Protein AF-0000000086882943 (afdb_homodimer)

Radius of gyration: 32.85 Å; Cα contacts (8 Å, |Δi|>4): 2201; chains: 2; bounding box: 57×105×75 Å

Structure (mmCIF, N/CA/C/O backbone):
data_AF-0000000086882943-model_v1
#
loop_
_entity.id
_entity.type
_entity.pdbx_description
1 polymer Dihydropyrimidinase
#
loop_
_atom_site.group_PDB
_atom_site.id
_atom_site.type_symbol
_atom_site.label_atom_id
_atom_site.label_alt_id
_atom_site.label_comp_id
_atom_site.label_asym_id
_atom_site.label_entity_id
_atom_site.label_seq_id
_atom_site.pdbx_PDB_ins_code
_atom_site.Cartn_x
_atom_site.Cartn_y
_atom_site.Cartn_z
_atom_site.occupancy
_atom_site.B_iso_or_equiv
_atom_site.auth_seq_id
_atom_site.auth_comp_id
_atom_site.auth_asym_id
_atom_site.auth_atom_id
_atom_site.pdbx_PDB_model_num
ATOM 1 N N . MET A 1 1 ? 17.203 44 33.969 1 91.81 1 MET A N 1
ATOM 2 C CA . MET A 1 1 ? 15.805 44 34.375 1 91.81 1 MET A CA 1
ATOM 3 C C . MET A 1 1 ? 14.938 43.281 33.344 1 91.81 1 MET A C 1
ATOM 5 O O . MET A 1 1 ? 15.086 43.531 32.156 1 91.81 1 MET A O 1
ATOM 9 N N . PHE A 1 2 ? 14.172 42.438 33.875 1 96.25 2 PHE A N 1
ATOM 10 C CA . PHE A 1 2 ? 13.305 41.688 32.969 1 96.25 2 PHE A CA 1
ATOM 11 C C . PHE A 1 2 ? 12.094 42.5 32.562 1 96.25 2 PHE A C 1
ATOM 13 O O . PHE A 1 2 ? 11.656 43.375 33.312 1 96.25 2 PHE A O 1
ATOM 20 N N . ASP A 1 3 ? 11.617 42.312 31.391 1 98.06 3 ASP A N 1
ATOM 21 C CA . ASP A 1 3 ? 10.477 43.062 30.875 1 98.06 3 ASP A CA 1
ATOM 22 C C . ASP A 1 3 ? 9.172 42.594 31.531 1 98.06 3 ASP A C 1
ATOM 24 O O . ASP A 1 3 ? 8.312 43.406 31.875 1 98.06 3 ASP A O 1
ATOM 28 N N . LEU A 1 4 ? 9.039 41.312 31.672 1 98.31 4 LEU A N 1
ATOM 29 C CA . LEU A 1 4 ? 7.805 40.719 32.188 1 98.31 4 LEU A CA 1
ATOM 30 C C . LEU A 1 4 ? 8.102 39.438 32.969 1 98.31 4 LEU A C 1
ATOM 32 O O . LEU A 1 4 ? 8.938 38.656 32.531 1 98.31 4 LEU A O 1
ATOM 36 N N . ALA A 1 5 ? 7.441 39.281 34.094 1 98.38 5 ALA A N 1
ATOM 37 C CA . ALA A 1 5 ? 7.484 38.031 34.844 1 98.38 5 ALA A CA 1
ATOM 38 C C . ALA A 1 5 ? 6.109 37.375 34.906 1 98.38 5 ALA A C 1
ATOM 40 O O . ALA A 1 5 ? 5.105 38.031 35.188 1 98.38 5 ALA A O 1
ATOM 41 N N . ILE A 1 6 ? 6.004 36.156 34.438 1 98.5 6 ILE A N 1
ATOM 42 C CA . ILE A 1 6 ? 4.836 35.312 34.688 1 98.5 6 ILE A CA 1
ATOM 43 C C . ILE A 1 6 ? 5.031 34.5 35.969 1 98.5 6 ILE A C 1
ATOM 45 O O . ILE A 1 6 ? 5.859 33.594 36.031 1 98.5 6 ILE A O 1
ATOM 49 N N . LEU A 1 7 ? 4.223 34.75 37 1 98.06 7 LEU A N 1
ATOM 50 C CA . LEU A 1 7 ? 4.52 34.281 38.344 1 98.06 7 LEU A CA 1
ATOM 51 C C . LEU A 1 7 ? 3.518 33.219 38.75 1 98.06 7 LEU A C 1
ATOM 53 O O . LEU A 1 7 ? 2.342 33.281 38.406 1 98.06 7 LEU A O 1
ATOM 57 N N . HIS A 1 8 ? 3.996 32.219 39.5 1 96.19 8 HIS A N 1
ATOM 58 C CA . HIS A 1 8 ? 3.225 31.25 40.281 1 96.19 8 HIS A CA 1
ATOM 59 C C . HIS A 1 8 ? 2.414 30.328 39.375 1 96.19 8 HIS A C 1
ATOM 61 O O . HIS A 1 8 ? 1.373 29.812 39.781 1 96.19 8 HIS A O 1
ATOM 67 N N . GLY A 1 9 ? 2.75 30.188 38.125 1 96.56 9 GLY A N 1
ATOM 68 C CA . GLY A 1 9 ? 2.029 29.297 37.219 1 96.56 9 GLY A CA 1
ATOM 69 C C . GLY A 1 9 ? 2.578 27.875 37.219 1 96.56 9 GLY A C 1
ATOM 70 O O . GLY A 1 9 ? 3.672 27.641 37.75 1 96.56 9 GLY A O 1
ATOM 71 N N . LYS A 1 10 ? 1.782 26.922 36.781 1 97.94 10 LYS A N 1
ATOM 72 C CA . LYS A 1 10 ? 2.254 25.578 36.469 1 97.94 10 LYS A CA 1
ATOM 73 C C . LYS A 1 10 ? 2.826 25.5 35.062 1 97.94 10 LYS A C 1
ATOM 75 O O . LYS A 1 10 ? 2.088 25.281 34.094 1 97.94 10 LYS A O 1
ATOM 80 N N . VAL A 1 11 ? 4.113 25.562 34.969 1 98.38 11 VAL A N 1
ATOM 81 C CA . VAL A 1 11 ? 4.809 25.688 33.719 1 98.38 11 VAL A CA 1
ATOM 82 C C . VAL A 1 11 ? 5.031 24.312 33.094 1 98.38 11 VAL A C 1
ATOM 84 O O . VAL A 1 11 ? 5.539 23.406 33.75 1 98.38 11 VAL A O 1
ATOM 87 N N . TYR A 1 12 ? 4.594 24.141 31.828 1 98.25 12 TYR A N 1
ATOM 88 C CA . TYR A 1 12 ? 4.766 22.891 31.109 1 98.25 12 TYR A CA 1
ATOM 89 C C . TYR A 1 12 ? 6.141 22.812 30.469 1 98.25 12 TYR A C 1
ATOM 91 O O . TYR A 1 12 ? 6.414 23.531 29.5 1 98.25 12 TYR A O 1
ATOM 99 N N . ILE A 1 13 ? 7.023 22 31 1 93 13 ILE A N 1
ATOM 100 C CA . ILE A 1 13 ? 8.383 21.812 30.484 1 93 13 ILE A CA 1
ATOM 101 C C . ILE A 1 13 ? 8.742 20.328 30.469 1 93 13 ILE A C 1
ATOM 103 O O . ILE A 1 13 ? 8.57 19.641 31.469 1 93 13 ILE A O 1
ATOM 107 N N . ASN A 1 14 ? 9.234 19.844 29.391 1 88.5 14 ASN A N 1
ATOM 108 C CA . ASN A 1 14 ? 9.711 18.469 29.266 1 88.5 14 ASN A CA 1
ATOM 109 C C . ASN A 1 14 ? 8.633 17.469 29.656 1 88.5 14 ASN A C 1
ATOM 111 O O . ASN A 1 14 ? 8.875 16.594 30.5 1 88.5 14 ASN A O 1
ATOM 115 N N . ASN A 1 15 ? 7.402 17.719 29.234 1 92.19 15 ASN A N 1
ATOM 116 C CA . ASN A 1 15 ? 6.281 16.812 29.406 1 92.19 15 ASN A CA 1
ATOM 117 C C . ASN A 1 15 ? 5.824 16.766 30.859 1 92.19 15 ASN A C 1
ATOM 119 O O . ASN A 1 15 ? 5.16 15.82 31.281 1 92.19 15 ASN A O 1
ATOM 123 N N . GLU A 1 16 ? 6.234 17.797 31.641 1 95.44 16 GLU A N 1
ATOM 124 C CA . GLU A 1 16 ? 5.836 17.875 33.031 1 95.44 16 GLU A CA 1
ATOM 125 C C . GLU A 1 16 ? 5.453 19.297 33.438 1 95.44 16 GLU A C 1
ATOM 127 O O . GLU A 1 16 ? 5.934 20.266 32.812 1 95.44 16 GLU A O 1
ATOM 132 N N . PHE A 1 17 ? 4.613 19.344 34.406 1 97.38 17 PHE A N 1
ATOM 133 C CA . PHE A 1 17 ? 4.262 20.641 35 1 97.38 17 PHE A CA 1
ATOM 134 C C . PHE A 1 17 ? 5.129 20.953 36.219 1 97.38 17 PHE A C 1
ATOM 136 O O . PHE A 1 17 ? 5.359 20.078 37.031 1 97.38 17 PHE A O 1
ATOM 143 N N . LYS A 1 18 ? 5.652 22.109 36.219 1 95.56 18 LYS A N 1
ATOM 144 C CA . LYS A 1 18 ? 6.453 22.594 37.344 1 95.56 18 LYS A CA 1
ATOM 145 C C . LYS A 1 18 ? 5.996 23.984 37.781 1 95.56 18 LYS A C 1
ATOM 147 O O . LYS A 1 18 ? 5.68 24.844 36.938 1 95.56 18 LYS A O 1
ATOM 152 N N . GLU A 1 19 ? 5.992 24.141 39.062 1 94.94 19 GLU A N 1
ATOM 153 C CA . GLU A 1 19 ? 5.715 25.484 39.562 1 94.94 19 GLU A CA 1
ATOM 154 C C . GLU A 1 19 ? 6.953 26.375 39.5 1 94.94 19 GLU A C 1
ATOM 156 O O . GLU A 1 19 ? 7.875 26.234 40.312 1 94.94 19 GLU A O 1
ATOM 161 N N . LEU A 1 20 ? 6.93 27.219 38.5 1 94.25 20 LEU A N 1
ATOM 162 C CA . LEU A 1 20 ? 8.062 28.109 38.219 1 94.25 20 LEU A CA 1
ATOM 163 C C . LEU A 1 20 ? 7.59 29.469 37.75 1 94.25 20 LEU A C 1
ATOM 165 O O . LEU A 1 20 ? 6.461 29.609 37.281 1 94.25 20 LEU A O 1
ATOM 169 N N . ASN A 1 21 ? 8.5 30.453 38.031 1 97.75 21 ASN A N 1
ATOM 170 C CA . ASN A 1 21 ? 8.32 31.75 37.375 1 97.75 21 ASN A CA 1
ATOM 171 C C . ASN A 1 21 ? 9.078 31.828 36.062 1 97.75 21 ASN A C 1
ATOM 173 O O . ASN A 1 21 ? 10.188 31.312 35.938 1 97.75 21 ASN A O 1
ATOM 177 N N . ILE A 1 22 ? 8.469 32.469 35.094 1 98.5 22 ILE A N 1
ATOM 178 C CA . ILE A 1 22 ? 9.125 32.719 33.812 1 98.5 22 ILE A CA 1
ATOM 179 C C . ILE A 1 22 ? 9.484 34.219 33.688 1 98.5 22 ILE A C 1
ATOM 181 O O . ILE A 1 22 ? 8.641 35.062 33.906 1 98.5 22 ILE A O 1
ATOM 185 N N . TYR A 1 23 ? 10.703 34.469 33.375 1 98.56 23 TYR A N 1
ATOM 186 C CA . TYR A 1 23 ? 11.156 35.812 33.156 1 98.56 23 TYR A CA 1
ATOM 187 C C . TYR A 1 23 ? 11.492 36.062 31.688 1 98.56 23 TYR A C 1
ATOM 189 O O . TYR A 1 23 ? 12.242 35.281 31.078 1 98.56 23 TYR A O 1
ATOM 197 N N . ILE A 1 24 ? 10.898 37.156 31.109 1 98.62 24 ILE A N 1
ATOM 198 C CA . ILE A 1 24 ? 10.992 37.469 29.672 1 98.62 24 ILE A CA 1
ATOM 199 C C . ILE A 1 24 ? 11.797 38.75 29.469 1 98.62 24 ILE A C 1
ATOM 201 O O . ILE A 1 24 ? 11.625 39.719 30.203 1 98.62 24 ILE A O 1
ATOM 205 N N . LYS A 1 25 ? 12.703 38.688 28.578 1 98.31 25 LYS A N 1
ATOM 206 C CA . LYS A 1 25 ? 13.484 39.875 28.172 1 98.31 25 LYS A CA 1
ATOM 207 C C . LYS A 1 25 ? 13.68 39.906 26.656 1 98.31 25 LYS A C 1
ATOM 209 O O . LYS A 1 25 ? 14.055 38.906 26.062 1 98.31 25 LYS A O 1
ATOM 214 N N . ASP A 1 26 ? 13.398 41.031 26.031 1 97.5 26 ASP A N 1
ATOM 215 C CA . ASP A 1 26 ? 13.633 41.25 24.609 1 97.5 26 ASP A CA 1
ATOM 216 C C . ASP A 1 26 ? 12.938 40.188 23.766 1 97.5 26 ASP A C 1
ATOM 218 O O . ASP A 1 26 ? 13.547 39.594 22.875 1 97.5 26 ASP A O 1
ATOM 222 N N . GLY A 1 27 ? 11.688 39.844 24.188 1 97.81 27 GLY A N 1
ATOM 223 C CA . GLY A 1 27 ? 10.828 38.969 23.406 1 97.81 27 GLY A CA 1
ATOM 224 C C . GLY A 1 27 ? 11.148 37.5 23.594 1 97.81 27 GLY A C 1
ATOM 225 O O . GLY A 1 27 ? 10.492 36.625 23 1 97.81 27 GLY A O 1
ATOM 226 N N . LYS A 1 28 ? 12.125 37.156 24.484 1 98.44 28 LYS A N 1
ATOM 227 C CA . LYS A 1 28 ? 12.57 35.781 24.688 1 98.44 28 LYS A CA 1
ATOM 228 C C . LYS A 1 28 ? 12.461 35.375 26.156 1 98.44 28 LYS A C 1
ATOM 230 O O . LYS A 1 28 ? 12.445 36.25 27.031 1 98.44 28 LYS A O 1
ATOM 235 N N . ILE A 1 29 ? 12.281 34.125 26.344 1 98.25 29 ILE A N 1
ATOM 236 C CA . ILE A 1 29 ? 12.406 33.594 27.703 1 98.25 29 ILE A CA 1
ATOM 237 C C . ILE A 1 29 ? 13.852 33.75 28.188 1 98.25 29 ILE A C 1
ATOM 239 O O . ILE A 1 29 ? 14.773 33.25 27.531 1 98.25 29 ILE A O 1
ATOM 243 N N . SER A 1 30 ? 14.016 34.375 29.25 1 98.06 30 SER A N 1
ATOM 244 C CA . SER A 1 30 ? 15.359 34.656 29.719 1 98.06 30 SER A CA 1
ATOM 245 C C . SER A 1 30 ? 15.742 33.781 30.906 1 98.06 30 SER A C 1
ATOM 247 O O . SER A 1 30 ? 16.906 33.406 31.062 1 98.06 30 SER A O 1
ATOM 249 N N . ALA A 1 31 ? 14.703 33.531 31.75 1 97.44 31 ALA A N 1
ATOM 250 C CA . ALA A 1 31 ? 15.016 32.719 32.938 1 97.44 31 ALA A CA 1
ATOM 251 C C . ALA A 1 31 ? 13.758 32.031 33.469 1 97.44 31 ALA A C 1
ATOM 253 O O . ALA A 1 31 ? 12.648 32.531 33.281 1 97.44 31 ALA A O 1
ATOM 254 N N . LEU A 1 32 ? 14.008 30.922 34.031 1 96.75 32 LEU A N 1
ATOM 255 C CA . LEU A 1 32 ? 13.055 30.219 34.875 1 96.75 32 LEU A CA 1
ATOM 256 C C . LEU A 1 32 ? 13.555 30.109 36.312 1 96.75 32 LEU A C 1
ATOM 258 O O . LEU A 1 32 ? 14.719 29.781 36.562 1 96.75 32 LEU A O 1
ATOM 262 N N . SER A 1 33 ? 12.758 30.5 37.25 1 95.38 33 SER A N 1
ATOM 263 C CA . SER A 1 33 ? 13.242 30.516 38.625 1 95.38 33 SER A CA 1
ATOM 264 C C . SER A 1 33 ? 12.094 30.375 39.594 1 95.38 33 SER A C 1
ATOM 266 O O . SER A 1 33 ? 10.961 30.766 39.312 1 95.38 33 SER A O 1
ATOM 268 N N . ASN A 1 34 ? 12.406 29.828 40.781 1 94.5 34 ASN A N 1
ATOM 269 C CA . ASN A 1 34 ? 11.445 29.828 41.875 1 94.5 34 ASN A CA 1
ATOM 270 C C . ASN A 1 34 ? 11.531 31.109 42.688 1 94.5 34 ASN A C 1
ATOM 272 O O . ASN A 1 34 ? 10.672 31.375 43.531 1 94.5 34 ASN A O 1
ATOM 276 N N . GLU A 1 35 ? 12.484 31.891 42.406 1 94.44 35 GLU A N 1
ATOM 277 C CA . GLU A 1 35 ? 12.688 33.125 43.125 1 94.44 35 GLU A CA 1
ATOM 278 C C . GLU A 1 35 ? 11.992 34.312 42.406 1 94.44 35 GLU A C 1
ATOM 280 O O . GLU A 1 35 ? 11.734 34.25 41.219 1 94.44 35 GLU A O 1
ATOM 285 N N . LEU A 1 36 ? 11.664 35.25 43.281 1 95.38 36 LEU A N 1
ATOM 286 C CA . LEU A 1 36 ? 11.102 36.469 42.719 1 95.38 36 LEU A CA 1
ATOM 287 C C . LEU A 1 36 ? 12.211 37.406 42.312 1 95.38 36 LEU A C 1
ATOM 289 O O . LEU A 1 36 ? 12.945 37.938 43.125 1 95.38 36 LEU A O 1
ATOM 293 N N . LEU A 1 37 ? 12.289 37.562 41.062 1 95.69 37 LEU A N 1
ATOM 294 C CA . LEU A 1 37 ? 13.273 38.5 40.5 1 95.69 37 LEU A CA 1
ATOM 295 C C . LEU A 1 37 ? 12.609 39.781 40.031 1 95.69 37 LEU A C 1
ATOM 297 O O . LEU A 1 37 ? 11.406 39.812 39.781 1 95.69 37 LEU A O 1
ATOM 301 N N . PHE A 1 38 ? 13.359 40.844 39.906 1 95.81 38 PHE A N 1
ATOM 302 C CA . PHE A 1 38 ? 12.82 42.156 39.5 1 95.81 38 PHE A CA 1
ATOM 303 C C . PHE A 1 38 ? 12.438 42.156 38.031 1 95.81 38 PHE A C 1
ATOM 305 O O . PHE A 1 38 ? 13.18 41.625 37.188 1 95.81 38 PHE A O 1
ATOM 312 N N . SER A 1 39 ? 11.242 42.594 37.75 1 97.06 39 SER A N 1
ATOM 313 C CA . SER A 1 39 ? 10.727 42.75 36.375 1 97.06 39 SER A CA 1
ATOM 314 C C . SER A 1 39 ? 9.883 44 36.25 1 97.06 39 SER A C 1
ATOM 316 O O . SER A 1 39 ? 9.273 44.438 37.219 1 97.06 39 SER A O 1
ATOM 318 N N . LYS A 1 40 ? 9.836 44.594 35.094 1 97.94 40 LYS A N 1
ATOM 319 C CA . LYS A 1 40 ? 9.055 45.781 34.844 1 97.94 40 LYS A CA 1
ATOM 320 C C . LYS A 1 40 ? 7.562 45.531 35.031 1 97.94 40 LYS A C 1
ATOM 322 O O . LYS A 1 40 ? 6.832 46.375 35.531 1 97.94 40 LYS A O 1
ATOM 327 N N . GLU A 1 41 ? 7.117 44.469 34.5 1 97.44 41 GLU A N 1
ATOM 328 C CA . GLU A 1 41 ? 5.727 44.031 34.625 1 97.44 41 GLU A CA 1
ATOM 329 C C . GLU A 1 41 ? 5.629 42.625 35.219 1 97.44 41 GLU A C 1
ATOM 331 O O . GLU A 1 41 ? 6.555 41.812 35.062 1 97.44 41 GLU A O 1
ATOM 336 N N . LYS A 1 42 ? 4.535 42.375 35.938 1 97.62 42 LYS A N 1
ATOM 337 C CA . LYS A 1 42 ? 4.281 41.062 36.531 1 97.62 42 LYS A CA 1
ATOM 338 C C . LYS A 1 42 ? 2.883 40.562 36.156 1 97.62 42 LYS A C 1
ATOM 340 O O . LYS A 1 42 ? 1.934 41.344 36.094 1 97.62 42 LYS A O 1
ATOM 345 N N . TYR A 1 43 ? 2.787 39.375 35.844 1 98 43 TYR A N 1
ATOM 346 C CA . TYR A 1 43 ? 1.524 38.688 35.594 1 98 43 TYR A CA 1
ATOM 347 C C . TYR A 1 43 ? 1.375 37.5 36.531 1 98 43 TYR A C 1
ATOM 349 O O . TYR A 1 43 ? 2.242 36.625 36.562 1 98 43 TYR A O 1
ATOM 357 N N . ASN A 1 44 ? 0.335 37.438 37.312 1 97.75 44 ASN A N 1
ATOM 358 C CA . ASN A 1 44 ? 0.075 36.344 38.25 1 97.75 44 ASN A CA 1
ATOM 359 C C . ASN A 1 44 ? -0.676 35.219 37.531 1 97.75 44 ASN A C 1
ATOM 361 O O . ASN A 1 44 ? -1.853 35.344 37.219 1 97.75 44 ASN A O 1
ATOM 365 N N . ALA A 1 45 ? -0.024 34.062 37.406 1 97.81 45 ALA A N 1
ATOM 366 C CA . ALA A 1 45 ? -0.62 32.938 36.719 1 97.81 45 ALA A CA 1
ATOM 367 C C . ALA A 1 45 ? -0.953 31.812 37.719 1 97.81 45 ALA A C 1
ATOM 369 O O . ALA A 1 45 ? -0.938 30.641 37.375 1 97.81 45 ALA A O 1
ATOM 370 N N . LYS A 1 46 ? -1.225 32.188 38.906 1 95.81 46 LYS A N 1
ATOM 371 C CA . LYS A 1 46 ? -1.546 31.219 39.969 1 95.81 46 LYS A CA 1
ATOM 372 C C . LYS A 1 46 ? -2.73 30.344 39.531 1 95.81 46 LYS A C 1
ATOM 374 O O . LYS A 1 46 ? -3.725 30.859 39.031 1 95.81 46 LYS A O 1
ATOM 379 N N . ASN A 1 47 ? -2.611 29.016 39.719 1 95.25 47 ASN A N 1
ATOM 380 C CA . ASN A 1 47 ? -3.617 27.984 39.438 1 95.25 47 ASN A CA 1
ATOM 381 C C . ASN A 1 47 ? -3.883 27.844 37.969 1 95.25 47 ASN A C 1
ATOM 383 O O . ASN A 1 47 ? -4.895 27.25 37.562 1 95.25 47 ASN A O 1
ATOM 387 N N . MET A 1 48 ? -3.021 28.406 37.125 1 97.88 48 MET A N 1
ATOM 388 C CA . MET A 1 48 ? -3.131 28.312 35.688 1 97.88 48 MET A CA 1
ATOM 389 C C . MET A 1 48 ? -1.98 27.484 35.094 1 97.88 48 MET A C 1
ATOM 391 O O . MET A 1 48 ? -0.93 27.359 35.75 1 97.88 48 MET A O 1
ATOM 395 N N . TYR A 1 49 ? -2.262 26.844 33.969 1 98.69 49 TYR A N 1
ATOM 396 C CA . TYR A 1 49 ? -1.188 26.25 33.156 1 98.69 49 TYR A CA 1
ATOM 397 C C . TYR A 1 49 ? -0.468 27.312 32.344 1 98.69 49 TYR A C 1
ATOM 399 O O . TYR A 1 49 ? -1.1 28.234 31.797 1 98.69 49 TYR A O 1
ATOM 407 N N . VAL A 1 50 ? 0.825 27.281 32.344 1 98.88 50 VAL A N 1
ATOM 408 C CA . VAL A 1 50 ? 1.659 28.078 31.453 1 98.88 50 VAL A CA 1
ATOM 409 C C . VAL A 1 50 ? 2.266 27.188 30.375 1 98.88 50 VAL A C 1
ATOM 411 O O . VAL A 1 50 ? 3.168 26.391 30.656 1 98.88 50 VAL A O 1
ATOM 414 N N . LEU A 1 51 ? 1.781 27.328 29.141 1 98.88 51 LEU A N 1
ATOM 415 C CA . LEU A 1 51 ? 2.127 26.438 28.047 1 98.88 51 LEU A CA 1
ATOM 416 C C . LEU A 1 51 ? 2.893 27.172 26.953 1 98.88 51 LEU A C 1
ATOM 418 O O . LEU A 1 51 ? 2.744 28.391 26.812 1 98.88 51 LEU A O 1
ATOM 422 N N . PRO A 1 52 ? 3.787 26.469 26.234 1 98.81 52 PRO A N 1
ATOM 423 C CA . PRO A 1 52 ? 4.316 27.109 25.016 1 98.81 52 PRO A CA 1
ATOM 424 C C . PRO A 1 52 ? 3.217 27.547 24.062 1 98.81 52 PRO A C 1
ATOM 426 O O . PRO A 1 52 ? 2.16 26.922 23.984 1 98.81 52 PRO A O 1
ATOM 429 N N . GLY A 1 53 ? 3.428 28.656 23.359 1 98.88 53 GLY A N 1
ATOM 430 C CA . GLY A 1 53 ? 2.482 29.047 22.312 1 98.88 53 GLY A CA 1
ATOM 431 C C . GLY A 1 53 ? 2.176 27.922 21.344 1 98.88 53 GLY A C 1
ATOM 432 O O . GLY A 1 53 ? 3.07 27.172 20.953 1 98.88 53 GLY A O 1
ATOM 433 N N . PHE A 1 54 ? 0.903 27.734 20.984 1 98.94 54 PHE A N 1
ATOM 434 C CA . PHE A 1 54 ? 0.506 26.641 20.094 1 98.94 54 PHE A CA 1
ATOM 435 C C . PHE A 1 54 ? 0.91 26.922 18.656 1 98.94 54 PHE A C 1
ATOM 437 O O . PHE A 1 54 ? 1.03 28.094 18.266 1 98.94 54 PHE A O 1
ATOM 444 N N . ILE A 1 55 ? 1.229 25.875 17.953 1 98.94 55 ILE A N 1
ATOM 445 C CA . ILE A 1 55 ? 1.574 25.938 16.531 1 98.94 55 ILE A CA 1
ATOM 446 C C . ILE A 1 55 ? 0.54 25.172 15.719 1 98.94 55 ILE A C 1
ATOM 448 O O . ILE A 1 55 ? 0.304 23.984 15.961 1 98.94 55 ILE A O 1
ATOM 452 N N . ASP A 1 56 ? -0.171 25.828 14.828 1 98.94 56 ASP A N 1
ATOM 453 C CA . ASP A 1 56 ? -1.017 25.141 13.852 1 98.94 56 ASP A CA 1
ATOM 454 C C . ASP A 1 56 ? -0.285 24.953 12.523 1 98.94 56 ASP A C 1
ATOM 456 O O . ASP A 1 56 ? -0.073 25.906 11.781 1 98.94 56 ASP A O 1
ATOM 460 N N . PRO A 1 57 ? 0.089 23.719 12.234 1 98.88 57 PRO A N 1
ATOM 461 C CA . PRO A 1 57 ? 0.943 23.484 11.062 1 98.88 57 PRO A CA 1
ATOM 462 C C . PRO A 1 57 ? 0.153 23.438 9.758 1 98.88 57 PRO A C 1
ATOM 464 O O . PRO A 1 57 ? 0.731 23.203 8.695 1 98.88 57 PRO A O 1
ATOM 467 N N . HIS A 1 58 ? -1.167 23.672 9.773 1 98.88 58 HIS A N 1
ATOM 468 C CA . HIS A 1 58 ? -2.01 23.422 8.609 1 98.88 58 HIS A CA 1
ATOM 469 C C . HIS A 1 58 ? -3.227 24.328 8.602 1 98.88 58 HIS A C 1
ATOM 471 O O . HIS A 1 58 ? -4.293 23.969 9.102 1 98.88 58 HIS A O 1
ATOM 477 N N . VAL A 1 59 ? -3.129 25.516 7.949 1 98.81 59 VAL A N 1
ATOM 478 C CA . VAL A 1 59 ? -4.234 26.438 7.781 1 98.81 59 VAL A CA 1
ATOM 479 C C . VAL A 1 59 ? -4.273 26.938 6.336 1 98.81 59 VAL A C 1
ATOM 481 O O . VAL A 1 59 ? -3.291 26.812 5.605 1 98.81 59 VAL A O 1
ATOM 484 N N . HIS A 1 60 ? -5.355 27.406 5.941 1 98.5 60 HIS A N 1
ATOM 485 C CA . HIS A 1 60 ? -5.531 28.031 4.633 1 98.5 60 HIS A CA 1
ATOM 486 C C . HIS A 1 60 ? -6.188 29.406 4.762 1 98.5 60 HIS A C 1
ATOM 488 O O . HIS A 1 60 ? -7.398 29.547 4.566 1 98.5 60 HIS A O 1
ATOM 494 N N . PHE A 1 61 ? -5.406 30.453 5.043 1 98.44 61 PHE A N 1
ATOM 495 C CA . PHE A 1 61 ? -5.93 31.812 5.125 1 98.44 61 PHE A CA 1
ATOM 496 C C . PHE A 1 61 ? -5.934 32.469 3.754 1 98.44 61 PHE A C 1
ATOM 498 O O . PHE A 1 61 ? -4.902 32.531 3.078 1 98.44 61 PHE A O 1
ATOM 505 N N . GLU A 1 62 ? -7.105 32.969 3.32 1 96.31 62 GLU A N 1
ATOM 506 C CA . GLU A 1 62 ? -7.27 33.719 2.082 1 96.31 62 GLU A CA 1
ATOM 507 C C . GLU A 1 62 ? -6.727 32.938 0.886 1 96.31 62 GLU A C 1
ATOM 509 O O . GLU A 1 62 ? -6.145 33.531 -0.029 1 96.31 62 GLU A O 1
ATOM 514 N N . LEU A 1 63 ? -6.77 31.609 1.007 1 92.94 63 LEU A N 1
ATOM 515 C CA . LEU A 1 63 ? -6.324 30.766 -0.086 1 92.94 63 LEU A CA 1
ATOM 516 C C . LEU A 1 63 ? -7.449 30.531 -1.088 1 92.94 63 LEU A C 1
ATOM 518 O O . LEU A 1 63 ? -8.578 30.203 -0.7 1 92.94 63 LEU A O 1
ATOM 522 N N . THR A 1 64 ? -7.117 30.734 -2.314 1 91.38 64 THR A N 1
ATOM 523 C CA . THR A 1 64 ? -8.102 30.5 -3.363 1 91.38 64 THR A CA 1
ATOM 524 C C . THR A 1 64 ? -7.992 29.078 -3.898 1 91.38 64 THR A C 1
ATOM 526 O O . THR A 1 64 ? -6.922 28.656 -4.348 1 91.38 64 THR A O 1
ATOM 529 N N . VAL A 1 65 ? -9.031 28.359 -3.799 1 79 65 VAL A N 1
ATOM 530 C CA . VAL A 1 65 ? -9.148 27 -4.324 1 79 65 VAL A CA 1
ATOM 531 C C . VAL A 1 65 ? -10.305 26.938 -5.324 1 79 65 VAL A C 1
ATOM 533 O O . VAL A 1 65 ? -11.469 27 -4.938 1 79 65 VAL A O 1
ATOM 536 N N . GLY A 1 66 ? -9.984 26.719 -6.477 1 78.12 66 GLY A N 1
ATOM 537 C CA . GLY A 1 66 ? -11.016 26.812 -7.496 1 78.12 66 GLY A CA 1
ATOM 538 C C . GLY A 1 66 ? -11.609 28.203 -7.629 1 78.12 66 GLY A C 1
ATOM 539 O O . GLY A 1 66 ? -10.875 29.172 -7.805 1 78.12 66 GLY A O 1
ATOM 540 N N . ASN A 1 67 ? -12.984 28.188 -7.402 1 87 67 ASN A N 1
ATOM 541 C CA . ASN A 1 67 ? -13.695 29.453 -7.566 1 87 67 ASN A CA 1
ATOM 542 C C . ASN A 1 67 ? -14.023 30.094 -6.223 1 87 67 ASN A C 1
ATOM 544 O O . ASN A 1 67 ? -14.805 31.047 -6.152 1 87 67 ASN A O 1
ATOM 548 N N . HIS A 1 68 ? -13.461 29.562 -5.23 1 93.5 68 HIS A N 1
ATOM 549 C CA . HIS A 1 68 ? -13.75 30.062 -3.895 1 93.5 68 HIS A CA 1
ATOM 550 C C . HIS A 1 68 ? -12.461 30.422 -3.152 1 93.5 68 HIS A C 1
ATOM 552 O O . HIS A 1 68 ? -11.414 29.828 -3.4 1 93.5 68 HIS A O 1
ATOM 558 N N . THR A 1 69 ? -12.539 31.406 -2.383 1 96.38 69 THR A N 1
ATOM 559 C CA . THR A 1 69 ? -11.445 31.812 -1.506 1 96.38 69 THR A CA 1
ATOM 560 C C . THR A 1 69 ? -11.844 31.672 -0.04 1 96.38 69 THR A C 1
ATOM 562 O O . THR A 1 69 ? -12.914 32.125 0.364 1 96.38 69 THR A O 1
ATOM 565 N N . SER A 1 70 ? -11.008 30.938 0.715 1 97.06 70 SER A N 1
ATOM 566 C CA . SER A 1 70 ? -11.273 30.875 2.148 1 97.06 70 SER A CA 1
ATOM 567 C C . SER A 1 70 ? -11.539 32.281 2.723 1 97.06 70 SER A C 1
ATOM 569 O O . SER A 1 70 ? -10.844 33.219 2.391 1 97.06 70 SER A O 1
ATOM 571 N N . ILE A 1 71 ? -12.461 32.375 3.574 1 97.56 71 ILE A N 1
ATOM 572 C CA . ILE A 1 71 ? -13.023 33.688 3.896 1 97.56 71 ILE A CA 1
ATOM 573 C C . ILE A 1 71 ? -12.109 34.406 4.879 1 97.56 71 ILE A C 1
ATOM 575 O O . ILE A 1 71 ? -12.055 35.656 4.883 1 97.56 71 ILE A O 1
ATOM 579 N N . ASP A 1 72 ? -11.445 33.719 5.699 1 98.44 72 ASP A N 1
ATOM 580 C CA . ASP A 1 72 ? -10.562 34.375 6.645 1 98.44 72 ASP A CA 1
ATOM 581 C C . ASP A 1 72 ? -9.297 34.875 5.949 1 98.44 72 ASP A C 1
ATOM 583 O O . ASP A 1 72 ? -8.594 34.094 5.297 1 98.44 72 ASP A O 1
ATOM 587 N N . THR A 1 73 ? -9.016 36.188 6.102 1 98.38 73 THR A N 1
ATOM 588 C CA . THR A 1 73 ? -7.746 36.75 5.688 1 98.38 73 THR A CA 1
ATOM 589 C C . THR A 1 73 ? -6.645 36.406 6.684 1 98.38 73 THR A C 1
ATOM 591 O O . THR A 1 73 ? -6.906 35.781 7.711 1 98.38 73 THR A O 1
ATOM 594 N N . PHE A 1 74 ? -5.438 36.812 6.332 1 98.62 74 PHE A N 1
ATOM 595 C CA . PHE A 1 74 ? -4.355 36.594 7.285 1 98.62 74 PHE A CA 1
ATOM 596 C C . PHE A 1 74 ? -4.594 37.375 8.562 1 98.62 74 PHE A C 1
ATOM 598 O O . PHE A 1 74 ? -4.203 36.938 9.648 1 98.62 74 PHE A O 1
ATOM 605 N N . GLU A 1 75 ? -5.238 38.5 8.477 1 98.38 75 GLU A N 1
ATOM 606 C CA . GLU A 1 75 ? -5.555 39.281 9.664 1 98.38 75 GLU A CA 1
ATOM 607 C C . GLU A 1 75 ? -6.645 38.625 10.5 1 98.38 75 GLU A C 1
ATOM 609 O O . GLU A 1 75 ? -6.43 38.312 11.672 1 98.38 75 GLU A O 1
ATOM 614 N N . SER A 1 76 ? -7.809 38.375 9.891 1 98.44 76 SER A N 1
ATOM 615 C CA . SER A 1 76 ? -8.922 37.812 10.641 1 98.44 76 SER A CA 1
ATOM 616 C C . SER A 1 76 ? -8.609 36.375 11.117 1 98.44 76 SER A C 1
ATOM 618 O O . SER A 1 76 ? -8.969 36 12.234 1 98.44 76 SER A O 1
ATOM 620 N N . GLY A 1 77 ? -7.93 35.594 10.242 1 98.62 77 GLY A N 1
ATOM 621 C CA . GLY A 1 77 ? -7.539 34.25 10.633 1 98.62 77 GLY A CA 1
ATOM 622 C C . GLY A 1 77 ? -6.586 34.219 11.812 1 98.62 77 GLY A C 1
ATOM 623 O O . GLY A 1 77 ? -6.742 33.406 12.719 1 98.62 77 GLY A O 1
ATOM 624 N N . SER A 1 78 ? -5.559 35.094 11.812 1 98.62 78 SER A N 1
ATOM 625 C CA . SER A 1 78 ? -4.602 35.156 12.906 1 98.62 78 SER A CA 1
ATOM 626 C C . SER A 1 78 ? -5.258 35.656 14.195 1 98.62 78 SER A C 1
ATOM 628 O O . SER A 1 78 ? -4.891 35.219 15.289 1 98.62 78 SER A O 1
ATOM 630 N N . ILE A 1 79 ? -6.242 36.531 14.086 1 98.38 79 ILE A N 1
ATOM 631 C CA . ILE A 1 79 ? -6.992 36.938 15.258 1 98.38 79 ILE A CA 1
ATOM 632 C C . ILE A 1 79 ? -7.734 35.75 15.867 1 98.38 79 ILE A C 1
ATOM 634 O O . ILE A 1 79 ? -7.66 35.531 17.078 1 98.38 79 ILE A O 1
ATOM 638 N N . SER A 1 80 ? -8.477 35.031 14.984 1 98.31 80 SER A N 1
ATOM 639 C CA . SER A 1 80 ? -9.164 33.844 15.445 1 98.31 80 SER A CA 1
ATOM 640 C C . SER A 1 80 ? -8.195 32.844 16.094 1 98.31 80 SER A C 1
ATOM 642 O O . SER A 1 80 ? -8.523 32.219 17.094 1 98.31 80 SER A O 1
ATOM 644 N N . ALA A 1 81 ? -7.012 32.719 15.516 1 98.75 81 ALA A N 1
ATOM 645 C CA . ALA A 1 81 ? -5.969 31.812 16.016 1 98.75 81 ALA A CA 1
ATOM 646 C C . ALA A 1 81 ? -5.551 32.188 17.422 1 98.75 81 ALA A C 1
ATOM 648 O O . ALA A 1 81 ? -5.391 31.328 18.297 1 98.75 81 ALA A O 1
ATOM 649 N N . VAL A 1 82 ? -5.379 33.469 17.719 1 98.62 82 VAL A N 1
ATOM 650 C CA . VAL A 1 82 ? -4.93 33.969 19.016 1 98.62 82 VAL A CA 1
ATOM 651 C C . VAL A 1 82 ? -5.938 33.594 20.094 1 98.62 82 VAL A C 1
ATOM 653 O O . VAL A 1 82 ? -5.559 33.188 21.188 1 98.62 82 VAL A O 1
ATOM 656 N N . TYR A 1 83 ? -7.168 33.719 19.75 1 98.38 83 TYR A N 1
ATOM 657 C CA . TYR A 1 83 ? -8.211 33.375 20.719 1 98.38 83 TYR A CA 1
ATOM 658 C C . TYR A 1 83 ? -8.18 31.875 21.016 1 98.38 83 TYR A C 1
ATOM 660 O O . TYR A 1 83 ? -8.734 31.422 22.031 1 98.38 83 TYR A O 1
ATOM 668 N N . GLY A 1 84 ? -7.578 31.109 20.156 1 98.5 84 GLY A N 1
ATOM 669 C CA . GLY A 1 84 ? -7.398 29.688 20.375 1 98.5 84 GLY A CA 1
ATOM 670 C C . GLY A 1 84 ? -6.043 29.344 20.969 1 98.5 84 GLY A C 1
ATOM 671 O O . GLY A 1 84 ? -5.719 28.156 21.141 1 98.5 84 GLY A O 1
ATOM 672 N N . GLY A 1 85 ? -5.191 30.312 21.234 1 98.81 85 GLY A N 1
ATOM 673 C CA . GLY A 1 85 ? -3.895 30.094 21.859 1 98.81 85 GLY A CA 1
ATOM 674 C C . GLY A 1 85 ? -2.779 29.891 20.844 1 98.81 85 GLY A C 1
ATOM 675 O O . GLY A 1 85 ? -1.629 29.672 21.219 1 98.81 85 GLY A O 1
ATOM 676 N N . VAL A 1 86 ? -3.09 30 19.516 1 98.94 86 VAL A N 1
ATOM 677 C CA . VAL A 1 86 ? -2.092 29.797 18.484 1 98.94 86 VAL A CA 1
ATOM 678 C C . VAL A 1 86 ? -1.243 31.047 18.328 1 98.94 86 VAL A C 1
ATOM 680 O O . VAL A 1 86 ? -1.778 32.156 18.188 1 98.94 86 VAL A O 1
ATOM 683 N N . THR A 1 87 ? 0.075 30.875 18.406 1 98.88 87 THR A N 1
ATOM 684 C CA . THR A 1 87 ? 0.983 32 18.281 1 98.88 87 THR A CA 1
ATOM 685 C C . THR A 1 87 ? 1.792 31.906 16.984 1 98.88 87 THR A C 1
ATOM 687 O O . THR A 1 87 ? 2.451 32.875 16.578 1 98.88 87 THR A O 1
ATOM 690 N N . THR A 1 88 ? 1.761 30.766 16.359 1 98.88 88 THR A N 1
ATOM 691 C CA . THR A 1 88 ? 2.434 30.531 15.086 1 98.88 88 THR A CA 1
ATOM 692 C C . THR A 1 88 ? 1.607 29.594 14.203 1 98.88 88 THR A C 1
ATOM 694 O O . THR A 1 88 ? 1.061 28.594 14.688 1 98.88 88 THR A O 1
ATOM 697 N N . PHE A 1 89 ? 1.412 29.969 12.953 1 98.88 89 PHE A N 1
ATOM 698 C CA . PHE A 1 89 ? 0.77 29.047 12.016 1 98.88 89 PHE A CA 1
ATOM 699 C C . PHE A 1 89 ? 1.607 28.875 10.758 1 98.88 89 PHE A C 1
ATOM 701 O O . PHE A 1 89 ? 2.461 29.719 10.453 1 98.88 89 PHE A O 1
ATOM 708 N N . ILE A 1 90 ? 1.469 27.719 10.117 1 98.94 90 ILE A N 1
ATOM 709 C CA . ILE A 1 90 ? 2.107 27.469 8.836 1 98.94 90 ILE A CA 1
ATOM 710 C C . ILE A 1 90 ? 1.043 27.312 7.75 1 98.94 90 ILE A C 1
ATOM 712 O O . ILE A 1 90 ? 0.157 26.453 7.863 1 98.94 90 ILE A O 1
ATOM 716 N N . ASP A 1 91 ? 1.019 28.188 6.816 1 98.81 91 ASP A N 1
ATOM 717 C CA . ASP A 1 91 ? 0.08 28.203 5.695 1 98.81 91 ASP A CA 1
ATOM 718 C C . ASP A 1 91 ? 0.711 27.609 4.441 1 98.81 91 ASP A C 1
ATOM 720 O O . ASP A 1 91 ? 1.755 26.953 4.516 1 98.81 91 ASP A O 1
ATOM 724 N N . PHE A 1 92 ? 0.028 27.75 3.324 1 98.62 92 PHE A N 1
ATOM 725 C CA . PHE A 1 92 ? 0.479 27.062 2.111 1 98.62 92 PHE A CA 1
ATOM 726 C C . PHE A 1 92 ? 0.686 28.062 0.98 1 98.62 92 PHE A C 1
ATOM 728 O O . PHE A 1 92 ? -0.073 29.031 0.851 1 98.62 92 PHE A O 1
ATOM 735 N N . LEU A 1 93 ? 1.66 27.828 0.19 1 98.31 93 LEU A N 1
ATOM 736 C CA . LEU A 1 93 ? 1.801 28.562 -1.067 1 98.31 93 LEU A CA 1
ATOM 737 C C . LEU A 1 93 ? 0.817 28.031 -2.109 1 98.31 93 LEU A C 1
ATOM 739 O O . LEU A 1 93 ? 0.31 26.922 -1.986 1 98.31 93 LEU A O 1
ATOM 743 N N . ASP A 1 94 ? 0.525 28.875 -3.066 1 96.62 94 ASP A N 1
ATOM 744 C CA . ASP A 1 94 ? -0.205 28.375 -4.223 1 96.62 94 ASP A CA 1
ATOM 745 C C . ASP A 1 94 ? 0.573 27.25 -4.914 1 96.62 94 ASP A C 1
ATOM 747 O O . ASP A 1 94 ? 1.798 27.328 -5.031 1 96.62 94 ASP A O 1
ATOM 751 N N . PRO A 1 95 ? -0.111 26.281 -5.348 1 96.69 95 PRO A N 1
ATOM 752 C CA . PRO A 1 95 ? 0.582 25.141 -5.961 1 96.69 95 PRO A CA 1
ATOM 753 C C . PRO A 1 95 ? 1.314 25.516 -7.246 1 96.69 95 PRO A C 1
ATOM 755 O O . PRO A 1 95 ? 0.799 26.312 -8.047 1 96.69 95 PRO A O 1
ATOM 758 N N . ILE A 1 96 ? 2.5 25.016 -7.434 1 98 96 ILE A N 1
ATOM 759 C CA . ILE A 1 96 ? 3.285 25.25 -8.641 1 98 96 ILE A CA 1
ATOM 760 C C . ILE A 1 96 ? 3.658 23.922 -9.289 1 98 96 ILE A C 1
ATOM 762 O O . ILE A 1 96 ? 3.705 22.891 -8.625 1 98 96 ILE A O 1
ATOM 766 N N . ASN A 1 97 ? 3.904 23.844 -10.547 1 97.81 97 ASN A N 1
ATOM 767 C CA . ASN A 1 97 ? 4.363 22.641 -11.227 1 97.81 97 ASN A CA 1
ATOM 768 C C . ASN A 1 97 ? 5.789 22.797 -11.75 1 97.81 97 ASN A C 1
ATOM 770 O O . ASN A 1 97 ? 6.426 21.828 -12.148 1 97.81 97 ASN A O 1
ATOM 774 N N . LYS A 1 98 ? 6.371 24.156 -11.812 1 97.88 98 LYS A N 1
ATOM 775 C CA . LYS A 1 98 ? 7.742 24.469 -12.203 1 97.88 98 LYS A CA 1
ATOM 776 C C . LYS A 1 98 ? 8.453 25.266 -11.109 1 97.88 98 LYS A C 1
ATOM 778 O O . LYS A 1 98 ? 7.906 26.219 -10.57 1 97.88 98 LYS A O 1
ATOM 783 N N . VAL A 1 99 ? 9.625 24.844 -10.766 1 98.25 99 VAL A N 1
ATOM 784 C CA . VAL A 1 99 ? 10.383 25.406 -9.641 1 98.25 99 VAL A CA 1
ATOM 785 C C . VAL A 1 99 ? 10.602 26.906 -9.859 1 98.25 99 VAL A C 1
ATOM 787 O O . VAL A 1 99 ? 10.656 27.672 -8.898 1 98.25 99 VAL A O 1
ATOM 790 N N . GLU A 1 100 ? 10.633 27.375 -11.078 1 98.12 100 GLU A N 1
ATOM 791 C CA . GLU A 1 100 ? 10.852 28.781 -11.398 1 98.12 100 GLU A CA 1
ATOM 792 C C . GLU A 1 100 ? 9.742 29.672 -10.836 1 98.12 100 GLU A C 1
ATOM 794 O O . GLU A 1 100 ? 9.945 30.859 -10.609 1 98.12 100 GLU A O 1
ATOM 799 N N . ASN A 1 101 ? 8.562 29.062 -10.609 1 98.62 101 ASN A N 1
ATOM 800 C CA . ASN A 1 101 ? 7.41 29.812 -10.133 1 98.62 101 ASN A CA 1
ATOM 801 C C . ASN A 1 101 ? 7.367 29.875 -8.609 1 98.62 101 ASN A C 1
ATOM 803 O O . ASN A 1 101 ? 6.523 30.562 -8.023 1 98.62 101 ASN A O 1
ATOM 807 N N . LEU A 1 102 ? 8.227 29.219 -7.914 1 98.69 102 LEU A N 1
ATOM 808 C CA . LEU A 1 102 ? 8.164 29.062 -6.465 1 98.69 102 LEU A CA 1
ATOM 809 C C . LEU A 1 102 ? 8.414 30.391 -5.766 1 98.69 102 LEU A C 1
ATOM 811 O O . LEU A 1 102 ? 7.719 30.734 -4.805 1 98.69 102 LEU A O 1
ATOM 815 N N . GLU A 1 103 ? 9.383 31.156 -6.176 1 98.56 103 GLU A N 1
ATOM 816 C CA . GLU A 1 103 ? 9.688 32.438 -5.559 1 98.56 103 GLU A CA 1
ATOM 817 C C . GLU A 1 103 ? 8.516 33.406 -5.684 1 98.56 103 GLU A C 1
ATOM 819 O O . GLU A 1 103 ? 8.211 34.156 -4.746 1 98.56 103 GLU A O 1
ATOM 824 N N . LYS A 1 104 ? 7.945 33.469 -6.918 1 98.62 104 LYS A N 1
ATOM 825 C CA . LYS A 1 104 ? 6.785 34.312 -7.145 1 98.62 104 LYS A CA 1
ATOM 826 C C . LYS A 1 104 ? 5.629 33.938 -6.227 1 98.62 104 LYS A C 1
ATOM 828 O O . LYS A 1 104 ? 4.988 34.781 -5.621 1 98.62 104 LYS A O 1
ATOM 833 N N . ALA A 1 105 ? 5.359 32.656 -6.117 1 98.44 105 ALA A N 1
ATOM 834 C CA . ALA A 1 105 ? 4.309 32.156 -5.227 1 98.44 105 ALA A CA 1
ATOM 835 C C . ALA A 1 105 ? 4.578 32.562 -3.785 1 98.44 105 ALA A C 1
ATOM 837 O O . ALA A 1 105 ? 3.664 33 -3.07 1 98.44 105 ALA A O 1
ATOM 838 N N . PHE A 1 106 ? 5.816 32.469 -3.377 1 98.75 106 PHE A N 1
ATOM 839 C CA . PHE A 1 106 ? 6.223 32.844 -2.029 1 98.75 106 PHE A CA 1
ATOM 840 C C . PHE A 1 106 ? 5.988 34.344 -1.792 1 98.75 106 PHE A C 1
ATOM 842 O O . PHE A 1 106 ? 5.406 34.719 -0.775 1 98.75 106 PHE A O 1
ATOM 849 N N . LYS A 1 107 ? 6.398 35.156 -2.682 1 98.69 107 LYS A N 1
ATOM 850 C CA . LYS A 1 107 ? 6.285 36.594 -2.541 1 98.69 107 LYS A CA 1
ATOM 851 C C . LYS A 1 107 ? 4.824 37.031 -2.443 1 98.69 107 LYS A C 1
ATOM 853 O O . LYS A 1 107 ? 4.477 37.906 -1.635 1 98.69 107 LYS A O 1
ATOM 858 N N . ILE A 1 108 ? 4.004 36.469 -3.262 1 98.12 108 ILE A N 1
ATOM 859 C CA . ILE A 1 108 ? 2.586 36.781 -3.281 1 98.12 108 ILE A CA 1
ATOM 860 C C . ILE A 1 108 ? 1.961 36.469 -1.927 1 98.12 108 ILE A C 1
ATOM 862 O O . ILE A 1 108 ? 1.325 37.344 -1.309 1 98.12 108 ILE A O 1
ATOM 866 N N . ARG A 1 109 ? 2.164 35.281 -1.427 1 98.25 109 ARG A N 1
ATOM 867 C CA . ARG A 1 109 ? 1.572 34.875 -0.16 1 98.25 109 ARG A CA 1
ATOM 868 C C . ARG A 1 109 ? 2.156 35.656 1.005 1 98.25 109 ARG A C 1
ATOM 870 O O . ARG A 1 109 ? 1.435 36.031 1.933 1 98.25 109 ARG A O 1
ATOM 877 N N . ASN A 1 110 ? 3.479 35.844 0.934 1 98.5 110 ASN A N 1
ATOM 878 C CA . ASN A 1 110 ? 4.148 36.562 2.006 1 98.5 110 ASN A CA 1
ATOM 879 C C . ASN A 1 110 ? 3.65 38 2.096 1 98.5 110 ASN A C 1
ATOM 881 O O . ASN A 1 110 ? 3.578 38.562 3.188 1 98.5 110 ASN A O 1
ATOM 885 N N . THR A 1 111 ? 3.32 38.594 0.992 1 98.44 111 THR A N 1
ATOM 886 C CA . THR A 1 111 ? 2.766 39.938 0.984 1 98.44 111 THR A CA 1
ATOM 887 C C . THR A 1 111 ? 1.413 39.969 1.689 1 98.44 111 THR A C 1
ATOM 889 O O . THR A 1 111 ? 1.159 40.875 2.514 1 98.44 111 THR A O 1
ATOM 892 N N . LEU A 1 112 ? 0.583 39.031 1.407 1 98.19 112 LEU A N 1
ATOM 893 C CA . LEU A 1 112 ? -0.721 38.938 2.055 1 98.19 112 LEU A CA 1
ATOM 894 C C . LEU A 1 112 ? -0.567 38.688 3.551 1 98.19 112 LEU A C 1
ATOM 896 O O . LEU A 1 112 ? -1.304 39.25 4.359 1 98.19 112 LEU A O 1
ATOM 900 N N . ALA A 1 113 ? 0.407 37.938 3.908 1 98.62 113 ALA A N 1
ATOM 901 C CA . ALA A 1 113 ? 0.578 37.438 5.281 1 98.62 113 ALA A CA 1
ATOM 902 C C . ALA A 1 113 ? 1.133 38.562 6.176 1 98.62 113 ALA A C 1
ATOM 904 O O . ALA A 1 113 ? 1.082 38.469 7.402 1 98.62 113 ALA A O 1
ATOM 905 N N . LYS A 1 114 ? 1.589 39.656 5.598 1 98.19 114 LYS A N 1
ATOM 906 C CA . LYS A 1 114 ? 2.098 40.781 6.379 1 98.19 114 LYS A CA 1
ATOM 907 C C . LYS A 1 114 ? 1.019 41.344 7.301 1 98.19 114 LYS A C 1
ATOM 909 O O . LYS A 1 114 ? 1.325 42 8.289 1 98.19 114 LYS A O 1
ATOM 914 N N . LYS A 1 115 ? -0.178 41 7.008 1 97.94 115 LYS A N 1
ATOM 915 C CA . LYS A 1 115 ? -1.305 41.469 7.809 1 97.94 115 LYS A CA 1
ATOM 916 C C . LYS A 1 115 ? -1.52 40.594 9.031 1 97.94 115 LYS A C 1
ATOM 918 O O . LYS A 1 115 ? -2.318 40.938 9.914 1 97.94 115 LYS A O 1
ATOM 923 N N . SER A 1 116 ? -0.793 39.5 9.141 1 98.5 116 SER A N 1
ATOM 924 C CA . SER A 1 116 ? -0.947 38.594 10.266 1 98.5 116 SER A CA 1
ATOM 925 C C . SER A 1 116 ? -0.531 39.25 11.578 1 98.5 116 SER A C 1
ATOM 927 O O . SER A 1 116 ? 0.464 40 11.625 1 98.5 116 SER A O 1
ATOM 929 N N . ILE A 1 117 ? -1.183 39 12.664 1 97.62 117 ILE A N 1
ATOM 930 C CA . ILE A 1 117 ? -0.869 39.625 13.953 1 97.62 117 ILE A CA 1
ATOM 931 C C . ILE A 1 117 ? 0.037 38.688 14.758 1 97.62 117 ILE A C 1
ATOM 933 O O . ILE A 1 117 ? 0.543 39.062 15.82 1 97.62 117 ILE A O 1
ATOM 937 N N . ILE A 1 118 ? 0.213 37.438 14.297 1 98.25 118 ILE A N 1
ATOM 938 C CA . ILE A 1 118 ? 1.144 36.5 14.914 1 98.25 118 ILE A CA 1
ATOM 939 C C . ILE A 1 118 ? 2.092 35.938 13.852 1 98.25 118 ILE A C 1
ATOM 941 O O . ILE A 1 118 ? 1.909 36.188 12.656 1 98.25 118 ILE A O 1
ATOM 945 N N . ASP A 1 119 ? 3.15 35.188 14.258 1 98.81 119 ASP A N 1
ATOM 946 C CA . ASP A 1 119 ? 4.191 34.688 13.375 1 98.81 119 ASP A CA 1
ATOM 947 C C . ASP A 1 119 ? 3.645 33.594 12.438 1 98.81 119 ASP A C 1
ATOM 949 O O . ASP A 1 119 ? 2.666 32.938 12.758 1 98.81 119 ASP A O 1
ATOM 953 N N . TYR A 1 120 ? 4.242 33.562 11.266 1 98.88 120 TYR A N 1
ATOM 954 C CA . TYR A 1 120 ? 3.738 32.625 10.258 1 98.88 120 TYR A CA 1
ATOM 955 C C . TYR A 1 120 ? 4.875 32.094 9.398 1 98.88 120 TYR A C 1
ATOM 957 O O . TYR A 1 120 ? 5.984 32.594 9.422 1 98.88 120 TYR A O 1
ATOM 965 N N . SER A 1 121 ? 4.652 30.984 8.789 1 98.88 121 SER A N 1
ATOM 966 C CA . SER A 1 121 ? 5.496 30.391 7.754 1 98.88 121 SER A CA 1
ATOM 967 C C . SER A 1 121 ? 4.66 29.719 6.676 1 98.88 121 SER A C 1
ATOM 969 O O . SER A 1 121 ? 3.438 29.891 6.633 1 98.88 121 SER A O 1
ATOM 971 N N . PHE A 1 122 ? 5.359 29.062 5.684 1 98.88 122 PHE A N 1
ATOM 972 C CA . PHE A 1 122 ? 4.621 28.469 4.574 1 98.88 122 PHE A CA 1
ATOM 973 C C . PHE A 1 122 ? 5.137 27.062 4.27 1 98.88 122 PHE A C 1
ATOM 975 O O . PHE A 1 122 ? 6.246 26.703 4.664 1 98.88 122 PHE A O 1
ATOM 982 N N . HIS A 1 123 ? 4.305 26.281 3.686 1 98.81 123 HIS A N 1
ATOM 983 C CA . HIS A 1 123 ? 4.684 25.062 2.982 1 98.81 123 HIS A CA 1
ATOM 984 C C . HIS A 1 123 ? 4.719 25.281 1.474 1 98.81 123 HIS A C 1
ATOM 986 O O . HIS A 1 123 ? 3.799 25.891 0.908 1 98.81 123 HIS A O 1
ATOM 992 N N . THR A 1 124 ? 5.781 24.781 0.852 1 98.75 124 THR A N 1
ATOM 993 C CA . THR A 1 124 ? 5.734 24.672 -0.603 1 98.75 124 THR A CA 1
ATOM 994 C C . THR A 1 124 ? 4.637 23.703 -1.042 1 98.75 124 THR A C 1
ATOM 996 O O . THR A 1 124 ? 4.465 22.641 -0.449 1 98.75 124 THR A O 1
ATOM 999 N N . THR A 1 125 ? 3.826 24.094 -2.029 1 98.44 125 THR A N 1
ATOM 1000 C CA . THR A 1 125 ? 2.797 23.219 -2.568 1 98.44 125 THR A CA 1
ATOM 1001 C C . THR A 1 125 ? 3.035 22.953 -4.051 1 98.44 125 THR A C 1
ATOM 1003 O O . THR A 1 125 ? 3.322 23.875 -4.816 1 98.44 125 THR A O 1
ATOM 1006 N N . ILE A 1 126 ? 2.953 21.641 -4.449 1 98.56 126 ILE A N 1
ATOM 1007 C CA . ILE A 1 126 ? 3.205 21.312 -5.848 1 98.56 126 ILE A CA 1
ATOM 1008 C C . ILE A 1 126 ? 2.035 20.5 -6.402 1 98.56 126 ILE A C 1
ATOM 1010 O O . ILE A 1 126 ? 1.236 19.953 -5.645 1 98.56 126 ILE A O 1
ATOM 1014 N N . PHE A 1 127 ? 1.894 20.516 -7.688 1 96.62 127 PHE A N 1
ATOM 1015 C CA . PHE A 1 127 ? 0.958 19.672 -8.422 1 96.62 127 PHE A CA 1
ATOM 1016 C C . PHE A 1 127 ? 1.567 19.203 -9.742 1 96.62 127 PHE A C 1
ATOM 1018 O O . PHE A 1 127 ? 2.182 20 -10.461 1 96.62 127 PHE A O 1
ATOM 1025 N N . ASN A 1 128 ? 1.464 17.875 -10.008 1 96.56 128 ASN A N 1
ATOM 1026 C CA . ASN A 1 128 ? 1.982 17.297 -11.242 1 96.56 128 ASN A CA 1
ATOM 1027 C C . ASN A 1 128 ? 3.299 17.938 -11.656 1 96.56 128 ASN A C 1
ATOM 1029 O O . ASN A 1 128 ? 3.406 18.484 -12.758 1 96.56 128 ASN A O 1
ATOM 1033 N N . PRO A 1 129 ? 4.309 17.812 -10.773 1 98.06 129 PRO A N 1
ATOM 1034 C CA . PRO A 1 129 ? 5.539 18.594 -10.922 1 98.06 129 PRO A CA 1
ATOM 1035 C C . PRO A 1 129 ? 6.328 18.219 -12.172 1 98.06 129 PRO A C 1
ATOM 1037 O O . PRO A 1 129 ? 6.398 17.031 -12.523 1 98.06 129 PRO A O 1
ATOM 1040 N N . LYS A 1 130 ? 6.941 19.188 -12.797 1 97.25 130 LYS A N 1
ATOM 1041 C CA . LYS A 1 130 ? 7.727 19.016 -14.016 1 97.25 130 LYS A CA 1
ATOM 1042 C C . LYS A 1 130 ? 9.211 19.219 -13.742 1 97.25 130 LYS A C 1
ATOM 1044 O O . LYS A 1 130 ? 10.055 18.859 -14.57 1 97.25 130 LYS A O 1
ATOM 1049 N N . SER A 1 131 ? 9.539 19.812 -12.594 1 97.81 131 SER A N 1
ATOM 1050 C CA . SER A 1 131 ? 10.93 20.016 -12.203 1 97.81 131 SER A CA 1
ATOM 1051 C C . SER A 1 131 ? 11.461 18.844 -11.383 1 97.81 131 SER A C 1
ATOM 1053 O O . SER A 1 131 ? 10.68 18.078 -10.82 1 97.81 131 SER A O 1
ATOM 1055 N N . SER A 1 132 ? 12.766 18.734 -11.305 1 97.81 132 SER A N 1
ATOM 1056 C CA . SER A 1 132 ? 13.352 17.641 -10.531 1 97.81 132 SER A CA 1
ATOM 1057 C C . SER A 1 132 ? 13.086 17.812 -9.039 1 97.81 132 SER A C 1
ATOM 1059 O O . SER A 1 132 ? 13.062 18.938 -8.531 1 97.81 132 SER A O 1
ATOM 1061 N N . PRO A 1 133 ? 12.922 16.734 -8.359 1 98.31 133 PRO A N 1
ATOM 1062 C CA . PRO A 1 133 ? 12.742 16.828 -6.91 1 98.31 133 PRO A CA 1
ATOM 1063 C C . PRO A 1 133 ? 13.867 17.594 -6.215 1 98.31 133 PRO A C 1
ATOM 1065 O O . PRO A 1 133 ? 13.602 18.391 -5.316 1 98.31 133 PRO A O 1
ATOM 1068 N N . MET A 1 134 ? 15.102 17.391 -6.645 1 98.5 134 MET A N 1
ATOM 1069 C CA . MET A 1 134 ? 16.25 18.031 -6 1 98.5 134 MET A CA 1
ATOM 1070 C C . MET A 1 134 ? 16.188 19.547 -6.168 1 98.5 134 MET A C 1
ATOM 1072 O O . MET A 1 134 ? 16.453 20.297 -5.23 1 98.5 134 MET A O 1
ATOM 1076 N N . ASP A 1 135 ? 15.789 20 -7.375 1 98.44 135 ASP A N 1
ATOM 1077 C CA . ASP A 1 135 ? 15.68 21.438 -7.621 1 98.44 135 ASP A CA 1
ATOM 1078 C C . ASP A 1 135 ? 14.586 22.062 -6.754 1 98.44 135 ASP A C 1
ATOM 1080 O O . ASP A 1 135 ? 14.773 23.156 -6.211 1 98.44 135 ASP A O 1
ATOM 1084 N N . LEU A 1 136 ? 13.492 21.422 -6.648 1 98.62 136 LEU A N 1
ATOM 1085 C CA . LEU A 1 136 ? 12.383 21.891 -5.82 1 98.62 136 LEU A CA 1
ATOM 1086 C C . LEU A 1 136 ? 12.812 22 -4.359 1 98.62 136 LEU A C 1
ATOM 1088 O O . LEU A 1 136 ? 12.539 23.016 -3.709 1 98.62 136 LEU A O 1
ATOM 1092 N N . VAL A 1 137 ? 13.5 20.969 -3.855 1 98.62 137 VAL A N 1
ATOM 1093 C CA . VAL A 1 137 ? 13.945 20.891 -2.469 1 98.62 137 VAL A CA 1
ATOM 1094 C C . VAL A 1 137 ? 14.93 22.031 -2.191 1 98.62 137 VAL A C 1
ATOM 1096 O O . VAL A 1 137 ? 14.797 22.75 -1.196 1 98.62 137 VAL A O 1
ATOM 1099 N N . LYS A 1 138 ? 15.883 22.219 -3.059 1 98.12 138 LYS A N 1
ATOM 1100 C CA . LYS A 1 138 ? 16.891 23.266 -2.883 1 98.12 138 LYS A CA 1
ATOM 1101 C C . LYS A 1 138 ? 16.266 24.641 -2.834 1 98.12 138 LYS A C 1
ATOM 1103 O O . LYS A 1 138 ? 16.578 25.453 -1.953 1 98.12 138 LYS A O 1
ATOM 1108 N N . LYS A 1 139 ? 15.398 24.891 -3.789 1 98.5 139 LYS A N 1
ATOM 1109 C CA . LYS A 1 139 ? 14.758 26.203 -3.852 1 98.5 139 LYS A CA 1
ATOM 1110 C C . LYS A 1 139 ? 13.875 26.453 -2.629 1 98.5 139 LYS A C 1
ATOM 1112 O O . LYS A 1 139 ? 13.859 27.547 -2.074 1 98.5 139 LYS A O 1
ATOM 1117 N N . SER A 1 140 ? 13.125 25.453 -2.217 1 98.62 140 SER A N 1
ATOM 1118 C CA . SER A 1 140 ? 12.281 25.562 -1.03 1 98.62 140 SER A CA 1
ATOM 1119 C C . SER A 1 140 ? 13.109 25.891 0.208 1 98.62 140 SER A C 1
ATOM 1121 O O . SER A 1 140 ? 12.719 26.734 1.015 1 98.62 140 SER A O 1
ATOM 1123 N N . LYS A 1 141 ? 14.234 25.25 0.351 1 97.94 141 LYS A N 1
ATOM 1124 C CA . LYS A 1 141 ? 15.109 25.453 1.505 1 97.94 141 LYS A CA 1
ATOM 1125 C C . LYS A 1 141 ? 15.719 26.844 1.488 1 97.94 141 LYS A C 1
ATOM 1127 O O . LYS A 1 141 ? 15.883 27.469 2.539 1 97.94 141 LYS A O 1
ATOM 1132 N N . THR A 1 142 ? 16.047 27.328 0.308 1 97.75 142 THR A N 1
ATOM 1133 C CA . THR A 1 142 ? 16.609 28.672 0.195 1 97.75 142 THR A CA 1
ATOM 1134 C C . THR A 1 142 ? 15.602 29.719 0.668 1 97.75 142 THR A C 1
ATOM 1136 O O . THR A 1 142 ? 15.984 30.766 1.18 1 97.75 142 THR A O 1
ATOM 1139 N N . LEU A 1 143 ? 14.328 29.406 0.567 1 98.5 143 LEU A N 1
ATOM 1140 C CA . LEU A 1 143 ? 13.266 30.328 0.976 1 98.5 143 LEU A CA 1
ATOM 1141 C C . LEU A 1 143 ? 12.914 30.125 2.447 1 98.5 143 LEU A C 1
ATOM 1143 O O . LEU A 1 143 ? 12.047 30.828 2.98 1 98.5 143 LEU A O 1
ATOM 1147 N N . GLY A 1 144 ? 13.531 29.172 3.139 1 98.31 144 GLY A N 1
ATOM 1148 C CA . GLY A 1 144 ? 13.273 28.906 4.543 1 98.31 144 GLY A CA 1
ATOM 1149 C C . GLY A 1 144 ? 12 28.125 4.781 1 98.31 144 GLY A C 1
ATOM 1150 O O . GLY A 1 144 ? 11.359 28.25 5.824 1 98.31 144 GLY A O 1
ATOM 1151 N N . ILE A 1 145 ? 11.547 27.344 3.809 1 98.31 145 ILE A N 1
ATOM 1152 C CA . ILE A 1 145 ? 10.305 26.578 3.889 1 98.31 145 ILE A CA 1
ATOM 1153 C C . ILE A 1 145 ? 10.586 25.109 3.594 1 98.31 145 ILE A C 1
ATOM 1155 O O . ILE A 1 145 ? 10.273 24.625 2.504 1 98.31 145 ILE A O 1
ATOM 1159 N N . PRO A 1 146 ? 11.07 24.266 4.551 1 98.38 146 PRO A N 1
ATOM 1160 C CA . PRO A 1 146 ? 11.586 22.922 4.336 1 98.38 146 PRO A CA 1
ATOM 1161 C C . PRO A 1 146 ? 10.484 21.859 4.344 1 98.38 146 PRO A C 1
ATOM 1163 O O . PRO A 1 146 ? 10.648 20.797 4.945 1 98.38 146 PRO A O 1
ATOM 1166 N N . SER A 1 147 ? 9.336 22.094 3.791 1 98.81 147 SER A N 1
ATOM 1167 C CA . SER A 1 147 ? 8.234 21.141 3.654 1 98.81 147 SER A CA 1
ATOM 1168 C C . SER A 1 147 ? 7.527 21.312 2.311 1 98.81 147 SER A C 1
ATOM 1170 O O . SER A 1 147 ? 7.309 22.438 1.853 1 98.81 147 SER A O 1
ATOM 1172 N N . ILE A 1 148 ? 7.301 20.219 1.669 1 98.88 148 ILE A N 1
ATOM 1173 C CA . ILE A 1 148 ? 6.672 20.203 0.353 1 98.88 148 ILE A CA 1
ATOM 1174 C C . ILE A 1 148 ? 5.359 19.422 0.422 1 98.88 148 ILE A C 1
ATOM 1176 O O . ILE A 1 148 ? 5.359 18.219 0.718 1 98.88 148 ILE A O 1
ATOM 1180 N N . LYS A 1 149 ? 4.27 20.141 0.147 1 98.81 149 LYS A N 1
ATOM 1181 C CA . LYS A 1 149 ? 2.93 19.547 0.13 1 98.81 149 LYS A CA 1
ATOM 1182 C C . LYS A 1 149 ? 2.553 19.078 -1.272 1 98.81 149 LYS A C 1
ATOM 1184 O O . LYS A 1 149 ? 2.779 19.797 -2.252 1 98.81 149 LYS A O 1
ATOM 1189 N N . LEU A 1 150 ? 2.076 17.875 -1.34 1 98.69 150 LEU A N 1
ATOM 1190 C CA . LEU A 1 150 ? 1.562 17.344 -2.6 1 98.69 150 LEU A CA 1
ATOM 1191 C C . LEU A 1 150 ? 0.305 16.516 -2.369 1 98.69 150 LEU A C 1
ATOM 1193 O O . LEU A 1 150 ? -0.12 16.328 -1.227 1 98.69 150 LEU A O 1
ATOM 1197 N N . PHE A 1 151 ? -0.406 16.125 -3.414 1 98.5 151 PHE A N 1
ATOM 1198 C CA . PHE A 1 151 ? -1.677 15.406 -3.391 1 98.5 151 PHE A CA 1
ATOM 1199 C C . PHE A 1 151 ? -1.6 14.141 -4.23 1 98.5 151 PHE A C 1
ATOM 1201 O O . PHE A 1 151 ? -1.031 14.141 -5.324 1 98.5 151 PHE A O 1
ATOM 1208 N N . THR A 1 152 ? -2.191 13.023 -3.742 1 98.69 152 THR A N 1
ATOM 1209 C CA . THR A 1 152 ? -2.223 11.797 -4.527 1 98.69 152 THR A CA 1
ATOM 1210 C C . THR A 1 152 ? -3.547 11.672 -5.277 1 98.69 152 THR A C 1
ATOM 1212 O O . THR A 1 152 ? -3.869 10.602 -5.801 1 98.69 152 THR A O 1
ATOM 1215 N N . THR A 1 153 ? -4.359 12.688 -5.246 1 97.5 153 THR A N 1
ATOM 1216 C CA . THR A 1 153 ? -5.633 12.758 -5.957 1 97.5 153 THR A CA 1
ATOM 1217 C C . THR A 1 153 ? -5.891 14.172 -6.465 1 97.5 153 THR A C 1
ATOM 1219 O O . THR A 1 153 ? -4.961 14.969 -6.59 1 97.5 153 THR A O 1
ATOM 1222 N N . TYR A 1 154 ? -7.094 14.445 -6.973 1 93.56 154 TYR A N 1
ATOM 1223 C CA . TYR A 1 154 ? -7.559 15.75 -7.441 1 93.56 154 TYR A CA 1
ATOM 1224 C C . TYR A 1 154 ? -7.184 15.969 -8.898 1 93.56 154 TYR A C 1
ATOM 1226 O O . TYR A 1 154 ? -6.754 17.062 -9.281 1 93.56 154 TYR A O 1
ATOM 1234 N N . GLY A 1 155 ? -7.258 14.945 -9.695 1 90.44 155 GLY A N 1
ATOM 1235 C CA . GLY A 1 155 ? -7.102 15.07 -11.133 1 90.44 155 GLY A CA 1
ATOM 1236 C C . GLY A 1 155 ? -5.758 15.656 -11.539 1 90.44 155 GLY A C 1
ATOM 1237 O O . GLY A 1 155 ? -4.711 15.102 -11.203 1 90.44 155 GLY A O 1
ATOM 1238 N N . GLU A 1 156 ? -5.82 16.859 -12.047 1 90.94 156 GLU A N 1
ATOM 1239 C CA . GLU A 1 156 ? -4.617 17.484 -12.594 1 90.94 156 GLU A CA 1
ATOM 1240 C C . GLU A 1 156 ? -3.641 17.875 -11.492 1 90.94 156 GLU A C 1
ATOM 1242 O O . GLU A 1 156 ? -2.469 18.141 -11.75 1 90.94 156 GLU A O 1
ATOM 1247 N N . ARG A 1 157 ? -4.047 17.906 -10.234 1 94.12 157 ARG A N 1
ATOM 1248 C CA . ARG A 1 157 ? -3.211 18.297 -9.102 1 94.12 157 ARG A CA 1
ATOM 1249 C C . ARG A 1 157 ? -2.432 17.094 -8.562 1 94.12 157 ARG A C 1
ATOM 1251 O O . ARG A 1 157 ? -1.518 17.266 -7.75 1 94.12 157 ARG A O 1
ATOM 1258 N N . GLN A 1 158 ? -2.715 15.961 -9.086 1 97.44 158 GLN A N 1
ATOM 1259 C CA . GLN A 1 158 ? -2.16 14.727 -8.539 1 97.44 158 GLN A CA 1
ATOM 1260 C C . GLN A 1 158 ? -0.661 14.625 -8.805 1 97.44 158 GLN A C 1
ATOM 1262 O O . GLN A 1 158 ? -0.193 14.984 -9.891 1 97.44 158 GLN A O 1
ATOM 1267 N N . THR A 1 159 ? 0.154 14.305 -7.793 1 98.62 159 THR A N 1
ATOM 1268 C CA . THR A 1 159 ? 1.542 13.875 -7.926 1 98.62 159 THR A CA 1
ATOM 1269 C C . THR A 1 159 ? 1.645 12.359 -7.922 1 98.62 159 THR A C 1
ATOM 1271 O O . THR A 1 159 ? 1.075 11.695 -7.055 1 98.62 159 THR A O 1
ATOM 1274 N N . TYR A 1 160 ? 2.369 11.812 -8.844 1 98.06 160 TYR A N 1
ATOM 1275 C CA . TYR A 1 160 ? 2.383 10.367 -9.047 1 98.06 160 TYR A CA 1
ATOM 1276 C C . TYR A 1 160 ? 3.523 9.719 -8.266 1 98.06 160 TYR A C 1
ATOM 1278 O O . TYR A 1 160 ? 4.434 10.414 -7.801 1 98.06 160 TYR A O 1
ATOM 1286 N N . ASP A 1 161 ? 3.488 8.398 -8.148 1 98.56 161 ASP A N 1
ATOM 1287 C CA . ASP A 1 161 ? 4.328 7.633 -7.227 1 98.56 161 ASP A CA 1
ATOM 1288 C C . ASP A 1 161 ? 5.805 7.75 -7.609 1 98.56 161 ASP A C 1
ATOM 1290 O O . ASP A 1 161 ? 6.68 7.734 -6.738 1 98.56 161 ASP A O 1
ATOM 1294 N N . ASP A 1 162 ? 6.129 7.836 -8.891 1 98.12 162 ASP A N 1
ATOM 1295 C CA . ASP A 1 162 ? 7.523 7.93 -9.312 1 98.12 162 ASP A CA 1
ATOM 1296 C C . ASP A 1 162 ? 8.188 9.188 -8.75 1 98.12 162 ASP A C 1
ATOM 1298 O O . ASP A 1 162 ? 9.297 9.125 -8.219 1 98.12 162 ASP A O 1
ATOM 1302 N N . TYR A 1 163 ? 7.484 10.32 -8.82 1 98.62 163 TYR A N 1
ATOM 1303 C CA . TYR A 1 163 ? 8.008 11.578 -8.289 1 98.62 163 TYR A CA 1
ATOM 1304 C C . TYR A 1 163 ? 8.062 11.539 -6.77 1 98.62 163 TYR A C 1
ATOM 1306 O O . TYR A 1 163 ? 9.039 12 -6.168 1 98.62 163 TYR A O 1
ATOM 1314 N N . ILE A 1 164 ? 7.008 11.008 -6.109 1 98.88 164 ILE A N 1
ATOM 1315 C CA . ILE A 1 164 ? 6.957 10.906 -4.652 1 98.88 164 ILE A CA 1
ATOM 1316 C C . ILE A 1 164 ? 8.133 10.07 -4.152 1 98.88 164 ILE A C 1
ATOM 1318 O O . ILE A 1 164 ? 8.797 10.445 -3.18 1 98.88 164 ILE A O 1
ATOM 1322 N N . TYR A 1 165 ? 8.383 8.945 -4.859 1 98.81 165 TYR A N 1
ATOM 1323 C CA . TYR A 1 165 ? 9.492 8.055 -4.512 1 98.81 165 TYR A CA 1
ATOM 1324 C C . TYR A 1 165 ? 10.82 8.797 -4.562 1 98.81 165 TYR A C 1
ATOM 1326 O O . TYR A 1 165 ? 11.633 8.695 -3.639 1 98.81 165 TYR A O 1
ATOM 1334 N N . GLU A 1 166 ? 11.047 9.555 -5.613 1 98.56 166 GLU A N 1
ATOM 1335 C CA . GLU A 1 166 ? 12.289 10.312 -5.762 1 98.56 166 GLU A CA 1
ATOM 1336 C C . GLU A 1 166 ? 12.406 11.391 -4.688 1 98.56 166 GLU A C 1
ATOM 1338 O O . GLU A 1 166 ? 13.5 11.641 -4.172 1 98.56 166 GLU A O 1
ATOM 1343 N N . LEU A 1 167 ? 11.305 12.039 -4.379 1 98.81 167 LEU A N 1
ATOM 1344 C CA . LEU A 1 167 ? 11.297 13.055 -3.33 1 98.81 167 LEU A CA 1
ATOM 1345 C C . LEU A 1 167 ? 11.641 12.438 -1.976 1 98.81 167 LEU A C 1
ATOM 1347 O O . LEU A 1 167 ? 12.43 13 -1.218 1 98.81 167 LEU A O 1
ATOM 1351 N N . LEU A 1 168 ? 11.055 11.328 -1.67 1 98.88 168 LEU A N 1
ATOM 1352 C CA . LEU A 1 168 ? 11.312 10.648 -0.407 1 98.88 168 LEU A CA 1
ATOM 1353 C C . LEU A 1 168 ? 12.758 10.188 -0.322 1 98.88 168 LEU A C 1
ATOM 1355 O O . LEU A 1 168 ? 13.383 10.266 0.742 1 98.88 168 LEU A O 1
ATOM 1359 N N . LYS A 1 169 ? 13.367 9.766 -1.4 1 98.5 169 LYS A N 1
ATOM 1360 C CA . LYS A 1 169 ? 14.75 9.281 -1.435 1 98.5 169 LYS A CA 1
ATOM 1361 C C . LYS A 1 169 ? 15.719 10.344 -0.927 1 98.5 169 LYS A C 1
ATOM 1363 O O . LYS A 1 169 ? 16.734 10.023 -0.312 1 98.5 169 LYS A O 1
ATOM 1368 N N . ILE A 1 170 ? 15.422 11.609 -1.197 1 98.5 170 ILE A N 1
ATOM 1369 C CA . ILE A 1 170 ? 16.406 12.648 -0.882 1 98.5 170 ILE A CA 1
ATOM 1370 C C . ILE A 1 170 ? 15.953 13.414 0.364 1 98.5 170 ILE A C 1
ATOM 1372 O O . ILE A 1 170 ? 16.703 14.242 0.888 1 98.5 170 ILE A O 1
ATOM 1376 N N . SER A 1 171 ? 14.797 13.156 0.947 1 98.69 171 SER A N 1
ATOM 1377 C CA . SER A 1 171 ? 14.148 14 1.954 1 98.69 171 SER A CA 1
ATOM 1378 C C . SER A 1 171 ? 14.938 13.984 3.264 1 98.69 171 SER A C 1
ATOM 1380 O O . SER A 1 171 ? 15.109 15.031 3.895 1 98.69 171 SER A O 1
ATOM 1382 N N . SER A 1 172 ? 15.414 12.805 3.691 1 98.12 172 SER A N 1
ATOM 1383 C CA . SER A 1 172 ? 16.141 12.711 4.949 1 98.12 172 SER A CA 1
ATOM 1384 C C . SER A 1 172 ? 17.484 13.422 4.859 1 98.12 172 SER A C 1
ATOM 1386 O O . SER A 1 172 ? 17.844 14.203 5.75 1 98.12 172 SER A O 1
ATOM 1388 N N . LYS A 1 173 ? 18.203 13.133 3.756 1 97.81 173 LYS A N 1
ATOM 1389 C CA . LYS A 1 173 ? 19.5 13.758 3.564 1 97.81 173 LYS A CA 1
ATOM 1390 C C . LYS A 1 173 ? 19.391 15.281 3.508 1 97.81 173 LYS A C 1
ATOM 1392 O O . LYS A 1 173 ? 20.219 15.992 4.074 1 97.81 173 LYS A O 1
ATOM 1397 N N . GLU A 1 174 ? 18.344 15.742 2.82 1 98.06 174 GLU A N 1
ATOM 1398 C CA . GLU A 1 174 ? 18.172 17.172 2.621 1 98.06 174 GLU A CA 1
ATOM 1399 C C . GLU A 1 174 ? 17.344 17.781 3.748 1 98.06 174 GLU A C 1
ATOM 1401 O O . GLU A 1 174 ? 17.125 19 3.779 1 98.06 174 GLU A O 1
ATOM 1406 N N . LYS A 1 175 ? 16.844 17.031 4.66 1 97.81 175 LYS A N 1
ATOM 1407 C CA . LYS A 1 175 ? 16.078 17.469 5.828 1 97.81 175 LYS A CA 1
ATOM 1408 C C . LYS A 1 175 ? 14.828 18.234 5.41 1 97.81 175 LYS A C 1
ATOM 1410 O O . LYS A 1 175 ? 14.594 19.359 5.879 1 97.81 175 LYS A O 1
ATOM 1415 N N . ILE A 1 176 ? 14.023 17.625 4.613 1 98.31 176 ILE A N 1
ATOM 1416 C CA . ILE A 1 176 ? 12.742 18.203 4.195 1 98.31 176 ILE A CA 1
ATOM 1417 C C . ILE A 1 176 ? 11.617 17.203 4.484 1 98.31 176 ILE A C 1
ATOM 1419 O O . ILE A 1 176 ? 11.812 15.992 4.395 1 98.31 176 ILE A O 1
ATOM 1423 N N . ASN A 1 177 ? 10.445 17.703 4.828 1 98.56 177 ASN A N 1
ATOM 1424 C CA . ASN A 1 177 ? 9.258 16.875 4.992 1 98.56 177 ASN A CA 1
ATOM 1425 C C . ASN A 1 177 ? 8.438 16.812 3.707 1 98.56 177 ASN A C 1
ATOM 1427 O O . ASN A 1 177 ? 8.148 17.844 3.102 1 98.56 177 ASN A O 1
ATOM 1431 N N . VAL A 1 178 ? 8.18 15.641 3.25 1 98.94 178 VAL A N 1
ATOM 1432 C CA . VAL A 1 178 ? 7.195 15.453 2.191 1 98.94 178 VAL A CA 1
ATOM 1433 C C . VAL A 1 178 ? 5.805 15.312 2.801 1 98.94 178 VAL A C 1
ATOM 1435 O O . VAL A 1 178 ? 5.504 14.305 3.453 1 98.94 178 VAL A O 1
ATOM 1438 N N . MET A 1 179 ? 4.922 16.328 2.639 1 98.88 179 MET A N 1
ATOM 1439 C CA . MET A 1 179 ? 3.572 16.375 3.191 1 98.88 179 MET A CA 1
ATOM 1440 C C . MET A 1 179 ? 2.551 15.898 2.162 1 98.88 179 MET A C 1
ATOM 1442 O O . MET A 1 179 ? 2.498 16.422 1.048 1 98.88 179 MET A O 1
ATOM 1446 N N . ILE A 1 180 ? 1.733 14.953 2.566 1 98.94 180 ILE A N 1
ATOM 1447 C CA . ILE A 1 180 ? 0.922 14.391 1.493 1 98.94 180 ILE A CA 1
ATOM 1448 C C . ILE A 1 180 ? -0.538 14.32 1.937 1 98.94 180 ILE A C 1
ATOM 1450 O O . ILE A 1 180 ? -0.839 13.805 3.016 1 98.94 180 ILE A O 1
ATOM 1454 N N . HIS A 1 181 ? -1.475 14.961 1.182 1 98.81 181 HIS A N 1
ATOM 1455 C CA . HIS A 1 181 ? -2.879 14.57 1.16 1 98.81 181 HIS A CA 1
ATOM 1456 C C . HIS A 1 181 ? -3.057 13.203 0.507 1 98.81 181 HIS A C 1
ATOM 1458 O O . HIS A 1 181 ? -2.91 13.07 -0.71 1 98.81 181 HIS A O 1
ATOM 1464 N N . SER A 1 182 ? -3.494 12.211 1.253 1 98.69 182 SER A N 1
ATOM 1465 C CA . SER A 1 182 ? -3.289 10.828 0.851 1 98.69 182 SER A CA 1
ATOM 1466 C C . SER A 1 182 ? -4.617 10.125 0.587 1 98.69 182 SER A C 1
ATOM 1468 O O . SER A 1 182 ? -5.234 9.586 1.508 1 98.69 182 SER A O 1
ATOM 1470 N N . GLU A 1 183 ? -5.062 10.039 -0.621 1 98.69 183 GLU A N 1
ATOM 1471 C CA . GLU A 1 183 ? -6.207 9.25 -1.068 1 98.69 183 GLU A CA 1
ATOM 1472 C C . GLU A 1 183 ? -5.902 8.523 -2.377 1 98.69 183 GLU A C 1
ATOM 1474 O O . GLU A 1 183 ? -5.363 9.125 -3.311 1 98.69 183 GLU A O 1
ATOM 1479 N N . ASN A 1 184 ? -6.129 7.195 -2.418 1 98.69 184 ASN A N 1
ATOM 1480 C CA . ASN A 1 184 ? -6.066 6.426 -3.658 1 98.69 184 ASN A CA 1
ATOM 1481 C C . ASN A 1 184 ? -7.086 6.926 -4.676 1 98.69 184 ASN A C 1
ATOM 1483 O O . ASN A 1 184 ? -8.281 6.637 -4.555 1 98.69 184 ASN A O 1
ATOM 1487 N N . ASP A 1 185 ? -6.648 7.641 -5.664 1 98.19 185 ASP A N 1
ATOM 1488 C CA . ASP A 1 185 ? -7.484 8.391 -6.598 1 98.19 185 ASP A CA 1
ATOM 1489 C C . ASP A 1 185 ? -8.469 7.477 -7.316 1 98.19 185 ASP A C 1
ATOM 1491 O O . ASP A 1 185 ? -9.609 7.867 -7.582 1 98.19 185 ASP A O 1
ATOM 1495 N N . THR A 1 186 ? -8.047 6.223 -7.613 1 97.25 186 THR A N 1
ATOM 1496 C CA . THR A 1 186 ? -8.852 5.297 -8.406 1 97.25 186 THR A CA 1
ATOM 1497 C C . THR A 1 186 ? -10.078 4.832 -7.613 1 97.25 186 THR A C 1
ATOM 1499 O O . THR A 1 186 ? -11.07 4.395 -8.195 1 97.25 186 THR A O 1
ATOM 1502 N N . LEU A 1 187 ? -10.094 4.973 -6.348 1 98.38 187 LEU A N 1
ATOM 1503 C CA . LEU A 1 187 ? -11.164 4.488 -5.488 1 98.38 187 LEU A CA 1
ATOM 1504 C C . LEU A 1 187 ? -12.172 5.598 -5.199 1 98.38 187 LEU A C 1
ATOM 1506 O O . LEU A 1 187 ? -13.188 5.363 -4.543 1 98.38 187 LEU A O 1
ATOM 1510 N N . ILE A 1 188 ? -11.883 6.828 -5.641 1 97.88 188 ILE A N 1
ATOM 1511 C CA . ILE A 1 188 ? -12.75 7.98 -5.414 1 97.88 188 ILE A CA 1
ATOM 1512 C C . ILE A 1 188 ? -13.789 8.07 -6.527 1 97.88 188 ILE A C 1
ATOM 1514 O O . ILE A 1 188 ? -13.453 7.98 -7.711 1 97.88 188 ILE A O 1
ATOM 1518 N N . LYS A 1 189 ? -15.055 8.117 -6.152 1 95.25 189 LYS A N 1
ATOM 1519 C CA . LYS A 1 189 ? -16.109 8.383 -7.117 1 95.25 189 LYS A CA 1
ATOM 1520 C C . LYS A 1 189 ? -16.156 9.859 -7.492 1 95.25 189 LYS A C 1
ATOM 1522 O O . LYS A 1 189 ? -16.609 10.695 -6.699 1 95.25 189 LYS A O 1
ATOM 1527 N N . LYS A 1 190 ? -15.852 10.148 -8.742 1 91.5 190 LYS A N 1
ATOM 1528 C CA . LYS A 1 190 ? -15.766 11.523 -9.219 1 91.5 190 LYS A CA 1
ATOM 1529 C C . LYS A 1 190 ? -17.109 12 -9.781 1 91.5 190 LYS A C 1
ATOM 1531 O O . LYS A 1 190 ? -17.969 11.18 -10.102 1 91.5 190 LYS A O 1
ATOM 1536 N N . GLY A 1 191 ? -17.219 13.258 -9.773 1 86.94 191 GLY A N 1
ATOM 1537 C CA . GLY A 1 191 ? -18.391 13.844 -10.406 1 86.94 191 GLY A CA 1
ATOM 1538 C C . GLY A 1 191 ? -19.422 14.344 -9.406 1 86.94 191 GLY A C 1
ATOM 1539 O O . GLY A 1 191 ? -19.062 14.797 -8.32 1 86.94 191 GLY A O 1
ATOM 1540 N N . ARG A 1 192 ? -20.734 14.539 -9.844 1 87.12 192 ARG A N 1
ATOM 1541 C CA . ARG A 1 192 ? -21.828 15.133 -9.078 1 87.12 192 ARG A CA 1
ATOM 1542 C C . ARG A 1 192 ? -22.438 14.117 -8.109 1 87.12 192 ARG A C 1
ATOM 1544 O O . ARG A 1 192 ? -23 13.109 -8.531 1 87.12 192 ARG A O 1
ATOM 1551 N N . ASN A 1 193 ? -22.062 14.32 -6.848 1 92.06 193 ASN A N 1
ATOM 1552 C CA . ASN A 1 193 ? -22.641 13.531 -5.762 1 92.06 193 ASN A CA 1
ATOM 1553 C C . ASN A 1 193 ? -23.469 14.406 -4.82 1 92.06 193 ASN A C 1
ATOM 1555 O O . ASN A 1 193 ? -23.156 15.586 -4.621 1 92.06 193 ASN A O 1
ATOM 1559 N N . ILE A 1 194 ? -24.5 13.828 -4.297 1 94.88 194 ILE A N 1
ATOM 1560 C CA . ILE A 1 194 ? -25.234 14.539 -3.258 1 94.88 194 ILE A CA 1
ATOM 1561 C C . ILE A 1 194 ? -24.453 14.492 -1.945 1 94.88 194 ILE A C 1
ATOM 1563 O O . ILE A 1 194 ? -23.578 13.633 -1.767 1 94.88 194 ILE A O 1
ATOM 1567 N N . ILE A 1 195 ? -24.734 15.344 -1.053 1 96.19 195 ILE A N 1
ATOM 1568 C CA . ILE A 1 195 ? -24 15.516 0.194 1 96.19 195 ILE A CA 1
ATOM 1569 C C . ILE A 1 195 ? -24.031 14.219 0.998 1 96.19 195 ILE A C 1
ATOM 1571 O O . ILE A 1 195 ? -23.031 13.836 1.613 1 96.19 195 ILE A O 1
ATOM 1575 N N . ALA A 1 196 ? -25.141 13.562 0.955 1 95.94 196 ALA A N 1
ATOM 1576 C CA . ALA A 1 196 ? -25.328 12.328 1.715 1 95.94 196 ALA A CA 1
ATOM 1577 C C . ALA A 1 196 ? -24.344 11.258 1.252 1 95.94 196 ALA A C 1
ATOM 1579 O O . ALA A 1 196 ? -24.047 10.32 1.992 1 95.94 196 ALA A O 1
ATOM 1580 N N . GLU A 1 197 ? -23.75 11.414 0.075 1 96.38 197 GLU A N 1
ATOM 1581 C CA . GLU A 1 197 ? -22.859 10.43 -0.514 1 96.38 197 GLU A CA 1
ATOM 1582 C C . GLU A 1 197 ? -21.391 10.859 -0.385 1 96.38 197 GLU A C 1
ATOM 1584 O O . GLU A 1 197 ? -20.5 10.188 -0.892 1 96.38 197 GLU A O 1
ATOM 1589 N N . HIS A 1 198 ? -21.109 11.922 0.34 1 97.25 198 HIS A N 1
ATOM 1590 C CA . HIS A 1 198 ? -19.766 12.516 0.379 1 97.25 198 HIS A CA 1
ATOM 1591 C C . HIS A 1 198 ? -18.75 11.523 0.918 1 97.25 198 HIS A C 1
ATOM 1593 O O . HIS A 1 198 ? -17.719 11.289 0.285 1 97.25 198 HIS A O 1
ATOM 1599 N N . ALA A 1 199 ? -19.078 10.914 1.998 1 97.75 199 ALA A N 1
ATOM 1600 C CA . ALA A 1 199 ? -18.156 9.961 2.613 1 97.75 199 ALA A CA 1
ATOM 1601 C C . ALA A 1 199 ? -18 8.711 1.752 1 97.75 199 ALA A C 1
ATOM 1603 O O . ALA A 1 199 ? -16.891 8.172 1.618 1 97.75 199 ALA A O 1
ATOM 1604 N N . LYS A 1 200 ? -19.109 8.273 1.138 1 96.81 200 LYS A N 1
ATOM 1605 C CA . LYS A 1 200 ? -19.109 7.07 0.312 1 96.81 200 LYS A CA 1
ATOM 1606 C C . LYS A 1 200 ? -18.312 7.293 -0.975 1 96.81 200 LYS A C 1
ATOM 1608 O O . LYS A 1 200 ? -17.703 6.363 -1.508 1 96.81 200 LYS A O 1
ATOM 1613 N N . SER A 1 201 ? -18.344 8.531 -1.453 1 97.5 201 SER A N 1
ATOM 1614 C CA . SER A 1 201 ? -17.656 8.859 -2.695 1 97.5 201 SER A CA 1
ATOM 1615 C C . SER A 1 201 ? -16.141 8.875 -2.496 1 97.5 201 SER A C 1
ATOM 1617 O O . SER A 1 201 ? -15.383 8.758 -3.459 1 97.5 201 SER A O 1
ATOM 1619 N N . ARG A 1 202 ? -15.648 9.008 -1.325 1 98.06 202 ARG A N 1
ATOM 1620 C CA . ARG A 1 202 ? -14.25 8.961 -0.911 1 98.06 202 ARG A CA 1
ATOM 1621 C C . ARG A 1 202 ? -14.055 8.008 0.261 1 98.06 202 ARG A C 1
ATOM 1623 O O . ARG A 1 202 ? -13.797 8.438 1.387 1 98.06 202 ARG A O 1
ATOM 1630 N N . PRO A 1 203 ? -14.148 6.738 -0.019 1 98.12 203 PRO A N 1
ATOM 1631 C CA . PRO A 1 203 ? -14.273 5.738 1.043 1 98.12 203 PRO A CA 1
ATOM 1632 C C . PRO A 1 203 ? -13.008 5.613 1.884 1 98.12 203 PRO A C 1
ATOM 1634 O O . PRO A 1 203 ? -11.922 6.012 1.442 1 98.12 203 PRO A O 1
ATOM 1637 N N . GLU A 1 204 ? -13.102 5.047 3.104 1 98.62 204 GLU A N 1
ATOM 1638 C CA . GLU A 1 204 ? -12 4.852 4.039 1 98.62 204 GLU A CA 1
ATOM 1639 C C . GLU A 1 204 ? -10.836 4.125 3.371 1 98.62 204 GLU A C 1
ATOM 1641 O O . GLU A 1 204 ? -9.672 4.496 3.562 1 98.62 204 GLU A O 1
ATOM 1646 N N . ILE A 1 205 ? -11.148 3.143 2.508 1 98.69 205 ILE A N 1
ATOM 1647 C CA . ILE A 1 205 ? -10.141 2.281 1.895 1 98.69 205 ILE A CA 1
ATOM 1648 C C . ILE A 1 205 ? -9.25 3.107 0.974 1 98.69 205 ILE A C 1
ATOM 1650 O O . ILE A 1 205 ? -8.078 2.771 0.771 1 98.69 205 ILE A O 1
ATOM 1654 N N . SER A 1 206 ? -9.805 4.211 0.442 1 98.69 206 SER A N 1
ATOM 1655 C CA . SER A 1 206 ? -8.992 5.102 -0.386 1 98.69 206 SER A CA 1
ATOM 1656 C C . SER A 1 206 ? -7.852 5.715 0.413 1 98.69 206 SER A C 1
ATOM 1658 O O . SER A 1 206 ? -6.707 5.742 -0.053 1 98.69 206 SER A O 1
ATOM 1660 N N . GLU A 1 207 ? -8.094 6.18 1.605 1 98.88 207 GLU A N 1
ATOM 1661 C CA . GLU A 1 207 ? -7.059 6.727 2.482 1 98.88 207 GLU A CA 1
ATOM 1662 C C . GLU A 1 207 ? -6.129 5.629 2.992 1 98.88 207 GLU A C 1
ATOM 1664 O O . GLU A 1 207 ? -4.906 5.758 2.914 1 98.88 207 GLU A O 1
ATOM 1669 N N . ILE A 1 208 ? -6.711 4.539 3.469 1 98.88 208 ILE A N 1
ATOM 1670 C CA . ILE A 1 208 ? -5.977 3.482 4.156 1 98.88 208 ILE A CA 1
ATOM 1671 C C . ILE A 1 208 ? -4.922 2.895 3.221 1 98.88 208 ILE A C 1
ATOM 1673 O O . ILE A 1 208 ? -3.744 2.816 3.576 1 98.88 208 ILE A O 1
ATOM 1677 N N . THR A 1 209 ? -5.281 2.559 2.021 1 98.75 209 THR A N 1
ATOM 1678 C CA . THR A 1 209 ? -4.352 1.91 1.1 1 98.75 209 THR A CA 1
ATOM 1679 C C . THR A 1 209 ? -3.26 2.879 0.661 1 98.75 209 THR A C 1
ATOM 1681 O O . THR A 1 209 ? -2.1 2.49 0.517 1 98.75 209 THR A O 1
ATOM 1684 N N . GLU A 1 210 ? -3.654 4.16 0.456 1 98.88 210 GLU A N 1
ATOM 1685 C CA . GLU A 1 210 ? -2.674 5.145 0.011 1 98.88 210 GLU A CA 1
ATOM 1686 C C . GLU A 1 210 ? -1.635 5.418 1.096 1 98.88 210 GLU A C 1
ATOM 1688 O O . GLU A 1 210 ? -0.437 5.484 0.812 1 98.88 210 GLU A O 1
ATOM 1693 N N . ILE A 1 211 ? -2.102 5.539 2.311 1 98.94 211 ILE A N 1
ATOM 1694 C CA . ILE A 1 211 ? -1.205 5.816 3.428 1 98.94 211 ILE A CA 1
ATOM 1695 C C . ILE A 1 211 ? -0.241 4.645 3.617 1 98.94 211 ILE A C 1
ATOM 1697 O O . ILE A 1 211 ? 0.956 4.848 3.832 1 98.94 211 ILE A O 1
ATOM 1701 N N . ILE A 1 212 ? -0.714 3.459 3.496 1 98.75 212 ILE A N 1
ATOM 1702 C CA . ILE A 1 212 ? 0.125 2.283 3.703 1 98.75 212 ILE A CA 1
ATOM 1703 C C . ILE A 1 212 ? 1.168 2.193 2.592 1 98.75 212 ILE A C 1
ATOM 1705 O O . ILE A 1 212 ? 2.346 1.937 2.855 1 98.75 212 ILE A O 1
ATOM 1709 N N . LYS A 1 213 ? 0.745 2.379 1.367 1 98.69 213 LYS A N 1
ATOM 1710 C CA . LYS A 1 213 ? 1.664 2.371 0.233 1 98.69 213 LYS A CA 1
ATOM 1711 C C . LYS A 1 213 ? 2.76 3.418 0.405 1 98.69 213 LYS A C 1
ATOM 1713 O O . LYS A 1 213 ? 3.943 3.121 0.23 1 98.69 213 LYS A O 1
ATOM 1718 N N . LEU A 1 214 ? 2.373 4.625 0.809 1 98.88 214 LEU A N 1
ATOM 1719 C CA . LEU A 1 214 ? 3.316 5.723 0.986 1 98.88 214 LEU A CA 1
ATOM 1720 C C . LEU A 1 214 ? 4.27 5.441 2.143 1 98.88 214 LEU A C 1
ATOM 1722 O O . LEU A 1 214 ? 5.453 5.785 2.076 1 98.88 214 LEU A O 1
ATOM 1726 N N . SER A 1 215 ? 3.77 4.879 3.193 1 98.88 215 SER A N 1
ATOM 1727 C CA . SER A 1 215 ? 4.598 4.562 4.352 1 98.88 215 SER A CA 1
ATOM 1728 C C . SER A 1 215 ? 5.645 3.506 4.012 1 98.88 215 SER A C 1
ATOM 1730 O O . SER A 1 215 ? 6.77 3.557 4.508 1 98.88 215 SER A O 1
ATOM 1732 N N . GLN A 1 216 ? 5.234 2.561 3.131 1 98.69 216 GLN A N 1
ATOM 1733 C CA . GLN A 1 216 ? 6.207 1.582 2.658 1 98.69 216 GLN A CA 1
ATOM 1734 C C . GLN A 1 216 ? 7.316 2.254 1.856 1 98.69 216 GLN A C 1
ATOM 1736 O O . GLN A 1 216 ? 8.492 1.905 1.998 1 98.69 216 GLN A O 1
ATOM 1741 N N . MET A 1 217 ? 6.953 3.174 1.008 1 98.75 217 MET A N 1
ATOM 1742 C CA . MET A 1 217 ? 7.957 3.914 0.25 1 98.75 217 MET A CA 1
ATOM 1743 C C . MET A 1 217 ? 8.898 4.664 1.184 1 98.75 217 MET A C 1
ATOM 1745 O O . MET A 1 217 ? 10.109 4.684 0.967 1 98.75 217 MET A O 1
ATOM 1749 N N . ALA A 1 218 ? 8.289 5.293 2.207 1 98.88 218 ALA A N 1
ATOM 1750 C CA . ALA A 1 218 ? 9.086 6.051 3.168 1 98.88 218 ALA A CA 1
ATOM 1751 C C . ALA A 1 218 ? 10.07 5.145 3.902 1 98.88 218 ALA A C 1
ATOM 1753 O O . ALA A 1 218 ? 11.242 5.488 4.062 1 98.88 218 ALA A O 1
ATOM 1754 N N . GLU A 1 219 ? 9.617 4.027 4.352 1 98.62 219 GLU A N 1
ATOM 1755 C CA . GLU A 1 219 ? 10.492 3.088 5.047 1 98.62 219 GLU A CA 1
ATOM 1756 C C . GLU A 1 219 ? 11.602 2.584 4.125 1 98.62 219 GLU A C 1
ATOM 1758 O O . GLU A 1 219 ? 12.758 2.496 4.531 1 98.62 219 GLU A O 1
ATOM 1763 N N . TYR A 1 220 ? 11.211 2.258 2.857 1 98.06 220 TYR A N 1
ATOM 1764 C CA . TYR A 1 220 ? 12.148 1.706 1.879 1 98.06 220 TYR A CA 1
ATOM 1765 C C . TYR A 1 220 ? 13.258 2.699 1.562 1 98.06 220 TYR A C 1
ATOM 1767 O O . TYR A 1 220 ? 14.406 2.307 1.336 1 98.06 220 TYR A O 1
ATOM 1775 N N . THR A 1 221 ? 13.016 3.998 1.591 1 98.25 221 THR A N 1
ATOM 1776 C CA . THR A 1 221 ? 13.961 5.031 1.179 1 98.25 221 THR A CA 1
ATOM 1777 C C . THR A 1 221 ? 14.594 5.703 2.395 1 98.25 221 THR A C 1
ATOM 1779 O O . THR A 1 221 ? 15.492 6.535 2.252 1 98.25 221 THR A O 1
ATOM 1782 N N . ASN A 1 222 ? 14.031 5.406 3.598 1 97.69 222 ASN A N 1
ATOM 1783 C CA . ASN A 1 222 ? 14.359 6.172 4.797 1 97.69 222 ASN A CA 1
ATOM 1784 C C . ASN A 1 222 ? 13.984 7.641 4.645 1 97.69 222 ASN A C 1
ATOM 1786 O O . ASN A 1 222 ? 14.758 8.523 5.027 1 97.69 222 ASN A O 1
ATOM 1790 N N . GLY A 1 223 ? 12.875 7.855 3.996 1 98.69 223 GLY A N 1
ATOM 1791 C CA . GLY A 1 223 ? 12.43 9.211 3.703 1 98.69 223 GLY A CA 1
ATOM 1792 C C . GLY A 1 223 ? 11.609 9.828 4.816 1 98.69 223 GLY A C 1
ATOM 1793 O O . GLY A 1 223 ? 11.125 9.117 5.703 1 98.69 223 GLY A O 1
ATOM 1794 N N . ARG A 1 224 ? 11.477 11.141 4.852 1 98.81 224 ARG A N 1
ATOM 1795 C CA . ARG A 1 224 ? 10.648 11.883 5.801 1 98.81 224 ARG A CA 1
ATOM 1796 C C . ARG A 1 224 ? 9.258 12.133 5.23 1 98.81 224 ARG A C 1
ATOM 1798 O O . ARG A 1 224 ? 9.094 12.898 4.281 1 98.81 224 ARG A O 1
ATOM 1805 N N . LEU A 1 225 ? 8.305 11.453 5.758 1 98.94 225 LEU A N 1
ATOM 1806 C CA . LEU A 1 225 ? 6.926 11.508 5.289 1 98.94 225 LEU A CA 1
ATOM 1807 C C . LEU A 1 225 ? 6.008 12.086 6.363 1 98.94 225 LEU A C 1
ATOM 1809 O O . LEU A 1 225 ? 6.047 11.656 7.52 1 98.94 225 LEU A O 1
ATOM 1813 N N . TYR A 1 226 ? 5.254 13.109 6.039 1 98.94 226 TYR A N 1
ATOM 1814 C CA . TYR A 1 226 ? 4.246 13.742 6.883 1 98.94 226 TYR A CA 1
ATOM 1815 C C . TYR A 1 226 ? 2.859 13.609 6.262 1 98.94 226 TYR A C 1
ATOM 1817 O O . TYR A 1 226 ? 2.555 14.266 5.266 1 98.94 226 TYR A O 1
ATOM 1825 N N . ILE A 1 227 ? 1.995 12.75 6.805 1 98.94 227 ILE A N 1
ATOM 1826 C CA . ILE A 1 227 ? 0.638 12.547 6.312 1 98.94 227 ILE A CA 1
ATOM 1827 C C . ILE A 1 227 ? -0.304 13.562 6.957 1 98.94 227 ILE A C 1
ATOM 1829 O O . ILE A 1 227 ? -0.483 13.562 8.18 1 98.94 227 ILE A O 1
ATOM 1833 N N . VAL A 1 228 ? -0.912 14.336 6.141 1 98.88 228 VAL A N 1
ATOM 1834 C CA . VAL A 1 228 ? -1.74 15.406 6.68 1 98.88 228 VAL A CA 1
ATOM 1835 C C . VAL A 1 228 ? -3.164 14.906 6.895 1 98.88 228 VAL A C 1
ATOM 1837 O O . VAL A 1 228 ? -3.609 13.977 6.223 1 98.88 228 VAL A O 1
ATOM 1840 N N . HIS A 1 229 ? -3.875 15.445 7.82 1 98.81 229 HIS A N 1
ATOM 1841 C CA . HIS A 1 229 ? -5.293 15.359 8.141 1 98.81 229 HIS A CA 1
ATOM 1842 C C . HIS A 1 229 ? -5.809 13.93 7.98 1 98.81 229 HIS A C 1
ATOM 1844 O O . HIS A 1 229 ? -6.781 13.695 7.262 1 98.81 229 HIS A O 1
ATOM 1850 N N . THR A 1 230 ? -5.133 13.008 8.609 1 98.88 230 THR A N 1
ATOM 1851 C CA . THR A 1 230 ? -5.547 11.609 8.656 1 98.88 230 THR A CA 1
ATOM 1852 C C . THR A 1 230 ? -6.918 11.469 9.305 1 98.88 230 THR A C 1
ATOM 1854 O O . THR A 1 230 ? -7.176 12.07 10.352 1 98.88 230 THR A O 1
ATOM 1857 N N . THR A 1 231 ? -7.793 10.695 8.68 1 98.88 231 THR A N 1
ATOM 1858 C CA . THR A 1 231 ? -9.172 10.609 9.148 1 98.88 231 THR A CA 1
ATOM 1859 C C . THR A 1 231 ? -9.477 9.211 9.68 1 98.88 231 THR A C 1
ATOM 1861 O O . THR A 1 231 ? -10.344 9.039 10.539 1 98.88 231 THR A O 1
ATOM 1864 N N . CYS A 1 232 ? -8.805 8.188 9.148 1 98.81 232 CYS A N 1
ATOM 1865 C CA . CYS A 1 232 ? -9.141 6.801 9.461 1 98.81 232 CYS A CA 1
ATOM 1866 C C . CYS A 1 232 ? -8.281 6.281 10.609 1 98.81 232 CYS A C 1
ATOM 1868 O O . CYS A 1 232 ? -7.059 6.211 10.492 1 98.81 232 CYS A O 1
ATOM 1870 N N . GLY A 1 233 ? -8.953 5.863 11.719 1 98.88 233 GLY A N 1
ATOM 1871 C CA . GLY A 1 233 ? -8.227 5.203 12.789 1 98.88 233 GLY A CA 1
ATOM 1872 C C . GLY A 1 233 ? -7.52 3.938 12.336 1 98.88 233 GLY A C 1
ATOM 1873 O O . GLY A 1 233 ? -6.453 3.602 12.852 1 98.88 233 GLY A O 1
ATOM 1874 N N . THR A 1 234 ? -8.055 3.232 11.367 1 98.69 234 THR A N 1
ATOM 1875 C CA . THR A 1 234 ? -7.461 2.025 10.797 1 98.69 234 THR A CA 1
ATOM 1876 C C . THR A 1 234 ? -6.082 2.324 10.211 1 98.69 234 THR A C 1
ATOM 1878 O O . THR A 1 234 ? -5.16 1.518 10.336 1 98.69 234 THR A O 1
ATOM 1881 N N . SER A 1 235 ? -5.938 3.477 9.531 1 98.69 235 SER A N 1
ATOM 1882 C CA . SER A 1 235 ? -4.633 3.887 9.023 1 98.69 235 SER A CA 1
ATOM 1883 C C . SER A 1 235 ? -3.602 3.975 10.141 1 98.69 235 SER A C 1
ATOM 1885 O O . SER A 1 235 ? -2.496 3.443 10.016 1 98.69 235 SER A O 1
ATOM 1887 N N . VAL A 1 236 ? -4.004 4.59 11.219 1 98.81 236 VAL A N 1
ATOM 1888 C CA . VAL A 1 236 ? -3.092 4.809 12.336 1 98.81 236 VAL A CA 1
ATOM 1889 C C . VAL A 1 236 ? -2.736 3.475 12.977 1 98.81 236 VAL A C 1
ATOM 1891 O O . VAL A 1 236 ? -1.572 3.223 13.305 1 98.81 236 VAL A O 1
ATOM 1894 N N . GLU A 1 237 ? -3.732 2.617 13.172 1 98.31 237 GLU A N 1
ATOM 1895 C CA . GLU A 1 237 ? -3.506 1.289 13.727 1 98.31 237 GLU A CA 1
ATOM 1896 C C . GLU A 1 237 ? -2.508 0.498 12.883 1 98.31 237 GLU A C 1
ATOM 1898 O O . GLU A 1 237 ? -1.612 -0.155 13.422 1 98.31 237 GLU A O 1
ATOM 1903 N N . LYS A 1 238 ? -2.721 0.566 11.625 1 98.06 238 LYS A N 1
ATOM 1904 C CA . LYS A 1 238 ? -1.854 -0.176 10.719 1 98.06 238 LYS A CA 1
ATOM 1905 C C . LYS A 1 238 ? -0.423 0.35 10.766 1 98.06 238 LYS A C 1
ATOM 1907 O O . LYS A 1 238 ? 0.531 -0.429 10.742 1 98.06 238 LYS A O 1
ATOM 1912 N N . LEU A 1 239 ? -0.269 1.63 10.766 1 98.62 239 LEU A N 1
ATOM 1913 C CA . LEU A 1 239 ? 1.067 2.213 10.812 1 98.62 239 LEU A CA 1
ATOM 1914 C C . LEU A 1 239 ? 1.771 1.848 12.117 1 98.62 239 LEU A C 1
ATOM 1916 O O . LEU A 1 239 ? 2.973 1.565 12.117 1 98.62 239 LEU A O 1
ATOM 1920 N N . LYS A 1 240 ? 1.025 1.909 13.219 1 98.31 240 LYS A N 1
ATOM 1921 C CA . LYS A 1 240 ? 1.575 1.51 14.516 1 98.31 240 LYS A CA 1
ATOM 1922 C C . LYS A 1 240 ? 2.059 0.063 14.477 1 98.31 240 LYS A C 1
ATOM 1924 O O . LYS A 1 240 ? 3.127 -0.252 15.008 1 98.31 240 LYS A O 1
ATOM 1929 N N . LYS A 1 241 ? 1.298 -0.752 13.82 1 96.75 241 LYS A N 1
ATOM 1930 C CA . LYS A 1 241 ? 1.598 -2.18 13.773 1 96.75 241 LYS A CA 1
ATOM 1931 C C . LYS A 1 241 ? 2.727 -2.471 12.789 1 96.75 241 LYS A C 1
ATOM 1933 O O . LYS A 1 241 ? 3.658 -3.213 13.109 1 96.75 241 LYS A O 1
ATOM 1938 N N . CYS A 1 242 ? 2.721 -1.885 11.609 1 97.5 242 CYS A N 1
ATOM 1939 C CA . CYS A 1 242 ? 3.529 -2.338 10.484 1 97.5 242 CYS A CA 1
ATOM 1940 C C . CYS A 1 242 ? 4.758 -1.457 10.305 1 97.5 242 CYS A C 1
ATOM 1942 O O . CYS A 1 242 ? 5.746 -1.878 9.703 1 97.5 242 CYS A O 1
ATOM 1944 N N . TYR A 1 243 ? 4.758 -0.26 10.812 1 98.19 243 TYR A N 1
ATOM 1945 C CA . TYR A 1 243 ? 5.824 0.694 10.539 1 98.19 243 TYR A CA 1
ATOM 1946 C C . TYR A 1 243 ? 6.297 1.368 11.82 1 98.19 243 TYR A C 1
ATOM 1948 O O . TYR A 1 243 ? 6.637 2.553 11.82 1 98.19 243 TYR A O 1
ATOM 1956 N N . SER A 1 244 ? 6.27 0.733 12.938 1 97.56 244 SER A N 1
ATOM 1957 C CA . SER A 1 244 ? 6.609 1.247 14.258 1 97.56 244 SER A CA 1
ATOM 1958 C C . SER A 1 244 ? 8.039 1.776 14.289 1 97.56 244 SER A C 1
ATOM 1960 O O . SER A 1 244 ? 8.352 2.688 15.062 1 97.56 244 SER A O 1
ATOM 1962 N N . LYS A 1 245 ? 8.898 1.266 13.414 1 97.19 245 LYS A N 1
ATOM 1963 C CA . LYS A 1 245 ? 10.305 1.637 13.43 1 97.19 245 LYS A CA 1
ATOM 1964 C C . LYS A 1 245 ? 10.5 3.074 12.953 1 97.19 245 LYS A C 1
ATOM 1966 O O . LYS A 1 245 ? 11.477 3.732 13.328 1 97.19 245 LYS A O 1
ATOM 1971 N N . ILE A 1 246 ? 9.547 3.543 12.125 1 98.31 246 ILE A N 1
ATOM 1972 C CA . ILE A 1 246 ? 9.75 4.871 11.555 1 98.31 246 ILE A CA 1
ATOM 1973 C C . ILE A 1 246 ? 8.664 5.82 12.062 1 98.31 246 ILE A C 1
ATOM 1975 O O . ILE A 1 246 ? 8.789 7.039 11.938 1 98.31 246 ILE A O 1
ATOM 1979 N N . LEU A 1 247 ? 7.602 5.301 12.664 1 98.62 247 LEU A N 1
ATOM 1980 C CA . LEU A 1 247 ? 6.5 6.117 13.164 1 98.62 247 LEU A CA 1
ATOM 1981 C C . LEU A 1 247 ? 6.988 7.082 14.242 1 98.62 247 LEU A C 1
ATOM 1983 O O . LEU A 1 247 ? 7.695 6.676 15.172 1 98.62 247 LEU A O 1
ATOM 1987 N N . ASN A 1 248 ? 6.699 8.352 14.07 1 98.19 248 ASN A N 1
ATOM 1988 C CA . ASN A 1 248 ? 7.086 9.438 14.961 1 98.19 248 ASN A CA 1
ATOM 1989 C C . ASN A 1 248 ? 8.594 9.664 14.945 1 98.19 248 ASN A C 1
ATOM 1991 O O . ASN A 1 248 ? 9.156 10.203 15.898 1 98.19 248 ASN A O 1
ATOM 1995 N N . LYS A 1 249 ? 9.297 9.203 13.984 1 97.62 249 LYS A N 1
ATOM 1996 C CA . LYS A 1 249 ? 10.711 9.453 13.75 1 97.62 249 LYS A CA 1
ATOM 1997 C C . LYS A 1 249 ? 10.938 10.094 12.383 1 97.62 249 LYS A C 1
ATOM 1999 O O . LYS A 1 249 ? 11.406 11.234 12.297 1 97.62 249 LYS A O 1
ATOM 2004 N N . THR A 1 250 ? 10.539 9.359 11.344 1 98.25 250 THR A N 1
ATOM 2005 C CA . THR A 1 250 ? 10.617 9.914 9.992 1 98.25 250 THR A CA 1
ATOM 2006 C C . THR A 1 250 ? 9.258 9.883 9.305 1 98.25 250 THR A C 1
ATOM 2008 O O . THR A 1 250 ? 9.086 10.461 8.234 1 98.25 250 THR A O 1
ATOM 2011 N N . LEU A 1 251 ? 8.312 9.156 9.883 1 98.81 251 LEU A N 1
ATOM 2012 C CA . LEU A 1 251 ? 6.91 9.117 9.469 1 98.81 251 LEU A CA 1
ATOM 2013 C C . LEU A 1 251 ? 6.023 9.789 10.516 1 98.81 251 LEU A C 1
ATOM 2015 O O . LEU A 1 251 ? 5.984 9.367 11.672 1 98.81 251 LEU A O 1
ATOM 2019 N N . PHE A 1 252 ? 5.324 10.844 10.148 1 98.88 252 PHE A N 1
ATOM 2020 C CA . PHE A 1 252 ? 4.512 11.617 11.078 1 98.88 252 PHE A CA 1
ATOM 2021 C C . PHE A 1 252 ? 3.072 11.711 10.594 1 98.88 252 PHE A C 1
ATOM 2023 O O . PHE A 1 252 ? 2.824 11.898 9.398 1 98.88 252 PHE A O 1
ATOM 2030 N N . ILE A 1 253 ? 2.129 11.602 11.516 1 98.88 253 ILE A N 1
ATOM 2031 C CA . ILE A 1 253 ? 0.705 11.641 11.203 1 98.88 253 ILE A CA 1
ATOM 2032 C C . ILE A 1 253 ? 0.07 12.883 11.828 1 98.88 253 ILE A C 1
ATOM 2034 O O . ILE A 1 253 ? 0.201 13.117 13.031 1 98.88 253 ILE A O 1
ATOM 2038 N N . GLU A 1 254 ? -0.551 13.641 11.008 1 98.94 254 GLU A N 1
ATOM 2039 C CA . GLU A 1 254 ? -1.388 14.758 11.445 1 98.94 254 GLU A CA 1
ATOM 2040 C C . GLU A 1 254 ? -2.869 14.398 11.359 1 98.94 254 GLU A C 1
ATOM 2042 O O . GLU A 1 254 ? -3.291 13.695 10.438 1 98.94 254 GLU A O 1
ATOM 2047 N N . SER A 1 255 ? -3.613 14.828 12.289 1 98.94 255 SER A N 1
ATOM 2048 C CA . SER A 1 255 ? -5.066 14.836 12.148 1 98.94 255 SER A CA 1
ATOM 2049 C C . SER A 1 255 ? -5.652 16.188 12.57 1 98.94 255 SER A C 1
ATOM 2051 O O . SER A 1 255 ? -4.918 17.156 12.75 1 98.94 255 SER A O 1
ATOM 2053 N N . CYS A 1 256 ? -6.965 16.312 12.523 1 98.94 256 CYS A N 1
ATOM 2054 C CA . CYS A 1 256 ? -7.676 17.547 12.82 1 98.94 256 CYS A CA 1
ATOM 2055 C C . CYS A 1 256 ? -8.789 17.312 13.836 1 98.94 256 CYS A C 1
ATOM 2057 O O . CYS A 1 256 ? -9.367 16.219 13.883 1 98.94 256 CYS A O 1
ATOM 2059 N N . PRO A 1 257 ? -9.133 18.297 14.609 1 98.88 257 PRO A N 1
ATOM 2060 C CA . PRO A 1 257 ? -10.125 18.125 15.664 1 98.88 257 PRO A CA 1
ATOM 2061 C C . PRO A 1 257 ? -11.469 17.609 15.148 1 98.88 257 PRO A C 1
ATOM 2063 O O . PRO A 1 257 ? -12.094 16.75 15.773 1 98.88 257 PRO A O 1
ATOM 2066 N N . HIS A 1 258 ? -11.93 18.078 14 1 98.88 258 HIS A N 1
ATOM 2067 C CA . HIS A 1 258 ? -13.258 17.734 13.523 1 98.88 258 HIS A CA 1
ATOM 2068 C C . HIS A 1 258 ? -13.359 16.234 13.219 1 98.88 258 HIS A C 1
ATOM 2070 O O . HIS A 1 258 ? -14.453 15.664 13.242 1 98.88 258 HIS A O 1
ATOM 2076 N N . TYR A 1 259 ? -12.281 15.555 12.984 1 98.88 259 TYR A N 1
ATOM 2077 C CA . TYR A 1 259 ? -12.312 14.125 12.703 1 98.88 259 TYR A CA 1
ATOM 2078 C C . TYR A 1 259 ? -12.508 13.32 13.984 1 98.88 259 TYR A C 1
ATOM 2080 O O . TYR A 1 259 ? -12.805 12.125 13.93 1 98.88 259 TYR A O 1
ATOM 2088 N N . PHE A 1 260 ? -12.312 13.93 15.133 1 98.88 260 PHE A N 1
ATOM 2089 C CA . PHE A 1 260 ? -12.531 13.297 16.422 1 98.88 260 PHE A CA 1
ATOM 2090 C C . PHE A 1 260 ? -13.93 13.594 16.953 1 98.88 260 PHE A C 1
ATOM 2092 O O . PHE A 1 260 ? -14.453 12.852 17.781 1 98.88 260 PHE A O 1
ATOM 2099 N N . TYR A 1 261 ? -14.547 14.641 16.531 1 98.69 261 TYR A N 1
ATOM 2100 C CA . TYR A 1 261 ? -15.773 15.141 17.141 1 98.69 261 TYR A CA 1
ATOM 2101 C C . TYR A 1 261 ? -16.984 14.773 16.297 1 98.69 261 TYR A C 1
ATOM 2103 O O . TYR A 1 261 ? -18.109 14.695 16.797 1 98.69 261 TYR A O 1
ATOM 2111 N N . PHE A 1 262 ? -16.797 14.617 14.969 1 98.75 262 PHE A N 1
ATOM 2112 C CA . PHE A 1 262 ? -17.922 14.375 14.078 1 98.75 262 PHE A CA 1
ATOM 2113 C C . PHE A 1 262 ? -17.703 13.094 13.281 1 98.75 262 PHE A C 1
ATOM 2115 O O . PHE A 1 262 ? -16.562 12.664 13.086 1 98.75 262 PHE A O 1
ATOM 2122 N N . ASN A 1 263 ? -18.75 12.461 12.922 1 98.69 263 ASN A N 1
ATOM 2123 C CA . ASN A 1 263 ? -18.719 11.312 12.031 1 98.69 263 ASN A CA 1
ATOM 2124 C C . ASN A 1 263 ? -19.578 11.539 10.789 1 98.69 263 ASN A C 1
ATOM 2126 O O . ASN A 1 263 ? -20.203 12.594 10.648 1 98.69 263 ASN A O 1
ATOM 2130 N N . SER A 1 264 ? -19.594 10.695 9.891 1 98.56 264 SER A N 1
ATOM 2131 C CA . SER A 1 264 ? -20.156 10.875 8.555 1 98.56 264 SER A CA 1
ATOM 2132 C C . SER A 1 264 ? -21.672 10.938 8.609 1 98.56 264 SER A C 1
ATOM 2134 O O . SER A 1 264 ? -22.328 11.312 7.625 1 98.56 264 SER A O 1
ATOM 2136 N N . GLU A 1 265 ? -22.297 10.617 9.703 1 98.19 265 GLU A N 1
ATOM 2137 C CA . GLU A 1 265 ? -23.75 10.664 9.812 1 98.19 265 GLU A CA 1
ATOM 2138 C C . GLU A 1 265 ? -24.281 12.086 9.625 1 98.19 265 GLU A C 1
ATOM 2140 O O . GLU A 1 265 ? -25.438 12.281 9.25 1 98.19 265 GLU A O 1
ATOM 2145 N N . VAL A 1 266 ? -23.406 13.102 9.859 1 97.94 266 VAL A N 1
ATOM 2146 C CA . VAL A 1 266 ? -23.828 14.5 9.75 1 97.94 266 VAL A CA 1
ATOM 2147 C C . VAL A 1 266 ? -24.25 14.797 8.312 1 97.94 266 VAL A C 1
ATOM 2149 O O . VAL A 1 266 ? -25.062 15.68 8.078 1 97.94 266 VAL A O 1
ATOM 2152 N N . TYR A 1 267 ? -23.703 14.039 7.344 1 97.38 267 TYR A N 1
ATOM 2153 C CA . TYR A 1 267 ? -23.969 14.312 5.938 1 97.38 267 TYR A CA 1
ATOM 2154 C C . TYR A 1 267 ? -25.422 14.016 5.59 1 97.38 267 TYR A C 1
ATOM 2156 O O . TYR A 1 267 ? -25.938 14.484 4.57 1 97.38 267 TYR A O 1
ATOM 2164 N N . ASN A 1 268 ? -26.094 13.203 6.441 1 96.19 268 ASN A N 1
ATOM 2165 C CA . ASN A 1 268 ? -27.5 12.859 6.219 1 96.19 268 ASN A CA 1
ATOM 2166 C C . ASN A 1 268 ? -28.438 13.891 6.824 1 96.19 268 ASN A C 1
ATOM 2168 O O . ASN A 1 268 ? -29.656 13.828 6.633 1 96.19 268 ASN A O 1
ATOM 2172 N N . SER A 1 269 ? -27.891 14.852 7.547 1 95.06 269 SER A N 1
ATOM 2173 C CA . SER A 1 269 ? -28.719 15.867 8.195 1 95.06 269 SER A CA 1
ATOM 2174 C C . SER A 1 269 ? -28.984 17.047 7.25 1 95.06 269 SER A C 1
ATOM 2176 O O . SER A 1 269 ? -28.375 17.141 6.191 1 95.06 269 SER A O 1
ATOM 2178 N N . ASN A 1 270 ? -29.922 17.938 7.66 1 93.12 270 ASN A N 1
ATOM 2179 C CA . ASN A 1 270 ? -30.266 19.109 6.879 1 93.12 270 ASN A CA 1
ATOM 2180 C C . ASN A 1 270 ? -29.125 20.125 6.836 1 93.12 270 ASN A C 1
ATOM 2182 O O . ASN A 1 270 ? -29.156 21.062 6.027 1 93.12 270 ASN A O 1
ATOM 2186 N N . LYS A 1 271 ? -28.078 19.938 7.605 1 94.69 271 LYS A N 1
ATOM 2187 C CA . LYS A 1 271 ? -26.938 20.844 7.641 1 94.69 271 LYS A CA 1
ATOM 2188 C C . LYS A 1 271 ? -25.656 20.141 7.211 1 94.69 271 LYS A C 1
ATOM 2190 O O . LYS A 1 271 ? -24.547 20.594 7.512 1 94.69 271 LYS A O 1
ATOM 2195 N N . GLY A 1 272 ? -25.844 19.062 6.57 1 96.31 272 GLY A N 1
ATOM 2196 C CA . GLY A 1 272 ? -24.703 18.25 6.18 1 96.31 272 GLY A CA 1
ATOM 2197 C C . GLY A 1 272 ? -23.703 19.016 5.32 1 96.31 272 GLY A C 1
ATOM 2198 O O . GLY A 1 272 ? -22.5 18.75 5.367 1 96.31 272 GLY A O 1
ATOM 2199 N N . ASN A 1 273 ? -24.203 19.938 4.539 1 96.62 273 ASN A N 1
ATOM 2200 C CA . ASN A 1 273 ? -23.375 20.734 3.633 1 96.62 273 ASN A CA 1
ATOM 2201 C C . ASN A 1 273 ? -22.328 21.531 4.391 1 96.62 273 ASN A C 1
ATOM 2203 O O . ASN A 1 273 ? -21.234 21.781 3.871 1 96.62 273 ASN A O 1
ATOM 2207 N N . LEU A 1 274 ? -22.625 21.906 5.648 1 96.88 274 LEU A N 1
ATOM 2208 C CA . LEU A 1 274 ? -21.719 22.719 6.449 1 96.88 274 LEU A CA 1
ATOM 2209 C C . LEU A 1 274 ? -20.516 21.906 6.926 1 96.88 274 LEU A C 1
ATOM 2211 O O . LEU A 1 274 ? -19.516 22.484 7.355 1 96.88 274 LEU A O 1
ATOM 2215 N N . TYR A 1 275 ? -20.641 20.562 6.797 1 97.5 275 TYR A N 1
ATOM 2216 C CA . TYR A 1 275 ? -19.609 19.672 7.324 1 97.5 275 TYR A CA 1
ATOM 2217 C C . TYR A 1 275 ? -18.781 19.062 6.199 1 97.5 275 TYR A C 1
ATOM 2219 O O . TYR A 1 275 ? -18.094 18.062 6.398 1 97.5 275 TYR A O 1
ATOM 2227 N N . THR A 1 276 ? -18.875 19.656 5.004 1 97.12 276 THR A N 1
ATOM 2228 C CA . THR A 1 276 ? -18.188 19.062 3.861 1 97.12 276 THR A CA 1
ATOM 2229 C C . THR A 1 276 ? -16.75 19.562 3.768 1 97.12 276 THR A C 1
ATOM 2231 O O . THR A 1 276 ? -16.516 20.781 3.771 1 97.12 276 THR A O 1
ATOM 2234 N N . MET A 1 277 ? -15.836 18.688 3.809 1 97.31 277 MET A N 1
ATOM 2235 C CA . MET A 1 277 ? -14.414 18.875 3.561 1 97.31 277 MET A CA 1
ATOM 2236 C C . MET A 1 277 ? -13.789 17.609 2.986 1 97.31 277 MET A C 1
ATOM 2238 O O . MET A 1 277 ? -14.43 16.562 2.947 1 97.31 277 MET A O 1
ATOM 2242 N N . THR A 1 278 ? -12.602 17.703 2.545 1 96.75 278 THR A N 1
ATOM 2243 C CA . THR A 1 278 ? -11.859 16.547 2.039 1 96.75 278 THR A CA 1
ATOM 2244 C C . THR A 1 278 ? -10.523 16.422 2.762 1 96.75 278 THR A C 1
ATOM 2246 O O . THR A 1 278 ? -9.742 17.375 2.828 1 96.75 278 THR A O 1
ATOM 2249 N N . PRO A 1 279 ? -10.203 15.312 3.359 1 98.19 279 PRO A N 1
ATOM 2250 C CA . PRO A 1 279 ? -11.016 14.094 3.305 1 98.19 279 PRO A CA 1
ATOM 2251 C C . PRO A 1 279 ? -12.281 14.195 4.145 1 98.19 279 PRO A C 1
ATOM 2253 O O . PRO A 1 279 ? -12.359 15.016 5.066 1 98.19 279 PRO A O 1
ATOM 2256 N N . PRO A 1 280 ? -13.281 13.43 3.777 1 98.62 280 PRO A N 1
ATOM 2257 C CA . PRO A 1 280 ? -14.555 13.562 4.484 1 98.62 280 PRO A CA 1
ATOM 2258 C C . PRO A 1 280 ? -14.516 12.961 5.887 1 98.62 280 PRO A C 1
ATOM 2260 O O . PRO A 1 280 ? -13.562 12.266 6.242 1 98.62 280 PRO A O 1
ATOM 2263 N N . LEU A 1 281 ? -15.516 13.305 6.641 1 98.81 281 LEU A N 1
ATOM 2264 C CA . LEU A 1 281 ? -15.75 12.633 7.914 1 98.81 281 LEU A CA 1
ATOM 2265 C C . LEU A 1 281 ? -16.016 11.141 7.699 1 98.81 281 LEU A C 1
ATOM 2267 O O . LEU A 1 281 ? -16.594 10.75 6.691 1 98.81 281 LEU A O 1
ATOM 2271 N N . ARG A 1 282 ? -15.586 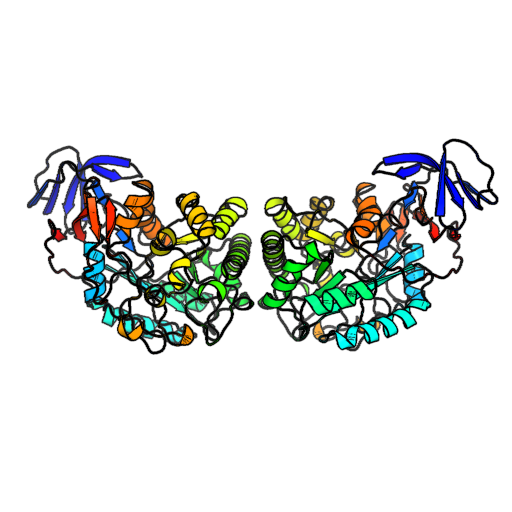10.344 8.672 1 98.81 282 ARG A N 1
ATOM 2272 C CA . ARG A 1 282 ? -15.664 8.891 8.547 1 98.81 282 ARG A CA 1
ATOM 2273 C C . ARG A 1 282 ? -16.766 8.32 9.43 1 98.81 282 ARG A C 1
ATOM 2275 O O . ARG A 1 282 ? -17.422 9.062 10.172 1 98.81 282 ARG A O 1
ATOM 2282 N N . ASN A 1 283 ? -17.031 7.02 9.273 1 98.38 283 ASN A N 1
ATOM 2283 C CA . ASN A 1 283 ? -18.031 6.363 10.109 1 98.38 283 ASN A CA 1
ATOM 2284 C C . ASN A 1 283 ? -17.578 6.305 11.57 1 98.38 283 ASN A C 1
ATOM 2286 O O . ASN A 1 283 ? -16.422 6.547 11.875 1 98.38 283 ASN A O 1
ATOM 2290 N N . GLU A 1 284 ? -18.469 6.008 12.422 1 98.62 284 GLU A N 1
ATOM 2291 C CA . GLU A 1 284 ? -18.234 6.043 13.859 1 98.62 284 GLU A CA 1
ATOM 2292 C C . GLU A 1 284 ? -17.094 5.113 14.258 1 98.62 284 GLU A C 1
ATOM 2294 O O . GLU A 1 284 ? -16.312 5.422 15.164 1 98.62 284 GLU A O 1
ATOM 2299 N N . LEU A 1 285 ? -16.953 3.98 13.641 1 98.5 285 LEU A N 1
ATOM 2300 C CA . LEU A 1 285 ? -15.906 3.021 13.953 1 98.5 285 LEU A CA 1
ATOM 2301 C C . LEU A 1 285 ? -14.523 3.645 13.75 1 98.5 285 LEU A C 1
ATOM 2303 O O . LEU A 1 285 ? -13.641 3.484 14.586 1 98.5 285 LEU A O 1
ATOM 2307 N N . GLU A 1 286 ? -14.328 4.285 12.648 1 98.75 286 GLU A N 1
ATOM 2308 C CA . GLU A 1 286 ? -13.047 4.926 12.359 1 98.75 286 GLU A CA 1
ATOM 2309 C C . GLU A 1 286 ? -12.766 6.066 13.328 1 98.75 286 GLU A C 1
ATOM 2311 O O . GLU A 1 286 ? -11.617 6.297 13.711 1 98.75 286 GLU A O 1
ATOM 2316 N N . VAL A 1 287 ? -13.812 6.82 13.703 1 98.88 287 VAL A N 1
ATOM 2317 C CA . VAL A 1 287 ? -13.664 7.902 14.664 1 98.88 287 VAL A CA 1
ATOM 2318 C C . VAL A 1 287 ? -13.18 7.34 16 1 98.88 287 VAL A C 1
ATOM 2320 O O . VAL A 1 287 ? -12.242 7.871 16.609 1 98.88 287 VAL A O 1
ATOM 2323 N N . GLU A 1 288 ? -13.828 6.273 16.438 1 98.88 288 GLU A N 1
ATOM 2324 C CA . GLU A 1 288 ? -13.453 5.656 17.703 1 98.88 288 GLU A CA 1
ATOM 2325 C C . GLU A 1 288 ? -12.023 5.121 17.672 1 98.88 288 GLU A C 1
ATOM 2327 O O . GLU A 1 288 ? -11.266 5.27 18.625 1 98.88 288 GLU A O 1
ATOM 2332 N N . LYS A 1 289 ? -11.68 4.477 16.531 1 98.81 289 LYS A N 1
ATOM 2333 C CA . LYS A 1 289 ? -10.312 4 16.375 1 98.81 289 LYS A CA 1
ATOM 2334 C C . LYS A 1 289 ? -9.32 5.16 16.406 1 98.81 289 LYS A C 1
ATOM 2336 O O . LYS A 1 289 ? -8.227 5.039 16.953 1 98.81 289 LYS A O 1
ATOM 2341 N N . LEU A 1 290 ? -9.695 6.207 15.75 1 98.88 290 LEU A N 1
ATOM 2342 C CA . LEU A 1 290 ? -8.836 7.391 15.742 1 98.88 290 LEU A CA 1
ATOM 2343 C C . LEU A 1 290 ? -8.609 7.906 17.156 1 98.88 290 LEU A C 1
ATOM 2345 O O . LEU A 1 290 ? -7.477 8.219 17.531 1 98.88 290 LEU A O 1
ATOM 2349 N N . LYS A 1 291 ? -9.711 8.016 17.969 1 98.88 291 LYS A N 1
ATOM 2350 C CA . LYS A 1 291 ? -9.625 8.438 19.359 1 98.88 291 LYS A CA 1
ATOM 2351 C C . LYS A 1 291 ? -8.711 7.512 20.156 1 98.88 291 LYS A C 1
ATOM 2353 O O . LYS A 1 291 ? -7.859 7.98 20.922 1 98.88 291 LYS A O 1
ATOM 2358 N N . GLN A 1 292 ? -8.875 6.215 19.891 1 98.69 292 GLN A N 1
ATOM 2359 C CA . GLN A 1 292 ? -8.109 5.219 20.641 1 98.69 292 GLN A CA 1
ATOM 2360 C C . GLN A 1 292 ? -6.621 5.301 20.297 1 98.69 292 GLN A C 1
ATOM 2362 O O . GLN A 1 292 ? -5.773 4.883 21.094 1 98.69 292 GLN A O 1
ATOM 2367 N N . ASN A 1 293 ? -6.32 5.914 19.141 1 98.62 293 ASN A N 1
ATOM 2368 C CA . ASN A 1 293 ? -4.934 5.941 18.688 1 98.62 293 ASN A CA 1
ATOM 2369 C C . ASN A 1 293 ? -4.355 7.352 18.719 1 98.62 293 ASN A C 1
ATOM 2371 O O . ASN A 1 293 ? -3.422 7.668 17.984 1 98.62 293 ASN A O 1
ATOM 2375 N N . ILE A 1 294 ? -4.879 8.203 19.609 1 98.81 294 ILE A N 1
ATOM 2376 C CA . ILE A 1 294 ? -4.484 9.602 19.672 1 98.81 294 ILE A CA 1
ATOM 2377 C C . ILE A 1 294 ? -2.996 9.703 20 1 98.81 294 ILE A C 1
ATOM 2379 O O . ILE A 1 294 ? -2.316 10.625 19.531 1 98.81 294 ILE A O 1
ATOM 2383 N N . ASP A 1 295 ? -2.414 8.734 20.703 1 98.38 295 ASP A N 1
ATOM 2384 C CA . ASP A 1 295 ? -1.012 8.781 21.109 1 98.38 295 ASP A CA 1
ATOM 2385 C C . ASP A 1 295 ? -0.086 8.609 19.906 1 98.38 295 ASP A C 1
ATOM 2387 O O . ASP A 1 295 ? 1.094 8.961 19.969 1 98.38 295 ASP A O 1
ATOM 2391 N N . ASN A 1 296 ? -0.632 8.07 18.766 1 98.5 296 ASN A N 1
ATOM 2392 C CA . ASN A 1 296 ? 0.168 7.84 17.562 1 98.5 296 ASN A CA 1
ATOM 2393 C C . ASN A 1 296 ? -0.023 8.953 16.547 1 98.5 296 ASN A C 1
ATOM 2395 O O . ASN A 1 296 ? 0.635 8.969 15.5 1 98.5 296 ASN A O 1
ATOM 2399 N N . ILE A 1 297 ? -0.912 9.883 16.812 1 98.81 297 ILE A N 1
ATOM 2400 C CA . ILE A 1 297 ? -0.993 11.133 16.078 1 98.81 297 ILE A CA 1
ATOM 2401 C C . ILE A 1 297 ? 0.095 12.094 16.547 1 98.81 297 ILE A C 1
ATOM 2403 O O . ILE A 1 297 ? 0.203 12.367 17.75 1 98.81 297 ILE A O 1
ATOM 2407 N N . TYR A 1 298 ? 0.885 12.531 15.641 1 98.88 298 TYR A N 1
ATOM 2408 C CA . TYR A 1 298 ? 2.061 13.305 16.031 1 98.88 298 TYR A CA 1
ATOM 2409 C C . TYR A 1 298 ? 1.705 14.773 16.25 1 98.88 298 TYR A C 1
ATOM 2411 O O . TYR A 1 298 ? 2.164 15.391 17.203 1 98.88 298 TYR A O 1
ATOM 2419 N N . THR A 1 299 ? 0.921 15.305 15.367 1 98.94 299 THR A N 1
ATOM 2420 C CA . THR A 1 299 ? 0.517 16.703 15.453 1 98.94 299 THR A CA 1
ATOM 2421 C C . THR A 1 299 ? -0.984 16.844 15.219 1 98.94 299 THR A C 1
ATOM 2423 O O . THR A 1 299 ? -1.611 15.969 14.617 1 98.94 299 THR A O 1
ATOM 2426 N N . ILE A 1 300 ? -1.536 17.906 15.695 1 98.94 300 ILE A N 1
ATOM 2427 C CA . ILE A 1 300 ? -2.893 18.328 15.367 1 98.94 300 ILE A CA 1
ATOM 2428 C C . ILE A 1 300 ? -2.85 19.656 14.602 1 98.94 300 ILE A C 1
ATOM 2430 O O . ILE A 1 300 ? -2.291 20.641 15.078 1 98.94 300 ILE A O 1
ATOM 2434 N N . GLY A 1 301 ? -3.232 19.656 13.391 1 98.81 301 GLY A N 1
ATOM 2435 C CA . GLY A 1 301 ? -3.516 20.828 12.586 1 98.81 301 GLY A CA 1
ATOM 2436 C C . GLY A 1 301 ? -4.996 21.016 12.312 1 98.81 301 GLY A C 1
ATOM 2437 O O . GLY A 1 301 ? -5.777 20.062 12.406 1 98.81 301 GLY A O 1
ATOM 2438 N N . THR A 1 302 ? -5.391 22.203 12 1 98.75 302 THR A N 1
ATOM 2439 C CA . THR A 1 302 ? -6.828 22.438 11.898 1 98.75 302 THR A CA 1
ATOM 2440 C C . THR A 1 302 ? -7.297 22.312 10.453 1 98.75 302 THR A C 1
ATOM 2442 O O . THR A 1 302 ? -8.484 22.125 10.188 1 98.75 302 THR A O 1
ATOM 2445 N N . ASP A 1 303 ? -6.328 22.422 9.523 1 98.56 303 ASP A N 1
ATOM 2446 C CA . ASP A 1 303 ? -6.77 22.578 8.141 1 98.56 303 ASP A CA 1
ATOM 2447 C C . ASP A 1 303 ? -7.859 23.641 8.023 1 98.56 303 ASP A C 1
ATOM 2449 O O . ASP A 1 303 ? -8.82 23.469 7.266 1 98.56 303 ASP A O 1
ATOM 2453 N N . HIS A 1 304 ? -7.777 24.734 8.812 1 98.62 304 HIS A N 1
ATOM 2454 C CA . HIS A 1 304 ? -8.719 25.859 8.812 1 98.62 304 HIS A CA 1
ATOM 2455 C C . HIS A 1 304 ? -8.883 26.453 7.422 1 98.62 304 HIS A C 1
ATOM 2457 O O . HIS A 1 304 ? -7.934 27 6.867 1 98.62 304 HIS A O 1
ATOM 2463 N N . CYS A 1 305 ? -10.023 26.297 6.895 1 98.06 305 CYS A N 1
ATOM 2464 C CA . CYS A 1 305 ? -10.375 26.766 5.559 1 98.06 305 CYS A CA 1
ATOM 2465 C C . CYS A 1 305 ? -11.875 27.047 5.461 1 98.06 305 CYS A C 1
ATOM 2467 O O . CYS A 1 305 ? -12.602 26.328 4.77 1 98.06 305 CYS A O 1
ATOM 2469 N N . PRO A 1 306 ? -12.328 28.125 6.082 1 97.44 306 PRO A N 1
ATOM 2470 C CA . PRO A 1 306 ? -13.773 28.375 6.176 1 97.44 306 PRO A CA 1
ATOM 2471 C C . PRO A 1 306 ? -14.328 29.109 4.949 1 97.44 306 PRO A C 1
ATOM 2473 O O . PRO A 1 306 ? -13.609 29.875 4.309 1 97.44 306 PRO A O 1
ATOM 2476 N N . PHE A 1 307 ? -15.562 28.859 4.707 1 97.31 307 PHE A N 1
ATOM 2477 C CA . PHE A 1 307 ? -16.359 29.516 3.676 1 97.31 307 PHE A CA 1
ATOM 2478 C C . PHE A 1 307 ? -17.688 30 4.242 1 97.31 307 PHE A C 1
ATOM 2480 O O . PHE A 1 307 ? -18.031 29.672 5.383 1 97.31 307 PHE A O 1
ATOM 2487 N N . THR A 1 308 ? -18.422 30.781 3.484 1 96.25 308 THR A N 1
ATOM 2488 C CA . THR A 1 308 ? -19.672 31.344 3.973 1 96.25 308 THR A CA 1
ATOM 2489 C C . THR A 1 308 ? -20.797 30.312 3.904 1 96.25 308 THR A C 1
ATOM 2491 O O . THR A 1 308 ? -20.703 29.328 3.158 1 96.25 308 THR A O 1
ATOM 2494 N N . LEU A 1 309 ? -21.781 30.594 4.734 1 96.56 309 LEU A N 1
ATOM 2495 C CA . LEU A 1 309 ? -22.984 29.766 4.695 1 96.56 309 LEU A CA 1
ATOM 2496 C C . LEU A 1 309 ? -23.547 29.703 3.279 1 96.56 309 LEU A C 1
ATOM 2498 O O . LEU A 1 309 ? -23.938 28.625 2.812 1 96.56 309 LEU A O 1
ATOM 2502 N N . LYS A 1 310 ? -23.594 30.781 2.59 1 96 310 LYS A N 1
ATOM 2503 C CA . LYS A 1 310 ? -24.141 30.859 1.232 1 96 310 LYS A CA 1
ATOM 2504 C C . LYS A 1 310 ? -23.359 29.953 0.28 1 96 310 LYS A C 1
ATOM 2506 O O . LYS A 1 310 ? -23.953 29.25 -0.538 1 96 310 LYS A O 1
ATOM 2511 N N . GLU A 1 311 ? -22.031 29.938 0.387 1 95.44 311 GLU A N 1
ATOM 2512 C CA . GLU A 1 311 ? -21.172 29.141 -0.481 1 95.44 311 GLU A CA 1
ATOM 2513 C C . GLU A 1 311 ? -21.344 27.641 -0.2 1 95.44 311 GLU A C 1
ATOM 2515 O O . GLU A 1 311 ? -21.219 26.828 -1.107 1 95.44 311 GLU A O 1
ATOM 2520 N N . LYS A 1 312 ? -21.703 27.344 1.044 1 96 312 LYS A N 1
ATOM 2521 C CA . LYS A 1 312 ? -21.797 25.953 1.467 1 96 312 LYS A CA 1
ATOM 2522 C C . LYS A 1 312 ? -23.188 25.391 1.194 1 96 312 LYS A C 1
ATOM 2524 O O . LYS A 1 312 ? -23.391 24.172 1.218 1 96 312 LYS A O 1
ATOM 2529 N N . MET A 1 313 ? -24.125 26.234 0.885 1 93.5 313 MET A N 1
ATOM 2530 C CA . MET A 1 313 ? -25.516 25.812 0.742 1 93.5 313 MET A CA 1
ATOM 2531 C C . MET A 1 313 ? -25.797 25.297 -0.667 1 93.5 313 MET A C 1
ATOM 2533 O O . MET A 1 313 ? -26.531 25.922 -1.428 1 93.5 313 MET A O 1
ATOM 2537 N N . THR A 1 314 ? -25.188 24.312 -1.04 1 88.88 314 THR A N 1
ATOM 2538 C CA . THR A 1 314 ? -25.438 23.594 -2.289 1 88.88 314 THR A CA 1
ATOM 2539 C C . THR A 1 314 ? -25.641 22.109 -2.033 1 88.88 314 THR A C 1
ATOM 2541 O O . THR A 1 314 ? -25.266 21.594 -0.975 1 88.88 314 THR A O 1
ATOM 2544 N N . SER A 1 315 ? -26.312 21.469 -2.934 1 86.38 315 SER A N 1
ATOM 2545 C CA . SER A 1 315 ? -26.719 20.094 -2.713 1 86.38 315 SER A CA 1
ATOM 2546 C C . SER A 1 315 ? -25.703 19.109 -3.291 1 86.38 315 SER A C 1
ATOM 2548 O O . SER A 1 315 ? -25.781 17.906 -3.047 1 86.38 315 SER A O 1
ATOM 2550 N N . PHE A 1 316 ? -24.781 19.703 -4.02 1 91.56 316 PHE A N 1
ATOM 2551 C CA . PHE A 1 316 ? -23.859 18.812 -4.715 1 91.56 316 PHE A CA 1
ATOM 2552 C C . PHE A 1 316 ? -22.422 19.078 -4.293 1 91.56 316 PHE A C 1
ATOM 2554 O O . PHE A 1 316 ? -22 20.234 -4.184 1 91.56 316 PHE A O 1
ATOM 2561 N N . THR A 1 317 ? -21.625 18.016 -4.133 1 90.75 317 THR A N 1
ATOM 2562 C CA . THR A 1 317 ? -20.297 18.094 -3.559 1 90.75 317 THR A CA 1
ATOM 2563 C C . THR A 1 317 ? -19.328 18.781 -4.52 1 90.75 317 THR A C 1
ATOM 2565 O O . THR A 1 317 ? -18.359 19.422 -4.086 1 90.75 317 THR A O 1
ATOM 2568 N N . ASP A 1 318 ? -19.578 18.656 -5.867 1 89.94 318 ASP A N 1
ATOM 2569 C CA . ASP A 1 318 ? -18.672 19.266 -6.832 1 89.94 318 ASP A CA 1
ATOM 2570 C C . ASP A 1 318 ? -18.875 20.781 -6.906 1 89.94 318 ASP A C 1
ATOM 2572 O O . ASP A 1 318 ? -18.031 21.484 -7.449 1 89.94 318 ASP A O 1
ATOM 2576 N N . LEU A 1 319 ? -19.938 21.297 -6.289 1 91.19 319 LEU A N 1
ATOM 2577 C CA . LEU A 1 319 ? -20.25 22.719 -6.344 1 91.19 319 LEU A CA 1
ATOM 2578 C C . LEU A 1 319 ? -19.969 23.391 -5.004 1 91.19 319 LEU A C 1
ATOM 2580 O O . LEU A 1 319 ? -20.047 24.625 -4.891 1 91.19 319 LEU A O 1
ATOM 2584 N N . ILE A 1 320 ? -19.703 22.656 -4.043 1 93.56 320 ILE A N 1
ATOM 2585 C CA . ILE A 1 320 ? -19.5 23.172 -2.693 1 93.56 320 ILE A CA 1
ATOM 2586 C C . ILE A 1 320 ? -18 23.281 -2.396 1 93.56 320 ILE A C 1
ATOM 2588 O O . ILE A 1 320 ? -17.25 22.359 -2.688 1 93.56 320 ILE A O 1
ATOM 2592 N N . PRO A 1 321 ? -17.5 24.453 -1.934 1 95.06 321 PRO A N 1
ATOM 2593 C CA . PRO A 1 321 ? -16.109 24.484 -1.496 1 95.06 321 PRO A CA 1
ATOM 2594 C C . PRO A 1 321 ? -15.836 23.562 -0.307 1 95.06 321 PRO A C 1
ATOM 2596 O O . PRO A 1 321 ? -16.625 23.547 0.648 1 95.06 321 PRO A O 1
ATOM 2599 N N . MET A 1 322 ? -14.844 22.844 -0.429 1 95.62 322 MET A N 1
ATOM 2600 C CA . MET A 1 322 ? -14.492 21.859 0.591 1 95.62 322 MET A CA 1
ATOM 2601 C C . MET A 1 322 ? -13.602 22.484 1.664 1 95.62 322 MET A C 1
ATOM 2603 O O . MET A 1 322 ? -12.484 22.922 1.378 1 95.62 322 MET A O 1
ATOM 2607 N N . GLY A 1 323 ? -14.023 22.594 2.889 1 96.62 323 GLY A N 1
ATOM 2608 C CA . GLY A 1 323 ? -13.273 23.156 4 1 96.62 323 GLY A CA 1
ATOM 2609 C C . GLY A 1 323 ? -14.156 23.672 5.121 1 96.62 323 GLY A C 1
ATOM 2610 O O . GLY A 1 323 ? -15.336 23.969 4.902 1 96.62 323 GLY A O 1
ATOM 2611 N N . ILE A 1 324 ? -13.672 23.75 6.254 1 97.56 324 ILE A N 1
ATOM 2612 C CA . ILE A 1 324 ? -14.375 24.25 7.43 1 97.56 324 ILE A CA 1
ATOM 2613 C C . ILE A 1 324 ? -13.422 25.094 8.273 1 97.56 324 ILE A C 1
ATOM 2615 O O . ILE A 1 324 ? -12.211 25.125 8.031 1 97.56 324 ILE A O 1
ATOM 2619 N N . GLY A 1 325 ? -14.016 25.828 9.203 1 97.62 325 GLY A N 1
ATOM 2620 C CA . GLY A 1 325 ? -13.227 26.547 10.188 1 97.62 325 GLY A CA 1
ATOM 2621 C C . GLY A 1 325 ? -13.031 25.766 11.477 1 97.62 325 GLY A C 1
ATOM 2622 O O . GLY A 1 325 ? -13.742 24.797 11.727 1 97.62 325 GLY A O 1
ATOM 2623 N N . GLY A 1 326 ? -12.016 26.203 12.25 1 97.88 326 GLY A N 1
ATOM 2624 C CA . GLY A 1 326 ? -11.898 25.516 13.523 1 97.88 326 GLY A CA 1
ATOM 2625 C C . GLY A 1 326 ? -10.672 25.922 14.32 1 97.88 326 GLY A C 1
ATOM 2626 O O . GLY A 1 326 ? -10.422 25.375 15.398 1 97.88 326 GLY A O 1
ATOM 2627 N N . ILE A 1 327 ? -9.867 26.891 13.859 1 98.75 327 ILE A N 1
ATOM 2628 C CA . ILE A 1 327 ? -8.562 27.172 14.461 1 98.75 327 ILE A CA 1
ATOM 2629 C C . ILE A 1 327 ? -8.758 27.688 15.883 1 98.75 327 ILE A C 1
ATOM 2631 O O . ILE A 1 327 ? -7.973 27.359 16.781 1 98.75 327 ILE A O 1
ATOM 2635 N N . GLU A 1 328 ? -9.836 28.453 16.172 1 98.62 328 GLU A N 1
ATOM 2636 C CA . GLU A 1 328 ? -10.055 29.094 17.453 1 98.62 328 GLU A CA 1
ATOM 2637 C C . GLU A 1 328 ? -10.352 28.078 18.547 1 98.62 328 GLU A C 1
ATOM 2639 O O . GLU A 1 328 ? -10 28.281 19.719 1 98.62 328 GLU A O 1
ATOM 2644 N N . HIS A 1 329 ? -10.938 26.969 18.219 1 98.56 329 HIS A N 1
ATOM 2645 C CA . HIS A 1 329 ? -11.43 26.062 19.234 1 98.56 329 HIS A CA 1
ATOM 2646 C C . HIS A 1 329 ? -10.625 24.766 19.25 1 98.56 329 HIS A C 1
ATOM 2648 O O . HIS A 1 329 ? -10.922 23.859 20.031 1 98.56 329 HIS A O 1
ATOM 2654 N N . SER A 1 330 ? -9.602 24.688 18.422 1 98.75 330 SER A N 1
ATOM 2655 C CA . SER A 1 330 ? -8.883 23.453 18.172 1 98.75 330 SER A CA 1
ATOM 2656 C C . SER A 1 330 ? -8.32 22.859 19.469 1 98.75 330 SER A C 1
ATOM 2658 O O . SER A 1 330 ? -8.609 21.719 19.812 1 98.75 330 SER A O 1
ATOM 2660 N N . PHE A 1 331 ? -7.578 23.594 20.312 1 98.88 331 PHE A N 1
ATOM 2661 C CA . PHE A 1 331 ? -6.914 23.078 21.5 1 98.88 331 PHE A CA 1
ATOM 2662 C C . PHE A 1 331 ? -7.934 22.672 22.562 1 98.88 331 PHE A C 1
ATOM 2664 O O . PHE A 1 331 ? -7.852 21.594 23.141 1 98.88 331 PHE A O 1
ATOM 2671 N N . VAL A 1 332 ? -8.914 23.547 22.875 1 98.81 332 VAL A N 1
ATOM 2672 C CA . VAL A 1 332 ? -9.852 23.266 23.953 1 98.81 332 VAL A CA 1
ATOM 2673 C C . VAL A 1 332 ? -10.703 22.047 23.609 1 98.81 332 VAL A C 1
ATOM 2675 O O . VAL A 1 332 ? -11.078 21.281 24.5 1 98.81 332 VAL A O 1
ATOM 2678 N N . LEU A 1 333 ? -11.047 21.859 22.281 1 98.88 333 LEU A N 1
ATOM 2679 C CA . LEU A 1 333 ? -11.75 20.656 21.859 1 98.88 333 LEU A CA 1
ATOM 2680 C C . LEU A 1 333 ? -10.938 19.406 22.172 1 98.88 333 LEU A C 1
ATOM 2682 O O . LEU A 1 333 ? -11.43 18.5 22.828 1 98.88 333 LEU A O 1
ATOM 2686 N N . MET A 1 334 ? -9.688 19.422 21.766 1 98.94 334 MET A N 1
ATOM 2687 C CA . MET A 1 334 ? -8.844 18.25 21.922 1 98.94 334 MET A CA 1
ATOM 2688 C C . MET A 1 334 ? -8.484 18.031 23.391 1 98.94 334 MET A C 1
ATOM 2690 O O . MET A 1 334 ? -8.414 16.891 23.859 1 98.94 334 MET A O 1
ATOM 2694 N N . TYR A 1 335 ? -8.242 19.141 24.125 1 98.88 335 TYR A N 1
ATOM 2695 C CA . TYR A 1 335 ? -7.961 19.047 25.547 1 98.88 335 TYR A CA 1
ATOM 2696 C C . TYR A 1 335 ? -9.148 18.469 26.312 1 98.88 335 TYR A C 1
ATOM 2698 O O . TYR A 1 335 ? -8.969 17.703 27.266 1 98.88 335 TYR A O 1
ATOM 2706 N N . SER A 1 336 ? -10.336 18.875 25.938 1 98.81 336 SER A N 1
ATOM 2707 C CA . SER A 1 336 ? -11.547 18.375 26.578 1 98.81 336 SER A CA 1
ATOM 2708 C C . SER A 1 336 ? -11.641 16.859 26.453 1 98.81 336 SER A C 1
ATOM 2710 O O . SER A 1 336 ? -12.109 16.188 27.375 1 98.81 336 SER A O 1
ATOM 2712 N N . MET A 1 337 ? -11.211 16.375 25.344 1 98.38 337 MET A N 1
ATOM 2713 C CA . MET A 1 337 ? -11.359 14.945 25.062 1 98.38 337 MET A CA 1
ATOM 2714 C C . MET A 1 337 ? -10.188 14.148 25.609 1 98.38 337 MET A C 1
ATOM 2716 O O . MET A 1 337 ? -10.367 13.023 26.078 1 98.38 337 MET A O 1
ATOM 2720 N N . PHE A 1 338 ? -8.961 14.734 25.609 1 98.62 338 PHE A N 1
ATOM 2721 C CA . PHE A 1 338 ? -7.793 13.891 25.828 1 98.62 338 PHE A CA 1
ATOM 2722 C C . PHE A 1 338 ? -6.969 14.406 27 1 98.62 338 PHE A C 1
ATOM 2724 O O . PHE A 1 338 ? -6.02 13.758 27.438 1 98.62 338 PHE A O 1
ATOM 2731 N N . GLY A 1 339 ? -7.25 15.57 27.531 1 98.19 339 GLY A N 1
ATOM 2732 C CA . GLY A 1 339 ? -6.516 16.141 28.656 1 98.19 339 GLY A CA 1
ATOM 2733 C C . GLY A 1 339 ? -5.113 16.594 28.281 1 98.19 339 GLY A C 1
ATOM 2734 O O . GLY A 1 339 ? -4.898 17.125 27.188 1 98.19 339 GLY A O 1
ATOM 2735 N N . GLU A 1 340 ? -4.199 16.406 29.094 1 98.19 340 GLU A N 1
ATOM 2736 C CA . GLU A 1 340 ? -2.865 16.984 29.016 1 98.19 340 GLU A CA 1
ATOM 2737 C C . GLU A 1 340 ? -2.039 16.312 27.922 1 98.19 340 GLU A C 1
ATOM 2739 O O . GLU A 1 340 ? -1.073 16.891 27.422 1 98.19 340 GLU A O 1
ATOM 2744 N N . LYS A 1 341 ? -2.447 15.125 27.5 1 97.19 341 LYS A N 1
ATOM 2745 C CA . LYS A 1 341 ? -1.609 14.383 26.562 1 97.19 341 LYS A CA 1
ATOM 2746 C C . LYS A 1 341 ? -1.621 15.031 25.188 1 97.19 341 LYS A C 1
ATOM 2748 O O . LYS A 1 341 ? -0.804 14.688 24.328 1 97.19 341 LYS A O 1
ATOM 2753 N N . ILE A 1 342 ? -2.5 16.016 24.938 1 98.44 342 ILE A N 1
ATOM 2754 C CA . ILE A 1 342 ? -2.596 16.641 23.625 1 98.44 342 ILE A CA 1
ATOM 2755 C C . ILE A 1 342 ? -1.594 17.781 23.516 1 98.44 342 ILE A C 1
ATOM 2757 O O . ILE A 1 342 ? -1.331 18.297 22.422 1 98.44 342 ILE A O 1
ATOM 2761 N N . ILE A 1 343 ? -1.041 18.266 24.625 1 98.88 343 ILE A N 1
ATOM 2762 C CA . ILE A 1 343 ? -0.289 19.516 24.703 1 98.88 343 ILE A CA 1
ATOM 2763 C C . ILE A 1 343 ? 0.876 19.469 23.703 1 98.88 343 ILE A C 1
ATOM 2765 O O . ILE A 1 343 ? 1.062 20.406 22.922 1 98.88 343 ILE A O 1
ATOM 2769 N N . ASN A 1 344 ? 1.614 18.344 23.672 1 98.81 344 ASN A N 1
ATOM 2770 C CA . ASN A 1 344 ? 2.785 18.234 22.812 1 98.81 344 ASN A CA 1
ATOM 2771 C C . ASN A 1 344 ? 2.4 18.281 21.328 1 98.81 344 ASN A C 1
ATOM 2773 O O . ASN A 1 344 ? 3.188 18.734 20.5 1 98.81 344 ASN A O 1
ATOM 2777 N N . LYS A 1 345 ? 1.203 17.875 21 1 98.88 345 LYS A N 1
ATOM 2778 C CA . LYS A 1 345 ? 0.74 17.812 19.609 1 98.88 345 LYS A CA 1
ATOM 2779 C C . LYS A 1 345 ? 0.426 19.203 19.078 1 98.88 345 LYS A C 1
ATOM 2781 O O . LYS A 1 345 ? 0.274 19.391 17.859 1 98.88 345 LYS A O 1
ATOM 2786 N N . PHE A 1 346 ? 0.478 20.25 20 1 98.88 346 PHE A N 1
ATOM 2787 C CA . PHE A 1 346 ? 0.24 21.641 19.625 1 98.88 346 PHE A CA 1
ATOM 2788 C C . PHE A 1 346 ? 1.487 22.484 19.859 1 98.88 346 PHE A C 1
ATOM 2790 O O . PHE A 1 346 ? 1.512 23.672 19.531 1 98.88 346 PHE A O 1
ATOM 2797 N N . THR A 1 347 ? 2.508 21.922 20.516 1 98.81 347 THR A N 1
ATOM 2798 C CA . THR A 1 347 ? 3.619 22.75 20.969 1 98.81 347 THR A CA 1
ATOM 2799 C C . THR A 1 347 ? 4.945 22.219 20.422 1 98.81 347 THR A C 1
ATOM 2801 O O . THR A 1 347 ? 5.32 22.516 19.297 1 98.81 347 THR A O 1
ATOM 2804 N N . ILE A 1 348 ? 5.504 21.188 21.078 1 98.62 348 ILE A N 1
ATOM 2805 C CA . ILE A 1 348 ? 6.867 20.781 20.766 1 98.62 348 ILE A CA 1
ATOM 2806 C C . ILE A 1 348 ? 6.871 19.922 19.5 1 98.62 348 ILE A C 1
ATOM 2808 O O . ILE A 1 348 ? 7.816 19.969 18.719 1 98.62 348 ILE A O 1
ATOM 2812 N N . ASN A 1 349 ? 5.875 19.078 19.234 1 98.75 349 ASN A N 1
ATOM 2813 C CA . ASN A 1 349 ? 5.859 18.172 18.094 1 98.75 349 ASN A CA 1
ATOM 2814 C C . ASN A 1 349 ? 5.82 18.922 16.781 1 98.75 349 ASN A C 1
ATOM 2816 O O . ASN A 1 349 ? 6.68 18.719 15.914 1 98.75 349 ASN A O 1
ATOM 2820 N N . PRO A 1 350 ? 4.832 19.828 16.609 1 98.81 350 PRO A N 1
ATOM 2821 C CA . PRO A 1 350 ? 4.855 20.594 15.359 1 98.81 350 PRO A CA 1
ATOM 2822 C C . PRO A 1 350 ? 6.094 21.484 15.227 1 98.81 350 PRO A C 1
ATOM 2824 O O . PRO A 1 350 ? 6.57 21.719 14.117 1 98.81 350 PRO A O 1
ATOM 2827 N N . ALA A 1 351 ? 6.625 21.984 16.359 1 98.69 351 ALA A N 1
ATOM 2828 C CA . ALA A 1 351 ? 7.844 22.781 16.312 1 98.69 351 ALA A CA 1
ATOM 2829 C C . ALA A 1 351 ? 9.016 21.969 15.773 1 98.69 351 ALA A C 1
ATOM 2831 O O . ALA A 1 351 ? 9.75 22.422 14.891 1 98.69 351 ALA A O 1
ATOM 2832 N N . LYS A 1 352 ? 9.141 20.734 16.266 1 98.38 352 LYS A N 1
ATOM 2833 C CA . LYS A 1 352 ? 10.25 19.875 15.875 1 98.38 352 LYS A CA 1
ATOM 2834 C C . LYS A 1 352 ? 10.102 19.406 14.43 1 98.38 352 LYS A C 1
ATOM 2836 O O . LYS A 1 352 ? 11.023 19.531 13.625 1 98.38 352 LYS A O 1
ATOM 2841 N N . VAL A 1 353 ? 8.953 18.953 14.047 1 98.62 353 VAL A N 1
ATOM 2842 C CA . VAL A 1 353 ? 8.789 18.297 12.758 1 98.62 353 VAL A CA 1
ATOM 2843 C C . VAL A 1 353 ? 8.844 19.344 11.641 1 98.62 353 VAL A C 1
ATOM 2845 O O . VAL A 1 353 ? 9.297 19.031 10.531 1 98.62 353 VAL A O 1
ATOM 2848 N N . HIS A 1 354 ? 8.508 20.578 11.953 1 98.69 354 HIS A N 1
ATOM 2849 C CA . HIS A 1 354 ? 8.453 21.594 10.898 1 98.69 354 HIS A CA 1
ATOM 2850 C C . HIS A 1 354 ? 9.578 22.609 11.047 1 98.69 354 HIS A C 1
ATOM 2852 O O . HIS A 1 354 ? 9.547 23.672 10.422 1 98.69 354 HIS A O 1
ATOM 2858 N N . GLY A 1 355 ? 10.555 22.344 11.906 1 98.5 355 GLY A N 1
ATOM 2859 C CA . GLY A 1 355 ? 11.805 23.078 11.906 1 98.5 355 GLY A CA 1
ATOM 2860 C C . GLY A 1 355 ? 11.711 24.406 12.633 1 98.5 355 GLY A C 1
ATOM 2861 O O . GLY A 1 355 ? 12.375 25.375 12.25 1 98.5 355 GLY A O 1
ATOM 2862 N N . LEU A 1 356 ? 10.875 24.516 13.609 1 98.62 356 LEU A N 1
ATOM 2863 C CA . LEU A 1 356 ? 10.719 25.719 14.398 1 98.62 356 LEU A CA 1
ATOM 2864 C C . LEU A 1 356 ? 11.406 25.578 15.758 1 98.62 356 LEU A C 1
ATOM 2866 O O . LEU A 1 356 ? 11.609 26.562 16.469 1 98.62 356 LEU A O 1
ATOM 2870 N N . TYR A 1 357 ? 11.719 24.312 16.203 1 97.56 357 TYR A N 1
ATOM 2871 C CA . TYR A 1 357 ? 12.359 24 17.469 1 97.56 357 TYR A CA 1
ATOM 2872 C C . TYR A 1 357 ? 13.844 24.328 17.422 1 97.56 357 TYR A C 1
ATOM 2874 O O . TYR A 1 357 ? 14.508 24.125 16.406 1 97.56 357 TYR A O 1
ATOM 2882 N N . PRO A 1 358 ? 14.398 24.938 18.453 1 96.88 358 PRO A N 1
ATOM 2883 C CA . PRO A 1 358 ? 13.805 25.219 19.766 1 96.88 358 PRO A CA 1
ATOM 2884 C C . PRO A 1 358 ? 13.359 26.672 19.891 1 96.88 358 PRO A C 1
ATOM 2886 O O . PRO A 1 358 ? 13.039 27.141 21 1 96.88 358 PRO A O 1
ATOM 2889 N N . LYS A 1 359 ? 13.383 27.391 18.781 1 97.81 359 LYS A N 1
ATOM 2890 C CA . LYS A 1 359 ? 12.93 28.781 18.812 1 97.81 359 LYS A CA 1
ATOM 2891 C C . LYS A 1 359 ? 11.484 28.875 19.312 1 97.81 359 LYS A C 1
ATOM 2893 O O . LYS A 1 359 ? 11.133 29.797 20.047 1 97.81 359 LYS A O 1
ATOM 2898 N N . LYS A 1 360 ? 10.695 27.984 18.906 1 98 360 LYS A N 1
ATOM 2899 C CA . LYS A 1 360 ? 9.289 27.875 19.297 1 98 360 LYS A CA 1
ATOM 2900 C C . LYS A 1 360 ? 8.977 26.484 19.828 1 98 360 LYS A C 1
ATOM 2902 O O . LYS A 1 360 ? 9.758 25.547 19.641 1 98 360 LYS A O 1
ATOM 2907 N N . GLY A 1 361 ? 7.871 26.312 20.469 1 97.94 361 GLY A N 1
ATOM 2908 C CA . GLY A 1 361 ? 7.34 25.016 20.859 1 97.94 361 GLY A CA 1
ATOM 2909 C C . GLY A 1 361 ? 7.797 24.578 22.234 1 97.94 361 GLY A C 1
ATOM 2910 O O . GLY A 1 361 ? 7.398 23.516 22.719 1 97.94 361 GLY A O 1
ATOM 2911 N N . ILE A 1 362 ? 8.57 25.422 22.938 1 97.56 362 ILE A N 1
ATOM 2912 C CA . ILE A 1 362 ? 9.078 25.078 24.266 1 97.56 362 ILE A CA 1
ATOM 2913 C C . ILE A 1 362 ? 9.273 26.359 25.094 1 97.56 362 ILE A C 1
ATOM 2915 O O . ILE A 1 362 ? 9.32 27.453 24.531 1 97.56 362 ILE A O 1
ATOM 2919 N N . LEU A 1 363 ? 9.242 26.203 26.422 1 97.94 363 LEU A N 1
ATOM 2920 C CA . LEU A 1 363 ? 9.477 27.312 27.328 1 97.94 363 LEU A CA 1
ATOM 2921 C C . LEU A 1 363 ? 10.852 27.188 28 1 97.94 363 LEU A C 1
ATOM 2923 O O . LEU A 1 363 ? 10.945 26.906 29.188 1 97.94 363 LEU A O 1
ATOM 2927 N N . LEU A 1 364 ? 11.867 27.453 27.219 1 96.5 364 LEU A N 1
ATOM 2928 C CA . LEU A 1 364 ? 13.242 27.422 27.719 1 96.5 364 LEU A CA 1
ATOM 2929 C C . LEU A 1 364 ? 13.961 28.734 27.406 1 96.5 364 LEU A C 1
ATOM 2931 O O . LEU A 1 364 ? 13.617 29.422 26.453 1 96.5 364 LEU A O 1
ATOM 2935 N N . PRO A 1 365 ? 14.945 29.016 28.281 1 97.56 365 PRO A N 1
ATOM 2936 C CA . PRO A 1 365 ? 15.727 30.219 27.969 1 97.56 365 PRO A CA 1
ATOM 2937 C C . PRO A 1 365 ? 16.281 30.203 26.547 1 97.56 365 PRO A C 1
ATOM 2939 O O . PRO A 1 365 ? 16.812 29.188 26.094 1 97.56 365 PRO A O 1
ATOM 2942 N N . GLY A 1 366 ? 16.078 31.281 25.875 1 97.75 366 GLY A N 1
ATOM 2943 C CA . GLY A 1 366 ? 16.531 31.375 24.484 1 97.75 366 GLY A CA 1
ATOM 2944 C C . GLY A 1 366 ? 15.414 31.266 23.484 1 97.75 366 GLY A C 1
ATOM 2945 O O . GLY A 1 366 ? 15.516 31.766 22.359 1 97.75 366 GLY A O 1
ATOM 2946 N N . SER A 1 367 ? 14.312 30.625 23.797 1 98 367 SER A N 1
ATOM 2947 C CA . SER A 1 367 ? 13.156 30.484 22.922 1 98 367 SER A CA 1
ATOM 2948 C C . SER A 1 367 ? 12.32 31.75 22.906 1 98 367 SER A C 1
ATOM 2950 O O . SER A 1 367 ? 12.398 32.562 23.828 1 98 367 SER A O 1
ATOM 2952 N N . ASP A 1 368 ? 11.602 31.938 21.828 1 98.56 368 ASP A N 1
ATOM 2953 C CA . ASP A 1 368 ? 10.648 33.031 21.797 1 98.56 368 ASP A CA 1
ATOM 2954 C C . ASP A 1 368 ? 9.664 32.938 22.969 1 98.56 368 ASP A C 1
ATOM 2956 O O . ASP A 1 368 ? 9.234 31.828 23.328 1 98.56 368 ASP A O 1
ATOM 2960 N N . ALA A 1 369 ? 9.367 34.062 23.547 1 98.62 369 ALA A N 1
ATOM 2961 C CA . ALA A 1 369 ? 8.391 34.062 24.641 1 98.62 369 ALA A CA 1
ATOM 2962 C C . ALA A 1 369 ? 6.965 33.969 24.109 1 98.62 369 ALA A C 1
ATOM 2964 O O . ALA A 1 369 ? 6.164 34.906 24.312 1 98.62 369 ALA A O 1
ATOM 2965 N N . ASP A 1 370 ? 6.684 32.969 23.391 1 98.75 370 ASP A N 1
ATOM 2966 C CA . ASP A 1 370 ? 5.332 32.562 23.016 1 98.75 370 ASP A CA 1
ATOM 2967 C C . ASP A 1 370 ? 4.695 31.703 24.094 1 98.75 370 ASP A C 1
ATOM 2969 O O . ASP A 1 370 ? 5.129 30.578 24.344 1 98.75 370 ASP A O 1
ATOM 2973 N N . ILE A 1 371 ? 3.676 32.219 24.734 1 98.81 371 ILE A N 1
ATOM 2974 C CA . ILE A 1 371 ? 3.16 31.594 25.953 1 98.81 371 ILE A CA 1
ATOM 2975 C C . ILE A 1 371 ? 1.634 31.625 25.938 1 98.81 371 ILE A C 1
ATOM 2977 O O . ILE A 1 371 ? 1.035 32.625 25.562 1 98.81 371 ILE A O 1
ATOM 2981 N N . VAL A 1 372 ? 1.044 30.578 26.312 1 98.88 372 VAL A N 1
ATOM 2982 C CA . VAL A 1 372 ? -0.397 30.5 26.531 1 98.88 372 VAL A CA 1
ATOM 2983 C C . VAL A 1 372 ? -0.683 30.297 28.016 1 98.88 372 VAL A C 1
ATOM 2985 O O . VAL A 1 372 ? -0.157 29.359 28.625 1 98.88 372 VAL A O 1
ATOM 2988 N N . ILE A 1 373 ? -1.365 31.203 28.625 1 98.81 373 ILE A N 1
ATOM 2989 C CA . ILE A 1 373 ? -1.903 31.016 29.969 1 98.81 373 ILE A CA 1
ATOM 2990 C C . ILE A 1 373 ? -3.289 30.375 29.891 1 98.81 373 ILE A C 1
ATOM 2992 O O . ILE A 1 373 ? -4.227 30.984 29.359 1 98.81 373 ILE A O 1
ATOM 2996 N N . PHE A 1 374 ? -3.414 29.172 30.406 1 98.69 374 PHE A N 1
ATOM 2997 C CA . PHE A 1 374 ? -4.57 28.312 30.203 1 98.69 374 PHE A CA 1
ATOM 2998 C C . PHE A 1 374 ? -5.188 27.906 31.531 1 98.69 374 PHE A C 1
ATOM 3000 O O . PHE A 1 374 ? -4.484 27.438 32.438 1 98.69 374 PHE A O 1
ATOM 3007 N N . ASN A 1 375 ? -6.465 28.203 31.75 1 98.5 375 ASN A N 1
ATOM 3008 C CA . ASN A 1 375 ? -7.207 27.672 32.875 1 98.5 375 ASN A CA 1
ATOM 3009 C C . ASN A 1 375 ? -7.734 26.266 32.594 1 98.5 375 ASN A C 1
ATOM 3011 O O . ASN A 1 375 ? -8.703 26.094 31.859 1 98.5 375 ASN A O 1
ATOM 3015 N N . PRO A 1 376 ? -7.125 25.266 33.156 1 98.06 376 PRO A N 1
ATOM 3016 C CA . PRO A 1 376 ? -7.473 23.891 32.812 1 98.06 376 PRO A CA 1
ATOM 3017 C C . PRO A 1 376 ? -8.812 23.438 33.375 1 98.06 376 PRO A C 1
ATOM 3019 O O . PRO A 1 376 ? -9.352 22.406 33 1 98.06 376 PRO A O 1
ATOM 3022 N N . ASN A 1 377 ? -9.461 24.234 34.25 1 96.69 377 ASN A N 1
ATOM 3023 C CA . ASN A 1 377 ? -10.625 23.766 35 1 96.69 377 ASN A CA 1
ATOM 3024 C C . ASN A 1 377 ? -11.898 24.469 34.531 1 96.69 377 ASN A C 1
ATOM 3026 O O . ASN A 1 377 ? -13 24 34.844 1 96.69 377 ASN A O 1
ATOM 3030 N N . GLU A 1 378 ? -11.688 25.5 33.875 1 96.94 378 GLU A N 1
ATOM 3031 C CA . GLU A 1 378 ? -12.859 26.25 33.406 1 96.94 378 GLU A CA 1
ATOM 3032 C C . GLU A 1 378 ? -13.641 25.453 32.344 1 96.94 378 GLU A C 1
ATOM 3034 O O . GLU A 1 378 ? -13.047 24.828 31.484 1 96.94 378 GLU A O 1
ATOM 3039 N N . GLU A 1 379 ? -14.938 25.484 32.438 1 97.56 379 GLU A N 1
ATOM 3040 C CA . GLU A 1 379 ? -15.82 24.859 31.469 1 97.56 379 GLU A CA 1
ATOM 3041 C C . GLU A 1 379 ? -16.672 25.906 30.766 1 97.56 379 GLU A C 1
ATOM 3043 O O . GLU A 1 379 ? -17.047 26.922 31.359 1 97.56 379 GLU A O 1
ATOM 3048 N N . SER A 1 380 ? -16.891 25.656 29.531 1 96.69 380 SER A N 1
ATOM 3049 C CA . SER A 1 380 ? -17.719 26.578 28.766 1 96.69 380 SER A CA 1
ATOM 3050 C C . SER A 1 380 ? -18.391 25.875 27.594 1 96.69 380 SER A C 1
ATOM 3052 O O . SER A 1 380 ? -18.141 24.688 27.359 1 96.69 380 SER A O 1
ATOM 3054 N N . ILE A 1 381 ? -19.281 26.578 26.922 1 98 381 ILE A N 1
ATOM 3055 C CA . ILE A 1 381 ? -19.953 26.125 25.703 1 98 381 ILE A CA 1
ATOM 3056 C C . ILE A 1 381 ? -19.516 27 24.516 1 98 381 ILE A C 1
ATOM 3058 O O . ILE A 1 381 ? -19.531 28.234 24.609 1 98 381 ILE A O 1
ATOM 3062 N N . ILE A 1 382 ? -19.094 26.375 23.469 1 98.06 382 ILE A N 1
ATOM 3063 C CA . ILE A 1 382 ? -18.703 27.125 22.266 1 98.06 382 ILE A CA 1
ATOM 3064 C C . ILE A 1 382 ? -19.938 27.812 21.672 1 98.06 382 ILE A C 1
ATOM 3066 O O . ILE A 1 382 ? -20.953 27.156 21.406 1 98.06 382 ILE A O 1
ATOM 3070 N N . LYS A 1 383 ? -19.875 29.078 21.516 1 95.5 383 LYS A N 1
ATOM 3071 C CA . LYS A 1 383 ? -21.016 29.828 21.016 1 95.5 383 LYS A CA 1
ATOM 3072 C C . LYS A 1 383 ? -20.703 30.453 19.641 1 95.5 383 LYS A C 1
ATOM 3074 O O . LYS A 1 383 ? -21.531 30.406 18.734 1 95.5 383 LYS A O 1
ATOM 3079 N N . SER A 1 384 ? -19.578 31.062 19.531 1 93.12 384 SER A N 1
ATOM 3080 C CA . SER A 1 384 ? -19.188 31.766 18.312 1 93.12 384 SER A CA 1
ATOM 3081 C C . SER A 1 384 ? -17.672 31.719 18.094 1 93.12 384 SER A C 1
ATOM 3083 O O . SER A 1 384 ? -16.953 31.094 18.875 1 93.12 384 SER A O 1
ATOM 3085 N N . THR A 1 385 ? -17.25 32.25 17.031 1 94.81 385 THR A N 1
ATOM 3086 C CA . THR A 1 385 ? -15.852 32.344 16.656 1 94.81 385 THR A CA 1
ATOM 3087 C C . THR A 1 385 ? -15.508 33.781 16.188 1 94.81 385 THR A C 1
ATOM 3089 O O . THR A 1 385 ? -16.391 34.531 15.789 1 94.81 385 THR A O 1
ATOM 3092 N N . HIS A 1 386 ? -14.273 34.094 16.312 1 97 386 HIS A N 1
ATOM 3093 C CA . HIS A 1 386 ? -13.805 35.375 15.805 1 97 386 HIS A CA 1
ATOM 3094 C C . HIS A 1 386 ? -13.469 35.312 14.32 1 97 386 HIS A C 1
ATOM 3096 O O . HIS A 1 386 ? -13.094 36.312 13.711 1 97 386 HIS A O 1
ATOM 3102 N N . SER A 1 387 ? -13.594 34.062 13.734 1 96.75 387 SER A N 1
ATOM 3103 C CA . SER A 1 387 ? -13.5 33.906 12.297 1 96.75 387 SER A CA 1
ATOM 3104 C C . SER A 1 387 ? -14.555 34.719 11.562 1 96.75 387 SER A C 1
ATOM 3106 O O . SER A 1 387 ? -15.594 35.031 12.133 1 96.75 387 SER A O 1
ATOM 3108 N N . LEU A 1 388 ? -14.258 35.062 10.289 1 97.62 388 LEU A N 1
ATOM 3109 C CA . LEU A 1 388 ? -15.242 35.75 9.445 1 97.62 388 LEU A CA 1
ATOM 3110 C C . LEU A 1 388 ? -16.328 34.781 8.992 1 97.62 388 LEU A C 1
ATOM 3112 O O . LEU A 1 388 ? -17.359 35.188 8.453 1 97.62 388 LEU A O 1
ATOM 3116 N N . CYS A 1 389 ? -16.078 33.5 9.188 1 95.44 389 CYS A N 1
ATOM 3117 C CA . CYS A 1 389 ? -17.094 32.5 8.875 1 95.44 389 CYS A CA 1
ATOM 3118 C C . CYS A 1 389 ? -18.391 32.812 9.609 1 95.44 389 CYS A C 1
ATOM 3120 O O . CYS A 1 389 ? -18.375 33.094 10.812 1 95.44 389 CYS A O 1
ATOM 3122 N N . ASP A 1 390 ? -19.562 32.719 8.922 1 96.88 390 ASP A N 1
ATOM 3123 C CA . ASP A 1 390 ? -20.828 33.188 9.484 1 96.88 390 ASP A CA 1
ATOM 3124 C C . ASP A 1 390 ? -21.609 32 10.086 1 96.88 390 ASP A C 1
ATOM 3126 O O . ASP A 1 390 ? -22.812 32.094 10.312 1 96.88 390 ASP A O 1
ATOM 3130 N N . TYR A 1 391 ? -20.969 30.859 10.266 1 95.56 391 TYR A N 1
ATOM 3131 C CA . TYR A 1 391 ? -21.5 29.719 11.008 1 95.56 391 TYR A CA 1
ATOM 3132 C C . TYR A 1 391 ? -20.422 29.031 11.82 1 95.56 391 TYR A C 1
ATOM 3134 O O . TYR A 1 391 ? -19.234 29.297 11.633 1 95.56 391 TYR A O 1
ATOM 3142 N N . GLU A 1 392 ? -20.766 28.281 12.836 1 95.94 392 GLU A N 1
ATOM 3143 C CA . GLU A 1 392 ? -19.859 27.547 13.711 1 95.94 392 GLU A CA 1
ATOM 3144 C C . GLU A 1 392 ? -20.281 26.094 13.859 1 95.94 392 GLU A C 1
ATOM 3146 O O . GLU A 1 392 ? -21.281 25.797 14.539 1 95.94 392 GLU A O 1
ATOM 3151 N N . ILE A 1 393 ? -19.469 25.188 13.305 1 96.06 393 ILE A N 1
ATOM 3152 C CA . ILE A 1 393 ? -19.859 23.781 13.297 1 96.06 393 ILE A CA 1
ATOM 3153 C C . ILE A 1 393 ? -19.719 23.203 14.703 1 96.06 393 ILE A C 1
ATOM 3155 O O . ILE A 1 393 ? -20.312 22.156 15.016 1 96.06 393 ILE A O 1
ATOM 3159 N N . TYR A 1 394 ? -18.969 23.828 15.594 1 97.94 394 TYR A N 1
ATOM 3160 C CA . TYR A 1 394 ? -18.766 23.328 16.953 1 97.94 394 TYR A CA 1
ATOM 3161 C C . TYR A 1 394 ? -19.719 24 17.922 1 97.94 394 TYR A C 1
ATOM 3163 O O . TYR A 1 394 ? -19.578 23.859 19.141 1 97.94 394 TYR A O 1
ATOM 3171 N N . GLN A 1 395 ? -20.656 24.75 17.391 1 97.06 395 GLN A N 1
ATOM 3172 C CA . GLN A 1 395 ? -21.578 25.5 18.234 1 97.06 395 GLN A CA 1
ATOM 3173 C C . GLN A 1 395 ? -22.266 24.578 19.25 1 97.06 395 GLN A C 1
ATOM 3175 O O . GLN A 1 395 ? -22.688 23.469 18.906 1 97.06 395 GLN A O 1
ATOM 3180 N N . ASN A 1 396 ? -22.297 24.953 20.516 1 97.56 396 ASN A N 1
ATOM 3181 C CA . ASN A 1 396 ? -23.016 24.328 21.609 1 97.56 396 ASN A CA 1
ATOM 3182 C C . ASN A 1 396 ? -22.266 23.125 22.172 1 97.56 396 ASN A C 1
ATOM 3184 O O . ASN A 1 396 ? -22.766 22.406 23.031 1 97.56 396 ASN A O 1
ATOM 3188 N N . ILE A 1 397 ? -21.078 22.875 21.719 1 98.25 397 ILE A N 1
ATOM 3189 C CA . ILE A 1 397 ? -20.266 21.828 22.297 1 98.25 397 ILE A CA 1
ATOM 3190 C C . ILE A 1 397 ? -19.672 22.297 23.625 1 98.25 397 ILE A C 1
ATOM 3192 O O . ILE A 1 397 ? -19.188 23.422 23.719 1 98.25 397 ILE A O 1
ATOM 3196 N N . LYS A 1 398 ? -19.766 21.516 24.609 1 98.31 398 LYS A N 1
ATOM 3197 C CA . LYS A 1 398 ? -19.156 21.797 25.906 1 98.31 398 LYS A CA 1
ATOM 3198 C C . LYS A 1 398 ? -17.656 21.469 25.875 1 98.31 398 LYS A C 1
ATOM 3200 O O . LYS A 1 398 ? -17.266 20.406 25.391 1 98.31 398 LYS A O 1
ATOM 3205 N N . VAL A 1 399 ? -16.859 22.406 26.406 1 98.38 399 VAL A N 1
ATOM 3206 C CA . VAL A 1 399 ? -15.414 22.188 26.406 1 98.38 399 VAL A CA 1
ATOM 3207 C C . VAL A 1 399 ? -14.852 22.5 27.797 1 98.38 399 VAL A C 1
ATOM 3209 O O . VAL A 1 399 ? -15.445 23.25 28.562 1 98.38 399 VAL A O 1
ATOM 3212 N N . LYS A 1 400 ? -13.82 21.812 28.047 1 98.06 400 LYS A N 1
ATOM 3213 C CA . LYS A 1 400 ? -13.023 22.047 29.25 1 98.06 400 LYS A CA 1
ATOM 3214 C C . LYS A 1 400 ? -11.758 22.844 28.922 1 98.06 400 LYS A C 1
ATOM 3216 O O . LYS A 1 400 ? -11.109 22.594 27.906 1 98.06 400 LYS A O 1
ATOM 3221 N N . GLY A 1 401 ? -11.469 23.859 29.875 1 97.75 401 GLY A N 1
ATOM 3222 C CA . GLY A 1 401 ? -10.312 24.719 29.672 1 97.75 401 GLY A CA 1
ATOM 3223 C C . GLY A 1 401 ? -10.641 26.016 28.969 1 97.75 401 GLY A C 1
ATOM 3224 O O . GLY A 1 401 ? -11.609 26.094 28.219 1 97.75 401 GLY A O 1
ATOM 3225 N N . LYS A 1 402 ? -9.875 27 29.219 1 97.88 402 LYS A N 1
ATOM 3226 C CA . LYS A 1 402 ? -10.078 28.312 28.625 1 97.88 402 LYS A CA 1
ATOM 3227 C C . LYS A 1 402 ? -8.758 29.062 28.484 1 97.88 402 LYS A C 1
ATOM 3229 O O . LYS A 1 402 ? -7.957 29.109 29.422 1 97.88 402 LYS A O 1
ATOM 3234 N N . ILE A 1 403 ? -8.531 29.516 27.328 1 98.31 403 ILE A N 1
ATOM 3235 C CA . ILE A 1 403 ? -7.383 30.391 27.094 1 98.31 403 ILE A CA 1
ATOM 3236 C C . ILE A 1 403 ? -7.605 31.734 27.766 1 98.31 403 ILE A C 1
ATOM 3238 O O . ILE A 1 403 ? -8.539 32.469 27.422 1 98.31 403 ILE A O 1
ATOM 3242 N N . MET A 1 404 ? -6.719 32.062 28.672 1 98.12 404 MET A N 1
ATOM 3243 C CA . MET A 1 404 ? -6.891 33.312 29.406 1 98.12 404 MET A CA 1
ATOM 3244 C C . MET A 1 404 ? -6.055 34.438 28.797 1 98.12 404 MET A C 1
ATOM 3246 O O . MET A 1 404 ? -6.523 35.562 28.672 1 98.12 404 MET A O 1
ATOM 3250 N N . SER A 1 405 ? -4.875 34.125 28.484 1 98.75 405 SER A N 1
ATOM 3251 C CA . SER A 1 405 ? -3.934 35.094 27.922 1 98.75 405 SER A CA 1
ATOM 3252 C C . SER A 1 405 ? -2.961 34.406 26.969 1 98.75 405 SER A C 1
ATOM 3254 O O . SER A 1 405 ? -2.705 33.219 27.078 1 98.75 405 SER A O 1
ATOM 3256 N N . VAL A 1 406 ? -2.535 35.188 26 1 98.81 406 VAL A N 1
ATOM 3257 C CA . VAL A 1 406 ? -1.602 34.688 24.984 1 98.81 406 VAL A CA 1
ATOM 3258 C C . VAL A 1 406 ? -0.511 35.75 24.75 1 98.81 406 VAL A C 1
ATOM 3260 O O . VAL A 1 406 ? -0.803 36.938 24.578 1 98.81 406 VAL A O 1
ATOM 3263 N N . LEU A 1 407 ? 0.7 35.312 24.828 1 98.62 407 LEU A N 1
ATOM 3264 C CA . LEU A 1 407 ? 1.848 36.156 24.5 1 98.62 407 LEU A CA 1
ATOM 3265 C C . LEU A 1 407 ? 2.525 35.656 23.219 1 98.62 407 LEU A C 1
ATOM 3267 O O . LEU A 1 407 ? 2.664 34.438 23.016 1 98.62 407 LEU A O 1
ATOM 3271 N N . SER A 1 408 ? 2.895 36.562 22.375 1 97.69 408 SER A N 1
ATOM 3272 C CA . SER A 1 408 ? 3.762 36.312 21.219 1 97.69 408 SER A CA 1
ATOM 3273 C C . SER A 1 408 ? 4.992 37.219 21.266 1 97.69 408 SER A C 1
ATOM 3275 O O . SER A 1 408 ? 4.867 38.438 21.391 1 97.69 408 SER A O 1
ATOM 3277 N N . ASN A 1 409 ? 6.125 36.594 21.25 1 97.12 409 ASN A N 1
ATOM 3278 C CA . ASN A 1 409 ? 7.375 37.344 21.312 1 97.12 409 ASN A CA 1
ATOM 3279 C C . ASN A 1 409 ? 7.422 38.25 22.531 1 97.12 409 ASN A C 1
ATOM 3281 O O . ASN A 1 409 ? 7.816 39.406 22.422 1 97.12 409 ASN A O 1
ATOM 3285 N N . GLY A 1 410 ? 6.902 37.75 23.609 1 97.56 410 GLY A N 1
ATOM 3286 C CA . GLY A 1 410 ? 7.023 38.438 24.891 1 97.56 410 GLY A CA 1
ATOM 3287 C C . GLY A 1 410 ? 5.977 39.5 25.109 1 97.56 410 GLY A C 1
ATOM 3288 O O . GLY A 1 410 ? 5.965 40.156 26.156 1 97.56 410 GLY A O 1
ATOM 3289 N N . LYS A 1 411 ? 5.105 39.625 24.188 1 96.94 411 LYS A N 1
ATOM 3290 C CA . LYS A 1 411 ? 4.059 40.656 24.297 1 96.94 411 LYS A CA 1
ATOM 3291 C C . LYS A 1 411 ? 2.676 40 24.359 1 96.94 411 LYS A C 1
ATOM 3293 O O . LYS A 1 411 ? 2.393 39.062 23.641 1 96.94 411 LYS A O 1
ATOM 3298 N N . PHE A 1 412 ? 1.845 40.562 25.234 1 98 412 PHE A N 1
ATOM 3299 C CA . PHE A 1 412 ? 0.47 40.094 25.297 1 98 412 PHE A CA 1
ATOM 3300 C C . PHE A 1 412 ? -0.283 40.406 24.016 1 98 412 PHE A C 1
ATOM 3302 O O . PHE A 1 412 ? -0.278 41.562 23.562 1 98 412 PHE A O 1
ATOM 3309 N N . ILE A 1 413 ? -0.836 39.5 23.422 1 98.31 413 ILE A N 1
ATOM 3310 C CA . ILE A 1 413 ? -1.771 39.688 22.328 1 98.31 413 ILE A CA 1
ATOM 3311 C C . ILE A 1 413 ? -3.203 39.531 22.828 1 98.31 413 ILE A C 1
ATOM 3313 O O . ILE A 1 413 ? -4.125 40.188 22.312 1 98.31 413 ILE A O 1
ATOM 3317 N N . LEU A 1 414 ? -3.385 38.625 23.672 1 98 414 LEU A N 1
ATOM 3318 C CA . LEU A 1 414 ? -4.586 38.438 24.484 1 98 414 LEU A CA 1
ATOM 3319 C C . LEU A 1 414 ? -4.262 38.5 25.969 1 98 414 LEU A C 1
ATOM 3321 O O . LEU A 1 414 ? -3.426 37.75 26.453 1 98 414 LEU A O 1
ATOM 3325 N N . LYS A 1 415 ? -4.793 39.438 26.703 1 98.06 415 LYS A N 1
ATOM 3326 C CA . LYS A 1 415 ? -4.598 39.562 28.156 1 98.06 415 LYS A CA 1
ATOM 3327 C C . LYS A 1 415 ? -5.934 39.562 28.891 1 98.06 415 LYS A C 1
ATOM 3329 O O . LYS A 1 415 ? -6.699 40.5 28.828 1 98.06 415 LYS A O 1
ATOM 3334 N N . GLU A 1 416 ? -6.188 38.438 29.594 1 95.88 416 GLU A N 1
ATOM 3335 C CA . GLU A 1 416 ? -7.441 38.281 30.312 1 95.88 416 GLU A CA 1
ATOM 3336 C C . GLU A 1 416 ? -8.641 38.562 29.406 1 95.88 416 GLU A C 1
ATOM 3338 O O . GLU A 1 416 ? -9.5 39.375 29.75 1 95.88 416 GLU A O 1
ATOM 3343 N N . ASN A 1 417 ? -8.57 38 28.25 1 91.5 417 ASN A N 1
ATOM 3344 C CA . ASN A 1 417 ? -9.633 37.969 27.25 1 91.5 417 ASN A CA 1
ATOM 3345 C C . ASN A 1 417 ? -9.734 39.312 26.5 1 91.5 417 ASN A C 1
ATOM 3347 O O . ASN A 1 417 ? -10.719 39.562 25.797 1 91.5 417 ASN A O 1
ATOM 3351 N N . LYS A 1 418 ? -8.773 40.188 26.719 1 96.38 418 LYS A N 1
ATOM 3352 C CA . LYS A 1 418 ? -8.727 41.438 25.984 1 96.38 418 LYS A CA 1
ATOM 3353 C C . LYS A 1 418 ? -7.68 41.375 24.875 1 96.38 418 LYS A C 1
ATOM 3355 O O . LYS A 1 418 ? -6.5 41.125 25.125 1 96.38 418 LYS A O 1
ATOM 3360 N N . PHE A 1 419 ? -8.156 41.656 23.703 1 96.5 419 PHE A N 1
ATOM 3361 C CA . PHE A 1 419 ? -7.316 41.562 22.516 1 96.5 419 PHE A CA 1
ATOM 3362 C C . PHE A 1 419 ? -6.457 42.812 22.375 1 96.5 419 PHE A C 1
ATOM 3364 O O . PHE A 1 419 ? -6.949 43.938 22.531 1 96.5 419 PHE A O 1
ATOM 3371 N N . ILE A 1 420 ? -5.141 42.656 22.125 1 96.38 420 ILE A N 1
ATOM 3372 C CA . ILE A 1 420 ? -4.176 43.688 21.875 1 96.38 420 ILE A CA 1
ATOM 3373 C C . ILE A 1 420 ? -3.465 43.438 20.547 1 96.38 420 ILE A C 1
ATOM 3375 O O . ILE A 1 420 ? -2.73 42.469 20.406 1 96.38 420 ILE A O 1
ATOM 3379 N N . LYS A 1 421 ? -3.641 44.281 19.547 1 92.88 421 LYS A N 1
ATOM 3380 C CA . LYS A 1 421 ? -3.105 44.062 18.219 1 92.88 421 LYS A CA 1
ATOM 3381 C C . LYS A 1 421 ? -1.581 44.125 18.203 1 92.88 421 LYS A C 1
ATOM 3383 O O . LYS A 1 421 ? -0.994 45.031 18.781 1 92.88 421 LYS A O 1
ATOM 3388 N N . THR A 1 422 ? -1.019 43.156 17.766 1 93.81 422 THR A N 1
ATOM 3389 C CA . THR A 1 422 ? 0.413 43.094 17.5 1 93.81 422 THR A CA 1
ATOM 3390 C C . THR A 1 422 ? 0.671 42.75 16.031 1 93.81 422 THR A C 1
ATOM 3392 O O . THR A 1 422 ? -0.233 42.844 15.195 1 93.81 422 THR A O 1
ATOM 3395 N N . LYS A 1 423 ? 1.929 42.531 15.688 1 96 423 LYS A N 1
ATOM 3396 C CA . LYS A 1 423 ? 2.316 42.156 14.336 1 96 423 LYS A CA 1
ATOM 3397 C C . LYS A 1 423 ? 3.232 40.938 14.352 1 96 423 LYS A C 1
ATOM 3399 O O . LYS A 1 423 ? 4.18 40.875 15.141 1 96 423 LYS A O 1
ATOM 3404 N N . GLY A 1 424 ? 2.803 40 13.633 1 97.25 424 GLY A N 1
ATOM 3405 C CA . GLY A 1 424 ? 3.662 38.812 13.461 1 97.25 424 GLY A CA 1
ATOM 3406 C C . GLY A 1 424 ? 4.664 39 12.328 1 97.25 424 GLY A C 1
ATOM 3407 O O . GLY A 1 424 ? 4.684 40.031 11.656 1 97.25 424 GLY A O 1
ATOM 3408 N N . SER A 1 425 ? 5.566 38.031 12.164 1 98 425 SER A N 1
ATOM 3409 C CA . SER A 1 425 ? 6.582 38.031 11.117 1 98 425 SER A CA 1
ATOM 3410 C C . SER A 1 425 ? 6.766 36.656 10.5 1 98 425 SER A C 1
ATOM 3412 O O . SER A 1 425 ? 6.426 35.656 11.117 1 98 425 SER A O 1
ATOM 3414 N N . PHE A 1 426 ? 7.277 36.719 9.273 1 98.69 426 PHE A N 1
ATOM 3415 C CA . PHE A 1 426 ? 7.668 35.469 8.641 1 98.69 426 PHE A CA 1
ATOM 3416 C C . PHE A 1 426 ? 8.828 34.812 9.391 1 98.69 426 PHE A C 1
ATOM 3418 O O . PHE A 1 426 ? 9.797 35.5 9.734 1 98.69 426 PHE A O 1
ATOM 3425 N N . ILE A 1 427 ? 8.672 33.5 9.672 1 98.56 427 ILE A N 1
ATOM 3426 C CA . ILE A 1 427 ? 9.719 32.75 10.328 1 98.56 427 ILE A CA 1
ATOM 3427 C C . ILE A 1 427 ? 10.305 31.719 9.352 1 98.56 427 ILE A C 1
ATOM 3429 O O . ILE A 1 427 ? 9.586 30.844 8.859 1 98.56 427 ILE A O 1
ATOM 3433 N N . GLU A 1 428 ? 11.633 31.828 9.086 1 98.31 428 GLU A N 1
ATOM 3434 C CA . GLU A 1 428 ? 12.336 30.766 8.352 1 98.31 428 GLU A CA 1
ATOM 3435 C C . GLU A 1 428 ? 12.453 29.5 9.188 1 98.31 428 GLU A C 1
ATOM 3437 O O . GLU A 1 428 ? 12.688 29.562 10.398 1 98.31 428 GLU A O 1
ATOM 3442 N N . ARG A 1 429 ? 12.32 28.406 8.555 1 98.56 429 ARG A N 1
ATOM 3443 C CA . ARG A 1 429 ? 12.367 27.109 9.242 1 98.56 429 ARG A CA 1
ATOM 3444 C C . ARG A 1 429 ? 13.531 26.266 8.734 1 98.56 429 ARG A C 1
ATOM 3446 O O . ARG A 1 429 ? 13.938 26.391 7.578 1 98.56 429 ARG A O 1
ATOM 3453 N N . LYS A 1 430 ? 14.047 25.469 9.625 1 97.38 430 LYS A N 1
ATOM 3454 C CA . LYS A 1 430 ? 15.125 24.547 9.305 1 97.38 430 LYS A CA 1
ATOM 3455 C C . LYS A 1 430 ? 14.992 23.25 10.117 1 97.38 430 LYS A C 1
ATOM 3457 O O . LYS A 1 430 ? 15.094 23.266 11.344 1 97.38 430 LYS A O 1
ATOM 3462 N N . ILE A 1 431 ? 14.766 22.141 9.438 1 95.75 431 ILE A N 1
ATOM 3463 C CA . ILE A 1 431 ? 14.688 20.859 10.117 1 95.75 431 ILE A CA 1
ATOM 3464 C C . ILE A 1 431 ? 16.078 20.406 10.539 1 95.75 431 ILE A C 1
ATOM 3466 O O . ILE A 1 431 ? 17.016 20.438 9.734 1 95.75 431 ILE A O 1
ATOM 3470 N N . LEU A 1 432 ? 16.25 20.047 11.812 1 84.19 432 LEU A N 1
ATOM 3471 C CA . LEU A 1 432 ? 17.547 19.719 12.398 1 84.19 432 LEU A CA 1
ATOM 3472 C C . LEU A 1 432 ? 17.891 18.25 12.148 1 84.19 432 LEU A C 1
ATOM 3474 O O . LEU A 1 432 ? 17 17.406 12.07 1 84.19 432 LEU A O 1
ATOM 3478 N N . MET B 1 1 ? -9.852 -56.812 -7.434 1 91.81 1 MET B N 1
ATOM 3479 C CA . MET B 1 1 ? -8.422 -56.844 -7.758 1 91.81 1 MET B CA 1
ATOM 3480 C C . MET B 1 1 ? -7.93 -55.438 -8.141 1 91.81 1 MET B C 1
ATOM 3482 O O . MET B 1 1 ? -8.586 -54.719 -8.906 1 91.81 1 MET B O 1
ATOM 3486 N N . PHE B 1 2 ? -6.867 -55.125 -7.516 1 96.25 2 PHE B N 1
ATOM 3487 C CA . PHE B 1 2 ? -6.309 -53.812 -7.797 1 96.25 2 PHE B CA 1
ATOM 3488 C C . PHE B 1 2 ? -5.543 -53.812 -9.117 1 96.25 2 PHE B C 1
ATOM 3490 O O . PHE B 1 2 ? -5.023 -54.844 -9.531 1 96.25 2 PHE B O 1
ATOM 3497 N N . ASP B 1 3 ? -5.551 -52.719 -9.797 1 98 3 ASP B N 1
ATOM 3498 C CA . ASP B 1 3 ? -4.871 -52.625 -11.086 1 98 3 ASP B CA 1
ATOM 3499 C C . ASP B 1 3 ? -3.357 -52.531 -10.906 1 98 3 ASP B C 1
ATOM 3501 O O . ASP B 1 3 ? -2.607 -53.156 -11.672 1 98 3 ASP B O 1
ATOM 3505 N N . LEU B 1 4 ? -2.938 -51.812 -9.953 1 98.31 4 LEU B N 1
ATOM 3506 C CA . LEU B 1 4 ? -1.518 -51.562 -9.734 1 98.31 4 LEU B CA 1
ATOM 3507 C C . LEU B 1 4 ? -1.223 -51.375 -8.25 1 98.31 4 LEU B C 1
ATOM 3509 O O . LEU B 1 4 ? -1.983 -50.688 -7.543 1 98.31 4 LEU B O 1
ATOM 3513 N N . ALA B 1 5 ? -0.134 -51.938 -7.766 1 98.38 5 ALA B N 1
ATOM 3514 C CA . ALA B 1 5 ? 0.375 -51.719 -6.418 1 98.38 5 ALA B CA 1
ATOM 3515 C C . ALA B 1 5 ? 1.752 -51.062 -6.453 1 98.38 5 ALA B C 1
ATOM 3517 O O . ALA B 1 5 ? 2.639 -51.5 -7.184 1 98.38 5 ALA B O 1
ATOM 3518 N N . ILE B 1 6 ? 1.897 -49.938 -5.832 1 98.5 6 ILE B N 1
ATOM 3519 C CA . ILE B 1 6 ? 3.203 -49.344 -5.551 1 98.5 6 ILE B CA 1
ATOM 3520 C C . ILE B 1 6 ? 3.699 -49.812 -4.188 1 98.5 6 ILE B C 1
ATOM 3522 O O . ILE B 1 6 ? 3.148 -49.438 -3.152 1 98.5 6 ILE B O 1
ATOM 3526 N N . LEU B 1 7 ? 4.777 -50.562 -4.16 1 98.06 7 LEU B N 1
ATOM 3527 C CA . LEU B 1 7 ? 5.145 -51.312 -2.963 1 98.06 7 LEU B CA 1
ATOM 3528 C C . LEU B 1 7 ? 6.418 -50.75 -2.34 1 98.06 7 LEU B C 1
ATOM 3530 O O . LEU B 1 7 ? 7.309 -50.281 -3.055 1 98.06 7 LEU B O 1
ATOM 3534 N N . HIS B 1 8 ? 6.477 -50.719 -1.018 1 96.19 8 HIS B N 1
ATOM 3535 C CA . HIS B 1 8 ? 7.668 -50.531 -0.194 1 96.19 8 HIS B CA 1
ATOM 3536 C C . HIS B 1 8 ? 8.211 -49.125 -0.321 1 96.19 8 HIS B C 1
ATOM 3538 O O . HIS B 1 8 ? 9.406 -48.875 -0.136 1 96.19 8 HIS B O 1
ATOM 3544 N N . GLY B 1 9 ? 7.422 -48.156 -0.761 1 96.62 9 GLY B N 1
ATOM 3545 C CA . GLY B 1 9 ? 7.883 -46.781 -0.866 1 96.62 9 GLY B CA 1
ATOM 3546 C C . GLY B 1 9 ? 7.672 -46 0.406 1 96.62 9 GLY B C 1
ATOM 3547 O O . GLY B 1 9 ? 6.949 -46.438 1.304 1 96.62 9 GLY B O 1
ATOM 3548 N N . LYS B 1 10 ? 8.391 -44.906 0.553 1 98 10 LYS B N 1
ATOM 3549 C CA . LYS B 1 10 ? 8.102 -43.906 1.57 1 98 10 LYS B CA 1
ATOM 3550 C C . LYS B 1 10 ? 7.035 -42.906 1.089 1 98 10 LYS B C 1
ATOM 3552 O O . LYS B 1 10 ? 7.348 -41.938 0.411 1 98 10 LYS B O 1
ATOM 3557 N N . VAL B 1 11 ? 5.836 -43.125 1.521 1 98.38 11 VAL B N 1
ATOM 3558 C CA . VAL B 1 11 ? 4.676 -42.406 1.016 1 98.38 11 VAL B CA 1
ATOM 3559 C C . VAL B 1 11 ? 4.5 -41.094 1.797 1 98.38 11 VAL B C 1
ATOM 3561 O O . VAL B 1 11 ? 4.488 -41.125 3.031 1 98.38 11 VAL B O 1
ATOM 3564 N N . TYR B 1 12 ? 4.426 -40 1.061 1 98.25 12 TYR B N 1
ATOM 3565 C CA . TYR B 1 12 ? 4.227 -38.688 1.681 1 98.25 12 TYR B CA 1
ATOM 3566 C C . TYR B 1 12 ? 2.748 -38.406 1.933 1 98.25 12 TYR B C 1
ATOM 3568 O O . TYR B 1 12 ? 1.979 -38.219 0.991 1 98.25 12 TYR B O 1
ATOM 3576 N N . ILE B 1 13 ? 2.32 -38.438 3.186 1 93 13 ILE B N 1
ATOM 3577 C CA . ILE B 1 13 ? 0.935 -38.219 3.586 1 93 13 ILE B CA 1
ATOM 3578 C C . ILE B 1 13 ? 0.893 -37.312 4.812 1 93 13 ILE B C 1
ATOM 3580 O O . ILE B 1 13 ? 1.582 -37.562 5.805 1 93 13 ILE B O 1
ATOM 3584 N N . ASN B 1 14 ? 0.108 -36.312 4.789 1 88.38 14 ASN B N 1
ATOM 3585 C CA . ASN B 1 14 ? -0.1 -35.406 5.922 1 88.38 14 ASN B CA 1
ATOM 3586 C C . ASN B 1 14 ? 1.221 -34.844 6.445 1 88.38 14 ASN B C 1
ATOM 3588 O O . ASN B 1 14 ? 1.506 -34.938 7.641 1 88.38 14 ASN B O 1
ATOM 3592 N N . ASN B 1 15 ? 2.09 -34.469 5.527 1 92.12 15 ASN B N 1
ATOM 3593 C CA . ASN B 1 15 ? 3.344 -33.781 5.848 1 92.12 15 ASN B CA 1
ATOM 3594 C C . ASN B 1 15 ? 4.352 -34.75 6.477 1 92.12 15 ASN B C 1
ATOM 3596 O O . ASN B 1 15 ? 5.297 -34.312 7.137 1 92.12 15 ASN B O 1
ATOM 3600 N N . GLU B 1 16 ? 4.094 -36.062 6.301 1 95.5 16 GLU B N 1
ATOM 3601 C CA . GLU B 1 16 ? 5.004 -37.062 6.844 1 95.5 16 GLU B CA 1
ATOM 3602 C C . GLU B 1 16 ? 5.223 -38.219 5.852 1 95.5 16 GLU B C 1
ATOM 3604 O O . GLU B 1 16 ? 4.363 -38.469 5.008 1 95.5 16 GLU B O 1
ATOM 3609 N N . PHE B 1 17 ? 6.367 -38.812 6.012 1 97.38 17 PHE B N 1
ATOM 3610 C CA . PHE B 1 17 ? 6.656 -40 5.223 1 97.38 17 PHE B CA 1
ATOM 3611 C C . PHE B 1 17 ? 6.309 -41.25 6 1 97.38 17 PHE B C 1
ATOM 3613 O O . PHE B 1 17 ? 6.605 -41.375 7.191 1 97.38 17 PHE B O 1
ATOM 3620 N N . LYS B 1 18 ? 5.613 -42.094 5.352 1 95.62 18 LYS B N 1
ATOM 3621 C CA . LYS B 1 18 ? 5.258 -43.406 5.922 1 95.62 18 LYS B CA 1
ATOM 3622 C C . LYS B 1 18 ? 5.57 -44.531 4.949 1 95.62 18 LYS B C 1
ATOM 3624 O O . LYS B 1 18 ? 5.352 -44.406 3.744 1 95.62 18 LYS B O 1
ATOM 3629 N N . GLU B 1 19 ? 6.07 -45.594 5.535 1 95 19 GLU B N 1
ATOM 3630 C CA . GLU B 1 19 ? 6.266 -46.781 4.703 1 95 19 GLU B CA 1
ATOM 3631 C C . GLU B 1 19 ? 4.953 -47.531 4.512 1 95 19 GLU B C 1
ATOM 3633 O O . GLU B 1 19 ? 4.48 -48.219 5.43 1 95 19 GLU B O 1
ATOM 3638 N N . LEU B 1 20 ? 4.402 -47.344 3.318 1 94.44 20 LEU B N 1
ATOM 3639 C CA . LEU B 1 20 ? 3.113 -47.938 2.982 1 94.44 20 LEU B CA 1
ATOM 3640 C C . LEU B 1 20 ? 3.08 -48.375 1.521 1 94.44 20 LEU B C 1
ATOM 3642 O O . LEU B 1 20 ? 3.877 -47.906 0.71 1 94.44 20 LEU B O 1
ATOM 3646 N N . ASN B 1 21 ? 2.197 -49.375 1.307 1 97.75 21 ASN B N 1
ATOM 3647 C CA . ASN B 1 21 ? 1.85 -49.688 -0.071 1 97.75 21 ASN B CA 1
ATOM 3648 C C . ASN B 1 21 ? 0.621 -48.938 -0.541 1 97.75 21 ASN B C 1
ATOM 3650 O O . ASN B 1 21 ? -0.316 -48.719 0.23 1 97.75 21 ASN B O 1
ATOM 3654 N N . ILE B 1 22 ? 0.645 -48.531 -1.794 1 98.5 22 ILE B N 1
ATOM 3655 C CA . ILE B 1 22 ? -0.503 -47.844 -2.402 1 98.5 22 ILE B CA 1
ATOM 3656 C C . ILE B 1 22 ? -1.154 -48.781 -3.424 1 98.5 22 ILE B C 1
ATOM 3658 O O . ILE B 1 22 ? -0.472 -49.344 -4.277 1 98.5 22 ILE B O 1
ATOM 3662 N N . TYR B 1 23 ? -2.408 -48.938 -3.287 1 98.56 23 TYR B N 1
ATOM 3663 C CA . TYR B 1 23 ? -3.168 -49.75 -4.23 1 98.56 23 TYR B CA 1
ATOM 3664 C C . TYR B 1 23 ? -4.105 -48.906 -5.066 1 98.56 23 TYR B C 1
ATOM 3666 O O . TYR B 1 23 ? -4.867 -48.094 -4.523 1 98.56 23 TYR B O 1
ATOM 3674 N N . ILE B 1 24 ? -4.02 -49.062 -6.426 1 98.62 24 ILE B N 1
ATOM 3675 C CA . ILE B 1 24 ? -4.73 -48.219 -7.379 1 98.62 24 ILE B CA 1
ATOM 3676 C C . ILE B 1 24 ? -5.781 -49.031 -8.117 1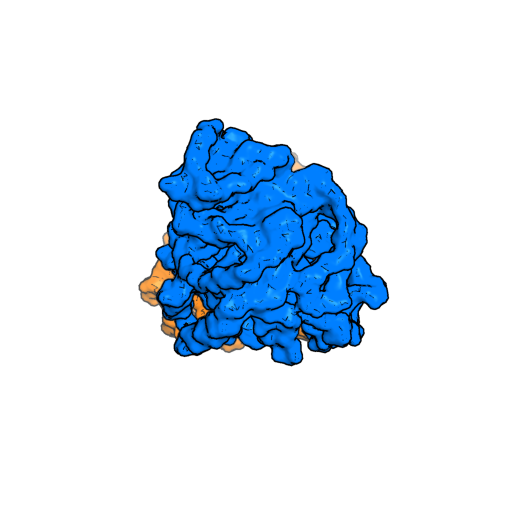 98.62 24 ILE B C 1
ATOM 3678 O O . ILE B 1 24 ? -5.516 -50.188 -8.508 1 98.62 24 ILE B O 1
ATOM 3682 N N . LYS B 1 25 ? -6.941 -48.531 -8.211 1 98.31 25 LYS B N 1
ATOM 3683 C CA . LYS B 1 25 ? -8.031 -49.125 -8.977 1 98.31 25 LYS B CA 1
ATOM 3684 C C . LYS B 1 25 ? -8.82 -48.062 -9.742 1 98.31 25 LYS B C 1
ATOM 3686 O O . LYS B 1 25 ? -9.203 -47.062 -9.172 1 98.31 25 LYS B O 1
ATOM 3691 N N . ASP B 1 26 ? -9.039 -48.281 -11.023 1 97.5 26 ASP B N 1
ATOM 3692 C CA . ASP B 1 26 ? -9.859 -47.438 -11.867 1 97.5 26 ASP B CA 1
ATOM 3693 C C . ASP B 1 26 ? -9.367 -45.969 -11.812 1 97.5 26 ASP B C 1
ATOM 3695 O O . ASP B 1 26 ? -10.156 -45.062 -11.609 1 97.5 26 ASP B O 1
ATOM 3699 N N . GLY B 1 27 ? -8.016 -45.812 -11.828 1 97.81 27 GLY B N 1
ATOM 3700 C CA . GLY B 1 27 ? -7.395 -44.5 -11.945 1 97.81 27 GLY B CA 1
ATOM 3701 C C . GLY B 1 27 ? -7.316 -43.75 -10.633 1 97.81 27 GLY B C 1
ATOM 3702 O O . GLY B 1 27 ? -6.805 -42.625 -10.578 1 97.81 27 GLY B O 1
ATOM 3703 N N . LYS B 1 28 ? -7.766 -44.406 -9.523 1 98.44 28 LYS B N 1
ATOM 3704 C CA . LYS B 1 28 ? -7.816 -43.75 -8.219 1 98.44 28 LYS B CA 1
ATOM 3705 C C . LYS B 1 28 ? -7.059 -44.531 -7.168 1 98.44 28 LYS B C 1
ATOM 3707 O O . LYS B 1 28 ? -6.859 -45.75 -7.328 1 98.44 28 LYS B O 1
ATOM 3712 N N . ILE B 1 29 ? -6.57 -43.844 -6.199 1 98.25 29 ILE B N 1
ATOM 3713 C CA . ILE B 1 29 ? -6.039 -44.562 -5.031 1 98.25 29 ILE B CA 1
ATOM 3714 C C . ILE B 1 29 ? -7.172 -45.25 -4.297 1 98.25 29 ILE B C 1
ATOM 3716 O O . ILE B 1 29 ? -8.164 -44.625 -3.908 1 98.25 29 ILE B O 1
ATOM 3720 N N . SER B 1 30 ? -7.008 -46.469 -4.125 1 98.06 30 SER B N 1
ATOM 3721 C CA . SER B 1 30 ? -8.086 -47.281 -3.551 1 98.06 30 SER B CA 1
ATOM 3722 C C . SER B 1 30 ? -7.785 -47.656 -2.105 1 98.06 30 SER B C 1
ATOM 3724 O O . SER B 1 30 ? -8.695 -47.75 -1.275 1 98.06 30 SER B O 1
ATOM 3726 N N . ALA B 1 31 ? -6.469 -47.906 -1.866 1 97.44 31 ALA B N 1
ATOM 3727 C CA . ALA B 1 31 ? -6.113 -48.344 -0.516 1 97.44 31 ALA B CA 1
ATOM 3728 C C . ALA B 1 31 ? -4.645 -48.062 -0.218 1 97.44 31 ALA B C 1
ATOM 3730 O O . ALA B 1 31 ? -3.812 -48.031 -1.129 1 97.44 31 ALA B O 1
ATOM 3731 N N . LEU B 1 32 ? -4.422 -47.812 1.021 1 96.75 32 LEU B N 1
ATOM 3732 C CA . LEU B 1 32 ? -3.092 -47.781 1.617 1 96.75 32 LEU B CA 1
ATOM 3733 C C . LEU B 1 32 ? -2.943 -48.875 2.666 1 96.75 32 LEU B C 1
ATOM 3735 O O . LEU B 1 32 ? -3.83 -49.062 3.504 1 96.75 32 LEU B O 1
ATOM 3739 N N . SER B 1 33 ? -1.941 -49.656 2.553 1 95.38 33 SER B N 1
ATOM 3740 C CA . SER B 1 33 ? -1.826 -50.781 3.484 1 95.38 33 SER B CA 1
ATOM 3741 C C . SER B 1 33 ? -0.374 -51.219 3.652 1 95.38 33 SER B C 1
ATOM 3743 O O . SER B 1 33 ? 0.442 -51.031 2.746 1 95.38 33 SER B O 1
ATOM 3745 N N . ASN B 1 34 ? -0.073 -51.781 4.816 1 94.5 34 ASN B N 1
ATOM 3746 C CA . ASN B 1 34 ? 1.229 -52.406 5.023 1 94.5 34 ASN B CA 1
ATOM 3747 C C . ASN B 1 34 ? 1.232 -53.844 4.551 1 94.5 34 ASN B C 1
ATOM 3749 O O . ASN B 1 34 ? 2.291 -54.469 4.461 1 94.5 34 ASN B O 1
ATOM 3753 N N . GLU B 1 35 ? 0.109 -54.312 4.203 1 94.44 35 GLU B N 1
ATOM 3754 C CA . GLU B 1 35 ? -0.029 -55.688 3.748 1 94.44 35 GLU B CA 1
ATOM 3755 C C . GLU B 1 35 ? 0.093 -55.781 2.23 1 94.44 35 GLU B C 1
ATOM 3757 O O . GLU B 1 35 ? -0.147 -54.812 1.521 1 94.44 35 GLU B O 1
ATOM 3762 N N . LEU B 1 36 ? 0.545 -56.969 1.886 1 95.38 36 LEU B N 1
ATOM 3763 C CA . LEU B 1 36 ? 0.59 -57.219 0.451 1 95.38 36 LEU B CA 1
ATOM 3764 C C . LEU B 1 36 ? -0.756 -57.75 -0.05 1 95.38 36 LEU B C 1
ATOM 3766 O O . LEU B 1 36 ? -1.176 -58.844 0.306 1 95.38 36 LEU B O 1
ATOM 3770 N N . LEU B 1 37 ? -1.355 -56.969 -0.811 1 95.56 37 LEU B N 1
ATOM 3771 C CA . LEU B 1 37 ? -2.641 -57.312 -1.401 1 95.56 37 LEU B CA 1
ATOM 3772 C C . LEU B 1 37 ? -2.477 -57.688 -2.873 1 95.56 37 LEU B C 1
ATOM 3774 O O . LEU B 1 37 ? -1.512 -57.281 -3.518 1 95.56 37 LEU B O 1
ATOM 3778 N N . PHE B 1 38 ? -3.41 -58.438 -3.422 1 95.81 38 PHE B N 1
ATOM 3779 C CA . PHE B 1 38 ? -3.332 -58.875 -4.812 1 95.81 38 PHE B CA 1
ATOM 3780 C C . PHE B 1 38 ? -3.584 -57.688 -5.758 1 95.81 38 PHE B C 1
ATOM 3782 O O . PHE B 1 38 ? -4.496 -56.906 -5.539 1 95.81 38 PHE B O 1
ATOM 3789 N N . SER B 1 39 ? -2.713 -57.531 -6.727 1 97.06 39 SER B N 1
ATOM 3790 C CA . SER B 1 39 ? -2.824 -56.531 -7.777 1 97.06 39 SER B CA 1
ATOM 3791 C C . SER B 1 39 ? -2.365 -57.094 -9.125 1 97.06 39 SER B C 1
ATOM 3793 O O . SER B 1 39 ? -1.513 -57.969 -9.18 1 97.06 39 SER B O 1
ATOM 3795 N N . LYS B 1 40 ? -2.91 -56.594 -10.195 1 97.88 40 LYS B N 1
ATOM 3796 C CA . LYS B 1 40 ? -2.541 -57.031 -11.539 1 97.88 40 LYS B CA 1
ATOM 3797 C C . LYS B 1 40 ? -1.082 -56.688 -11.844 1 97.88 40 LYS B C 1
ATOM 3799 O O . LYS B 1 40 ? -0.381 -57.5 -12.477 1 97.88 40 LYS B O 1
ATOM 3804 N N . GLU B 1 41 ? -0.676 -55.531 -11.523 1 97.44 41 GLU B N 1
ATOM 3805 C CA . GLU B 1 41 ? 0.697 -55.062 -11.703 1 97.44 41 GLU B CA 1
ATOM 3806 C C . GLU B 1 41 ? 1.296 -54.594 -10.383 1 97.44 41 GLU B C 1
ATOM 3808 O O . GLU B 1 41 ? 0.569 -54.156 -9.484 1 97.44 41 GLU B O 1
ATOM 3813 N N . LYS B 1 42 ? 2.6 -54.75 -10.25 1 97.62 42 LYS B N 1
ATOM 3814 C CA . LYS B 1 42 ? 3.324 -54.312 -9.062 1 97.62 42 LYS B CA 1
ATOM 3815 C C . LYS B 1 42 ? 4.531 -53.438 -9.445 1 97.62 42 LYS B C 1
ATOM 3817 O O . LYS B 1 42 ? 5.199 -53.719 -10.445 1 97.62 42 LYS B O 1
ATOM 3822 N N . TYR B 1 43 ? 4.727 -52.438 -8.773 1 98 43 TYR B N 1
ATOM 3823 C CA . TYR B 1 43 ? 5.891 -51.562 -8.898 1 98 43 TYR B CA 1
ATOM 3824 C C . TYR B 1 43 ? 6.625 -51.438 -7.57 1 98 43 TYR B C 1
ATOM 3826 O O . TYR B 1 43 ? 6.027 -51.062 -6.559 1 98 43 TYR B O 1
ATOM 3834 N N . ASN B 1 44 ? 7.883 -51.781 -7.527 1 97.75 44 ASN B N 1
ATOM 3835 C CA . ASN B 1 44 ? 8.695 -51.719 -6.316 1 97.75 44 ASN B CA 1
ATOM 3836 C C . ASN B 1 44 ? 9.305 -50.312 -6.148 1 97.75 44 ASN B C 1
ATOM 3838 O O . ASN B 1 44 ? 10.188 -49.938 -6.914 1 97.75 44 ASN B O 1
ATOM 3842 N N . ALA B 1 45 ? 8.875 -49.594 -5.137 1 97.81 45 ALA B N 1
ATOM 3843 C CA . ALA B 1 45 ? 9.359 -48.25 -4.887 1 97.81 45 ALA B CA 1
ATOM 3844 C C . ALA B 1 45 ? 10.273 -48.219 -3.66 1 97.81 45 ALA B C 1
ATOM 3846 O O . ALA B 1 45 ? 10.344 -47.188 -2.971 1 97.81 45 ALA B O 1
ATOM 3847 N N . LYS B 1 46 ? 10.922 -49.281 -3.395 1 95.81 46 LYS B N 1
ATOM 3848 C CA . LYS B 1 46 ? 11.812 -49.344 -2.238 1 95.81 46 LYS B CA 1
ATOM 3849 C C . LYS B 1 46 ? 12.875 -48.25 -2.293 1 95.81 46 LYS B C 1
ATOM 3851 O O . LYS B 1 46 ? 13.461 -48 -3.348 1 95.81 46 LYS B O 1
ATOM 3856 N N . ASN B 1 47 ? 13.102 -47.531 -1.161 1 95.19 47 ASN B N 1
ATOM 3857 C CA . ASN B 1 47 ? 14.094 -46.5 -0.951 1 95.19 47 ASN B CA 1
ATOM 3858 C C . ASN B 1 47 ? 13.758 -45.25 -1.758 1 95.19 47 ASN B C 1
ATOM 3860 O O . ASN B 1 47 ? 14.617 -44.375 -1.951 1 95.19 47 ASN B O 1
ATOM 3864 N N . MET B 1 48 ? 12.539 -45.188 -2.287 1 97.94 48 MET B N 1
ATOM 3865 C CA . MET B 1 48 ? 12.078 -44 -3.037 1 97.94 48 MET B CA 1
ATOM 3866 C C . MET B 1 48 ? 10.977 -43.281 -2.277 1 97.94 48 MET B C 1
ATOM 3868 O O . MET B 1 48 ? 10.312 -43.875 -1.42 1 97.94 48 MET B O 1
ATOM 3872 N N . TYR B 1 49 ? 10.891 -41.969 -2.535 1 98.69 49 TYR B N 1
ATOM 3873 C CA . TYR B 1 49 ? 9.727 -41.219 -2.096 1 98.69 49 TYR B CA 1
ATOM 3874 C C . TYR B 1 49 ? 8.547 -41.438 -3.037 1 98.69 49 TYR B C 1
ATOM 3876 O O . TYR B 1 49 ? 8.719 -41.5 -4.254 1 98.69 49 TYR B O 1
ATOM 3884 N N . VAL B 1 50 ? 7.395 -41.656 -2.492 1 98.88 50 VAL B N 1
ATOM 3885 C CA . VAL B 1 50 ? 6.137 -41.688 -3.23 1 98.88 50 VAL B CA 1
ATOM 3886 C C . VAL B 1 50 ? 5.332 -40.406 -2.91 1 98.88 50 VAL B C 1
ATOM 3888 O O . VAL B 1 50 ? 4.781 -40.281 -1.814 1 98.88 50 VAL B O 1
ATOM 3891 N N . LEU B 1 51 ? 5.246 -39.5 -3.865 1 98.88 51 LEU B N 1
ATOM 3892 C CA . LEU B 1 51 ? 4.668 -38.188 -3.66 1 98.88 51 LEU B CA 1
ATOM 3893 C C . LEU B 1 51 ? 3.404 -38 -4.496 1 98.88 51 LEU B C 1
ATOM 3895 O O . LEU B 1 51 ? 3.248 -38.656 -5.535 1 98.88 51 LEU B O 1
ATOM 3899 N N . PRO B 1 52 ? 2.449 -37.188 -4.008 1 98.81 52 PRO B N 1
ATOM 3900 C CA . PRO B 1 52 ? 1.368 -36.812 -4.922 1 98.81 52 PRO B CA 1
ATOM 3901 C C . PRO B 1 52 ? 1.881 -36.156 -6.211 1 98.81 52 PRO B C 1
ATOM 3903 O O . PRO B 1 52 ? 2.92 -35.5 -6.199 1 98.81 52 PRO B O 1
ATOM 3906 N N . GLY B 1 53 ? 1.199 -36.406 -7.32 1 98.88 53 GLY B N 1
ATOM 3907 C CA . GLY B 1 53 ? 1.556 -35.688 -8.547 1 98.88 53 GLY B CA 1
ATOM 3908 C C . GLY B 1 53 ? 1.655 -34.188 -8.375 1 98.88 53 GLY B C 1
ATOM 3909 O O . GLY B 1 53 ? 0.846 -33.594 -7.664 1 98.88 53 GLY B O 1
ATOM 3910 N N . PHE B 1 54 ? 2.684 -33.562 -8.93 1 98.94 54 PHE B N 1
ATOM 3911 C CA . PHE B 1 54 ? 2.898 -32.125 -8.758 1 98.94 54 PHE B CA 1
ATOM 3912 C C . PHE B 1 54 ? 1.905 -31.328 -9.586 1 98.94 54 PHE B C 1
ATOM 3914 O O . PHE B 1 54 ? 1.417 -31.812 -10.609 1 98.94 54 PHE B O 1
ATOM 3921 N N . ILE B 1 55 ? 1.544 -30.188 -9.07 1 98.94 55 ILE B N 1
ATOM 3922 C CA . ILE B 1 55 ? 0.654 -29.25 -9.734 1 98.94 55 ILE B CA 1
ATOM 3923 C C . ILE B 1 55 ? 1.402 -27.938 -10.023 1 98.94 55 ILE B C 1
ATOM 3925 O O . ILE B 1 55 ? 1.947 -27.312 -9.109 1 98.94 55 ILE B O 1
ATOM 3929 N N . ASP B 1 56 ? 1.549 -27.562 -11.273 1 98.94 56 ASP B N 1
ATOM 3930 C CA . ASP B 1 56 ? 2.047 -26.25 -11.633 1 98.94 56 ASP B CA 1
ATOM 3931 C C . ASP B 1 56 ? 0.896 -25.281 -11.914 1 98.94 56 ASP B C 1
ATOM 3933 O O . ASP B 1 56 ? 0.221 -25.391 -12.945 1 98.94 56 ASP B O 1
ATOM 3937 N N . PRO B 1 57 ? 0.681 -24.344 -11.008 1 98.94 57 PRO B N 1
ATOM 3938 C CA . PRO B 1 57 ? -0.509 -23.5 -11.125 1 98.94 57 PRO B CA 1
ATOM 3939 C C . PRO B 1 57 ? -0.314 -22.344 -12.102 1 98.94 57 PRO B C 1
ATOM 3941 O O . PRO B 1 57 ? -1.213 -21.516 -12.273 1 98.94 57 PRO B O 1
ATOM 3944 N N . HIS B 1 58 ? 0.834 -22.25 -12.805 1 98.88 58 HIS B N 1
ATOM 3945 C CA . HIS B 1 58 ? 1.173 -21.062 -13.586 1 98.88 58 HIS B CA 1
ATOM 3946 C C . HIS B 1 58 ? 2.08 -21.422 -14.758 1 98.88 58 HIS B C 1
ATOM 3948 O O . HIS B 1 58 ? 3.307 -21.359 -14.641 1 98.88 58 HIS B O 1
ATOM 3954 N N . VAL B 1 59 ? 1.513 -21.703 -15.938 1 98.81 59 VAL B N 1
ATOM 3955 C CA . VAL B 1 59 ? 2.256 -21.969 -17.156 1 98.81 59 VAL B CA 1
ATOM 3956 C C . VAL B 1 59 ? 1.612 -21.219 -18.328 1 98.81 59 VAL B C 1
ATOM 3958 O O . VAL B 1 59 ? 0.462 -20.781 -18.234 1 98.81 59 VAL B O 1
ATOM 3961 N N . HIS B 1 60 ? 2.324 -21.016 -19.312 1 98.5 60 HIS B N 1
ATOM 3962 C CA . HIS B 1 60 ? 1.833 -20.422 -20.547 1 98.5 60 HIS B CA 1
ATOM 3963 C C . HIS B 1 60 ? 2.203 -21.266 -21.766 1 98.5 60 HIS B C 1
ATOM 3965 O O . HIS B 1 60 ? 3.18 -20.969 -22.453 1 98.5 60 HIS B O 1
ATOM 3971 N N . PHE B 1 61 ? 1.419 -22.297 -22.078 1 98.44 61 PHE B N 1
ATOM 3972 C CA . PHE B 1 61 ? 1.656 -23.125 -23.25 1 98.44 61 PHE B CA 1
ATOM 3973 C C . PHE B 1 61 ? 0.981 -22.531 -24.484 1 98.44 61 PHE B C 1
ATOM 3975 O O . PHE B 1 61 ? -0.218 -22.25 -24.453 1 98.44 61 PHE B O 1
ATOM 3982 N N . GLU B 1 62 ? 1.763 -22.312 -25.547 1 96.31 62 GLU B N 1
ATOM 3983 C CA . GLU B 1 62 ? 1.264 -21.844 -26.844 1 96.31 62 GLU B CA 1
ATOM 3984 C C . GLU B 1 62 ? 0.455 -20.562 -26.688 1 96.31 62 GLU B C 1
ATOM 3986 O O . GLU B 1 62 ? -0.557 -20.375 -27.375 1 96.31 62 GLU B O 1
ATOM 3991 N N . LEU B 1 63 ? 0.809 -19.781 -25.672 1 92.94 63 LEU B N 1
ATOM 3992 C CA . LEU B 1 63 ? 0.143 -18.516 -25.453 1 92.94 63 LEU B CA 1
ATOM 3993 C C . LEU B 1 63 ? 0.796 -17.406 -26.266 1 92.94 63 LEU B C 1
ATOM 3995 O O . LEU B 1 63 ? 2.021 -17.266 -26.281 1 92.94 63 LEU B O 1
ATOM 3999 N N . THR B 1 64 ? -0.025 -16.688 -26.953 1 91.5 64 THR B N 1
ATOM 4000 C CA . THR B 1 64 ? 0.486 -15.57 -27.75 1 91.5 64 THR B CA 1
ATOM 4001 C C . THR B 1 64 ? 0.461 -14.273 -26.938 1 91.5 64 THR B C 1
ATOM 4003 O O . THR B 1 64 ? -0.59 -13.875 -26.438 1 91.5 64 THR B O 1
ATOM 4006 N N . VAL B 1 65 ? 1.563 -13.695 -26.766 1 79.12 65 VAL B N 1
ATOM 4007 C CA . VAL B 1 65 ? 1.737 -12.414 -26.094 1 79.12 65 VAL B CA 1
ATOM 4008 C C . VAL B 1 65 ? 2.375 -11.406 -27.047 1 79.12 65 VAL B C 1
ATOM 4010 O O . VAL B 1 65 ? 3.561 -11.516 -27.359 1 79.12 65 VAL B O 1
ATOM 4013 N N . GLY B 1 66 ? 1.661 -10.477 -27.375 1 78.38 66 GLY B N 1
ATOM 4014 C CA . GLY B 1 66 ? 2.15 -9.586 -28.406 1 78.38 66 GLY B CA 1
ATOM 4015 C C . GLY B 1 66 ? 2.354 -10.273 -29.75 1 78.38 66 GLY B C 1
ATOM 4016 O O . GLY B 1 66 ? 1.438 -10.914 -30.266 1 78.38 66 GLY B O 1
ATOM 4017 N N . ASN B 1 67 ? 3.67 -10.172 -30.172 1 87.25 67 ASN B N 1
ATOM 4018 C CA . ASN B 1 67 ? 3.992 -10.727 -31.484 1 87.25 67 ASN B CA 1
ATOM 4019 C C . ASN B 1 67 ? 4.691 -12.078 -31.359 1 87.25 67 ASN B C 1
ATOM 4021 O O . ASN B 1 67 ? 5.223 -12.594 -32.344 1 87.25 67 ASN B O 1
ATOM 4025 N N . HIS B 1 68 ? 4.703 -12.57 -30.219 1 93.56 68 HIS B N 1
ATOM 4026 C CA . HIS B 1 68 ? 5.398 -13.836 -29.984 1 93.56 68 HIS B CA 1
ATOM 4027 C C . HIS B 1 68 ? 4.477 -14.859 -29.328 1 93.56 68 HIS B C 1
ATOM 4029 O O . HIS B 1 68 ? 3.551 -14.492 -28.594 1 93.56 68 HIS B O 1
ATOM 4035 N N . THR B 1 69 ? 4.652 -16.047 -29.672 1 96.38 69 THR B N 1
ATOM 4036 C CA . THR B 1 69 ? 3.943 -17.172 -29.047 1 96.38 69 THR B CA 1
ATOM 4037 C C . THR B 1 69 ? 4.914 -18.078 -28.312 1 96.38 69 THR B C 1
ATOM 4039 O O . THR B 1 69 ? 5.953 -18.469 -28.844 1 96.38 69 THR B O 1
ATOM 4042 N N . SER B 1 70 ? 4.602 -18.344 -27.031 1 97.06 70 SER B N 1
ATOM 4043 C CA . SER B 1 70 ? 5.422 -19.312 -26.312 1 97.06 70 SER B CA 1
ATOM 4044 C C . SER B 1 70 ? 5.625 -20.578 -27.141 1 97.06 70 SER B C 1
ATOM 4046 O O . SER B 1 70 ? 4.684 -21.078 -27.75 1 97.06 70 SER B O 1
ATOM 4048 N N . ILE B 1 71 ? 6.777 -21.094 -27.125 1 97.56 71 ILE B N 1
ATOM 4049 C CA . ILE B 1 71 ? 7.16 -22.062 -28.156 1 97.56 71 ILE B CA 1
ATOM 4050 C C . ILE B 1 71 ? 6.598 -23.438 -27.797 1 97.56 71 ILE B C 1
ATOM 4052 O O . ILE B 1 71 ? 6.312 -24.25 -28.688 1 97.56 71 ILE B O 1
ATOM 4056 N N . ASP B 1 72 ? 6.465 -23.719 -26.562 1 98.44 72 ASP B N 1
ATOM 4057 C CA . ASP B 1 72 ? 5.918 -25.016 -26.188 1 98.44 72 ASP B CA 1
ATOM 4058 C C . ASP B 1 72 ? 4.41 -25.078 -26.438 1 98.44 72 ASP B C 1
ATOM 4060 O O . ASP B 1 72 ? 3.668 -24.234 -25.922 1 98.44 72 ASP B O 1
ATOM 4064 N N . THR B 1 73 ? 3.971 -26.078 -27.219 1 98.38 73 THR B N 1
ATOM 4065 C CA . THR B 1 73 ? 2.553 -26.391 -27.359 1 98.38 73 THR B CA 1
ATOM 4066 C C . THR B 1 73 ? 2.035 -27.109 -26.109 1 98.38 73 THR B C 1
ATOM 4068 O O . THR B 1 73 ? 2.807 -27.422 -25.203 1 98.38 73 THR B O 1
ATOM 4071 N N . PHE B 1 74 ? 0.737 -27.344 -26.109 1 98.62 74 PHE B N 1
ATOM 4072 C CA . PHE B 1 74 ? 0.198 -28.109 -25 1 98.62 74 PHE B CA 1
ATOM 4073 C C . PHE B 1 74 ? 0.77 -29.531 -24.984 1 98.62 74 PHE B C 1
ATOM 4075 O O . PHE B 1 74 ? 0.942 -30.125 -23.922 1 98.62 74 PHE B O 1
ATOM 4082 N N . GLU B 1 75 ? 1.096 -30.047 -26.125 1 98.38 75 GLU B N 1
ATOM 4083 C CA . GLU B 1 75 ? 1.701 -31.375 -26.188 1 98.38 75 GLU B CA 1
ATOM 4084 C C . GLU B 1 75 ? 3.141 -31.359 -25.688 1 98.38 75 GLU B C 1
ATOM 4086 O O . GLU B 1 75 ? 3.48 -32.062 -24.719 1 98.38 75 GLU B O 1
ATOM 4091 N N . SER B 1 76 ? 3.988 -30.516 -26.297 1 98.44 76 SER B N 1
ATOM 4092 C CA . SER B 1 76 ? 5.398 -30.5 -25.906 1 98.44 76 SER B CA 1
ATOM 4093 C C . SER B 1 76 ? 5.578 -30 -24.484 1 98.44 76 SER B C 1
ATOM 4095 O O . SER B 1 76 ? 6.422 -30.516 -23.75 1 98.44 76 SER B O 1
ATOM 4097 N N . GLY B 1 77 ? 4.77 -28.969 -24.094 1 98.62 77 GLY B N 1
ATOM 4098 C CA . GLY B 1 77 ? 4.836 -28.469 -22.734 1 98.62 77 GLY B CA 1
ATOM 4099 C C . GLY B 1 77 ? 4.465 -29.5 -21.703 1 98.62 77 GLY B C 1
ATOM 4100 O O . GLY B 1 77 ? 5.129 -29.625 -20.672 1 98.62 77 GLY B O 1
ATOM 4101 N N . SER B 1 78 ? 3.379 -30.281 -21.938 1 98.62 78 SER B N 1
ATOM 4102 C CA . SER B 1 78 ? 2.953 -31.312 -21 1 98.62 78 SER B CA 1
ATOM 4103 C C . SER B 1 78 ? 3.961 -32.438 -20.922 1 98.62 78 SER B C 1
ATOM 4105 O O . SER B 1 78 ? 4.152 -33.062 -19.875 1 98.62 78 SER B O 1
ATOM 4107 N N . ILE B 1 79 ? 4.629 -32.75 -22.031 1 98.38 79 ILE B N 1
ATOM 4108 C CA . ILE B 1 79 ? 5.688 -33.75 -22.016 1 98.38 79 ILE B CA 1
ATOM 4109 C C . ILE B 1 79 ? 6.824 -33.281 -21.094 1 98.38 79 ILE B C 1
ATOM 4111 O O . ILE B 1 79 ? 7.285 -34.031 -20.234 1 98.38 79 ILE B O 1
ATOM 4115 N N . SER B 1 80 ? 7.273 -32.031 -21.344 1 98.31 80 SER B N 1
ATOM 4116 C CA . SER B 1 80 ? 8.305 -31.453 -20.484 1 98.31 80 SER B CA 1
ATOM 4117 C C . SER B 1 80 ? 7.887 -31.484 -19.016 1 98.31 80 SER B C 1
ATOM 4119 O O . SER B 1 80 ? 8.703 -31.766 -18.125 1 98.31 80 SER B O 1
ATOM 4121 N N . ALA B 1 81 ? 6.617 -31.188 -18.734 1 98.75 81 ALA B N 1
ATOM 4122 C CA . ALA B 1 81 ? 6.059 -31.188 -17.391 1 98.75 81 ALA B CA 1
ATOM 4123 C C . ALA B 1 81 ? 6.176 -32.562 -16.734 1 98.75 81 ALA B C 1
ATOM 4125 O O . ALA B 1 81 ? 6.555 -32.688 -15.57 1 98.75 81 ALA B O 1
ATOM 4126 N N . VAL B 1 82 ? 5.902 -33.625 -17.453 1 98.62 82 VAL B N 1
ATOM 4127 C CA . VAL B 1 82 ? 5.918 -35 -16.953 1 98.62 82 VAL B CA 1
ATOM 4128 C C . VAL B 1 82 ? 7.328 -35.375 -16.484 1 98.62 82 VAL B C 1
ATOM 4130 O O . VAL B 1 82 ? 7.508 -35.969 -15.43 1 98.62 82 VAL B O 1
ATOM 4133 N N . TYR B 1 83 ? 8.273 -34.938 -17.266 1 98.38 83 TYR B N 1
ATOM 4134 C CA . TYR B 1 83 ? 9.664 -35.219 -16.906 1 98.38 83 TYR B CA 1
ATOM 4135 C C . TYR B 1 83 ? 10.047 -34.5 -15.625 1 98.38 83 TYR B C 1
ATOM 4137 O O . TYR B 1 83 ? 11.031 -34.844 -14.969 1 98.38 83 TYR B O 1
ATOM 4145 N N . GLY B 1 84 ? 9.305 -33.469 -15.289 1 98.5 84 GLY B N 1
ATOM 4146 C CA . GLY B 1 84 ? 9.508 -32.781 -14.039 1 98.5 84 GLY B CA 1
ATOM 4147 C C . GLY B 1 84 ? 8.594 -33.25 -12.922 1 98.5 84 GLY B C 1
ATOM 4148 O O . GLY B 1 84 ? 8.602 -32.688 -11.828 1 98.5 84 GLY B O 1
ATOM 4149 N N . GLY B 1 85 ? 7.754 -34.219 -13.156 1 98.81 85 GLY B N 1
ATOM 4150 C CA . GLY B 1 85 ? 6.883 -34.812 -12.141 1 98.81 85 GLY B CA 1
ATOM 4151 C C . GLY B 1 85 ? 5.516 -34.125 -12.086 1 98.81 85 GLY B C 1
ATOM 4152 O O . GLY B 1 85 ? 4.684 -34.5 -11.25 1 98.81 85 GLY B O 1
ATOM 4153 N N . VAL B 1 86 ? 5.246 -33.156 -12.992 1 98.94 86 VAL B N 1
ATOM 4154 C CA . VAL B 1 86 ? 3.971 -32.438 -13.008 1 98.94 86 VAL B CA 1
ATOM 4155 C C . VAL B 1 86 ? 2.906 -33.312 -13.688 1 98.94 86 VAL B C 1
ATOM 4157 O O . VAL B 1 86 ? 3.119 -33.812 -14.789 1 98.94 86 VAL B O 1
ATOM 4160 N N . THR B 1 87 ? 1.796 -33.531 -12.984 1 98.88 87 THR B N 1
ATOM 4161 C CA . THR B 1 87 ? 0.712 -34.344 -13.531 1 98.88 87 THR B CA 1
ATOM 4162 C C . THR B 1 87 ? -0.512 -33.469 -13.82 1 98.88 87 THR B C 1
ATOM 4164 O O . THR B 1 87 ? -1.448 -33.906 -14.484 1 98.88 87 THR B O 1
ATOM 4167 N N . THR B 1 88 ? -0.52 -32.25 -13.328 1 98.88 88 THR B N 1
ATOM 4168 C CA . THR B 1 88 ? -1.587 -31.297 -13.57 1 98.88 88 THR B CA 1
ATOM 4169 C C . THR B 1 88 ? -1.022 -29.875 -13.68 1 98.88 88 THR B C 1
ATOM 4171 O O . THR B 1 88 ? -0.148 -29.484 -12.906 1 98.88 88 THR B O 1
ATOM 4174 N N . PHE B 1 89 ? -1.411 -29.156 -14.719 1 98.88 89 PHE B N 1
ATOM 4175 C CA . PHE B 1 89 ? -1.032 -27.75 -14.805 1 98.88 89 PHE B CA 1
ATOM 4176 C C . PHE B 1 89 ? -2.258 -26.875 -15.023 1 98.88 89 PHE B C 1
ATOM 4178 O O . PHE B 1 89 ? -3.303 -27.359 -15.461 1 98.88 89 PHE B O 1
ATOM 4185 N N . ILE B 1 90 ? -2.166 -25.641 -14.57 1 98.94 90 ILE B N 1
ATOM 4186 C CA . ILE B 1 90 ? -3.205 -24.641 -14.82 1 98.94 90 ILE B CA 1
ATOM 4187 C C . ILE B 1 90 ? -2.658 -23.531 -15.711 1 98.94 90 ILE B C 1
ATOM 4189 O O . ILE B 1 90 ? -1.654 -22.891 -15.383 1 98.94 90 ILE B O 1
ATOM 4193 N N . ASP B 1 91 ? -3.182 -23.406 -16.875 1 98.81 91 ASP B N 1
ATOM 4194 C CA . ASP B 1 91 ? -2.791 -22.406 -17.875 1 98.81 91 ASP B CA 1
ATOM 4195 C C . ASP B 1 91 ? -3.746 -21.219 -17.844 1 98.81 91 ASP B C 1
ATOM 4197 O O . ASP B 1 91 ? -4.535 -21.062 -16.922 1 98.81 91 ASP B O 1
ATOM 4201 N N . PHE B 1 92 ? -3.607 -20.344 -18.828 1 98.62 92 PHE B N 1
ATOM 4202 C CA . PHE B 1 92 ? -4.367 -19.094 -18.797 1 98.62 92 PHE B CA 1
ATOM 4203 C C . PHE B 1 92 ? -5.199 -18.938 -20.062 1 98.62 92 PHE B C 1
ATOM 4205 O O . PHE B 1 92 ? -4.754 -19.312 -21.156 1 98.62 92 PHE B O 1
ATOM 4212 N N . LEU B 1 93 ? -6.344 -18.391 -19.938 1 98.31 93 LEU B N 1
ATOM 4213 C CA . LEU B 1 93 ? -7.117 -17.953 -21.094 1 98.31 93 LEU B CA 1
ATOM 4214 C C . LEU B 1 93 ? -6.555 -16.656 -21.672 1 98.31 93 LEU B C 1
ATOM 4216 O O . LEU B 1 93 ? -5.836 -15.93 -20.969 1 98.31 93 LEU B O 1
ATOM 4220 N N . ASP B 1 94 ? -6.84 -16.438 -22.922 1 96.62 94 ASP B N 1
ATOM 4221 C CA . ASP B 1 94 ? -6.551 -15.109 -23.469 1 96.62 94 ASP B CA 1
ATOM 4222 C C . ASP B 1 94 ? -7.309 -14.031 -22.703 1 96.62 94 ASP B C 1
ATOM 4224 O O . ASP B 1 94 ? -8.469 -14.219 -22.328 1 96.62 94 ASP B O 1
ATOM 4228 N N . PRO B 1 95 ? -6.68 -12.961 -22.5 1 96.75 95 PRO B N 1
ATOM 4229 C CA . PRO B 1 95 ? -7.324 -11.906 -21.703 1 96.75 95 PRO B CA 1
ATOM 4230 C C . PRO B 1 95 ? -8.57 -11.336 -22.391 1 96.75 95 PRO B C 1
ATOM 4232 O O . PRO B 1 95 ? -8.586 -11.156 -23.609 1 96.75 95 PRO B O 1
ATOM 4235 N N . ILE B 1 96 ? -9.609 -11.086 -21.625 1 98 96 ILE B N 1
ATOM 4236 C CA . ILE B 1 96 ? -10.844 -10.5 -22.141 1 98 96 ILE B CA 1
ATOM 4237 C C . ILE B 1 96 ? -11.18 -9.234 -21.359 1 98 96 ILE B C 1
ATOM 4239 O O . ILE B 1 96 ? -10.758 -9.078 -20.219 1 98 96 ILE B O 1
ATOM 4243 N N . ASN B 1 97 ? -11.891 -8.312 -21.891 1 97.88 97 ASN B N 1
ATOM 4244 C CA . ASN B 1 97 ? -12.344 -7.121 -21.172 1 97.88 97 ASN B CA 1
ATOM 4245 C C . ASN B 1 97 ? -13.859 -7.113 -21 1 97.88 97 ASN B C 1
ATOM 4247 O O . ASN B 1 97 ? -14.398 -6.309 -20.234 1 97.88 97 ASN B O 1
ATOM 4251 N N . LYS B 1 98 ? -14.664 -8.055 -21.797 1 97.88 98 LYS B N 1
ATOM 4252 C CA . LYS B 1 98 ? -16.109 -8.227 -21.703 1 97.88 98 LYS B CA 1
ATOM 4253 C C . LYS B 1 98 ? -16.469 -9.688 -21.406 1 97.88 98 LYS B C 1
ATOM 4255 O O . LYS B 1 98 ? -15.945 -10.594 -22.047 1 97.88 98 LYS B O 1
ATOM 4260 N N . VAL B 1 99 ? -17.297 -9.898 -20.453 1 98.25 99 VAL B N 1
ATOM 4261 C CA . VAL B 1 99 ? -17.641 -11.234 -19.969 1 98.25 99 VAL B CA 1
ATOM 4262 C C . VAL B 1 99 ? -18.203 -12.078 -21.094 1 98.25 99 VAL B C 1
ATOM 4264 O O . VAL B 1 99 ? -18.031 -13.297 -21.125 1 98.25 99 VAL B O 1
ATOM 4267 N N . GLU B 1 100 ? -18.812 -11.484 -22.094 1 98.06 100 GLU B N 1
ATOM 4268 C CA . GLU B 1 100 ? -19.406 -12.195 -23.219 1 98.06 100 GLU B CA 1
ATOM 4269 C C . GLU B 1 100 ? -18.359 -12.969 -24.016 1 98.06 100 GLU B C 1
ATOM 4271 O O . GLU B 1 100 ? -18.672 -13.938 -24.688 1 98.06 100 GLU B O 1
ATOM 4276 N N . ASN B 1 101 ? -17.094 -12.508 -23.922 1 98.62 101 ASN B N 1
ATOM 4277 C CA . ASN B 1 101 ? -16.016 -13.125 -24.672 1 98.62 101 ASN B CA 1
ATOM 4278 C C . ASN B 1 101 ? -15.375 -14.281 -23.906 1 98.62 101 ASN B C 1
ATOM 4280 O O . ASN B 1 101 ? -14.523 -14.992 -24.438 1 98.62 101 ASN B O 1
ATOM 4284 N N . LEU B 1 102 ? -15.75 -14.539 -22.703 1 98.69 102 LEU B N 1
ATOM 4285 C CA . LEU B 1 102 ? -15.078 -15.5 -21.828 1 98.69 102 LEU B CA 1
ATOM 4286 C C . LEU B 1 102 ? -15.281 -16.922 -22.328 1 98.69 102 LEU B C 1
ATOM 4288 O O . LEU B 1 102 ? -14.344 -17.719 -22.344 1 98.69 102 LEU B O 1
ATOM 4292 N N . GLU B 1 103 ? -16.453 -17.297 -22.734 1 98.56 103 GLU B N 1
ATOM 4293 C CA . GLU B 1 103 ? -16.734 -18.641 -23.219 1 98.56 103 GLU B CA 1
ATOM 4294 C C . GLU B 1 103 ? -15.914 -18.938 -24.484 1 98.56 103 GLU B C 1
ATOM 4296 O O . GLU B 1 103 ? -15.406 -20.047 -24.641 1 98.56 103 GLU B O 1
ATOM 4301 N N . LYS B 1 104 ? -15.906 -17.953 -25.406 1 98.62 104 LYS B N 1
ATOM 4302 C CA . LYS B 1 104 ? -15.125 -18.109 -26.625 1 98.62 104 LYS B CA 1
ATOM 4303 C C . LYS B 1 104 ? -13.641 -18.328 -26.312 1 98.62 104 LYS B C 1
ATOM 4305 O O . LYS B 1 104 ? -12.992 -19.203 -26.875 1 98.62 104 LYS B O 1
ATOM 4310 N N . ALA B 1 105 ? -13.117 -17.516 -25.406 1 98.44 105 ALA B N 1
ATOM 4311 C CA . ALA B 1 105 ? -11.719 -17.672 -25 1 98.44 105 ALA B CA 1
ATOM 4312 C C . ALA B 1 105 ? -11.469 -19.062 -24.406 1 98.44 105 ALA B C 1
ATOM 4314 O O . ALA B 1 105 ? -10.445 -19.672 -24.703 1 98.44 105 ALA B O 1
ATOM 4315 N N . PHE B 1 106 ? -12.391 -19.531 -23.609 1 98.75 106 PHE B N 1
ATOM 4316 C CA . PHE B 1 106 ? -12.289 -20.844 -23 1 98.75 106 PHE B CA 1
ATOM 4317 C C . PHE B 1 106 ? -12.266 -21.938 -24.078 1 98.75 106 PHE B C 1
ATOM 4319 O O . PHE B 1 106 ? -11.414 -22.828 -24.047 1 98.75 106 PHE B O 1
ATOM 4326 N N . LYS B 1 107 ? -13.148 -21.891 -25 1 98.69 107 LYS B N 1
ATOM 4327 C CA . LYS B 1 107 ? -13.266 -22.906 -26.047 1 98.69 107 LYS B CA 1
ATOM 4328 C C . LYS B 1 107 ? -12 -22.969 -26.891 1 98.69 107 LYS B C 1
ATOM 4330 O O . LYS B 1 107 ? -11.531 -24.062 -27.234 1 98.69 107 LYS B O 1
ATOM 4335 N N . ILE B 1 108 ? -11.492 -21.828 -27.234 1 98.12 108 ILE B N 1
ATOM 4336 C CA . ILE B 1 108 ? -10.289 -21.766 -28.047 1 98.12 108 ILE B CA 1
ATOM 4337 C C . ILE B 1 108 ? -9.125 -22.438 -27.328 1 98.12 108 ILE B C 1
ATOM 4339 O O . ILE B 1 108 ? -8.477 -23.328 -27.891 1 98.12 108 ILE B O 1
ATOM 4343 N N . ARG B 1 109 ? -8.875 -22.078 -26.109 1 98.25 109 ARG B N 1
ATOM 4344 C CA . ARG B 1 109 ? -7.758 -22.641 -25.344 1 98.25 109 ARG B CA 1
ATOM 4345 C C . ARG B 1 109 ? -7.969 -24.125 -25.078 1 98.25 109 ARG B C 1
ATOM 4347 O O . ARG B 1 109 ? -7.023 -24.906 -25.141 1 98.25 109 ARG B O 1
ATOM 4354 N N . ASN B 1 110 ? -9.219 -24.438 -24.719 1 98.5 110 ASN B N 1
ATOM 4355 C CA . ASN B 1 110 ? -9.523 -25.828 -24.406 1 98.5 110 ASN B CA 1
ATOM 4356 C C . ASN B 1 110 ? -9.32 -26.719 -25.625 1 98.5 110 ASN B C 1
ATOM 4358 O O . ASN B 1 110 ? -8.93 -27.891 -25.484 1 98.5 110 ASN B O 1
ATOM 4362 N N . THR B 1 111 ? -9.578 -26.234 -26.797 1 98.44 111 THR B N 1
ATOM 4363 C CA . THR B 1 111 ? -9.352 -26.984 -28.031 1 98.44 111 THR B CA 1
ATOM 4364 C C . THR B 1 111 ? -7.859 -27.266 -28.203 1 98.44 111 THR B C 1
ATOM 4366 O O . THR B 1 111 ? -7.473 -28.391 -28.516 1 98.44 111 THR B O 1
ATOM 4369 N N . LEU B 1 112 ? -7.047 -26.281 -27.984 1 98.12 112 LEU B N 1
ATOM 4370 C CA . LEU B 1 112 ? -5.602 -26.453 -28.094 1 98.12 112 LEU B CA 1
ATOM 4371 C C . LEU B 1 112 ? -5.094 -27.422 -27.031 1 98.12 112 LEU B C 1
ATOM 4373 O O . LEU B 1 112 ? -4.219 -28.25 -27.312 1 98.12 112 LEU B O 1
ATOM 4377 N N . ALA B 1 113 ? -5.676 -27.391 -25.891 1 98.56 113 ALA B N 1
ATOM 4378 C CA . ALA B 1 113 ? -5.188 -28.141 -24.719 1 98.56 113 ALA B CA 1
ATOM 4379 C C . ALA B 1 113 ? -5.543 -29.609 -24.844 1 98.56 113 ALA B C 1
ATOM 4381 O O . ALA B 1 113 ? -4.984 -30.453 -24.109 1 98.56 113 ALA B O 1
ATOM 4382 N N . LYS B 1 114 ? -6.391 -29.984 -25.781 1 98.19 114 LYS B N 1
ATOM 4383 C CA . LYS B 1 114 ? -6.75 -31.375 -25.984 1 98.19 114 LYS B CA 1
ATOM 4384 C C . LYS B 1 114 ? -5.523 -32.219 -26.344 1 98.19 114 LYS B C 1
ATOM 4386 O O . LYS B 1 114 ? -5.531 -33.438 -26.172 1 98.19 114 LYS B O 1
ATOM 4391 N N . LYS B 1 115 ? -4.504 -31.562 -26.719 1 97.94 115 LYS B N 1
ATOM 4392 C CA . LYS B 1 115 ? -3.268 -32.25 -27.094 1 97.94 115 LYS B CA 1
ATOM 4393 C C . LYS B 1 115 ? -2.41 -32.531 -25.875 1 97.94 115 LYS B C 1
ATOM 4395 O O . LYS B 1 115 ? -1.404 -33.25 -25.969 1 97.94 115 LYS B O 1
ATOM 4400 N N . SER B 1 116 ? -2.812 -32.062 -24.719 1 98.5 116 SER B N 1
ATOM 4401 C CA . SER B 1 116 ? -2.045 -32.281 -23.5 1 98.5 116 SER B CA 1
ATOM 4402 C C . SER B 1 116 ? -2.02 -33.75 -23.109 1 98.5 116 SER B C 1
ATOM 4404 O O . SER B 1 116 ? -3.035 -34.438 -23.219 1 98.5 116 SER B O 1
ATOM 4406 N N . ILE B 1 117 ? -0.946 -34.25 -22.594 1 97.56 117 ILE B N 1
ATOM 4407 C CA . ILE B 1 117 ? -0.83 -35.656 -22.234 1 97.56 117 ILE B CA 1
ATOM 4408 C C . ILE B 1 117 ? -1.134 -35.844 -20.75 1 97.56 117 ILE B C 1
ATOM 4410 O O . ILE B 1 117 ? -1.23 -36.969 -20.25 1 97.56 117 ILE B O 1
ATOM 4414 N N . ILE B 1 118 ? -1.246 -34.719 -20 1 98.25 118 ILE B N 1
ATOM 4415 C CA . ILE B 1 118 ? -1.648 -34.75 -18.594 1 98.25 118 ILE B CA 1
ATOM 4416 C C . ILE B 1 118 ? -2.814 -33.812 -18.375 1 98.25 118 ILE B C 1
ATOM 4418 O O . ILE B 1 118 ? -3.178 -33.031 -19.266 1 98.25 118 ILE B O 1
ATOM 4422 N N . ASP B 1 119 ? -3.451 -33.812 -17.172 1 98.81 119 ASP B N 1
ATOM 4423 C CA . ASP B 1 119 ? -4.645 -33.031 -16.859 1 98.81 119 ASP B CA 1
ATOM 4424 C C . ASP B 1 119 ? -4.324 -31.547 -16.797 1 98.81 119 ASP B C 1
ATOM 4426 O O . ASP B 1 119 ? -3.186 -31.172 -16.516 1 98.81 119 ASP B O 1
ATOM 4430 N N . TYR B 1 120 ? -5.316 -30.766 -17.141 1 98.88 120 TYR B N 1
ATOM 4431 C CA . TYR B 1 120 ? -5.09 -29.328 -17.203 1 98.88 120 TYR B CA 1
ATOM 4432 C C . TYR B 1 120 ? -6.348 -28.562 -16.797 1 98.88 120 TYR B C 1
ATOM 4434 O O . TYR B 1 120 ? -7.438 -29.141 -16.75 1 98.88 120 TYR B O 1
ATOM 4442 N N . SER B 1 121 ? -6.188 -27.359 -16.406 1 98.88 121 SER B N 1
ATOM 4443 C CA . SER B 1 121 ? -7.246 -26.375 -16.203 1 98.88 121 SER B CA 1
ATOM 4444 C C . SER B 1 121 ? -6.797 -24.984 -16.625 1 98.88 121 SER B C 1
ATOM 4446 O O . SER B 1 121 ? -5.75 -24.828 -17.25 1 98.88 121 SER B O 1
ATOM 4448 N N . PHE B 1 122 ? -7.695 -23.969 -16.375 1 98.88 122 PHE B N 1
ATOM 4449 C CA . PHE B 1 122 ? -7.367 -22.625 -16.844 1 98.88 122 PHE B CA 1
ATOM 4450 C C . PHE B 1 122 ? -7.672 -21.594 -15.758 1 98.88 122 PHE B C 1
ATOM 4452 O O . PHE B 1 122 ? -8.43 -21.875 -14.828 1 98.88 122 PHE B O 1
ATOM 4459 N N . HIS B 1 123 ? -7.016 -20.5 -15.836 1 98.81 123 HIS B N 1
ATOM 4460 C CA . HIS B 1 123 ? -7.402 -19.266 -15.164 1 98.81 123 HIS B CA 1
ATOM 4461 C C . HIS B 1 123 ? -8.078 -18.297 -16.125 1 98.81 123 HIS B C 1
ATOM 4463 O O . HIS B 1 123 ? -7.598 -18.078 -17.234 1 98.81 123 HIS B O 1
ATOM 4469 N N . THR B 1 124 ? -9.18 -17.703 -15.664 1 98.75 124 THR B N 1
ATOM 4470 C CA . THR B 1 124 ? -9.703 -16.547 -16.391 1 98.75 124 THR B CA 1
ATOM 4471 C C . THR B 1 124 ? -8.711 -15.398 -16.359 1 98.75 124 THR B C 1
ATOM 4473 O O . THR B 1 124 ? -8.117 -15.117 -15.312 1 98.75 124 THR B O 1
ATOM 4476 N N . THR B 1 125 ? -8.461 -14.766 -17.516 1 98.44 125 THR B N 1
ATOM 4477 C CA . THR B 1 125 ? -7.586 -13.602 -17.562 1 98.44 125 THR B CA 1
ATOM 4478 C C . THR B 1 125 ? -8.344 -12.375 -18.062 1 98.44 125 THR B C 1
ATOM 4480 O O . THR B 1 125 ? -9.078 -12.453 -19.047 1 98.44 125 THR B O 1
ATOM 4483 N N . ILE B 1 126 ? -8.18 -11.219 -17.344 1 98.56 126 ILE B N 1
ATOM 4484 C CA . ILE B 1 126 ? -8.898 -10.023 -17.75 1 98.56 126 ILE B CA 1
ATOM 4485 C C . ILE B 1 126 ? -7.918 -8.859 -17.922 1 98.56 126 ILE B C 1
ATOM 4487 O O . ILE B 1 126 ? -6.793 -8.914 -17.422 1 98.56 126 ILE B O 1
ATOM 4491 N N . PHE B 1 127 ? -8.305 -7.895 -18.688 1 96.69 127 PHE B N 1
ATOM 4492 C CA . PHE B 1 127 ? -7.598 -6.629 -18.828 1 96.69 127 PHE B CA 1
ATOM 4493 C C . PHE B 1 127 ? -8.578 -5.473 -18.953 1 96.69 127 PHE B C 1
ATOM 4495 O O . PHE B 1 127 ? -9.57 -5.57 -19.688 1 96.69 127 PHE B O 1
ATOM 4502 N N . ASN B 1 128 ? -8.328 -4.398 -18.141 1 96.69 128 ASN B N 1
ATOM 4503 C CA . ASN B 1 128 ? -9.172 -3.207 -18.172 1 96.69 128 ASN B CA 1
ATOM 4504 C C . ASN B 1 128 ? -10.648 -3.57 -18.344 1 96.69 128 ASN B C 1
ATOM 4506 O O . ASN B 1 128 ? -11.289 -3.133 -19.312 1 96.69 128 ASN B O 1
ATOM 4510 N N . PRO B 1 129 ? -11.172 -4.34 -17.375 1 98.12 129 PRO B N 1
ATOM 4511 C CA . PRO B 1 129 ? -12.484 -4.969 -17.547 1 98.12 129 PRO B CA 1
ATOM 4512 C C . PRO B 1 129 ? -13.625 -3.949 -17.609 1 98.12 129 PRO B C 1
ATOM 4514 O O . PRO B 1 129 ? -13.594 -2.941 -16.906 1 98.12 129 PRO B O 1
ATOM 4517 N N . LYS B 1 130 ? -14.617 -4.234 -18.422 1 97.31 130 LYS B N 1
ATOM 4518 C CA . LYS B 1 130 ? -15.773 -3.369 -18.625 1 97.31 130 LYS B CA 1
ATOM 4519 C C . LYS B 1 130 ? -17.031 -3.98 -18.031 1 97.31 130 LYS B C 1
ATOM 4521 O O . LYS B 1 130 ? -18.047 -3.289 -17.844 1 97.31 130 LYS B O 1
ATOM 4526 N N . SER B 1 131 ? -17 -5.281 -17.734 1 97.88 131 SER B N 1
ATOM 4527 C CA . SER B 1 131 ? -18.125 -5.969 -17.125 1 97.88 131 SER B CA 1
ATOM 4528 C C . SER B 1 131 ? -18.047 -5.926 -15.602 1 97.88 131 SER B C 1
ATOM 4530 O O . SER B 1 131 ? -16.969 -5.695 -15.039 1 97.88 131 SER B O 1
ATOM 4532 N N . SER B 1 132 ? -19.156 -6.152 -14.953 1 97.81 132 SER B N 1
ATOM 4533 C CA . SER B 1 132 ? -19.172 -6.141 -13.492 1 97.81 132 SER B CA 1
ATOM 4534 C C . SER B 1 132 ? -18.359 -7.305 -12.93 1 97.81 132 SER B C 1
ATOM 4536 O O . SER B 1 132 ? -18.359 -8.398 -13.492 1 97.81 132 SER B O 1
ATOM 4538 N N . PRO B 1 133 ? -17.734 -7.078 -11.828 1 98.25 133 PRO B N 1
ATOM 4539 C CA . PRO B 1 133 ? -17 -8.172 -11.18 1 98.25 133 PRO B CA 1
ATOM 4540 C C . PRO B 1 133 ? -17.875 -9.398 -10.93 1 98.25 133 PRO B C 1
ATOM 4542 O O . PRO B 1 133 ? -17.422 -10.531 -11.141 1 98.25 133 PRO B O 1
ATOM 4545 N N . MET B 1 134 ? -19.109 -9.195 -10.516 1 98.5 134 MET B N 1
ATOM 4546 C CA . MET B 1 134 ? -20 -10.312 -10.188 1 98.5 134 MET B CA 1
ATOM 4547 C C . MET B 1 134 ? -20.297 -11.148 -11.422 1 98.5 134 MET B C 1
ATOM 4549 O O . MET B 1 134 ? -20.312 -12.383 -11.359 1 98.5 134 MET B O 1
ATOM 4553 N N . ASP B 1 135 ? -20.516 -10.469 -12.57 1 98.44 135 ASP B N 1
ATOM 4554 C CA . ASP B 1 135 ? -20.797 -11.195 -13.812 1 98.44 135 ASP B CA 1
ATOM 4555 C C . ASP B 1 135 ? -19.594 -12.031 -14.242 1 98.44 135 ASP B C 1
ATOM 4557 O O . ASP B 1 135 ? -19.75 -13.164 -14.688 1 98.44 135 ASP B O 1
ATOM 4561 N N . LEU B 1 136 ? -18.453 -11.477 -14.148 1 98.62 136 LEU B N 1
ATOM 4562 C CA . LEU B 1 136 ? -17.219 -12.18 -14.492 1 98.62 136 LEU B CA 1
ATOM 4563 C C . LEU B 1 136 ? -17.031 -13.414 -13.617 1 98.62 136 LEU B C 1
ATOM 4565 O O . LEU B 1 136 ? -16.719 -14.5 -14.117 1 98.62 136 LEU B O 1
ATOM 4569 N N . VAL B 1 137 ? -17.25 -13.25 -12.297 1 98.62 137 VAL B N 1
ATOM 4570 C CA . VAL B 1 137 ? -17.078 -14.312 -11.32 1 98.62 137 VAL B CA 1
ATOM 4571 C C . VAL B 1 137 ? -18.062 -15.445 -11.609 1 98.62 137 VAL B C 1
ATOM 4573 O O . VAL B 1 137 ? -17.688 -16.609 -11.656 1 98.62 137 VAL B O 1
ATOM 4576 N N . LYS B 1 138 ? -19.312 -15.102 -11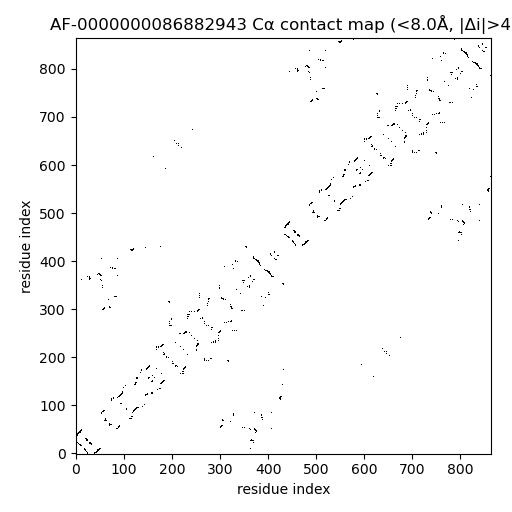.836 1 98.12 138 LYS B N 1
ATOM 4577 C CA . LYS B 1 138 ? -20.344 -16.094 -12.102 1 98.12 138 LYS B CA 1
ATOM 4578 C C . LYS B 1 138 ? -20.016 -16.906 -13.352 1 98.12 138 LYS B C 1
ATOM 4580 O O . LYS B 1 138 ? -20.094 -18.141 -13.352 1 98.12 138 LYS B O 1
ATOM 4585 N N . LYS B 1 139 ? -19.688 -16.188 -14.406 1 98.5 139 LYS B N 1
ATOM 4586 C CA . LYS B 1 139 ? -19.391 -16.859 -15.664 1 98.5 139 LYS B CA 1
ATOM 4587 C C . LYS B 1 139 ? -18.156 -17.75 -15.531 1 98.5 139 LYS B C 1
ATOM 4589 O O . LYS B 1 139 ? -18.125 -18.859 -16.062 1 98.5 139 LYS B O 1
ATOM 4594 N N . SER B 1 140 ? -17.109 -17.281 -14.875 1 98.62 140 SER B N 1
ATOM 4595 C CA . SER B 1 140 ? -15.906 -18.078 -14.656 1 98.62 140 SER B CA 1
ATOM 4596 C C . SER B 1 140 ? -16.219 -19.359 -13.898 1 98.62 140 SER B C 1
ATOM 4598 O O . SER B 1 140 ? -15.719 -20.422 -14.25 1 98.62 140 SER B O 1
ATOM 4600 N N . LYS B 1 141 ? -17.047 -19.266 -12.891 1 97.94 141 LYS B N 1
ATOM 4601 C CA . LYS B 1 141 ? -17.406 -20.422 -12.078 1 97.94 141 LYS B CA 1
ATOM 4602 C C . LYS B 1 141 ? -18.234 -21.422 -12.875 1 97.94 141 LYS B C 1
ATOM 4604 O O . LYS B 1 141 ? -18.078 -22.641 -12.703 1 97.94 141 LYS B O 1
ATOM 4609 N N . THR B 1 142 ? -19.078 -20.922 -13.742 1 97.75 142 THR B N 1
ATOM 4610 C CA . THR B 1 142 ? -19.891 -21.812 -14.57 1 97.75 142 THR B CA 1
ATOM 4611 C C . THR B 1 142 ? -19 -22.641 -15.492 1 97.75 142 THR B C 1
ATOM 4613 O O . THR B 1 142 ? -19.344 -23.766 -15.844 1 97.75 142 THR B O 1
ATOM 4616 N N . LEU B 1 143 ? -17.844 -22.125 -15.828 1 98.5 143 LEU B N 1
ATOM 4617 C CA . LEU B 1 143 ? -16.922 -22.812 -16.703 1 98.5 143 LEU B CA 1
ATOM 4618 C C . LEU B 1 143 ? -15.977 -23.719 -15.914 1 98.5 143 LEU B C 1
ATOM 4620 O O . LEU B 1 143 ? -15.117 -24.391 -16.484 1 98.5 143 LEU B O 1
ATOM 4624 N N . GLY B 1 144 ? -16.062 -23.734 -14.586 1 98.31 144 GLY B N 1
ATOM 4625 C CA . GLY B 1 144 ? -15.227 -24.547 -13.727 1 98.31 144 GLY B CA 1
ATOM 4626 C C . GLY B 1 144 ? -13.844 -23.969 -13.523 1 98.31 144 GLY B C 1
ATOM 4627 O O . GLY B 1 144 ? -12.875 -24.703 -13.312 1 98.31 144 GLY B O 1
ATOM 4628 N N . ILE B 1 145 ? -13.688 -22.656 -13.648 1 98.25 145 ILE B N 1
ATOM 4629 C CA . ILE B 1 145 ? -12.406 -21.969 -13.547 1 98.25 145 ILE B CA 1
ATOM 4630 C C . ILE B 1 145 ? -12.484 -20.859 -12.5 1 98.25 145 ILE B C 1
ATOM 4632 O O . ILE B 1 145 ? -12.578 -19.688 -12.836 1 98.25 145 ILE B O 1
ATOM 4636 N N . PRO B 1 146 ? -12.359 -21.125 -11.172 1 98.38 146 PRO B N 1
ATOM 4637 C CA . PRO B 1 146 ? -12.641 -20.203 -10.078 1 98.38 146 PRO B CA 1
ATOM 4638 C C . PRO B 1 146 ? -11.445 -19.312 -9.734 1 98.38 146 PRO B C 1
ATOM 4640 O O . PRO B 1 146 ? -11.141 -19.109 -8.555 1 98.38 146 PRO B O 1
ATOM 4643 N N . SER B 1 147 ? -10.688 -18.828 -10.664 1 98.81 147 SER B N 1
ATOM 4644 C CA . SER B 1 147 ? -9.578 -17.906 -10.484 1 98.81 147 SER B CA 1
ATOM 4645 C C . SER B 1 147 ? -9.516 -16.891 -11.609 1 98.81 147 SER B C 1
ATOM 4647 O O . SER B 1 147 ? -9.727 -17.219 -12.773 1 98.81 147 SER B O 1
ATOM 4649 N N . ILE B 1 148 ? -9.352 -15.664 -11.242 1 98.88 148 ILE B N 1
ATOM 4650 C CA . ILE B 1 148 ? -9.305 -14.555 -12.188 1 98.88 148 ILE B CA 1
ATOM 4651 C C . ILE B 1 148 ? -7.957 -13.852 -12.094 1 98.88 148 ILE B C 1
ATOM 4653 O O . ILE B 1 148 ? -7.605 -13.297 -11.047 1 98.88 148 ILE B O 1
ATOM 4657 N N . LYS B 1 149 ? -7.223 -13.906 -13.219 1 98.88 149 LYS B N 1
ATOM 4658 C CA . LYS B 1 149 ? -5.918 -13.258 -13.336 1 98.88 149 LYS B CA 1
ATOM 4659 C C . LYS B 1 149 ? -6.051 -11.852 -13.898 1 98.88 149 LYS B C 1
ATOM 4661 O O . LYS B 1 149 ? -6.785 -11.625 -14.859 1 98.88 149 LYS B O 1
ATOM 4666 N N . LEU B 1 150 ? -5.418 -10.922 -13.227 1 98.75 150 LEU B N 1
ATOM 4667 C CA . LEU B 1 150 ? -5.363 -9.555 -13.719 1 98.75 150 LEU B CA 1
ATOM 4668 C C . LEU B 1 150 ? -3.982 -8.945 -13.492 1 98.75 150 LEU B C 1
ATOM 4670 O O . LEU B 1 150 ? -3.105 -9.594 -12.906 1 98.75 150 LEU B O 1
ATOM 4674 N N . PHE B 1 151 ? -3.688 -7.777 -14.031 1 98.5 151 PHE B N 1
ATOM 4675 C CA . PHE B 1 151 ? -2.402 -7.09 -14.008 1 98.5 151 PHE B CA 1
ATOM 4676 C C . PHE B 1 151 ? -2.561 -5.664 -13.492 1 98.5 151 PHE B C 1
ATOM 4678 O O . PHE B 1 151 ? -3.508 -4.969 -13.859 1 98.5 151 PHE B O 1
ATOM 4685 N N . THR B 1 152 ? -1.617 -5.199 -12.648 1 98.69 152 THR B N 1
ATOM 4686 C CA . THR B 1 152 ? -1.665 -3.818 -12.18 1 98.69 152 THR B CA 1
ATOM 4687 C C . THR B 1 152 ? -0.752 -2.928 -13.016 1 98.69 152 THR B C 1
ATOM 4689 O O . THR B 1 152 ? -0.457 -1.795 -12.633 1 98.69 152 THR B O 1
ATOM 4692 N N . THR B 1 153 ? -0.213 -3.445 -14.078 1 97.5 153 THR B N 1
ATOM 4693 C CA . THR B 1 153 ? 0.628 -2.719 -15.023 1 97.5 153 THR B CA 1
ATOM 4694 C C . THR B 1 153 ? 0.379 -3.197 -16.453 1 97.5 153 THR B C 1
ATOM 4696 O O . THR B 1 153 ? -0.666 -3.785 -16.75 1 97.5 153 THR B O 1
ATOM 4699 N N . TYR B 1 154 ? 1.206 -2.781 -17.406 1 93.69 154 TYR B N 1
ATOM 4700 C CA . TYR B 1 154 ? 1.179 -3.174 -18.812 1 93.69 154 TYR B CA 1
ATOM 4701 C C . TYR B 1 154 ? 0.213 -2.301 -19.609 1 93.69 154 TYR B C 1
ATOM 4703 O O . TYR B 1 154 ? -0.533 -2.797 -20.453 1 93.69 154 TYR B O 1
ATOM 4711 N N . GLY B 1 155 ? 0.152 -1.047 -19.297 1 90.19 155 GLY B N 1
ATOM 4712 C CA . GLY B 1 155 ? -0.589 -0.08 -20.094 1 90.19 155 GLY B CA 1
ATOM 4713 C C . GLY B 1 155 ? -2.064 -0.413 -20.203 1 90.19 155 GLY B C 1
ATOM 4714 O O . GLY B 1 155 ? -2.768 -0.51 -19.203 1 90.19 155 GLY B O 1
ATOM 4715 N N . GLU B 1 156 ? -2.438 -0.802 -21.406 1 90.94 156 GLU B N 1
ATOM 4716 C CA . GLU B 1 156 ? -3.852 -1.024 -21.688 1 90.94 156 GLU B CA 1
ATOM 4717 C C . GLU B 1 156 ? -4.363 -2.285 -21 1 90.94 156 GLU B C 1
ATOM 4719 O O . GLU B 1 156 ? -5.57 -2.488 -20.875 1 90.94 156 GLU B O 1
ATOM 4724 N N . ARG B 1 157 ? -3.512 -3.154 -20.5 1 94.12 157 ARG B N 1
ATOM 4725 C CA . ARG B 1 157 ? -3.887 -4.406 -19.859 1 94.12 157 ARG B CA 1
ATOM 4726 C C . ARG B 1 157 ? -4.137 -4.195 -18.359 1 94.12 157 ARG B C 1
ATOM 4728 O O . ARG B 1 157 ? -4.648 -5.09 -17.688 1 94.12 157 ARG B O 1
ATOM 4735 N N . GLN B 1 158 ? -3.871 -3.025 -17.906 1 97.5 158 GLN B N 1
ATOM 4736 C CA . GLN B 1 158 ? -3.91 -2.748 -16.484 1 97.5 158 GLN B CA 1
ATOM 4737 C C . GLN B 1 158 ? -5.344 -2.787 -15.945 1 97.5 158 GLN B C 1
ATOM 4739 O O . GLN B 1 158 ? -6.266 -2.301 -16.609 1 97.5 158 GLN B O 1
ATOM 4744 N N . THR B 1 159 ? -5.598 -3.484 -14.828 1 98.62 159 THR B N 1
ATOM 4745 C CA . THR B 1 159 ? -6.812 -3.383 -14.031 1 98.62 159 THR B CA 1
ATOM 4746 C C . THR B 1 159 ? -6.609 -2.424 -12.859 1 98.62 159 THR B C 1
ATOM 4748 O O . THR B 1 159 ? -5.625 -2.531 -12.125 1 98.62 159 THR B O 1
ATOM 4751 N N . TYR B 1 160 ? -7.523 -1.529 -12.672 1 98.06 160 TYR B N 1
ATOM 4752 C CA . TYR B 1 160 ? -7.336 -0.452 -11.703 1 98.06 160 TYR B CA 1
ATOM 4753 C C . TYR B 1 160 ? -7.922 -0.826 -10.344 1 98.06 160 TYR B C 1
ATOM 4755 O O . TYR B 1 160 ? -8.68 -1.79 -10.242 1 98.06 160 TYR B O 1
ATOM 4763 N N . ASP B 1 161 ? -7.586 -0.053 -9.32 1 98.56 161 ASP B N 1
ATOM 4764 C CA . ASP B 1 161 ? -7.82 -0.404 -7.922 1 98.56 161 ASP B CA 1
ATOM 4765 C C . ASP B 1 161 ? -9.32 -0.481 -7.621 1 98.56 161 ASP B C 1
ATOM 4767 O O . ASP B 1 161 ? -9.75 -1.282 -6.785 1 98.56 161 ASP B O 1
ATOM 4771 N N . ASP B 1 162 ? -10.141 0.353 -8.242 1 98.12 162 ASP B N 1
ATOM 4772 C CA . ASP B 1 162 ? -11.578 0.33 -7.98 1 98.12 162 ASP B CA 1
ATOM 4773 C C . ASP B 1 162 ? -12.18 -1.024 -8.344 1 98.12 162 ASP B C 1
ATOM 4775 O O . ASP B 1 162 ? -12.945 -1.596 -7.566 1 98.12 162 ASP B O 1
ATOM 4779 N N . TYR B 1 163 ? -11.805 -1.564 -9.5 1 98.62 163 TYR B N 1
ATOM 4780 C CA . TYR B 1 163 ? -12.297 -2.865 -9.938 1 98.62 163 TYR B CA 1
ATOM 4781 C C . TYR B 1 163 ? -11.734 -3.982 -9.07 1 98.62 163 TYR B C 1
ATOM 4783 O O . TYR B 1 163 ? -12.453 -4.91 -8.695 1 98.62 163 TYR B O 1
ATOM 4791 N N . ILE B 1 164 ? -10.422 -3.922 -8.742 1 98.88 164 ILE B N 1
ATOM 4792 C CA . ILE B 1 164 ? -9.773 -4.922 -7.898 1 98.88 164 ILE B CA 1
ATOM 4793 C C . ILE B 1 164 ? -10.461 -4.98 -6.539 1 98.88 164 ILE B C 1
ATOM 4795 O O . ILE B 1 164 ? -10.734 -6.066 -6.023 1 98.88 164 ILE B O 1
ATOM 4799 N N . TYR B 1 165 ? -10.758 -3.781 -5.984 1 98.81 165 TYR B N 1
ATOM 4800 C CA . TYR B 1 165 ? -11.438 -3.682 -4.699 1 98.81 165 TYR B CA 1
ATOM 4801 C C . TYR B 1 165 ? -12.789 -4.383 -4.742 1 98.81 165 TYR B C 1
ATOM 4803 O O . TYR B 1 165 ? -13.125 -5.152 -3.84 1 98.81 165 TYR B O 1
ATOM 4811 N N . GLU B 1 166 ? -13.555 -4.137 -5.781 1 98.56 166 GLU B N 1
ATOM 4812 C CA . GLU B 1 166 ? -14.867 -4.758 -5.922 1 98.56 166 GLU B CA 1
ATOM 4813 C C . GLU B 1 166 ? -14.758 -6.27 -6.09 1 98.56 166 GLU B C 1
ATOM 4815 O O . GLU B 1 166 ? -15.57 -7.023 -5.559 1 98.56 166 GLU B O 1
ATOM 4820 N N . LEU B 1 167 ? -13.766 -6.707 -6.844 1 98.81 167 LEU B N 1
ATOM 4821 C CA . LEU B 1 167 ? -13.531 -8.133 -7.031 1 98.81 167 LEU B CA 1
ATOM 4822 C C . LEU B 1 167 ? -13.18 -8.805 -5.707 1 98.81 167 LEU B C 1
ATOM 4824 O O . LEU B 1 167 ? -13.695 -9.875 -5.395 1 98.81 167 LEU B O 1
ATOM 4828 N N . LEU B 1 168 ? -12.32 -8.203 -4.953 1 98.88 168 LEU B N 1
ATOM 4829 C CA . LEU B 1 168 ? -11.914 -8.742 -3.66 1 98.88 168 LEU B CA 1
ATOM 4830 C C . LEU B 1 168 ? -13.086 -8.789 -2.693 1 98.88 168 LEU B C 1
ATOM 4832 O O . LEU B 1 168 ? -13.234 -9.75 -1.93 1 98.88 168 LEU B O 1
ATOM 4836 N N . LYS B 1 169 ? -13.984 -7.836 -2.719 1 98.5 169 LYS B N 1
ATOM 4837 C CA . LYS B 1 169 ? -15.141 -7.766 -1.827 1 98.5 169 LYS B CA 1
ATOM 4838 C C . LYS B 1 169 ? -16.016 -9.016 -1.954 1 98.5 169 LYS B C 1
ATOM 4840 O O . LYS B 1 169 ? -16.609 -9.453 -0.975 1 98.5 169 LYS B O 1
ATOM 4845 N N . ILE B 1 170 ? -16.094 -9.562 -3.156 1 98.5 170 ILE B N 1
ATOM 4846 C CA . ILE B 1 170 ? -17.047 -10.656 -3.365 1 98.5 170 ILE B CA 1
ATOM 4847 C C . ILE B 1 170 ? -16.297 -11.984 -3.432 1 98.5 170 ILE B C 1
ATOM 4849 O O . ILE B 1 170 ? -16.906 -13.047 -3.469 1 98.5 170 ILE B O 1
ATOM 4853 N N . SER B 1 171 ? -14.977 -12.023 -3.391 1 98.69 171 SER B N 1
ATOM 4854 C CA . SER B 1 171 ? -14.156 -13.18 -3.723 1 98.69 171 SER B CA 1
ATOM 4855 C C . SER B 1 171 ? -14.336 -14.297 -2.695 1 98.69 171 SER B C 1
ATOM 4857 O O . SER B 1 171 ? -14.438 -15.469 -3.055 1 98.69 171 SER B O 1
ATOM 4859 N N . SER B 1 172 ? -14.359 -13.938 -1.4 1 98.12 172 SER B N 1
ATOM 4860 C CA . SER B 1 172 ? -14.492 -14.953 -0.359 1 98.12 172 SER B CA 1
ATOM 4861 C C . SER B 1 172 ? -15.875 -15.609 -0.398 1 98.12 172 SER B C 1
ATOM 4863 O O . SER B 1 172 ? -15.984 -16.828 -0.352 1 98.12 172 SER B O 1
ATOM 4865 N N . LYS B 1 173 ? -16.906 -14.742 -0.495 1 97.81 173 LYS B N 1
ATOM 4866 C CA . LYS B 1 173 ? -18.266 -15.258 -0.539 1 97.81 173 LYS B CA 1
ATOM 4867 C C . LYS B 1 173 ? -18.469 -16.172 -1.742 1 97.81 173 LYS B C 1
ATOM 4869 O O . LYS B 1 173 ? -19.125 -17.219 -1.633 1 97.81 173 LYS B O 1
ATOM 4874 N N . GLU B 1 174 ? -17.906 -15.758 -2.873 1 98.06 174 GLU B N 1
ATOM 4875 C CA . GLU B 1 174 ? -18.094 -16.5 -4.117 1 98.06 174 GLU B CA 1
ATOM 4876 C C . GLU B 1 174 ? -17.031 -17.562 -4.289 1 98.06 174 GLU B C 1
ATOM 4878 O O . GLU B 1 174 ? -17.047 -18.328 -5.258 1 98.06 174 GLU B O 1
ATOM 4883 N N . LYS B 1 175 ? -16.078 -17.672 -3.434 1 97.81 175 LYS B N 1
ATOM 4884 C CA . LYS B 1 175 ? -15.008 -18.672 -3.436 1 97.81 175 LYS B CA 1
ATOM 4885 C C . LYS B 1 175 ? -14.203 -18.609 -4.73 1 97.81 175 LYS B C 1
ATOM 4887 O O . LYS B 1 175 ? -14.023 -19.641 -5.398 1 97.81 175 LYS B O 1
ATOM 4892 N N . ILE B 1 176 ? -13.68 -17.469 -5.043 1 98.31 176 ILE B N 1
ATOM 4893 C CA . ILE B 1 176 ? -12.82 -17.266 -6.203 1 98.31 176 ILE B CA 1
ATOM 4894 C C . ILE B 1 176 ? -11.5 -16.641 -5.77 1 98.31 176 ILE B C 1
ATOM 4896 O O . ILE B 1 176 ? -11.469 -15.828 -4.844 1 98.31 176 ILE B O 1
ATOM 4900 N N . ASN B 1 177 ? -10.406 -16.984 -6.418 1 98.5 177 ASN B N 1
ATOM 4901 C CA . ASN B 1 177 ? -9.117 -16.344 -6.191 1 98.5 177 ASN B CA 1
ATOM 4902 C C . ASN B 1 177 ? -8.883 -15.203 -7.168 1 98.5 177 ASN B C 1
ATOM 4904 O O . ASN B 1 177 ? -9.062 -15.359 -8.375 1 98.5 177 ASN B O 1
ATOM 4908 N N . VAL B 1 178 ? -8.609 -14.07 -6.645 1 98.94 178 VAL B N 1
ATOM 4909 C CA . VAL B 1 178 ? -8.109 -12.969 -7.473 1 98.94 178 VAL B CA 1
ATOM 4910 C C . VAL B 1 178 ? -6.594 -13.062 -7.598 1 98.94 178 VAL B C 1
ATOM 4912 O O . VAL B 1 178 ? -5.871 -12.844 -6.621 1 98.94 178 VAL B O 1
ATOM 4915 N N . MET B 1 179 ? -6.066 -13.422 -8.797 1 98.88 179 MET B N 1
ATOM 4916 C CA . MET B 1 179 ? -4.641 -13.594 -9.062 1 98.88 179 MET B CA 1
ATOM 4917 C C . MET B 1 179 ? -4.047 -12.336 -9.68 1 98.88 179 MET B C 1
ATOM 4919 O O . MET B 1 179 ? -4.547 -11.844 -10.695 1 98.88 179 MET B O 1
ATOM 4923 N N . ILE B 1 180 ? -2.979 -11.867 -9.094 1 98.94 180 ILE B N 1
ATOM 4924 C CA . ILE B 1 180 ? -2.574 -10.547 -9.578 1 98.94 180 ILE B CA 1
ATOM 4925 C C . ILE B 1 180 ? -1.076 -10.547 -9.875 1 98.94 180 ILE B C 1
ATOM 4927 O O . ILE B 1 180 ? -0.272 -10.953 -9.031 1 98.94 180 ILE B O 1
ATOM 4931 N N . HIS B 1 181 ? -0.664 -10.227 -11.133 1 98.81 181 HIS B N 1
ATOM 4932 C CA . HIS B 1 181 ? 0.661 -9.688 -11.422 1 98.81 181 HIS B CA 1
ATOM 4933 C C . HIS B 1 181 ? 0.824 -8.289 -10.828 1 98.81 181 HIS B C 1
ATOM 4935 O O . HIS B 1 181 ? 0.235 -7.328 -11.328 1 98.81 181 HIS B O 1
ATOM 4941 N N . SER B 1 182 ? 1.707 -8.117 -9.867 1 98.69 182 SER B N 1
ATOM 4942 C CA . SER B 1 182 ? 1.63 -6.969 -8.969 1 98.69 182 SER B CA 1
ATOM 4943 C C . SER B 1 182 ? 2.846 -6.062 -9.133 1 98.69 182 SER B C 1
ATOM 4945 O O . SER B 1 182 ? 3.875 -6.281 -8.484 1 98.69 182 SER B O 1
ATOM 4947 N N . GLU B 1 183 ? 2.773 -5.027 -9.906 1 98.69 183 GLU B N 1
ATOM 4948 C CA . GLU B 1 183 ? 3.771 -3.969 -10.031 1 98.69 183 GLU B CA 1
ATOM 4949 C C . GLU B 1 183 ? 3.111 -2.594 -10.078 1 98.69 183 GLU B C 1
ATOM 4951 O O . GLU B 1 183 ? 2.141 -2.393 -10.812 1 98.69 183 GLU B O 1
ATOM 4956 N N . ASN B 1 184 ? 3.551 -1.667 -9.203 1 98.69 184 ASN B N 1
ATOM 4957 C CA . ASN B 1 184 ? 3.145 -0.268 -9.281 1 98.69 184 ASN B CA 1
ATOM 4958 C C . ASN B 1 184 ? 3.557 0.362 -10.609 1 98.69 184 ASN B C 1
ATOM 4960 O O . ASN B 1 184 ? 4.727 0.688 -10.812 1 98.69 184 ASN B O 1
ATOM 4964 N N . ASP B 1 185 ? 2.633 0.55 -11.5 1 98.19 185 ASP B N 1
ATOM 4965 C CA . ASP B 1 185 ? 2.859 0.919 -12.891 1 98.19 185 ASP B CA 1
ATOM 4966 C C . ASP B 1 185 ? 3.629 2.234 -12.992 1 98.19 185 ASP B C 1
ATOM 4968 O O . ASP B 1 185 ? 4.469 2.4 -13.883 1 98.19 185 ASP B O 1
ATOM 4972 N N . THR B 1 186 ? 3.371 3.172 -12.055 1 97.25 186 THR B N 1
ATOM 4973 C CA . THR B 1 186 ? 3.951 4.512 -12.117 1 97.25 186 THR B CA 1
ATOM 4974 C C . THR B 1 186 ? 5.449 4.465 -11.844 1 97.25 186 THR B C 1
ATOM 4976 O O . THR B 1 186 ? 6.188 5.371 -12.234 1 97.25 186 THR B O 1
ATOM 4979 N N . LEU B 1 187 ? 5.949 3.439 -11.273 1 98.31 187 LEU B N 1
ATOM 4980 C CA . LEU B 1 187 ? 7.352 3.328 -10.883 1 98.31 187 LEU B CA 1
ATOM 4981 C C . LEU B 1 187 ? 8.156 2.594 -11.953 1 98.31 187 LEU B C 1
ATOM 4983 O O . LEU B 1 187 ? 9.375 2.461 -11.828 1 98.31 187 LEU B O 1
ATOM 4987 N N . ILE B 1 188 ? 7.473 2.066 -12.984 1 97.88 188 ILE B N 1
ATOM 4988 C CA . ILE B 1 188 ? 8.117 1.324 -14.062 1 97.88 188 ILE B CA 1
ATOM 4989 C C . ILE B 1 188 ? 8.586 2.293 -15.141 1 97.88 188 ILE B C 1
ATOM 4991 O O . ILE B 1 188 ? 7.828 3.16 -15.578 1 97.88 188 ILE B O 1
ATOM 4995 N N . LYS B 1 189 ? 9.867 2.236 -15.477 1 95.38 189 LYS B N 1
ATOM 4996 C CA . LYS B 1 189 ? 10.375 2.986 -16.625 1 95.38 189 LYS B CA 1
ATOM 4997 C C . LYS B 1 189 ? 9.977 2.322 -17.938 1 95.38 189 LYS B C 1
ATOM 4999 O O . LYS B 1 189 ? 10.539 1.291 -18.312 1 95.38 189 LYS B O 1
ATOM 5004 N N . LYS B 1 190 ? 9.133 3.016 -18.688 1 91.56 190 LYS B N 1
ATOM 5005 C CA . LYS B 1 190 ? 8.594 2.471 -19.938 1 91.56 190 LYS B CA 1
ATOM 5006 C C . LYS B 1 190 ? 9.477 2.834 -21.125 1 91.56 190 LYS B C 1
ATOM 5008 O O . LYS B 1 190 ? 10.281 3.768 -21.047 1 91.56 190 LYS B O 1
ATOM 5013 N N . GLY B 1 191 ? 9.344 2.041 -22.094 1 87.06 191 GLY B N 1
ATOM 5014 C CA . GLY B 1 191 ? 10.031 2.357 -23.344 1 87.06 191 GLY B CA 1
ATOM 5015 C C . GLY B 1 191 ? 11.25 1.488 -23.594 1 87.06 191 GLY B C 1
ATOM 5016 O O . GLY B 1 191 ? 11.273 0.32 -23.203 1 87.06 191 GLY B O 1
ATOM 5017 N N . ARG B 1 192 ? 12.211 1.92 -24.484 1 87.38 192 ARG B N 1
ATOM 5018 C CA . ARG B 1 192 ? 13.383 1.186 -24.953 1 87.38 192 ARG B CA 1
ATOM 5019 C C . ARG B 1 192 ? 14.5 1.235 -23.922 1 87.38 192 ARG B C 1
ATOM 5021 O O . ARG B 1 192 ? 15.023 2.311 -23.609 1 87.38 192 ARG B O 1
ATOM 5028 N N . ASN B 1 193 ? 14.656 0.105 -23.25 1 92.44 193 ASN B N 1
ATOM 5029 C CA . ASN B 1 193 ? 15.766 -0.079 -22.328 1 92.44 193 ASN B CA 1
ATOM 5030 C C . ASN B 1 193 ? 16.703 -1.183 -22.797 1 92.44 193 ASN B C 1
ATOM 5032 O O . ASN B 1 193 ? 16.281 -2.143 -23.438 1 92.44 193 ASN B O 1
ATOM 5036 N N . ILE B 1 194 ? 17.969 -1.003 -22.5 1 95.06 194 ILE B N 1
ATOM 5037 C CA . ILE B 1 194 ? 18.891 -2.09 -22.766 1 95.06 194 ILE B CA 1
ATOM 5038 C C . ILE B 1 194 ? 18.734 -3.18 -21.703 1 95.06 194 ILE B C 1
ATOM 5040 O O . ILE B 1 194 ? 18.188 -2.928 -20.625 1 95.06 194 ILE B O 1
ATOM 5044 N N . ILE B 1 195 ? 19.172 -4.34 -21.969 1 96.31 195 ILE B N 1
ATOM 5045 C CA . ILE B 1 195 ? 18.984 -5.516 -21.125 1 96.31 195 ILE B CA 1
ATOM 5046 C C . ILE B 1 195 ? 19.594 -5.27 -19.75 1 96.31 195 ILE B C 1
ATOM 5048 O O . ILE B 1 195 ? 19.016 -5.672 -18.734 1 96.31 195 ILE B O 1
ATOM 5052 N N . ALA B 1 196 ? 20.703 -4.602 -19.75 1 96.06 196 ALA B N 1
ATOM 5053 C CA . ALA B 1 196 ? 21.406 -4.336 -18.484 1 96.06 196 ALA B CA 1
ATOM 5054 C C . ALA B 1 196 ? 20.547 -3.492 -17.547 1 96.06 196 ALA B C 1
ATOM 5056 O O . ALA B 1 196 ? 20.766 -3.488 -16.344 1 96.06 196 ALA B O 1
ATOM 5057 N N . GLU B 1 197 ? 19.516 -2.828 -18.062 1 96.5 197 GLU B N 1
ATOM 5058 C CA . GLU B 1 197 ? 18.672 -1.93 -17.297 1 96.5 197 GLU B CA 1
ATOM 5059 C C . GLU B 1 197 ? 17.344 -2.588 -16.953 1 96.5 197 GLU B C 1
ATOM 5061 O O . GLU B 1 197 ? 16.453 -1.952 -16.359 1 96.5 197 GLU B O 1
ATOM 5066 N N . HIS B 1 198 ? 17.156 -3.863 -17.219 1 97.38 198 HIS B N 1
ATOM 5067 C CA . HIS B 1 198 ? 15.867 -4.531 -17.094 1 97.38 198 HIS B CA 1
ATOM 5068 C C . HIS B 1 198 ? 15.359 -4.492 -15.664 1 97.38 198 HIS B C 1
ATOM 5070 O O . HIS B 1 198 ? 14.227 -4.07 -15.414 1 97.38 198 HIS B O 1
ATOM 5076 N N . ALA B 1 199 ? 16.203 -4.832 -14.766 1 97.81 199 ALA B N 1
ATOM 5077 C CA . ALA B 1 199 ? 15.812 -4.852 -13.352 1 97.81 199 ALA B CA 1
ATOM 5078 C C . ALA B 1 199 ? 15.57 -3.436 -12.836 1 97.81 199 ALA B C 1
ATOM 5080 O O . ALA B 1 199 ? 14.633 -3.203 -12.07 1 97.81 199 ALA B O 1
ATOM 5081 N N . LYS B 1 200 ? 16.406 -2.479 -13.297 1 96.88 200 LYS B N 1
ATOM 5082 C CA . LYS B 1 200 ? 16.297 -1.094 -12.852 1 96.88 200 LYS B CA 1
ATOM 5083 C C . LYS B 1 200 ? 15.031 -0.441 -13.398 1 96.88 200 LYS B C 1
ATOM 5085 O O . LYS B 1 200 ? 14.453 0.441 -12.758 1 96.88 200 LYS B O 1
ATOM 5090 N N . SER B 1 201 ? 14.625 -0.877 -14.586 1 97.56 201 SER B N 1
ATOM 5091 C CA . SER B 1 201 ? 13.445 -0.301 -15.227 1 97.56 201 SER B CA 1
ATOM 5092 C C . SER B 1 201 ? 12.164 -0.746 -14.523 1 97.56 201 SER B C 1
ATOM 5094 O O . SER B 1 201 ? 11.125 -0.096 -14.641 1 97.56 201 SER B O 1
ATOM 5096 N N . ARG B 1 202 ? 12.164 -1.797 -13.789 1 98.06 202 ARG B N 1
ATOM 5097 C CA . ARG B 1 202 ? 11.086 -2.34 -12.969 1 98.06 202 ARG B CA 1
ATOM 5098 C C . ARG B 1 202 ? 11.562 -2.627 -11.547 1 98.06 202 ARG B C 1
ATOM 5100 O O . ARG B 1 202 ? 11.711 -3.789 -11.156 1 98.06 202 ARG B O 1
ATOM 5107 N N . PRO B 1 203 ? 11.789 -1.588 -10.797 1 98.19 203 PRO B N 1
ATOM 5108 C CA . PRO B 1 203 ? 12.516 -1.704 -9.539 1 98.19 203 PRO B CA 1
ATOM 5109 C C . PRO B 1 203 ? 11.742 -2.492 -8.477 1 98.19 203 PRO B C 1
ATOM 5111 O O . PRO B 1 203 ? 10.523 -2.635 -8.578 1 98.19 203 PRO B O 1
ATOM 5114 N N . GLU B 1 204 ? 12.43 -3.01 -7.441 1 98.69 204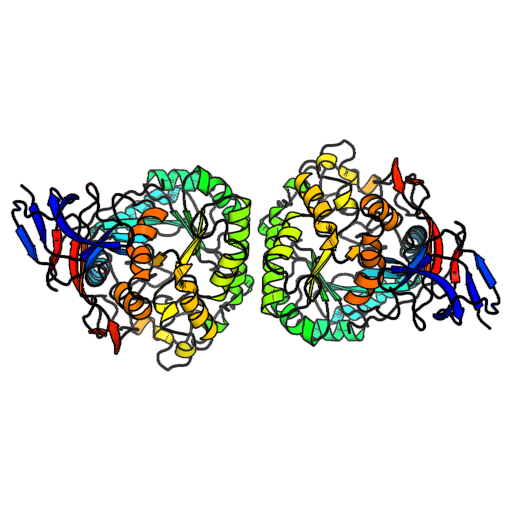 GLU B N 1
ATOM 5115 C CA . GLU B 1 204 ? 11.852 -3.791 -6.348 1 98.69 204 GLU B CA 1
ATOM 5116 C C . GLU B 1 204 ? 10.68 -3.057 -5.703 1 98.69 204 GLU B C 1
ATOM 5118 O O . GLU B 1 204 ? 9.648 -3.66 -5.414 1 98.69 204 GLU B O 1
ATOM 5123 N N . ILE B 1 205 ? 10.805 -1.721 -5.57 1 98.69 205 ILE B N 1
ATOM 5124 C CA . ILE B 1 205 ? 9.828 -0.907 -4.855 1 98.69 205 ILE B CA 1
ATOM 5125 C C . ILE B 1 205 ? 8.492 -0.931 -5.605 1 98.69 205 ILE B C 1
ATOM 5127 O O . ILE B 1 205 ? 7.43 -0.791 -4.996 1 98.69 205 ILE B O 1
ATOM 5131 N N . SER B 1 206 ? 8.562 -1.148 -6.93 1 98.69 206 SER B N 1
ATOM 5132 C CA . SER B 1 206 ? 7.34 -1.263 -7.715 1 98.69 206 SER B CA 1
ATOM 5133 C C . SER B 1 206 ? 6.512 -2.467 -7.273 1 98.69 206 SER B C 1
ATOM 5135 O O . SER B 1 206 ? 5.301 -2.361 -7.09 1 98.69 206 SER B O 1
ATOM 5137 N N . GLU B 1 207 ? 7.121 -3.607 -7.07 1 98.88 207 GLU B N 1
ATOM 5138 C CA . GLU B 1 207 ? 6.441 -4.805 -6.586 1 98.88 207 GLU B CA 1
ATOM 5139 C C . GLU B 1 207 ? 6.031 -4.652 -5.125 1 98.88 207 GLU B C 1
ATOM 5141 O O . GLU B 1 207 ? 4.879 -4.914 -4.77 1 98.88 207 GLU B O 1
ATOM 5146 N N . ILE B 1 208 ? 6.961 -4.191 -4.297 1 98.88 208 ILE B N 1
ATOM 5147 C CA . ILE B 1 208 ? 6.785 -4.16 -2.848 1 98.88 208 ILE B CA 1
ATOM 5148 C C . ILE B 1 208 ? 5.578 -3.295 -2.492 1 98.88 208 ILE B C 1
ATOM 5150 O O . ILE B 1 208 ? 4.68 -3.734 -1.769 1 98.88 208 ILE B O 1
ATOM 5154 N N . THR B 1 209 ? 5.48 -2.127 -3.035 1 98.75 209 THR B N 1
ATOM 5155 C CA . THR B 1 209 ? 4.402 -1.207 -2.678 1 98.75 209 THR B CA 1
ATOM 5156 C C . THR B 1 209 ? 3.062 -1.719 -3.193 1 98.75 209 THR B C 1
ATOM 5158 O O . THR B 1 209 ? 2.039 -1.587 -2.518 1 98.75 209 THR B O 1
ATOM 5161 N N . GLU B 1 210 ? 3.084 -2.311 -4.414 1 98.88 210 GLU B N 1
ATOM 5162 C CA . GLU B 1 210 ? 1.837 -2.803 -4.988 1 98.88 210 GLU B CA 1
ATOM 5163 C C . GLU B 1 210 ? 1.29 -3.982 -4.188 1 98.88 210 GLU B C 1
ATOM 5165 O O . GLU B 1 210 ? 0.091 -4.047 -3.908 1 98.88 210 GLU B O 1
ATOM 5170 N N . ILE B 1 211 ? 2.174 -4.875 -3.807 1 98.94 211 ILE B N 1
ATOM 5171 C CA . ILE B 1 211 ? 1.767 -6.051 -3.045 1 98.94 211 ILE B CA 1
ATOM 5172 C C . ILE B 1 211 ? 1.207 -5.621 -1.691 1 98.94 211 ILE B C 1
ATOM 5174 O O . ILE B 1 211 ? 0.182 -6.141 -1.243 1 98.94 211 ILE B O 1
ATOM 5178 N N . ILE B 1 212 ? 1.813 -4.676 -1.069 1 98.75 212 ILE B N 1
ATOM 5179 C CA . ILE B 1 212 ? 1.373 -4.23 0.249 1 98.75 212 ILE B CA 1
ATOM 5180 C C . ILE B 1 212 ? 0.01 -3.553 0.137 1 98.75 212 ILE B C 1
ATOM 5182 O O . ILE B 1 212 ? -0.888 -3.811 0.942 1 98.75 212 ILE B O 1
ATOM 5186 N N . LYS B 1 213 ? -0.143 -2.686 -0.833 1 98.69 213 LYS B N 1
ATOM 5187 C CA . LYS B 1 213 ? -1.42 -2.018 -1.067 1 98.69 213 LYS B CA 1
ATOM 5188 C C . LYS B 1 213 ? -2.535 -3.033 -1.309 1 98.69 213 LYS B C 1
ATOM 5190 O O . LYS B 1 213 ? -3.605 -2.941 -0.704 1 98.69 213 LYS B O 1
ATOM 5195 N N . LEU B 1 214 ? -2.26 -4.031 -2.143 1 98.88 214 LEU B N 1
ATOM 5196 C CA . LEU B 1 214 ? -3.248 -5.051 -2.48 1 98.88 214 LEU B CA 1
ATOM 5197 C C . LEU B 1 214 ? -3.58 -5.91 -1.267 1 98.88 214 LEU B C 1
ATOM 5199 O O . LEU B 1 214 ? -4.73 -6.309 -1.078 1 98.88 214 LEU B O 1
ATOM 5203 N N . SER B 1 215 ? -2.598 -6.23 -0.48 1 98.88 215 SER B N 1
ATOM 5204 C CA . SER B 1 215 ? -2.812 -7.043 0.711 1 98.88 215 SER B CA 1
ATOM 5205 C C . SER B 1 215 ? -3.68 -6.312 1.73 1 98.88 215 SER B C 1
ATOM 5207 O O . SER B 1 215 ? -4.5 -6.934 2.414 1 98.88 215 SER B O 1
ATOM 5209 N N . GLN B 1 216 ? -3.486 -4.977 1.79 1 98.69 216 GLN B N 1
ATOM 5210 C CA . GLN B 1 216 ? -4.359 -4.184 2.65 1 98.69 216 GLN B CA 1
ATOM 5211 C C . GLN B 1 216 ? -5.805 -4.238 2.168 1 98.69 216 GLN B C 1
ATOM 5213 O O . GLN B 1 216 ? -6.73 -4.344 2.975 1 98.69 216 GLN B O 1
ATOM 5218 N N . MET B 1 217 ? -6 -4.129 0.887 1 98.75 217 MET B N 1
ATOM 5219 C CA . MET B 1 217 ? -7.348 -4.238 0.335 1 98.75 217 MET B CA 1
ATOM 5220 C C . MET B 1 217 ? -7.961 -5.594 0.66 1 98.75 217 MET B C 1
ATOM 5222 O O . MET B 1 217 ? -9.141 -5.68 1.016 1 98.75 217 MET B O 1
ATOM 5226 N N . ALA B 1 218 ? -7.121 -6.641 0.499 1 98.88 218 ALA B N 1
ATOM 5227 C CA . ALA B 1 218 ? -7.598 -7.992 0.776 1 98.88 218 ALA B CA 1
ATOM 5228 C C . ALA B 1 218 ? -8.008 -8.141 2.238 1 98.88 218 ALA B C 1
ATOM 5230 O O . ALA B 1 218 ? -9.062 -8.703 2.541 1 98.88 218 ALA B O 1
ATOM 5231 N N . GLU B 1 219 ? -7.199 -7.664 3.125 1 98.62 219 GLU B N 1
ATOM 5232 C CA . GLU B 1 219 ? -7.527 -7.738 4.547 1 98.62 219 GLU B CA 1
ATOM 5233 C C . GLU B 1 219 ? -8.789 -6.945 4.863 1 98.62 219 GLU B C 1
ATOM 5235 O O . GLU B 1 219 ? -9.648 -7.418 5.613 1 98.62 219 GLU B O 1
ATOM 5240 N N . TYR B 1 220 ? -8.891 -5.73 4.27 1 98.06 220 TYR B N 1
ATOM 5241 C CA . TYR B 1 220 ? -10.016 -4.832 4.52 1 98.06 220 TYR B CA 1
ATOM 5242 C C . TYR B 1 220 ? -11.328 -5.457 4.062 1 98.06 220 TYR B C 1
ATOM 5244 O O . TYR B 1 220 ? -12.367 -5.258 4.695 1 98.06 220 TYR B O 1
ATOM 5252 N N . THR B 1 221 ? -11.352 -6.266 3.012 1 98.25 221 THR B N 1
ATOM 5253 C CA . THR B 1 221 ? -12.562 -6.809 2.404 1 98.25 221 THR B CA 1
ATOM 5254 C C . THR B 1 221 ? -12.773 -8.266 2.818 1 98.25 221 THR B C 1
ATOM 5256 O O . THR B 1 221 ? -13.797 -8.867 2.49 1 98.25 221 THR B O 1
ATOM 5259 N N . ASN B 1 222 ? -11.727 -8.852 3.459 1 97.69 222 ASN B N 1
ATOM 5260 C CA . ASN B 1 222 ? -11.68 -10.289 3.672 1 97.69 222 ASN B CA 1
ATOM 5261 C C . ASN B 1 222 ? -11.695 -11.055 2.35 1 97.69 222 ASN B C 1
ATOM 5263 O O . ASN B 1 222 ? -12.398 -12.055 2.211 1 97.69 222 ASN B O 1
ATOM 5267 N N . GLY B 1 223 ? -11 -10.5 1.398 1 98.69 223 GLY B N 1
ATOM 5268 C CA . GLY B 1 223 ? -10.984 -11.062 0.06 1 98.69 223 GLY B CA 1
ATOM 5269 C C . GLY B 1 223 ? -9.922 -12.125 -0.127 1 98.69 223 GLY B C 1
ATOM 5270 O O . GLY B 1 223 ? -8.992 -12.227 0.677 1 98.69 223 GLY B O 1
ATOM 5271 N N . ARG B 1 224 ? -10.047 -12.977 -1.129 1 98.81 224 ARG B N 1
ATOM 5272 C CA . ARG B 1 224 ? -9.07 -13.992 -1.5 1 98.81 224 ARG B CA 1
ATOM 5273 C C . ARG B 1 224 ? -8.094 -13.469 -2.549 1 98.81 224 ARG B C 1
ATOM 5275 O O . ARG B 1 224 ? -8.477 -13.234 -3.697 1 98.81 224 ARG B O 1
ATOM 5282 N N . LEU B 1 225 ? -6.902 -13.234 -2.146 1 98.94 225 LEU B N 1
ATOM 5283 C CA . LEU B 1 225 ? -5.863 -12.656 -2.99 1 98.94 225 LEU B CA 1
ATOM 5284 C C . LEU B 1 225 ? -4.727 -13.648 -3.207 1 98.94 225 LEU B C 1
ATOM 5286 O O . LEU B 1 225 ? -4.219 -14.234 -2.252 1 98.94 225 LEU B O 1
ATOM 5290 N N . TYR B 1 226 ? -4.375 -13.93 -4.441 1 98.94 226 TYR B N 1
ATOM 5291 C CA . TYR B 1 226 ? -3.256 -14.766 -4.859 1 98.94 226 TYR B CA 1
ATOM 5292 C C . TYR B 1 226 ? -2.238 -13.953 -5.656 1 98.94 226 TYR B C 1
ATOM 5294 O O . TYR B 1 226 ? -2.494 -13.578 -6.801 1 98.94 226 TYR B O 1
ATOM 5302 N N . ILE B 1 227 ? -1.086 -13.633 -5.074 1 98.94 227 ILE B N 1
ATOM 5303 C CA . ILE B 1 227 ? -0.029 -12.875 -5.734 1 98.94 227 ILE B CA 1
ATOM 5304 C C . ILE B 1 227 ? 0.875 -13.828 -6.52 1 98.94 227 ILE B C 1
ATOM 5306 O O . ILE B 1 227 ? 1.528 -14.695 -5.934 1 98.94 227 ILE B O 1
ATOM 5310 N N . VAL B 1 228 ? 0.939 -13.609 -7.773 1 98.88 228 VAL B N 1
ATOM 5311 C CA . VAL B 1 228 ? 1.689 -14.539 -8.617 1 98.88 228 VAL B CA 1
ATOM 5312 C C . VAL B 1 228 ? 3.148 -14.094 -8.695 1 98.88 228 VAL B C 1
ATOM 5314 O O . VAL B 1 228 ? 3.455 -12.914 -8.555 1 98.88 228 VAL B O 1
ATOM 5317 N N . HIS B 1 229 ? 4.055 -14.992 -8.875 1 98.81 229 HIS B N 1
ATOM 5318 C CA . HIS B 1 229 ? 5.477 -14.898 -9.203 1 98.81 229 HIS B CA 1
ATOM 5319 C C . HIS B 1 229 ? 6.145 -13.758 -8.438 1 98.81 229 HIS B C 1
ATOM 5321 O O . HIS B 1 229 ? 6.77 -12.883 -9.039 1 98.81 229 HIS B O 1
ATOM 5327 N N . THR B 1 230 ? 5.973 -13.758 -7.137 1 98.88 230 THR B N 1
ATOM 5328 C CA . THR B 1 230 ? 6.629 -12.812 -6.246 1 98.88 230 THR B CA 1
ATOM 5329 C C . THR B 1 230 ? 8.148 -12.938 -6.344 1 98.88 230 THR B C 1
ATOM 5331 O O . THR B 1 230 ? 8.68 -14.047 -6.328 1 98.88 230 THR B O 1
ATOM 5334 N N . THR B 1 231 ? 8.836 -11.805 -6.465 1 98.88 231 THR B N 1
ATOM 5335 C CA . THR B 1 231 ? 10.273 -11.828 -6.703 1 98.88 231 THR B CA 1
ATOM 5336 C C . THR B 1 231 ? 11.023 -11.258 -5.508 1 98.88 231 THR B C 1
ATOM 5338 O O . THR B 1 231 ? 12.18 -11.617 -5.27 1 98.88 231 THR B O 1
ATOM 5341 N N . CYS B 1 232 ? 10.406 -10.32 -4.777 1 98.81 232 CYS B N 1
ATOM 5342 C CA . CYS B 1 232 ? 11.102 -9.602 -3.717 1 98.81 232 CYS B CA 1
ATOM 5343 C C . CYS B 1 232 ? 10.891 -10.281 -2.367 1 98.81 232 CYS B C 1
ATOM 5345 O O . CYS B 1 232 ? 9.766 -10.383 -1.886 1 98.81 232 CYS B O 1
ATOM 5347 N N . GLY B 1 233 ? 12.023 -10.703 -1.73 1 98.88 233 GLY B N 1
ATOM 5348 C CA . GLY B 1 233 ? 11.93 -11.211 -0.371 1 98.88 233 GLY B CA 1
ATOM 5349 C C . GLY B 1 233 ? 11.367 -10.203 0.607 1 98.88 233 GLY B C 1
ATOM 5350 O O . GLY B 1 233 ? 10.68 -10.57 1.564 1 98.88 233 GLY B O 1
ATOM 5351 N N . THR B 1 234 ? 11.586 -8.922 0.392 1 98.69 234 THR B N 1
ATOM 5352 C CA . THR B 1 234 ? 11.062 -7.836 1.216 1 98.69 234 THR B CA 1
ATOM 5353 C C . THR B 1 234 ? 9.531 -7.867 1.234 1 98.69 234 THR B C 1
ATOM 5355 O O . THR B 1 234 ? 8.914 -7.625 2.273 1 98.69 234 THR B O 1
ATOM 5358 N N . SER B 1 235 ? 8.906 -8.133 0.08 1 98.69 235 SER B N 1
ATOM 5359 C CA . SER B 1 235 ? 7.457 -8.273 0.024 1 98.69 235 SER B CA 1
ATOM 5360 C C . SER B 1 235 ? 6.969 -9.359 0.978 1 98.69 235 SER B C 1
ATOM 5362 O O . SER B 1 235 ? 6.031 -9.133 1.75 1 98.69 235 SER B O 1
ATOM 5364 N N . VAL B 1 236 ? 7.641 -10.477 0.934 1 98.81 236 VAL B N 1
ATOM 5365 C CA . VAL B 1 236 ? 7.23 -11.617 1.74 1 98.81 236 VAL B CA 1
ATOM 5366 C C . VAL B 1 236 ? 7.43 -11.305 3.221 1 98.81 236 VAL B C 1
ATOM 5368 O O . VAL B 1 236 ? 6.566 -11.609 4.047 1 98.81 236 VAL B O 1
ATOM 5371 N N . GLU B 1 237 ? 8.562 -10.703 3.561 1 98.31 237 GLU B N 1
ATOM 5372 C CA . GLU B 1 237 ? 8.844 -10.312 4.938 1 98.31 237 GLU B CA 1
ATOM 5373 C C . GLU B 1 237 ? 7.766 -9.367 5.469 1 98.31 237 GLU B C 1
ATOM 5375 O O . GLU B 1 237 ? 7.305 -9.523 6.605 1 98.31 237 GLU B O 1
ATOM 5380 N N . LYS B 1 238 ? 7.434 -8.438 4.656 1 98.06 238 LYS B N 1
ATOM 5381 C CA . LYS B 1 238 ? 6.438 -7.453 5.062 1 98.06 238 LYS B CA 1
ATOM 5382 C C . LYS B 1 238 ? 5.074 -8.109 5.273 1 98.06 238 LYS B C 1
ATOM 5384 O O . LYS B 1 238 ? 4.359 -7.773 6.223 1 98.06 238 LYS B O 1
ATOM 5389 N N . LEU B 1 239 ? 4.691 -8.961 4.383 1 98.69 239 LEU B N 1
ATOM 5390 C CA . LEU B 1 239 ? 3.4 -9.633 4.512 1 98.69 239 LEU B CA 1
ATOM 5391 C C . LEU B 1 239 ? 3.361 -10.492 5.77 1 98.69 239 LEU B C 1
ATOM 5393 O O . LEU B 1 239 ? 2.344 -10.539 6.461 1 98.69 239 LEU B O 1
ATOM 5397 N N . LYS B 1 240 ? 4.457 -11.211 6.016 1 98.31 240 LYS B N 1
ATOM 5398 C CA . LYS B 1 240 ? 4.562 -12.016 7.23 1 98.31 240 LYS B CA 1
ATOM 5399 C C . LYS B 1 240 ? 4.395 -11.156 8.477 1 98.31 240 LYS B C 1
ATOM 5401 O O . LYS B 1 240 ? 3.709 -11.555 9.422 1 98.31 240 LYS B O 1
ATOM 5406 N N . LYS B 1 241 ? 4.965 -10 8.43 1 96.81 241 LYS B N 1
ATOM 5407 C CA . LYS B 1 241 ? 4.949 -9.102 9.578 1 96.81 241 LYS B CA 1
ATOM 5408 C C . LYS B 1 241 ? 3.602 -8.398 9.719 1 96.81 241 LYS B C 1
ATOM 5410 O O . LYS B 1 241 ? 3.031 -8.344 10.805 1 96.81 241 LYS B O 1
ATOM 5415 N N . CYS B 1 242 ? 3.029 -7.895 8.648 1 97.5 242 CYS B N 1
ATOM 5416 C CA . CYS B 1 242 ? 1.941 -6.926 8.703 1 97.5 242 CYS B CA 1
ATOM 5417 C C . CYS B 1 242 ? 0.598 -7.594 8.445 1 97.5 242 CYS B C 1
ATOM 5419 O O . CYS B 1 242 ? -0.447 -7.074 8.836 1 97.5 242 CYS B O 1
ATOM 5421 N N . TYR B 1 243 ? 0.571 -8.734 7.824 1 98.19 243 TYR B N 1
ATOM 5422 C CA . TYR B 1 243 ? -0.681 -9.352 7.402 1 98.19 243 TYR B CA 1
ATOM 5423 C C . TYR B 1 243 ? -0.721 -10.828 7.789 1 98.19 243 TYR B C 1
ATOM 5425 O O . TYR B 1 243 ? -1.255 -11.656 7.051 1 98.19 243 TYR B O 1
ATOM 5433 N N . SER B 1 244 ? -0.123 -11.234 8.852 1 97.56 244 SER B N 1
ATOM 5434 C CA . SER B 1 244 ? 0.002 -12.602 9.328 1 97.56 244 SER B CA 1
ATOM 5435 C C . SER B 1 244 ? -1.366 -13.25 9.531 1 97.56 244 SER B C 1
ATOM 5437 O O . SER B 1 244 ? -1.511 -14.469 9.406 1 97.56 244 SER B O 1
ATOM 5439 N N . LYS B 1 245 ? -2.387 -12.43 9.766 1 97.19 245 LYS B N 1
ATOM 5440 C CA . LYS B 1 245 ? -3.715 -12.953 10.062 1 97.19 245 LYS B CA 1
ATOM 5441 C C . LYS B 1 245 ? -4.359 -13.562 8.828 1 97.19 245 LYS B C 1
ATOM 5443 O O . LYS B 1 245 ? -5.207 -14.453 8.93 1 97.19 245 LYS B O 1
ATOM 5448 N N . ILE B 1 246 ? -3.928 -13.078 7.652 1 98.31 246 ILE B N 1
ATOM 5449 C CA . ILE B 1 246 ? -4.594 -13.555 6.445 1 98.31 246 ILE B CA 1
ATOM 5450 C C . ILE B 1 246 ? -3.602 -14.328 5.578 1 98.31 246 ILE B C 1
ATOM 5452 O O . ILE B 1 246 ? -4 -15.047 4.66 1 98.31 246 ILE B O 1
ATOM 5456 N N . LEU B 1 247 ? -2.301 -14.234 5.852 1 98.62 247 LEU B N 1
ATOM 5457 C CA . LEU B 1 247 ? -1.276 -14.922 5.074 1 98.62 247 LEU B CA 1
ATOM 5458 C C . LEU B 1 247 ? -1.468 -16.438 5.141 1 98.62 247 LEU B C 1
ATOM 5460 O O . LEU B 1 247 ? -1.653 -16.984 6.223 1 98.62 247 LEU B O 1
ATOM 5464 N N . ASN B 1 248 ? -1.524 -17.062 4 1 98.19 248 ASN B N 1
ATOM 5465 C CA . ASN B 1 248 ? -1.725 -18.5 3.836 1 98.19 248 ASN B CA 1
ATOM 5466 C C . ASN B 1 248 ? -3.125 -18.922 4.266 1 98.19 248 ASN B C 1
ATOM 5468 O O . ASN B 1 248 ? -3.35 -20.094 4.605 1 98.19 248 ASN B O 1
ATOM 5472 N N . LYS B 1 249 ? -4.055 -18.062 4.355 1 97.62 249 LYS B N 1
ATOM 5473 C CA . LYS B 1 249 ? -5.469 -18.312 4.609 1 97.62 249 LYS B CA 1
ATOM 5474 C C . LYS B 1 249 ? -6.34 -17.766 3.49 1 97.62 249 LYS B C 1
ATOM 5476 O O . LYS B 1 249 ? -7.008 -18.516 2.781 1 97.62 249 LYS B O 1
ATOM 5481 N N . THR B 1 250 ? -6.254 -16.438 3.318 1 98.25 250 THR B N 1
ATOM 5482 C CA . THR B 1 250 ? -6.977 -15.812 2.215 1 98.25 250 THR B CA 1
ATOM 5483 C C . THR B 1 250 ? -6.02 -15.023 1.321 1 98.25 250 THR B C 1
ATOM 5485 O O . THR B 1 250 ? -6.406 -14.562 0.246 1 98.25 250 THR B O 1
ATOM 5488 N N . LEU B 1 251 ? -4.809 -14.805 1.778 1 98.81 251 LEU B N 1
ATOM 5489 C CA . LEU B 1 251 ? -3.711 -14.211 1.023 1 98.81 251 LEU B CA 1
ATOM 5490 C C . LEU B 1 251 ? -2.627 -15.242 0.735 1 98.81 251 LEU B C 1
ATOM 5492 O O . LEU B 1 251 ? -2.049 -15.82 1.66 1 98.81 251 LEU B O 1
ATOM 5496 N N . PHE B 1 252 ? -2.35 -15.516 -0.516 1 98.88 252 PHE B N 1
ATOM 5497 C CA . PHE B 1 252 ? -1.4 -16.547 -0.911 1 98.88 252 PHE B CA 1
ATOM 5498 C C . PHE B 1 252 ? -0.322 -15.969 -1.821 1 98.88 252 PHE B C 1
ATOM 5500 O O . PHE B 1 252 ? -0.615 -15.172 -2.709 1 98.88 252 PHE B O 1
ATOM 5507 N N . ILE B 1 253 ? 0.913 -16.406 -1.62 1 98.88 253 ILE B N 1
ATOM 5508 C CA . ILE B 1 253 ? 2.057 -15.922 -2.387 1 98.88 253 ILE B CA 1
ATOM 5509 C C . ILE B 1 253 ? 2.633 -17.062 -3.227 1 98.88 253 ILE B C 1
ATOM 5511 O O . ILE B 1 253 ? 2.951 -18.125 -2.699 1 98.88 253 ILE B O 1
ATOM 5515 N N . GLU B 1 254 ? 2.725 -16.828 -4.48 1 98.94 254 GLU B N 1
ATOM 5516 C CA . GLU B 1 254 ? 3.43 -17.703 -5.406 1 98.94 254 GLU B CA 1
ATOM 5517 C C . GLU B 1 254 ? 4.789 -17.125 -5.789 1 98.94 254 GLU B C 1
ATOM 5519 O O . GLU B 1 254 ? 4.934 -15.914 -5.938 1 98.94 254 GLU B O 1
ATOM 5524 N N . SER B 1 255 ? 5.738 -17.938 -5.891 1 98.94 255 SER B N 1
ATOM 5525 C CA . SER B 1 255 ? 6.98 -17.562 -6.559 1 98.94 255 SER B CA 1
ATOM 5526 C C . SER B 1 255 ? 7.41 -18.625 -7.562 1 98.94 255 SER B C 1
ATOM 5528 O O . SER B 1 255 ? 6.641 -19.547 -7.883 1 98.94 255 SER B O 1
ATOM 5530 N N . CYS B 1 256 ? 8.547 -18.438 -8.211 1 98.94 256 CYS B N 1
ATOM 5531 C CA . CYS B 1 256 ? 9.07 -19.312 -9.25 1 98.94 256 CYS B CA 1
ATOM 5532 C C . CYS B 1 256 ? 10.516 -19.688 -8.977 1 98.94 256 CYS B C 1
ATOM 5534 O O . CYS B 1 256 ? 11.266 -18.922 -8.375 1 98.94 256 CYS B O 1
ATOM 5536 N N . PRO B 1 257 ? 10.953 -20.828 -9.43 1 98.88 257 PRO B N 1
ATOM 5537 C CA . PRO B 1 257 ? 12.305 -21.312 -9.133 1 98.88 257 PRO B CA 1
ATOM 5538 C C . PRO B 1 257 ? 13.391 -20.328 -9.57 1 98.88 257 PRO B C 1
ATOM 5540 O O . PRO B 1 257 ? 14.367 -20.125 -8.844 1 98.88 257 PRO B O 1
ATOM 5543 N N . HIS B 1 258 ? 13.25 -19.703 -10.719 1 98.88 258 HIS B N 1
ATOM 5544 C CA . HIS B 1 258 ? 14.312 -18.859 -11.25 1 98.88 258 HIS B CA 1
ATOM 5545 C C . HIS B 1 258 ? 14.562 -17.656 -10.352 1 98.88 258 HIS B C 1
ATOM 5547 O O . HIS B 1 258 ? 15.664 -17.094 -10.352 1 98.88 258 HIS B O 1
ATOM 5553 N N . TYR B 1 259 ? 13.633 -17.25 -9.539 1 98.88 259 TYR B N 1
ATOM 5554 C CA . TYR B 1 259 ? 13.82 -16.109 -8.648 1 98.88 259 TYR B CA 1
ATOM 5555 C C . TYR B 1 259 ? 14.664 -16.5 -7.438 1 98.88 259 TYR B C 1
ATOM 5557 O O . TYR B 1 259 ? 15.141 -15.633 -6.703 1 98.88 259 TYR B O 1
ATOM 5565 N N . PHE B 1 260 ? 14.844 -17.781 -7.191 1 98.88 260 PHE B N 1
ATOM 5566 C CA . PHE B 1 260 ? 15.68 -18.297 -6.109 1 98.88 260 PHE B CA 1
ATOM 5567 C C . PHE B 1 260 ? 17.078 -18.594 -6.609 1 98.88 260 PHE B C 1
ATOM 5569 O O . PHE B 1 260 ? 18.031 -18.625 -5.824 1 98.88 260 PHE B O 1
ATOM 5576 N N . TYR B 1 261 ? 17.266 -18.859 -7.859 1 98.69 261 TYR B N 1
ATOM 5577 C CA . TYR B 1 261 ? 18.516 -19.391 -8.383 1 98.69 261 TYR B CA 1
ATOM 5578 C C . TYR B 1 261 ? 19.328 -18.297 -9.062 1 98.69 261 TYR B C 1
ATOM 5580 O O . TYR B 1 261 ? 20.547 -18.406 -9.172 1 98.69 261 TYR B O 1
ATOM 5588 N N . PHE B 1 262 ? 18.656 -17.25 -9.586 1 98.75 262 PHE B N 1
ATOM 5589 C CA . PHE B 1 262 ? 19.344 -16.219 -10.336 1 98.75 262 PHE B CA 1
ATOM 5590 C C . PHE B 1 262 ? 19.078 -14.844 -9.734 1 98.75 262 PHE B C 1
ATOM 5592 O O . PHE B 1 262 ? 18.062 -14.641 -9.055 1 98.75 262 PHE B O 1
ATOM 5599 N N . ASN B 1 263 ? 20 -13.969 -9.891 1 98.69 263 ASN B N 1
ATOM 5600 C CA . ASN B 1 263 ? 19.828 -12.57 -9.508 1 98.69 263 ASN B CA 1
ATOM 5601 C C . ASN B 1 263 ? 20.062 -11.633 -10.695 1 98.69 263 ASN B C 1
ATOM 5603 O O . ASN B 1 263 ? 20.375 -12.086 -11.797 1 98.69 263 ASN B O 1
ATOM 5607 N N . SER B 1 264 ? 19.859 -10.414 -10.555 1 98.56 264 SER B N 1
ATOM 5608 C CA . SER B 1 264 ? 19.797 -9.43 -11.633 1 98.56 264 SER B CA 1
ATOM 5609 C C . SER B 1 264 ? 21.172 -9.219 -12.266 1 98.56 264 SER B C 1
ATOM 5611 O O . SER B 1 264 ? 21.281 -8.602 -13.328 1 98.56 264 SER B O 1
ATOM 5613 N N . GLU B 1 265 ? 22.234 -9.711 -11.68 1 98.25 265 GLU B N 1
ATOM 5614 C CA . GLU B 1 265 ? 23.562 -9.539 -12.234 1 98.25 265 GLU B CA 1
ATOM 5615 C C . GLU B 1 265 ? 23.688 -10.219 -13.602 1 98.25 265 GLU B C 1
ATOM 5617 O O . GLU B 1 265 ? 24.547 -9.844 -14.406 1 98.25 265 GLU B O 1
ATOM 5622 N N . VAL B 1 266 ? 22.812 -11.195 -13.875 1 97.94 266 VAL B N 1
ATOM 5623 C CA . VAL B 1 266 ? 22.859 -11.938 -15.125 1 97.94 266 VAL B CA 1
ATOM 5624 C C . VAL B 1 266 ? 22.609 -10.992 -16.297 1 97.94 266 VAL B C 1
ATOM 5626 O O . VAL B 1 266 ? 23.094 -11.227 -17.406 1 97.94 266 VAL B O 1
ATOM 5629 N N . TYR B 1 267 ? 21.891 -9.891 -16.047 1 97.44 267 TYR B N 1
ATOM 5630 C CA . TYR B 1 267 ? 21.516 -8.977 -17.109 1 97.44 267 TYR B CA 1
ATOM 5631 C C . TYR B 1 267 ? 22.734 -8.25 -17.672 1 97.44 267 TYR B C 1
ATOM 5633 O O . TYR B 1 267 ? 22.688 -7.699 -18.766 1 97.44 267 TYR B O 1
ATOM 5641 N N . ASN B 1 268 ? 23.828 -8.219 -16.875 1 96.31 268 ASN B N 1
ATOM 5642 C CA . ASN B 1 268 ? 25.062 -7.559 -17.297 1 96.31 268 ASN B CA 1
ATOM 5643 C C . ASN B 1 268 ? 25.938 -8.492 -18.109 1 96.31 268 ASN B C 1
ATOM 5645 O O . ASN B 1 268 ? 26.969 -8.07 -18.656 1 96.31 268 ASN B O 1
ATOM 5649 N N . SER B 1 269 ? 25.578 -9.75 -18.219 1 95.12 269 SER B N 1
ATOM 5650 C CA . SER B 1 269 ? 26.375 -10.727 -18.953 1 95.12 269 SER B CA 1
ATOM 5651 C C . SER B 1 269 ? 26.016 -10.727 -20.438 1 95.12 269 SER B C 1
ATOM 5653 O O . SER B 1 269 ? 25.016 -10.117 -20.844 1 95.12 269 SER B O 1
ATOM 5655 N N . ASN B 1 270 ? 26.828 -11.43 -21.25 1 93.31 270 ASN B N 1
ATOM 5656 C CA . ASN B 1 270 ? 26.594 -11.539 -22.688 1 93.31 270 ASN B CA 1
ATOM 5657 C C . ASN B 1 270 ? 25.359 -12.383 -23 1 93.31 270 ASN B C 1
ATOM 5659 O O . ASN B 1 270 ? 24.875 -12.375 -24.141 1 93.31 270 ASN B O 1
ATOM 5663 N N . LYS B 1 271 ? 24.766 -13.031 -22.016 1 94.94 271 LYS B N 1
ATOM 5664 C CA . LYS B 1 271 ? 23.594 -13.867 -22.219 1 94.94 271 LYS B CA 1
ATOM 5665 C C . LYS B 1 271 ? 22.406 -13.344 -21.406 1 94.94 271 LYS B C 1
ATOM 5667 O O . LYS B 1 271 ? 21.453 -14.078 -21.141 1 94.94 271 LYS B O 1
ATOM 5672 N N . GLY B 1 272 ? 22.531 -12.125 -21.031 1 96.44 272 GLY B N 1
ATOM 5673 C CA . GLY B 1 272 ? 21.484 -11.547 -20.203 1 96.44 272 GLY B CA 1
ATOM 5674 C C . GLY B 1 272 ? 20.109 -11.602 -20.828 1 96.44 272 GLY B C 1
ATOM 5675 O O . GLY B 1 272 ? 19.109 -11.695 -20.125 1 96.44 272 GLY B O 1
ATOM 5676 N N . ASN B 1 273 ? 20.078 -11.531 -22.125 1 96.75 273 ASN B N 1
ATOM 5677 C CA . ASN B 1 273 ? 18.812 -11.531 -22.875 1 96.75 273 ASN B CA 1
ATOM 5678 C C . ASN B 1 273 ? 18.031 -12.82 -22.641 1 96.75 273 ASN B C 1
ATOM 5680 O O . ASN B 1 273 ? 16.797 -12.812 -22.672 1 96.75 273 ASN B O 1
ATOM 5684 N N . LEU B 1 274 ? 18.719 -13.922 -22.344 1 96.94 274 LEU B N 1
ATOM 5685 C CA . LEU B 1 274 ? 18.078 -15.219 -22.156 1 96.94 274 LEU B CA 1
ATOM 5686 C C . LEU B 1 274 ? 17.359 -15.281 -20.828 1 96.94 274 LEU B C 1
ATOM 5688 O O . LEU B 1 274 ? 16.516 -16.156 -20.609 1 96.94 274 LEU B O 1
ATOM 5692 N N . TYR B 1 275 ? 17.672 -14.289 -19.938 1 97.56 275 TYR B N 1
ATOM 5693 C CA . TYR B 1 275 ? 17.141 -14.297 -18.578 1 97.56 275 TYR B CA 1
ATOM 5694 C C . TYR B 1 275 ? 16.062 -13.234 -18.406 1 97.56 275 TYR B C 1
ATOM 5696 O O . TYR B 1 275 ? 15.727 -12.852 -17.281 1 97.56 275 TYR B O 1
ATOM 5704 N N . THR B 1 276 ? 15.531 -12.727 -19.516 1 97.19 276 THR B N 1
ATOM 5705 C CA . THR B 1 276 ? 14.578 -11.633 -19.422 1 97.19 276 THR B CA 1
ATOM 5706 C C . THR B 1 276 ? 13.156 -12.164 -19.281 1 97.19 276 THR B C 1
ATOM 5708 O O . THR B 1 276 ? 12.703 -12.984 -20.078 1 97.19 276 THR B O 1
ATOM 5711 N N . MET B 1 277 ? 12.523 -11.805 -18.234 1 97.38 277 MET B N 1
ATOM 5712 C CA . MET B 1 277 ? 11.109 -12.023 -17.938 1 97.38 277 MET B CA 1
ATOM 5713 C C . MET B 1 277 ? 10.562 -10.906 -17.062 1 97.38 277 MET B C 1
ATOM 5715 O O . MET B 1 277 ? 11.328 -10.078 -16.562 1 97.38 277 MET B O 1
ATOM 5719 N N . THR B 1 278 ? 9.305 -10.859 -16.906 1 96.81 278 THR B N 1
ATOM 5720 C CA . THR B 1 278 ? 8.656 -9.891 -16.031 1 96.81 278 THR B CA 1
ATOM 5721 C C . THR B 1 278 ? 7.773 -10.594 -15 1 96.81 278 THR B C 1
ATOM 5723 O O . THR B 1 278 ? 6.926 -11.414 -15.359 1 96.81 278 THR B O 1
ATOM 5726 N N . PRO B 1 279 ? 7.941 -10.383 -13.727 1 98.19 279 PRO B N 1
ATOM 5727 C CA . PRO B 1 279 ? 8.883 -9.398 -13.18 1 98.19 279 PRO B CA 1
ATOM 5728 C C . PRO B 1 279 ? 10.336 -9.836 -13.312 1 98.19 279 PRO B C 1
ATOM 5730 O O . PRO B 1 279 ? 10.617 -11.031 -13.453 1 98.19 279 PRO B O 1
ATOM 5733 N N . PRO B 1 280 ? 11.234 -8.875 -13.344 1 98.62 280 PRO B N 1
ATOM 5734 C CA . PRO B 1 280 ? 12.633 -9.242 -13.578 1 98.62 280 PRO B CA 1
ATOM 5735 C C . PRO B 1 280 ? 13.281 -9.898 -12.359 1 98.62 280 PRO B C 1
ATOM 5737 O O . PRO B 1 280 ? 12.703 -9.906 -11.273 1 98.62 280 PRO B O 1
ATOM 5740 N N . LEU B 1 281 ? 14.414 -10.484 -12.602 1 98.81 281 LEU B N 1
ATOM 5741 C CA . LEU B 1 281 ? 15.273 -10.945 -11.508 1 98.81 281 LEU B CA 1
ATOM 5742 C C . LEU B 1 281 ? 15.703 -9.781 -10.625 1 98.81 281 LEU B C 1
ATOM 5744 O O . LEU B 1 281 ? 15.898 -8.664 -11.117 1 98.81 281 LEU B O 1
ATOM 5748 N N . ARG B 1 282 ? 15.875 -10.055 -9.344 1 98.88 282 ARG B N 1
ATOM 5749 C CA . ARG B 1 282 ? 16.172 -9.016 -8.375 1 98.88 282 ARG B CA 1
ATOM 5750 C C . ARG B 1 282 ? 17.625 -9.086 -7.91 1 98.88 282 ARG B C 1
ATOM 5752 O O . ARG B 1 282 ? 18.359 -9.977 -8.32 1 98.88 282 ARG B O 1
ATOM 5759 N N . ASN B 1 283 ? 18.047 -8.07 -7.145 1 98.38 283 ASN B N 1
ATOM 5760 C CA . ASN B 1 283 ? 19.391 -8.078 -6.602 1 98.38 283 ASN B CA 1
ATOM 5761 C C . ASN B 1 283 ? 19.594 -9.211 -5.594 1 98.38 283 ASN B C 1
ATOM 5763 O O . ASN B 1 283 ? 18.625 -9.812 -5.137 1 98.38 283 ASN B O 1
ATOM 5767 N N . GLU B 1 284 ? 20.781 -9.484 -5.27 1 98.62 284 GLU B N 1
ATOM 5768 C CA . GLU B 1 284 ? 21.141 -10.617 -4.422 1 98.62 284 GLU B CA 1
ATOM 5769 C C . GLU B 1 284 ? 20.469 -10.531 -3.061 1 98.62 284 GLU B C 1
ATOM 5771 O O . GLU B 1 284 ? 20.078 -11.547 -2.488 1 98.62 284 GLU B O 1
ATOM 5776 N N . LEU B 1 285 ? 20.312 -9.367 -2.516 1 98.56 285 LEU B N 1
ATOM 5777 C CA . LEU B 1 285 ? 19.688 -9.188 -1.214 1 98.56 285 LEU B CA 1
ATOM 5778 C C . LEU B 1 285 ? 18.25 -9.703 -1.228 1 98.56 285 LEU B C 1
ATOM 5780 O O . LEU B 1 285 ? 17.828 -10.391 -0.299 1 98.56 285 LEU B O 1
ATOM 5784 N N . GLU B 1 286 ? 17.5 -9.344 -2.211 1 98.81 286 GLU B N 1
ATOM 5785 C CA . GLU B 1 286 ? 16.109 -9.789 -2.326 1 98.81 286 GLU B CA 1
ATOM 5786 C C . GLU B 1 286 ? 16.031 -11.297 -2.531 1 98.81 286 GLU B C 1
ATOM 5788 O O . GLU B 1 286 ? 15.109 -11.953 -2.033 1 98.81 286 GLU B O 1
ATOM 5793 N N . VAL B 1 287 ? 16.969 -11.852 -3.312 1 98.88 287 VAL B N 1
ATOM 5794 C CA . VAL B 1 287 ? 17.016 -13.297 -3.533 1 98.88 287 VAL B CA 1
ATOM 5795 C C . VAL B 1 287 ? 17.234 -14.016 -2.203 1 98.88 287 VAL B C 1
ATOM 5797 O O . VAL B 1 287 ? 16.531 -14.984 -1.895 1 98.88 287 VAL B O 1
ATOM 5800 N N . GLU B 1 288 ? 18.203 -13.523 -1.435 1 98.88 288 GLU B N 1
ATOM 5801 C CA . GLU B 1 288 ? 18.484 -14.141 -0.144 1 98.88 288 GLU B CA 1
ATOM 5802 C C . GLU B 1 288 ? 17.297 -14.031 0.803 1 98.88 288 GLU B C 1
ATOM 5804 O O . GLU B 1 288 ? 16.984 -14.992 1.515 1 98.88 288 GLU B O 1
ATOM 5809 N N . LYS B 1 289 ? 16.656 -12.844 0.806 1 98.81 289 LYS B N 1
ATOM 5810 C CA . LYS B 1 289 ? 15.469 -12.688 1.625 1 98.81 289 LYS B CA 1
ATOM 5811 C C . LYS B 1 289 ? 14.367 -13.648 1.181 1 98.81 289 LYS B C 1
ATOM 5813 O O . LYS B 1 289 ? 13.641 -14.195 2.012 1 98.81 289 LYS B O 1
ATOM 5818 N N . LEU B 1 290 ? 14.227 -13.773 -0.096 1 98.88 290 LEU B N 1
ATOM 5819 C CA . LEU B 1 290 ? 13.227 -14.688 -0.63 1 98.88 290 LEU B CA 1
ATOM 5820 C C . LEU B 1 290 ? 13.492 -16.109 -0.157 1 98.88 290 LEU B C 1
ATOM 5822 O O . LEU B 1 290 ? 12.57 -16.812 0.275 1 98.88 290 LEU B O 1
ATOM 5826 N N . LYS B 1 291 ? 14.781 -16.562 -0.245 1 98.88 291 LYS B N 1
ATOM 5827 C CA . LYS B 1 291 ? 15.18 -17.891 0.229 1 98.88 291 LYS B CA 1
ATOM 5828 C C . LYS B 1 291 ? 14.867 -18.062 1.712 1 98.88 291 LYS B C 1
ATOM 5830 O O . LYS B 1 291 ? 14.32 -19.094 2.119 1 98.88 291 LYS B O 1
ATOM 5835 N N . GLN B 1 292 ? 15.164 -17 2.463 1 98.69 292 GLN B N 1
ATOM 5836 C CA . GLN B 1 292 ? 14.969 -17.047 3.908 1 98.69 292 GLN B CA 1
ATOM 5837 C C . GLN B 1 292 ? 13.492 -17.141 4.262 1 98.69 292 GLN B C 1
ATOM 5839 O O . GLN B 1 292 ? 13.133 -17.625 5.34 1 98.69 292 GLN B O 1
ATOM 5844 N N . ASN B 1 293 ? 12.633 -16.734 3.312 1 98.62 293 ASN B N 1
ATOM 5845 C CA . ASN B 1 293 ? 11.211 -16.688 3.605 1 98.62 293 ASN B CA 1
ATOM 5846 C C . ASN B 1 293 ? 10.438 -17.734 2.816 1 98.62 293 ASN B C 1
ATOM 5848 O O . ASN B 1 293 ? 9.242 -17.578 2.561 1 98.62 293 ASN B O 1
ATOM 5852 N N . ILE B 1 294 ? 11.094 -18.828 2.455 1 98.81 294 ILE B N 1
ATOM 5853 C CA . ILE B 1 294 ? 10.5 -19.875 1.613 1 98.81 294 ILE B CA 1
ATOM 5854 C C . ILE B 1 294 ? 9.273 -20.453 2.309 1 98.81 294 ILE B C 1
ATOM 5856 O O . ILE B 1 294 ? 8.305 -20.828 1.65 1 98.81 294 ILE B O 1
ATOM 5860 N N . ASP B 1 295 ? 9.219 -20.453 3.633 1 98.38 295 ASP B N 1
ATOM 5861 C CA . ASP B 1 295 ? 8.125 -21.062 4.383 1 98.38 295 ASP B CA 1
ATOM 5862 C C . ASP B 1 295 ? 6.844 -20.234 4.23 1 98.38 295 ASP B C 1
ATOM 5864 O O . ASP B 1 295 ? 5.746 -20.75 4.473 1 98.38 295 ASP B O 1
ATOM 5868 N N . ASN B 1 296 ? 6.977 -18.953 3.799 1 98.5 296 ASN B N 1
ATOM 5869 C CA . ASN B 1 296 ? 5.82 -18.078 3.641 1 98.5 296 ASN B CA 1
ATOM 5870 C C . ASN B 1 296 ? 5.363 -18.016 2.186 1 98.5 296 ASN B C 1
ATOM 5872 O O . ASN B 1 296 ? 4.348 -17.375 1.88 1 98.5 296 ASN B O 1
ATOM 5876 N N . ILE B 1 297 ? 6.094 -18.641 1.291 1 98.81 297 ILE B N 1
ATOM 5877 C CA . ILE B 1 297 ? 5.625 -18.875 -0.07 1 98.81 297 ILE B CA 1
ATOM 5878 C C . ILE B 1 297 ? 4.66 -20.062 -0.083 1 98.81 297 ILE B C 1
ATOM 5880 O O . ILE B 1 297 ? 4.988 -21.141 0.402 1 98.81 297 ILE B O 1
ATOM 5884 N N . TYR B 1 298 ? 3.502 -19.812 -0.583 1 98.81 298 TYR B N 1
ATOM 5885 C CA . TYR B 1 298 ? 2.457 -20.828 -0.469 1 98.81 298 TYR B CA 1
ATOM 5886 C C . TYR B 1 298 ? 2.574 -21.859 -1.582 1 98.81 298 TYR B C 1
ATOM 5888 O O . TYR B 1 298 ? 2.434 -23.062 -1.339 1 98.81 298 TYR B O 1
ATOM 5896 N N . THR B 1 299 ? 2.816 -21.406 -2.77 1 98.88 299 THR B N 1
ATOM 5897 C CA . THR B 1 299 ? 2.941 -22.281 -3.924 1 98.88 299 THR B CA 1
ATOM 5898 C C . THR B 1 299 ? 4.164 -21.922 -4.758 1 98.88 299 THR B C 1
ATOM 5900 O O . THR B 1 299 ? 4.656 -20.797 -4.684 1 98.88 299 THR B O 1
ATOM 5903 N N . ILE B 1 300 ? 4.652 -22.844 -5.5 1 98.94 300 ILE B N 1
ATOM 5904 C CA . ILE B 1 300 ? 5.652 -22.625 -6.535 1 98.94 300 ILE B CA 1
ATOM 5905 C C . ILE B 1 300 ? 5.051 -22.906 -7.91 1 98.94 300 ILE B C 1
ATOM 5907 O O . ILE B 1 300 ? 4.559 -24.016 -8.156 1 98.94 300 ILE B O 1
ATOM 5911 N N . GLY B 1 301 ? 4.906 -21.938 -8.711 1 98.81 301 GLY B N 1
ATOM 5912 C CA . GLY B 1 301 ? 4.613 -22.047 -10.133 1 98.81 301 GLY B CA 1
ATOM 5913 C C . GLY B 1 301 ? 5.793 -21.688 -11.016 1 98.81 301 GLY B C 1
ATOM 5914 O O . GLY B 1 301 ? 6.723 -21.016 -10.57 1 98.81 301 GLY B O 1
ATOM 5915 N N . THR B 1 302 ? 5.793 -22.141 -12.227 1 98.75 302 THR B N 1
ATOM 5916 C CA . THR B 1 302 ? 7 -21.922 -13.023 1 98.75 302 THR B CA 1
ATOM 5917 C C . THR B 1 302 ? 6.859 -20.703 -13.914 1 98.75 302 THR B C 1
ATOM 5919 O O . THR B 1 302 ? 7.855 -20.156 -14.391 1 98.75 302 THR B O 1
ATOM 5922 N N . ASP B 1 303 ? 5.594 -20.266 -14.102 1 98.56 303 ASP B N 1
ATOM 5923 C CA . ASP B 1 303 ? 5.41 -19.25 -15.133 1 98.56 303 ASP B CA 1
ATOM 5924 C C . ASP B 1 303 ? 6.133 -19.641 -16.422 1 98.56 303 ASP B C 1
ATOM 5926 O O . ASP B 1 303 ? 6.719 -18.781 -17.094 1 98.56 303 ASP B O 1
ATOM 5930 N N . HIS B 1 304 ? 6.16 -20.953 -16.781 1 98.62 304 HIS B N 1
ATOM 5931 C CA . HIS B 1 304 ? 6.789 -21.484 -17.984 1 98.62 304 HIS B CA 1
ATOM 5932 C C . HIS B 1 304 ? 6.258 -20.812 -19.234 1 98.62 304 HIS B C 1
ATOM 5934 O O . HIS B 1 304 ? 5.078 -20.953 -19.562 1 98.62 304 HIS B O 1
ATOM 5940 N N . CYS B 1 305 ? 7.094 -20.109 -19.875 1 98.06 305 CYS B N 1
ATOM 5941 C CA . CYS B 1 305 ? 6.785 -19.344 -21.078 1 98.06 305 CYS B CA 1
ATOM 5942 C C . CYS B 1 305 ? 8.031 -19.172 -21.938 1 98.06 305 CYS B C 1
ATOM 5944 O O . CYS B 1 305 ? 8.547 -18.062 -22.078 1 98.06 305 CYS B O 1
ATOM 5946 N N . PRO B 1 306 ? 8.477 -20.234 -22.594 1 97.44 306 PRO B N 1
ATOM 5947 C CA . PRO B 1 306 ? 9.758 -20.188 -23.312 1 97.44 306 PRO B CA 1
ATOM 5948 C C . PRO B 1 306 ? 9.617 -19.641 -24.719 1 97.44 306 PRO B C 1
ATOM 5950 O O . PRO B 1 306 ? 8.57 -19.797 -25.359 1 97.44 306 PRO B O 1
ATOM 5953 N N . PHE B 1 307 ? 10.672 -19.062 -25.172 1 97.38 307 PHE B N 1
ATOM 5954 C CA . PHE B 1 307 ? 10.836 -18.578 -26.531 1 97.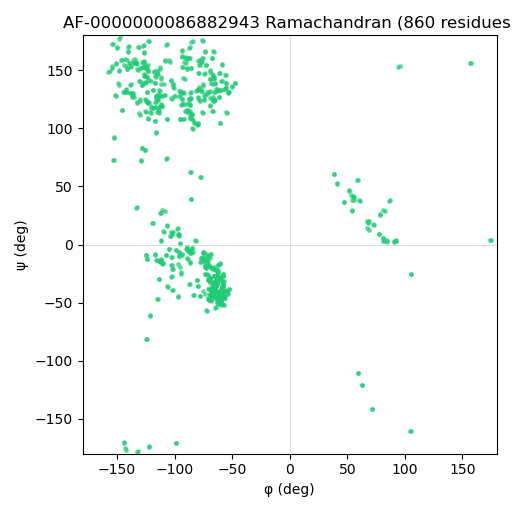38 307 PHE B CA 1
ATOM 5955 C C . PHE B 1 307 ? 12.164 -19.031 -27.125 1 97.38 307 PHE B C 1
ATOM 5957 O O . PHE B 1 307 ? 13 -19.609 -26.406 1 97.38 307 PHE B O 1
ATOM 5964 N N . THR B 1 308 ? 12.375 -18.844 -28.406 1 96.25 308 THR B N 1
ATOM 5965 C CA . THR B 1 308 ? 13.586 -19.328 -29.062 1 96.25 308 THR B CA 1
ATOM 5966 C C . THR B 1 308 ? 14.758 -18.391 -28.781 1 96.25 308 THR B C 1
ATOM 5968 O O . THR B 1 308 ? 14.562 -17.234 -28.422 1 96.25 308 THR B O 1
ATOM 5971 N N . LEU B 1 309 ? 15.93 -19.016 -28.953 1 96.62 309 LEU B N 1
ATOM 5972 C CA . LEU B 1 309 ? 17.141 -18.219 -28.828 1 96.62 309 LEU B CA 1
ATOM 5973 C C . LEU B 1 309 ? 17.094 -17.016 -29.766 1 96.62 309 LEU B C 1
ATOM 5975 O O . LEU B 1 309 ? 17.469 -15.906 -29.391 1 96.62 309 LEU B O 1
ATOM 5979 N N . LYS B 1 310 ? 16.656 -17.188 -30.953 1 96.06 310 LYS B N 1
ATOM 5980 C CA . LYS B 1 310 ? 16.578 -16.141 -31.969 1 96.06 310 LYS B CA 1
ATOM 5981 C C . LYS B 1 310 ? 15.68 -15 -31.5 1 96.06 310 LYS B C 1
ATOM 5983 O O . LYS B 1 310 ? 16.016 -13.828 -31.641 1 96.06 310 LYS B O 1
ATOM 5988 N N . GLU B 1 311 ? 14.539 -15.32 -30.891 1 95.5 311 GLU B N 1
ATOM 5989 C CA . GLU B 1 311 ? 13.578 -14.32 -30.438 1 95.5 311 GLU B CA 1
ATOM 5990 C C . GLU B 1 311 ? 14.133 -13.539 -29.234 1 95.5 311 GLU B C 1
ATOM 5992 O O . GLU B 1 311 ? 13.82 -12.359 -29.062 1 95.5 311 GLU B O 1
ATOM 5997 N N . LYS B 1 312 ? 15.008 -14.211 -28.5 1 96.06 312 LYS B N 1
ATOM 5998 C CA . LYS B 1 312 ? 15.531 -13.602 -27.266 1 96.06 312 LYS B CA 1
ATOM 5999 C C . LYS B 1 312 ? 16.781 -12.781 -27.562 1 96.06 312 LYS B C 1
ATOM 6001 O O . LYS B 1 312 ? 17.219 -11.984 -26.719 1 96.06 312 LYS B O 1
ATOM 6006 N N . MET B 1 313 ? 17.328 -12.898 -28.719 1 93.69 313 MET B N 1
ATOM 6007 C CA . MET B 1 313 ? 18.609 -12.258 -29.062 1 93.69 313 MET B CA 1
ATOM 6008 C C . MET B 1 313 ? 18.375 -10.836 -29.547 1 93.69 313 MET B C 1
ATOM 6010 O O . MET B 1 313 ? 18.609 -10.531 -30.719 1 93.69 313 MET B O 1
ATOM 6014 N N . THR B 1 314 ? 17.875 -10.039 -28.766 1 89.12 314 THR B N 1
ATOM 6015 C CA . THR B 1 314 ? 17.734 -8.609 -29.016 1 89.12 314 THR B CA 1
ATOM 6016 C C . THR B 1 314 ? 18.297 -7.797 -27.859 1 89.12 314 THR B C 1
ATOM 6018 O O . THR B 1 314 ? 18.484 -8.32 -26.766 1 89.12 314 THR B O 1
ATOM 6021 N N . SER B 1 315 ? 18.656 -6.586 -28.141 1 86.88 315 SER B N 1
ATOM 6022 C CA . SER B 1 315 ? 19.391 -5.781 -27.156 1 86.88 315 SER B CA 1
ATOM 6023 C C . SER B 1 315 ? 18.438 -4.93 -26.328 1 86.88 315 SER B C 1
ATOM 6025 O O . SER B 1 315 ? 18.844 -4.328 -25.328 1 86.88 315 SER B O 1
ATOM 6027 N N . PHE B 1 316 ? 17.188 -4.953 -26.781 1 91.88 316 PHE B N 1
ATOM 6028 C CA . PHE B 1 316 ? 16.266 -4.035 -26.125 1 91.88 316 PHE B CA 1
ATOM 6029 C C . PHE B 1 316 ? 15.094 -4.793 -25.531 1 91.88 316 PHE B C 1
ATOM 6031 O O . PHE B 1 316 ? 14.547 -5.707 -26.156 1 91.88 316 PHE B O 1
ATOM 6038 N N . THR B 1 317 ? 14.648 -4.359 -24.344 1 91.06 317 THR B N 1
ATOM 6039 C CA . THR B 1 317 ? 13.664 -5.082 -23.562 1 91.06 317 THR B CA 1
ATOM 6040 C C . THR B 1 317 ? 12.289 -5.008 -24.219 1 91.06 317 THR B C 1
ATOM 6042 O O . THR B 1 317 ? 11.469 -5.922 -24.062 1 91.06 317 THR B O 1
ATOM 6045 N N . ASP B 1 318 ? 12 -3.891 -24.953 1 90.12 318 ASP B N 1
ATOM 6046 C CA . ASP B 1 318 ? 10.68 -3.744 -25.562 1 90.12 318 ASP B CA 1
ATOM 6047 C C . ASP B 1 318 ? 10.539 -4.633 -26.797 1 90.12 318 ASP B C 1
ATOM 6049 O O . ASP B 1 318 ? 9.43 -4.855 -27.281 1 90.12 318 ASP B O 1
ATOM 6053 N N . LEU B 1 319 ? 11.641 -5.223 -27.281 1 91.25 319 LEU B N 1
ATOM 6054 C CA . LEU B 1 319 ? 11.633 -6.043 -28.484 1 91.25 319 LEU B CA 1
ATOM 6055 C C . LEU B 1 319 ? 11.797 -7.52 -28.141 1 91.25 319 LEU B C 1
ATOM 6057 O O . LEU B 1 319 ? 11.648 -8.383 -29.016 1 91.25 319 LEU B O 1
ATOM 6061 N N . ILE B 1 320 ? 12.078 -7.801 -26.969 1 93.62 320 ILE B N 1
ATOM 6062 C CA . ILE B 1 320 ? 12.344 -9.172 -26.547 1 93.62 320 ILE B CA 1
ATOM 6063 C C . ILE B 1 320 ? 11.109 -9.75 -25.859 1 93.62 320 ILE B C 1
ATOM 6065 O O . ILE B 1 320 ? 10.477 -9.086 -25.031 1 93.62 320 ILE B O 1
ATOM 6069 N N . PRO B 1 321 ? 10.625 -10.945 -26.281 1 95.12 321 PRO B N 1
ATOM 6070 C CA . PRO B 1 321 ? 9.539 -11.562 -25.516 1 95.12 321 PRO B CA 1
ATOM 6071 C C . PRO B 1 321 ? 9.953 -11.898 -24.078 1 95.12 321 PRO B C 1
ATOM 6073 O O . PRO B 1 321 ? 11.039 -12.43 -23.844 1 95.12 321 PRO B O 1
ATOM 6076 N N . MET B 1 322 ? 9.141 -11.539 -23.219 1 95.62 322 MET B N 1
ATOM 6077 C CA . MET B 1 322 ? 9.422 -11.719 -21.797 1 95.62 322 MET B CA 1
ATOM 6078 C C . MET B 1 322 ? 8.938 -13.078 -21.312 1 95.62 322 MET B C 1
ATOM 6080 O O . MET B 1 322 ? 7.734 -13.359 -21.328 1 95.62 322 MET B O 1
ATOM 6084 N N . GLY B 1 323 ? 9.781 -13.992 -20.906 1 96.69 323 GLY B N 1
ATOM 6085 C CA . GLY B 1 323 ? 9.445 -15.32 -20.422 1 96.69 323 GLY B CA 1
ATOM 6086 C C . GLY B 1 323 ? 10.586 -16.312 -20.547 1 96.69 323 GLY B C 1
ATOM 6087 O O . GLY B 1 323 ? 11.492 -16.125 -21.375 1 96.69 323 GLY B O 1
ATOM 6088 N N . ILE B 1 324 ? 10.586 -17.281 -19.797 1 97.56 324 ILE B N 1
ATOM 6089 C CA . ILE B 1 324 ? 11.594 -18.344 -19.812 1 97.56 324 ILE B CA 1
ATOM 6090 C C . ILE B 1 324 ? 10.922 -19.703 -19.594 1 97.56 324 ILE B C 1
ATOM 6092 O O . ILE B 1 324 ? 9.734 -19.766 -19.266 1 97.56 324 ILE B O 1
ATOM 6096 N N . GLY B 1 325 ? 11.68 -20.734 -19.875 1 97.56 325 GLY B N 1
ATOM 6097 C CA . GLY B 1 325 ? 11.234 -22.094 -19.562 1 97.56 325 GLY B CA 1
ATOM 6098 C C . GLY B 1 325 ? 11.727 -22.578 -18.203 1 97.56 325 GLY B C 1
ATOM 6099 O O . GLY B 1 325 ? 12.656 -22 -17.641 1 97.56 325 GLY B O 1
ATOM 6100 N N . GLY B 1 326 ? 11.039 -23.625 -17.703 1 97.88 326 GLY B N 1
ATOM 6101 C CA . GLY B 1 326 ? 11.594 -24.141 -16.453 1 97.88 326 GLY B CA 1
ATOM 6102 C C . GLY B 1 326 ? 10.734 -25.234 -15.836 1 97.88 326 GLY B C 1
ATOM 6103 O O . GLY B 1 326 ? 11.047 -25.734 -14.758 1 97.88 326 GLY B O 1
ATOM 6104 N N . ILE B 1 327 ? 9.633 -25.672 -16.484 1 98.75 327 ILE B N 1
ATOM 6105 C CA . ILE B 1 327 ? 8.656 -26.547 -15.844 1 98.75 327 ILE B CA 1
ATOM 6106 C C . ILE B 1 327 ? 9.305 -27.906 -15.531 1 98.75 327 ILE B C 1
ATOM 6108 O O . ILE B 1 327 ? 9.031 -28.5 -14.492 1 98.75 327 ILE B O 1
ATOM 6112 N N . GLU B 1 328 ? 10.242 -28.391 -16.375 1 98.62 328 GLU B N 1
ATOM 6113 C CA . GLU B 1 328 ? 10.828 -29.719 -16.25 1 98.62 328 GLU B CA 1
ATOM 6114 C C . GLU B 1 328 ? 11.727 -29.812 -15.023 1 98.62 328 GLU B C 1
ATOM 6116 O O . GLU B 1 328 ? 11.844 -30.891 -14.414 1 98.62 328 GLU B O 1
ATOM 6121 N N . HIS B 1 329 ? 12.328 -28.75 -14.625 1 98.56 329 HIS B N 1
ATOM 6122 C CA . HIS B 1 329 ? 13.359 -28.828 -13.594 1 98.56 329 HIS B CA 1
ATOM 6123 C C . HIS B 1 329 ? 12.891 -28.156 -12.305 1 98.56 329 HIS B C 1
ATOM 6125 O O . HIS B 1 329 ? 13.648 -28.078 -11.328 1 98.56 329 HIS B O 1
ATOM 6131 N N . SER B 1 330 ? 11.648 -27.703 -12.289 1 98.75 330 SER B N 1
ATOM 6132 C CA . SER B 1 330 ? 11.141 -26.844 -11.211 1 98.75 330 SER B CA 1
ATOM 6133 C C . SER B 1 330 ? 11.273 -27.531 -9.859 1 98.75 330 SER B C 1
ATOM 6135 O O . SER B 1 330 ? 11.891 -26.984 -8.938 1 98.75 330 SER B O 1
ATOM 6137 N N . PHE B 1 331 ? 10.812 -28.781 -9.641 1 98.88 331 PHE B N 1
ATOM 6138 C CA . PHE B 1 331 ? 10.797 -29.438 -8.344 1 98.88 331 PHE B CA 1
ATOM 6139 C C . PHE B 1 331 ? 12.211 -29.781 -7.891 1 98.88 331 PHE B C 1
ATOM 6141 O O . PHE B 1 331 ? 12.586 -29.516 -6.746 1 98.88 331 PHE B O 1
ATOM 6148 N N . VAL B 1 332 ? 13.047 -30.375 -8.766 1 98.81 332 VAL B N 1
ATOM 6149 C CA . VAL B 1 332 ? 14.375 -30.828 -8.352 1 98.81 332 VAL B CA 1
ATOM 6150 C C . VAL B 1 332 ? 15.227 -29.609 -7.98 1 98.81 332 VAL B C 1
ATOM 6152 O O . VAL B 1 332 ? 16.078 -29.703 -7.082 1 98.81 332 VAL B O 1
ATOM 6155 N N . LEU B 1 333 ? 15.039 -28.453 -8.703 1 98.88 333 LEU B N 1
ATOM 6156 C CA . LEU B 1 333 ? 15.734 -27.219 -8.32 1 98.88 333 LEU B CA 1
ATOM 6157 C C . LEU B 1 333 ? 15.375 -26.812 -6.902 1 98.88 333 LEU B C 1
ATOM 6159 O O . LEU B 1 333 ? 16.25 -26.594 -6.066 1 98.88 333 LEU B O 1
ATOM 6163 N N . MET B 1 334 ? 14.094 -26.75 -6.629 1 98.94 334 MET B N 1
ATOM 6164 C CA . MET B 1 334 ? 13.625 -26.281 -5.328 1 98.94 334 MET B CA 1
ATOM 6165 C C . MET B 1 334 ? 13.938 -27.297 -4.234 1 98.94 334 MET B C 1
ATOM 6167 O O . MET B 1 334 ? 14.281 -26.922 -3.113 1 98.94 334 MET B O 1
ATOM 6171 N N . TYR B 1 335 ? 13.805 -28.594 -4.562 1 98.88 335 TYR B N 1
ATOM 6172 C CA . TYR B 1 335 ? 14.141 -29.641 -3.611 1 98.88 335 TYR B CA 1
ATOM 6173 C C . TYR B 1 335 ? 15.617 -29.594 -3.25 1 98.88 335 TYR B C 1
ATOM 6175 O O . TYR B 1 335 ? 15.992 -29.844 -2.1 1 98.88 335 TYR B O 1
ATOM 6183 N N . SER B 1 336 ? 16.453 -29.359 -4.23 1 98.81 336 SER B N 1
ATOM 6184 C CA . SER B 1 336 ? 17.891 -29.281 -4.004 1 98.81 336 SER B CA 1
ATOM 6185 C C . SER B 1 336 ? 18.219 -28.188 -2.982 1 98.81 336 SER B C 1
ATOM 6187 O O . SER B 1 336 ? 19.141 -28.344 -2.182 1 98.81 336 SER B O 1
ATOM 6189 N N . MET B 1 337 ? 17.484 -27.125 -3.045 1 98.38 337 MET B N 1
ATOM 6190 C CA . MET B 1 337 ? 17.781 -25.969 -2.211 1 98.38 337 MET B CA 1
ATOM 6191 C C . MET B 1 337 ? 17.109 -26.094 -0.847 1 98.38 337 MET B C 1
ATOM 6193 O O . MET B 1 337 ? 17.672 -25.688 0.167 1 98.38 337 MET B O 1
ATOM 6197 N N . PHE B 1 338 ? 15.891 -26.719 -0.787 1 98.62 338 PHE B N 1
ATOM 6198 C CA . PHE B 1 338 ? 15.094 -26.562 0.425 1 98.62 338 PHE B CA 1
ATOM 6199 C C . PHE B 1 338 ? 14.727 -27.922 1.007 1 98.62 338 PHE B C 1
ATOM 6201 O O . PHE B 1 338 ? 14.172 -28 2.102 1 98.62 338 PHE B O 1
ATOM 6208 N N . GLY B 1 339 ? 14.969 -29 0.32 1 98.19 339 GLY B N 1
ATOM 6209 C CA . GLY B 1 339 ? 14.648 -30.328 0.799 1 98.19 339 GLY B CA 1
ATOM 6210 C C . GLY B 1 339 ? 13.156 -30.625 0.825 1 98.19 339 GLY B C 1
ATOM 6211 O O . GLY B 1 339 ? 12.422 -30.203 -0.078 1 98.19 339 GLY B O 1
ATOM 6212 N N . GLU B 1 340 ? 12.703 -31.281 1.774 1 98.19 340 GLU B N 1
ATOM 6213 C CA . GLU B 1 340 ? 11.359 -31.859 1.835 1 98.19 340 GLU B CA 1
ATOM 6214 C C . GLU B 1 340 ? 10.312 -30.766 2.076 1 98.19 340 GLU B C 1
ATOM 6216 O O . GLU B 1 340 ? 9.133 -30.969 1.769 1 98.19 340 GLU B O 1
ATOM 6221 N N . LYS B 1 341 ? 10.742 -29.609 2.564 1 97.19 341 LYS B N 1
ATOM 6222 C CA . LYS B 1 341 ? 9.758 -28.609 2.943 1 97.19 341 LYS B CA 1
ATOM 6223 C C . LYS B 1 341 ? 9.086 -28 1.713 1 97.19 341 LYS B C 1
ATOM 6225 O O . LYS B 1 341 ? 8.078 -27.297 1.829 1 97.19 341 LYS B O 1
ATOM 6230 N N . ILE B 1 342 ? 9.594 -28.281 0.495 1 98.44 342 ILE B N 1
ATOM 6231 C CA . ILE B 1 342 ? 9.023 -27.688 -0.713 1 98.44 342 ILE B CA 1
ATOM 6232 C C . ILE B 1 342 ? 7.867 -28.547 -1.214 1 98.44 342 ILE B C 1
ATOM 6234 O O . ILE B 1 342 ? 7.094 -28.109 -2.072 1 98.44 342 ILE B O 1
ATOM 6238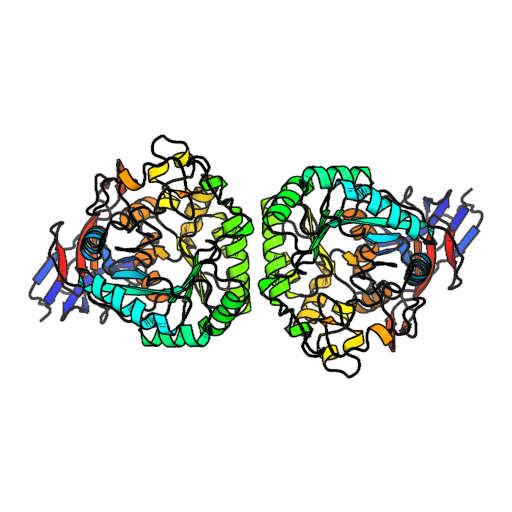 N N . ILE B 1 343 ? 7.715 -29.781 -0.744 1 98.88 343 ILE B N 1
ATOM 6239 C CA . ILE B 1 343 ? 6.828 -30.781 -1.325 1 98.88 343 ILE B CA 1
ATOM 6240 C C . ILE B 1 343 ? 5.398 -30.25 -1.359 1 98.88 343 ILE B C 1
ATOM 6242 O O . ILE B 1 343 ? 4.734 -30.297 -2.396 1 98.88 343 ILE B O 1
ATOM 6246 N N . ASN B 1 344 ? 4.945 -29.625 -0.246 1 98.81 344 ASN B N 1
ATOM 6247 C CA . ASN B 1 344 ? 3.572 -29.141 -0.165 1 98.81 344 ASN B CA 1
ATOM 6248 C C . ASN B 1 344 ? 3.316 -28.016 -1.156 1 98.81 344 ASN B C 1
ATOM 6250 O O . ASN B 1 344 ? 2.191 -27.844 -1.629 1 98.81 344 ASN B O 1
ATOM 6254 N N . LYS B 1 345 ? 4.328 -27.281 -1.517 1 98.88 345 LYS B N 1
ATOM 6255 C CA . LYS B 1 345 ? 4.203 -26.125 -2.402 1 98.88 345 LYS B CA 1
ATOM 6256 C C . LYS B 1 345 ? 4 -26.562 -3.85 1 98.88 345 LYS B C 1
ATOM 6258 O O . LYS B 1 345 ? 3.621 -25.75 -4.699 1 98.88 345 LYS B O 1
ATOM 6263 N N . PHE B 1 346 ? 4.121 -27.922 -4.102 1 98.88 346 PHE B N 1
ATOM 6264 C CA . PHE B 1 346 ? 3.918 -28.5 -5.426 1 98.88 346 PHE B CA 1
ATOM 6265 C C . PHE B 1 346 ? 2.732 -29.469 -5.418 1 98.88 346 PHE B C 1
ATOM 6267 O O . PHE B 1 346 ? 2.346 -29.984 -6.469 1 98.88 346 PHE B O 1
ATOM 6274 N N . THR B 1 347 ? 2.189 -29.781 -4.246 1 98.81 347 THR B N 1
ATOM 6275 C C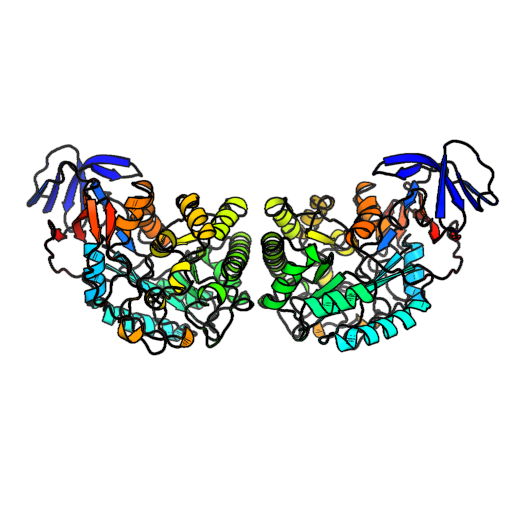A . THR B 1 347 ? 1.217 -30.859 -4.168 1 98.81 347 THR B CA 1
ATOM 6276 C C . THR B 1 347 ? -0.085 -30.375 -3.535 1 98.81 347 THR B C 1
ATOM 6278 O O . THR B 1 347 ? -0.934 -29.797 -4.215 1 98.81 347 THR B O 1
ATOM 6281 N N . ILE B 1 348 ? -0.127 -30.312 -2.201 1 98.62 348 ILE B N 1
ATOM 6282 C CA . ILE B 1 348 ? -1.395 -30.062 -1.518 1 98.62 348 ILE B CA 1
ATOM 6283 C C . ILE B 1 348 ? -1.736 -28.578 -1.561 1 98.62 348 ILE B C 1
ATOM 6285 O O . ILE B 1 348 ? -2.908 -28.203 -1.646 1 98.62 348 ILE B O 1
ATOM 6289 N N . ASN B 1 349 ? -0.786 -27.656 -1.473 1 98.75 349 ASN B N 1
ATOM 6290 C CA . ASN B 1 349 ? -1.054 -26.219 -1.422 1 98.75 349 ASN B CA 1
ATOM 6291 C C . ASN B 1 349 ? -1.697 -25.719 -2.715 1 98.75 349 ASN B C 1
ATOM 6293 O O . ASN B 1 349 ? -2.777 -25.125 -2.688 1 98.75 349 ASN B O 1
ATOM 6297 N N . PRO B 1 350 ? -1.059 -26 -3.873 1 98.81 350 PRO B N 1
ATOM 6298 C CA . PRO B 1 350 ? -1.729 -25.562 -5.102 1 98.81 350 PRO B CA 1
ATOM 6299 C C . PRO B 1 350 ? -3.059 -26.281 -5.332 1 98.81 350 PRO B C 1
ATOM 6301 O O . PRO B 1 350 ? -3.979 -25.703 -5.922 1 98.81 350 PRO B O 1
ATOM 6304 N N . ALA B 1 351 ? -3.174 -27.547 -4.883 1 98.62 351 ALA B N 1
ATOM 6305 C CA . ALA B 1 351 ? -4.445 -28.25 -5.02 1 98.62 351 ALA B CA 1
ATOM 6306 C C . ALA B 1 351 ? -5.547 -27.547 -4.23 1 98.62 351 ALA B C 1
ATOM 6308 O O . ALA B 1 351 ? -6.645 -27.328 -4.75 1 98.62 351 ALA B O 1
ATOM 6309 N N . LYS B 1 352 ? -5.227 -27.156 -3.004 1 98.38 352 LYS B N 1
ATOM 6310 C CA . LYS B 1 352 ? -6.219 -26.531 -2.133 1 98.38 352 LYS B CA 1
ATOM 6311 C C . LYS B 1 352 ? -6.57 -25.125 -2.623 1 98.38 352 LYS B C 1
ATOM 6313 O O . LYS B 1 352 ? -7.746 -24.797 -2.779 1 98.38 352 LYS B O 1
ATOM 6318 N N . VAL B 1 353 ? -5.609 -24.344 -2.955 1 98.62 353 VAL B N 1
ATOM 6319 C CA . VAL B 1 353 ? -5.855 -22.922 -3.229 1 98.62 353 VAL B CA 1
ATOM 6320 C C . VAL B 1 353 ? -6.559 -22.766 -4.574 1 98.62 353 VAL B C 1
ATOM 6322 O O . VAL B 1 353 ? -7.352 -21.844 -4.77 1 98.62 353 VAL B O 1
ATOM 6325 N N . HIS B 1 354 ? -6.355 -23.75 -5.465 1 98.69 354 HIS B N 1
ATOM 6326 C CA . HIS B 1 354 ? -6.93 -23.609 -6.801 1 98.69 354 HIS B CA 1
ATOM 6327 C C . HIS B 1 354 ? -8.078 -24.578 -7.016 1 98.69 354 HIS B C 1
ATOM 6329 O O . HIS B 1 354 ? -8.5 -24.812 -8.156 1 98.69 354 HIS B O 1
ATOM 6335 N N . GLY B 1 355 ? -8.555 -25.25 -5.969 1 98.5 355 GLY B N 1
ATOM 6336 C CA . GLY B 1 355 ? -9.82 -25.953 -6.012 1 98.5 355 GLY B CA 1
ATOM 6337 C C . GLY B 1 355 ? -9.703 -27.344 -6.637 1 98.5 355 GLY B C 1
ATOM 6338 O O . GLY B 1 355 ? -10.633 -27.812 -7.289 1 98.5 355 GLY B O 1
ATOM 6339 N N . LEU B 1 356 ? -8.57 -27.953 -6.523 1 98.56 356 LEU B N 1
ATOM 6340 C CA . LEU B 1 356 ? -8.352 -29.297 -7.055 1 98.56 356 LEU B CA 1
ATOM 6341 C C . LEU B 1 356 ? -8.391 -30.344 -5.938 1 98.56 356 LEU B C 1
ATOM 6343 O O . LEU B 1 356 ? -8.484 -31.531 -6.207 1 98.56 356 LEU B O 1
ATOM 6347 N N . TYR B 1 357 ? -8.25 -29.906 -4.645 1 97.5 357 TYR B N 1
ATOM 6348 C CA . TYR B 1 357 ? -8.25 -30.781 -3.473 1 97.5 357 TYR B CA 1
ATOM 6349 C C . TYR B 1 357 ? -9.656 -31.25 -3.141 1 97.5 357 TYR B C 1
ATOM 6351 O O . TYR B 1 357 ? -10.617 -30.484 -3.268 1 97.5 357 TYR B O 1
ATOM 6359 N N . PRO B 1 358 ? -9.859 -32.5 -2.801 1 96.81 358 PRO B N 1
ATOM 6360 C CA . PRO B 1 358 ? -8.859 -33.531 -2.551 1 96.81 358 PRO B CA 1
ATOM 6361 C C . PRO B 1 358 ? -8.688 -34.5 -3.734 1 96.81 358 PRO B C 1
ATOM 6363 O O . PRO B 1 358 ? -8.055 -35.531 -3.6 1 96.81 358 PRO B O 1
ATOM 6366 N N . LYS B 1 359 ? -9.297 -34.125 -4.859 1 97.81 359 LYS B N 1
ATOM 6367 C CA . LYS B 1 359 ? -9.141 -34.969 -6.047 1 97.81 359 LYS B CA 1
ATOM 6368 C C . LYS B 1 359 ? -7.664 -35.094 -6.422 1 97.81 359 LYS B C 1
ATOM 6370 O O . LYS B 1 359 ? -7.234 -36.188 -6.855 1 97.81 359 LYS B O 1
ATOM 6375 N N . LYS B 1 360 ? -6.953 -34.094 -6.309 1 98 360 LYS B N 1
ATOM 6376 C CA . LYS B 1 360 ? -5.52 -34.031 -6.586 1 98 360 LYS B CA 1
ATOM 6377 C C . LYS B 1 360 ? -4.75 -33.469 -5.395 1 98 360 LYS B C 1
ATOM 6379 O O . LYS B 1 360 ? -5.348 -32.875 -4.484 1 98 360 LYS B O 1
ATOM 6384 N N . GLY B 1 361 ? -3.475 -33.625 -5.367 1 97.88 361 GLY B N 1
ATOM 6385 C CA . GLY B 1 361 ? -2.59 -32.969 -4.41 1 97.88 361 GLY B CA 1
ATOM 6386 C C . GLY B 1 361 ? -2.365 -33.781 -3.158 1 97.88 361 GLY B C 1
ATOM 6387 O O . GLY B 1 361 ? -1.615 -33.375 -2.268 1 97.88 361 GLY B O 1
ATOM 6388 N N . ILE B 1 362 ? -2.938 -35 -3.09 1 97.56 362 ILE B N 1
ATOM 6389 C CA . ILE B 1 362 ? -2.801 -35.875 -1.917 1 97.56 362 ILE B CA 1
ATOM 6390 C C . ILE B 1 362 ? -2.896 -37.312 -2.334 1 97.56 362 ILE B C 1
ATOM 6392 O O . ILE B 1 362 ? -3.367 -37.625 -3.432 1 97.56 362 ILE B O 1
ATOM 6396 N N . LEU B 1 363 ? -2.299 -38.219 -1.515 1 97.94 363 LEU B N 1
ATOM 6397 C CA . LEU B 1 363 ? -2.365 -39.656 -1.751 1 97.94 363 LEU B CA 1
ATOM 6398 C C . LEU B 1 363 ? -3.305 -40.312 -0.754 1 97.94 363 LEU B C 1
ATOM 6400 O O . LEU B 1 363 ? -2.855 -41.031 0.143 1 97.94 363 LEU B O 1
ATOM 6404 N N . LEU B 1 364 ? -4.578 -40.125 -0.965 1 96.44 364 LEU B N 1
ATOM 6405 C CA . LEU B 1 364 ? -5.605 -40.719 -0.121 1 96.44 364 LEU B CA 1
ATOM 6406 C C . LEU B 1 364 ? -6.625 -41.5 -0.963 1 96.44 364 LEU B C 1
ATOM 6408 O O . LEU B 1 364 ? -6.824 -41.156 -2.137 1 96.44 364 LEU B O 1
ATOM 6412 N N . PRO B 1 365 ? -7.211 -42.5 -0.313 1 97.62 365 PRO B N 1
ATOM 6413 C CA . PRO B 1 365 ? -8.273 -43.188 -1.058 1 97.62 365 PRO B CA 1
ATOM 6414 C C . PRO B 1 365 ? -9.336 -42.25 -1.593 1 97.62 365 PRO B C 1
ATOM 6416 O O . PRO B 1 365 ? -9.797 -41.375 -0.865 1 97.62 365 PRO B O 1
ATOM 6419 N N . GLY B 1 366 ? -9.625 -42.406 -2.842 1 97.75 366 GLY B N 1
ATOM 6420 C CA . GLY B 1 366 ? -10.602 -41.531 -3.465 1 97.75 366 GLY B CA 1
ATOM 6421 C C . GLY B 1 366 ? -9.977 -40.469 -4.379 1 97.75 366 GLY B C 1
ATOM 6422 O O . GLY B 1 366 ? -10.617 -40 -5.316 1 97.75 366 GLY B O 1
ATOM 6423 N N . SER B 1 367 ? -8.742 -40.094 -4.164 1 98 367 SER B N 1
ATOM 6424 C CA . SER B 1 367 ? -8.031 -39.125 -5 1 98 367 SER B CA 1
ATOM 6425 C C . SER B 1 367 ? -7.535 -39.781 -6.289 1 98 367 SER B C 1
ATOM 6427 O O . SER B 1 367 ? -7.387 -41 -6.359 1 98 367 SER B O 1
ATOM 6429 N N . ASP B 1 368 ? -7.375 -38.969 -7.309 1 98.56 368 ASP B N 1
ATOM 6430 C CA . ASP B 1 368 ? -6.734 -39.469 -8.516 1 98.56 368 ASP B CA 1
ATOM 6431 C C . ASP B 1 368 ? -5.367 -40.062 -8.203 1 98.56 368 ASP B C 1
ATOM 6433 O O . ASP B 1 368 ? -4.629 -39.531 -7.371 1 98.56 368 ASP B O 1
ATOM 6437 N N . ALA B 1 369 ? -5.074 -41.188 -8.844 1 98.62 369 ALA B N 1
ATOM 6438 C CA . ALA B 1 369 ? -3.768 -41.812 -8.648 1 98.62 369 ALA B CA 1
ATOM 6439 C C . ALA B 1 369 ? -2.688 -41.062 -9.438 1 98.62 369 ALA B C 1
ATOM 6441 O O . ALA B 1 369 ? -2.059 -41.656 -10.328 1 98.62 369 ALA B O 1
ATOM 6442 N N . ASP B 1 370 ? -2.533 -39.844 -9.195 1 98.75 370 ASP B N 1
ATOM 6443 C CA . ASP B 1 370 ? -1.396 -39.031 -9.641 1 98.75 370 ASP B CA 1
ATOM 6444 C C . ASP B 1 370 ? -0.221 -39.156 -8.672 1 98.75 370 ASP B C 1
ATOM 6446 O O . ASP B 1 370 ? -0.292 -38.688 -7.531 1 98.75 370 ASP B O 1
ATOM 6450 N N . ILE B 1 371 ? 0.849 -39.781 -9.117 1 98.81 371 ILE B N 1
ATOM 6451 C CA . ILE B 1 371 ? 1.916 -40.156 -8.203 1 98.81 371 ILE B CA 1
ATOM 6452 C C . ILE B 1 371 ? 3.273 -39.875 -8.844 1 98.81 371 ILE B C 1
ATOM 6454 O O . ILE B 1 371 ? 3.467 -40.156 -10.039 1 98.81 371 ILE B O 1
ATOM 6458 N N . VAL B 1 372 ? 4.148 -39.375 -8.102 1 98.88 372 VAL B N 1
ATOM 6459 C CA . VAL B 1 372 ? 5.539 -39.188 -8.508 1 98.88 372 VAL B CA 1
ATOM 6460 C C . VAL B 1 372 ? 6.43 -40.125 -7.668 1 98.88 372 VAL B C 1
ATOM 6462 O O . VAL B 1 372 ? 6.391 -40.062 -6.434 1 98.88 372 VAL B O 1
ATOM 6465 N N . ILE B 1 373 ? 7.117 -41 -8.281 1 98.81 373 ILE B N 1
ATOM 6466 C CA . ILE B 1 373 ? 8.172 -41.781 -7.633 1 98.81 373 ILE B CA 1
ATOM 6467 C C . ILE B 1 373 ? 9.508 -41.031 -7.762 1 98.81 373 ILE B C 1
ATOM 6469 O O . ILE B 1 373 ? 10.016 -40.875 -8.867 1 98.81 373 ILE B O 1
ATOM 6473 N N . PHE B 1 374 ? 10.055 -40.625 -6.633 1 98.69 374 PHE B N 1
ATOM 6474 C CA . PHE B 1 374 ? 11.172 -39.688 -6.57 1 98.69 374 PHE B CA 1
ATOM 6475 C C . PHE B 1 374 ? 12.336 -40.312 -5.793 1 98.69 374 PHE B C 1
ATOM 6477 O O . PHE B 1 374 ? 12.156 -40.812 -4.68 1 98.69 374 PHE B O 1
ATOM 6484 N N . ASN B 1 375 ? 13.508 -40.406 -6.41 1 98.5 375 ASN B N 1
ATOM 6485 C CA . ASN B 1 375 ? 14.734 -40.75 -5.703 1 98.5 375 ASN B CA 1
ATOM 6486 C C . ASN B 1 375 ? 15.367 -39.531 -5.023 1 98.5 375 ASN B C 1
ATOM 6488 O O . ASN B 1 375 ? 15.961 -38.688 -5.691 1 98.5 375 ASN B O 1
ATOM 6492 N N . PRO B 1 376 ? 15.242 -39.438 -3.736 1 98.06 376 PRO B N 1
ATOM 6493 C CA . PRO B 1 376 ? 15.672 -38.219 -3.055 1 98.06 376 PRO B CA 1
ATOM 6494 C C . PRO B 1 376 ? 17.188 -38.094 -2.951 1 98.06 376 PRO B C 1
ATOM 6496 O O . PRO B 1 376 ? 17.703 -37.031 -2.609 1 98.06 376 PRO B O 1
ATOM 6499 N N . ASN B 1 377 ? 17.953 -39.125 -3.344 1 96.81 377 ASN B N 1
ATOM 6500 C CA . ASN B 1 377 ? 19.391 -39.125 -3.055 1 96.81 377 ASN B CA 1
ATOM 6501 C C . ASN B 1 377 ? 20.219 -39 -4.332 1 96.81 377 ASN B C 1
ATOM 6503 O O . ASN B 1 377 ? 21.406 -38.719 -4.277 1 96.81 377 ASN B O 1
ATOM 6507 N N . GLU B 1 378 ? 19.562 -39.219 -5.379 1 96.94 378 GLU B N 1
ATOM 6508 C CA . GLU B 1 378 ? 20.281 -39.156 -6.641 1 96.94 378 GLU B CA 1
ATOM 6509 C C . GLU B 1 378 ? 20.719 -37.719 -6.949 1 96.94 378 GLU B C 1
ATOM 6511 O O . GLU B 1 378 ? 19.953 -36.781 -6.711 1 96.94 378 GLU B O 1
ATOM 6516 N N . GLU B 1 379 ? 21.906 -37.562 -7.441 1 97.56 379 GLU B N 1
ATOM 6517 C CA . GLU B 1 379 ? 22.422 -36.25 -7.867 1 97.56 379 GLU B CA 1
ATOM 6518 C C . GLU B 1 379 ? 22.703 -36.25 -9.367 1 97.56 379 GLU B C 1
ATOM 6520 O O . GLU B 1 379 ? 23.078 -37.25 -9.945 1 97.56 379 GLU B O 1
ATOM 6525 N N . SER B 1 380 ? 22.453 -35.125 -9.938 1 96.69 380 SER B N 1
ATOM 6526 C CA . SER B 1 380 ? 22.703 -34.969 -11.367 1 96.69 380 SER B CA 1
ATOM 6527 C C . SER B 1 380 ? 22.969 -33.531 -11.742 1 96.69 380 SER B C 1
ATOM 6529 O O . SER B 1 380 ? 22.891 -32.625 -10.898 1 96.69 380 SER B O 1
ATOM 6531 N N . ILE B 1 381 ? 23.359 -33.312 -13 1 98 381 ILE B N 1
ATOM 6532 C CA . ILE B 1 381 ? 23.562 -31.984 -13.578 1 98 381 ILE B CA 1
ATOM 6533 C C . ILE B 1 381 ? 22.531 -31.766 -14.688 1 98 381 ILE B C 1
ATOM 6535 O O . ILE B 1 381 ? 22.344 -32.625 -15.555 1 98 381 ILE B O 1
ATOM 6539 N N . ILE B 1 382 ? 21.844 -30.656 -14.625 1 98.06 382 ILE B N 1
ATOM 6540 C CA . ILE B 1 382 ? 20.875 -30.328 -15.664 1 98.06 382 ILE B CA 1
ATOM 6541 C C . ILE B 1 382 ? 21.609 -30.094 -16.984 1 98.06 382 ILE B C 1
ATOM 6543 O O . ILE B 1 382 ? 22.531 -29.266 -17.062 1 98.06 382 ILE B O 1
ATOM 6547 N N . LYS B 1 383 ? 21.25 -30.797 -17.984 1 95.56 383 LYS B N 1
ATOM 6548 C CA . LYS B 1 383 ? 21.922 -30.672 -19.281 1 95.56 383 LYS B CA 1
ATOM 6549 C C . LYS B 1 383 ? 20.984 -30.125 -20.344 1 95.56 383 LYS B C 1
ATOM 6551 O O . LYS B 1 383 ? 21.359 -29.281 -21.141 1 95.56 383 LYS B O 1
ATOM 6556 N N . SER B 1 384 ? 19.781 -30.672 -20.406 1 93.19 384 SER B N 1
ATOM 6557 C CA . SER B 1 384 ? 18.812 -30.297 -21.422 1 93.19 384 SER B CA 1
ATOM 6558 C C . SER B 1 384 ? 17.391 -30.391 -20.891 1 93.19 384 SER B C 1
ATOM 6560 O O . SER B 1 384 ? 17.172 -30.703 -19.719 1 93.19 384 SER B O 1
ATOM 6562 N N . THR B 1 385 ? 16.484 -30.047 -21.719 1 94.75 385 THR B N 1
ATOM 6563 C CA . THR B 1 385 ? 15.055 -30.109 -21.422 1 94.75 385 THR B CA 1
ATOM 6564 C C . THR B 1 385 ? 14.289 -30.75 -22.578 1 94.75 385 THR B C 1
ATOM 6566 O O . THR B 1 385 ? 14.773 -30.781 -23.703 1 94.75 385 THR B O 1
ATOM 6569 N N . HIS B 1 386 ? 13.172 -31.281 -22.266 1 97 386 HIS B N 1
ATOM 6570 C CA . HIS B 1 386 ? 12.305 -31.828 -23.297 1 97 386 HIS B CA 1
ATOM 6571 C C . HIS B 1 386 ? 11.422 -30.75 -23.906 1 97 386 HIS B C 1
ATOM 6573 O O . HIS B 1 386 ? 10.648 -31.016 -24.828 1 97 386 HIS B O 1
ATOM 6579 N N . SER B 1 387 ? 11.531 -29.5 -23.359 1 96.69 387 SER B N 1
ATOM 6580 C CA . SER B 1 387 ? 10.898 -28.328 -23.969 1 96.69 387 SER B CA 1
ATOM 6581 C C . SER B 1 387 ? 11.398 -28.109 -25.391 1 96.69 387 SER B C 1
ATOM 6583 O O . SER B 1 387 ? 12.492 -28.547 -25.75 1 96.69 387 SER B O 1
ATOM 6585 N N . LEU B 1 388 ? 10.555 -27.438 -26.219 1 97.62 388 LEU B N 1
ATOM 6586 C CA . LEU B 1 388 ? 10.969 -27.062 -27.562 1 97.62 388 LEU B CA 1
ATOM 6587 C C . LEU B 1 388 ? 11.953 -25.906 -27.531 1 97.62 388 LEU B C 1
ATOM 6589 O O . LEU B 1 388 ? 12.57 -25.578 -28.547 1 97.62 388 LEU B O 1
ATOM 6593 N N . CYS B 1 389 ? 12.047 -25.281 -26.391 1 95.31 389 CYS B N 1
ATOM 6594 C CA . CYS B 1 389 ? 13.023 -24.219 -26.234 1 95.31 389 CYS B CA 1
ATOM 6595 C C . CYS B 1 389 ? 14.43 -24.703 -26.578 1 95.31 389 CYS B C 1
ATOM 6597 O O . CYS B 1 389 ? 14.844 -25.781 -26.156 1 95.31 389 CYS B O 1
ATOM 6599 N N . ASP B 1 390 ? 15.211 -23.922 -27.359 1 96.81 390 ASP B N 1
ATOM 6600 C CA . ASP B 1 390 ? 16.484 -24.375 -27.891 1 96.81 390 ASP B CA 1
ATOM 6601 C C . ASP B 1 390 ? 17.656 -23.906 -27.016 1 96.81 390 ASP B C 1
ATOM 6603 O O . ASP B 1 390 ? 18.797 -23.891 -27.453 1 96.81 390 ASP B O 1
ATOM 6607 N N . TYR B 1 391 ? 17.375 -23.438 -25.812 1 95.56 391 TYR B N 1
ATOM 6608 C CA . TYR B 1 391 ? 18.359 -23.141 -24.797 1 95.56 391 TYR B CA 1
ATOM 6609 C C . TYR B 1 391 ? 17.844 -23.5 -23.406 1 95.56 391 TYR B C 1
ATOM 6611 O O . TYR B 1 391 ? 16.656 -23.766 -23.234 1 95.56 391 TYR B O 1
ATOM 6619 N N . GLU B 1 392 ? 18.734 -23.688 -22.422 1 95.88 392 GLU B N 1
ATOM 6620 C CA . GLU B 1 392 ? 18.391 -24.031 -21.047 1 95.88 392 GLU B CA 1
ATOM 6621 C C . GLU B 1 392 ? 19.125 -23.125 -20.062 1 95.88 392 GLU B C 1
ATOM 6623 O O . GLU B 1 392 ? 20.328 -23.25 -19.875 1 95.88 392 GLU B O 1
ATOM 6628 N N . ILE B 1 393 ? 18.328 -22.297 -19.375 1 96 393 ILE B N 1
ATOM 6629 C CA . ILE B 1 393 ? 18.953 -21.312 -18.5 1 96 393 ILE B CA 1
ATOM 6630 C C . ILE B 1 393 ? 19.5 -22 -17.25 1 96 393 ILE B C 1
ATOM 6632 O O . ILE B 1 393 ? 20.344 -21.453 -16.547 1 96 393 ILE B O 1
ATOM 6636 N N . TYR B 1 394 ? 19.062 -23.219 -16.922 1 97.94 394 TYR B N 1
ATOM 6637 C CA . TYR B 1 394 ? 19.516 -23.938 -15.742 1 97.94 394 TYR B CA 1
ATOM 6638 C C . TYR B 1 394 ? 20.625 -24.906 -16.094 1 97.94 394 TYR B C 1
ATOM 6640 O O . TYR B 1 394 ? 21.016 -25.75 -15.281 1 97.94 394 TYR B O 1
ATOM 6648 N N . GLN B 1 395 ? 21.109 -24.812 -17.312 1 97.06 395 GLN B N 1
ATOM 6649 C CA . GLN B 1 395 ? 22.141 -25.734 -17.781 1 97.06 395 GLN B CA 1
ATOM 6650 C C . GLN B 1 395 ? 23.328 -25.75 -16.844 1 97.06 395 GLN B C 1
ATOM 6652 O O . GLN B 1 395 ? 23.781 -24.703 -16.375 1 97.06 395 GLN B O 1
ATOM 6657 N N . ASN B 1 396 ? 23.812 -26.938 -16.438 1 97.56 396 ASN B N 1
ATOM 6658 C CA . ASN B 1 396 ? 25.016 -27.203 -15.672 1 97.56 396 ASN B CA 1
ATOM 6659 C C . ASN B 1 396 ? 24.797 -26.984 -14.18 1 97.56 396 ASN B C 1
ATOM 6661 O O . ASN B 1 396 ? 25.734 -27.062 -13.391 1 97.56 396 ASN B O 1
ATOM 6665 N N . ILE B 1 397 ? 23.594 -26.719 -13.773 1 98.19 397 ILE B N 1
ATOM 6666 C CA . ILE B 1 397 ? 23.297 -26.641 -12.344 1 98.19 397 ILE B CA 1
ATOM 6667 C C . ILE B 1 397 ? 23.219 -28.047 -11.75 1 98.19 397 ILE B C 1
ATOM 6669 O O . ILE B 1 397 ? 22.609 -28.938 -12.336 1 98.19 397 ILE B O 1
ATOM 6673 N N . LYS B 1 398 ? 23.859 -28.25 -10.672 1 98.38 398 LYS B N 1
ATOM 6674 C CA . LYS B 1 398 ? 23.766 -29.5 -9.938 1 98.38 398 LYS B CA 1
ATOM 6675 C C . LYS B 1 398 ? 22.484 -29.562 -9.102 1 98.38 398 LYS B C 1
ATOM 6677 O O . LYS B 1 398 ? 22.141 -28.594 -8.422 1 98.38 398 LYS B O 1
ATOM 6682 N N . VAL B 1 399 ? 21.797 -30.719 -9.203 1 98.38 399 VAL B N 1
ATOM 6683 C CA . VAL B 1 399 ? 20.547 -30.859 -8.461 1 98.38 399 VAL B CA 1
ATOM 6684 C C . VAL B 1 399 ? 20.531 -32.188 -7.719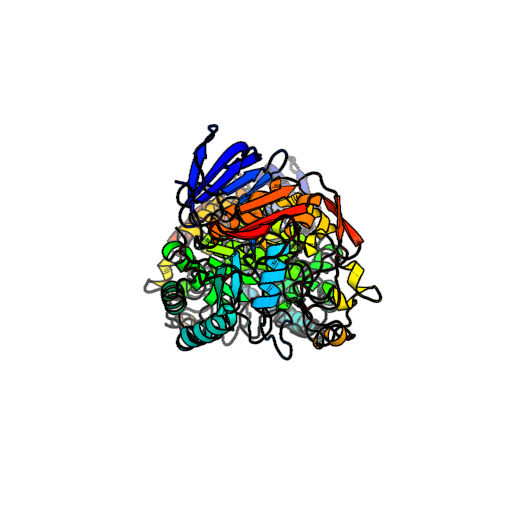 1 98.38 399 VAL B C 1
ATOM 6686 O O . VAL B 1 399 ? 21.219 -33.125 -8.109 1 98.38 399 VAL B O 1
ATOM 6689 N N . LYS B 1 400 ? 19.859 -32.125 -6.656 1 98.06 400 LYS B N 1
ATOM 6690 C CA . LYS B 1 400 ? 19.578 -33.344 -5.863 1 98.06 400 LYS B CA 1
ATOM 6691 C C . LYS B 1 400 ? 18.156 -33.844 -6.113 1 98.06 400 LYS B C 1
ATOM 6693 O O . LYS B 1 400 ? 17.219 -33.062 -6.207 1 98.06 400 LYS B O 1
ATOM 6698 N N . GLY B 1 401 ? 18.078 -35.25 -6.238 1 97.75 401 GLY B N 1
ATOM 6699 C CA . GLY B 1 401 ? 16.797 -35.875 -6.512 1 97.75 401 GLY B CA 1
ATOM 6700 C C . GLY B 1 401 ? 16.562 -36.156 -7.988 1 97.75 401 GLY B C 1
ATOM 6701 O O . GLY B 1 401 ? 17.109 -35.438 -8.844 1 97.75 401 GLY B O 1
ATOM 6702 N N . LYS B 1 402 ? 15.789 -37.094 -8.266 1 97.88 402 LYS B N 1
ATOM 6703 C CA . LYS B 1 402 ? 15.477 -37.469 -9.641 1 97.88 402 LYS B CA 1
ATOM 6704 C C . LYS B 1 402 ? 14.094 -38.094 -9.742 1 97.88 402 LYS B C 1
ATOM 6706 O O . LYS B 1 402 ? 13.742 -38.969 -8.945 1 97.88 402 LYS B O 1
ATOM 6711 N N . ILE B 1 403 ? 13.336 -37.594 -10.609 1 98.31 403 ILE B N 1
ATOM 6712 C CA . ILE B 1 403 ? 12.047 -38.188 -10.914 1 98.31 403 ILE B CA 1
ATOM 6713 C C . ILE B 1 403 ? 12.25 -39.531 -11.633 1 98.31 403 ILE B C 1
ATOM 6715 O O . ILE B 1 403 ? 12.82 -39.562 -12.734 1 98.31 403 ILE B O 1
ATOM 6719 N N . MET B 1 404 ? 11.766 -40.562 -11.039 1 98.19 404 MET B N 1
ATOM 6720 C CA . MET B 1 404 ? 11.977 -41.875 -11.625 1 98.19 404 MET B CA 1
ATOM 6721 C C . MET B 1 404 ? 10.766 -42.312 -12.453 1 98.19 404 MET B C 1
ATOM 6723 O O . MET B 1 404 ? 10.914 -42.844 -13.547 1 98.19 404 MET B O 1
ATOM 6727 N N . SER B 1 405 ? 9.641 -42.125 -11.922 1 98.69 405 SER B N 1
ATOM 6728 C CA . SER B 1 405 ? 8.383 -42.5 -12.555 1 98.69 405 SER B CA 1
ATOM 6729 C C . SER B 1 405 ? 7.258 -41.562 -12.18 1 98.69 405 SER B C 1
ATOM 6731 O O . SER B 1 405 ? 7.305 -40.906 -11.125 1 98.69 405 SER B O 1
ATOM 6733 N N . VAL B 1 406 ? 6.336 -41.406 -13.109 1 98.81 406 VAL B N 1
ATOM 6734 C CA . VAL B 1 406 ? 5.191 -40.531 -12.922 1 98.81 406 VAL B CA 1
ATOM 6735 C C . VAL B 1 406 ? 3.916 -41.219 -13.383 1 98.81 406 VAL B C 1
ATOM 6737 O O . VAL B 1 406 ? 3.883 -41.812 -14.469 1 98.81 406 VAL B O 1
ATOM 6740 N N . LEU B 1 407 ? 2.955 -41.25 -12.539 1 98.62 407 LEU B N 1
ATOM 6741 C CA . LEU B 1 407 ? 1.633 -41.75 -12.875 1 98.62 407 LEU B CA 1
ATOM 6742 C C . LEU B 1 407 ? 0.608 -40.625 -12.938 1 98.62 407 LEU B C 1
ATOM 6744 O O . LEU B 1 407 ? 0.628 -39.719 -12.102 1 98.62 407 LEU B O 1
ATOM 6748 N N . SER B 1 408 ? -0.233 -40.688 -13.914 1 97.69 408 SER B N 1
ATOM 6749 C CA . SER B 1 408 ? -1.426 -39.844 -14.016 1 97.69 408 SER B CA 1
ATOM 6750 C C . SER B 1 408 ? -2.684 -40.688 -14.164 1 97.69 408 SER B C 1
ATOM 6752 O O . SER B 1 408 ? -2.762 -41.531 -15.047 1 97.69 408 SER B O 1
ATOM 6754 N N . ASN B 1 409 ? -3.588 -40.469 -13.25 1 97.12 409 ASN B N 1
ATOM 6755 C CA . ASN B 1 409 ? -4.828 -41.25 -13.258 1 97.12 409 ASN B CA 1
ATOM 6756 C C . ASN B 1 409 ? -4.562 -42.75 -13.258 1 97.12 409 ASN B C 1
ATOM 6758 O O . ASN B 1 409 ? -5.18 -43.5 -14.016 1 97.12 409 ASN B O 1
ATOM 6762 N N . GLY B 1 410 ? -3.562 -43.125 -12.523 1 97.5 410 GLY B N 1
ATOM 6763 C CA . GLY B 1 410 ? -3.287 -44.531 -12.273 1 97.5 410 GLY B CA 1
ATOM 6764 C C . GLY B 1 410 ? -2.469 -45.188 -13.375 1 97.5 410 GLY B C 1
ATOM 6765 O O . GLY B 1 410 ? -2.174 -46.375 -13.305 1 97.5 410 GLY B O 1
ATOM 6766 N N . LYS B 1 411 ? -2.082 -44.406 -14.32 1 96.88 411 LYS B N 1
ATOM 6767 C CA . LYS B 1 411 ? -1.301 -44.938 -15.43 1 96.88 411 LYS B CA 1
ATOM 6768 C C . LYS B 1 411 ? 0.088 -44.312 -15.477 1 96.88 411 LYS B C 1
ATOM 6770 O O . LYS B 1 411 ? 0.234 -43.125 -15.273 1 96.88 411 LYS B O 1
ATOM 6775 N N . PHE B 1 412 ? 1.077 -45.156 -15.75 1 98 412 PHE B N 1
ATOM 6776 C CA . PHE B 1 412 ? 2.426 -44.625 -15.906 1 98 412 PHE B CA 1
ATOM 6777 C C . PHE B 1 412 ? 2.521 -43.75 -17.141 1 98 412 PHE B C 1
ATOM 6779 O O . PHE B 1 412 ? 2.117 -44.156 -18.234 1 98 412 PHE B O 1
ATOM 6786 N N . ILE B 1 413 ? 2.957 -42.625 -17.016 1 98.25 413 ILE B N 1
ATOM 6787 C CA . ILE B 1 413 ? 3.312 -41.75 -18.125 1 98.25 413 ILE B CA 1
ATOM 6788 C C . ILE B 1 413 ? 4.828 -41.719 -18.312 1 98.25 413 ILE B C 1
ATOM 6790 O O . ILE B 1 413 ? 5.32 -41.562 -19.438 1 98.25 413 ILE B O 1
ATOM 6794 N N . LEU B 1 414 ? 5.512 -41.719 -17.234 1 97.94 414 LEU B N 1
ATOM 6795 C CA . LEU B 1 414 ? 6.949 -41.969 -17.156 1 97.94 414 LEU B CA 1
ATOM 6796 C C . LEU B 1 414 ? 7.238 -43.188 -16.266 1 97.94 414 LEU B C 1
ATOM 6798 O O . LEU B 1 414 ? 6.828 -43.219 -15.109 1 97.94 414 LEU B O 1
ATOM 6802 N N . LYS B 1 415 ? 7.844 -44.25 -16.781 1 98 415 LYS B N 1
ATOM 6803 C CA . LYS B 1 415 ? 8.219 -45.438 -16.016 1 98 415 LYS B CA 1
ATOM 6804 C C . LYS B 1 415 ? 9.711 -45.719 -16.141 1 98 415 LYS B C 1
ATOM 6806 O O . LYS B 1 415 ? 10.195 -46.125 -17.188 1 98 415 LYS B O 1
ATOM 6811 N N . GLU B 1 416 ? 10.422 -45.469 -15.039 1 95.88 416 GLU B N 1
ATOM 6812 C CA . GLU B 1 416 ? 11.875 -45.656 -15.023 1 95.88 416 GLU B CA 1
ATOM 6813 C C . GLU B 1 416 ? 12.531 -44.938 -16.203 1 95.88 416 GLU B C 1
ATOM 6815 O O . GLU B 1 416 ? 13.281 -45.531 -16.969 1 95.88 416 GLU B O 1
ATOM 6820 N N . ASN B 1 417 ? 12.117 -43.719 -16.391 1 91.5 417 ASN B N 1
ATOM 6821 C CA . ASN B 1 417 ? 12.672 -42.781 -17.328 1 91.5 417 ASN B CA 1
ATOM 6822 C C . ASN B 1 417 ? 12.211 -43.062 -18.766 1 91.5 417 ASN B C 1
ATOM 6824 O O . ASN B 1 417 ? 12.766 -42.5 -19.719 1 91.5 417 ASN B O 1
ATOM 6828 N N . LYS B 1 418 ? 11.25 -43.969 -18.906 1 96.38 418 LYS B N 1
ATOM 6829 C CA . LYS B 1 418 ? 10.672 -44.219 -20.219 1 96.38 418 LYS B CA 1
ATOM 6830 C C . LYS B 1 418 ? 9.297 -43.562 -20.344 1 96.38 418 LYS B C 1
ATOM 6832 O O . LYS B 1 418 ? 8.398 -43.844 -19.547 1 96.38 418 LYS B O 1
ATOM 6837 N N . PHE B 1 419 ? 9.211 -42.781 -21.375 1 96.38 419 PHE B N 1
ATOM 6838 C CA . PHE B 1 419 ? 7.992 -42.031 -21.609 1 96.38 419 PHE B CA 1
ATOM 6839 C C . PHE B 1 419 ? 6.926 -42.906 -22.281 1 96.38 419 PHE B C 1
ATOM 6841 O O . PHE B 1 419 ? 7.215 -43.625 -23.203 1 96.38 419 PHE B O 1
ATOM 6848 N N . ILE B 1 420 ? 5.691 -42.844 -21.75 1 96.38 420 ILE B N 1
ATOM 6849 C CA . ILE B 1 420 ? 4.516 -43.531 -22.281 1 96.38 420 ILE B CA 1
ATOM 6850 C C . ILE B 1 420 ? 3.398 -42.531 -22.516 1 96.38 420 ILE B C 1
ATOM 6852 O O . ILE B 1 420 ? 2.871 -41.938 -21.578 1 96.38 420 ILE B O 1
ATOM 6856 N N . LYS B 1 421 ? 2.994 -42.312 -23.766 1 92.81 421 LYS B N 1
ATOM 6857 C CA . LYS B 1 421 ? 2.029 -41.25 -24.094 1 92.81 421 LYS B CA 1
ATOM 6858 C C . LYS B 1 421 ? 0.647 -41.594 -23.547 1 92.81 421 LYS B C 1
ATOM 6860 O O . LYS B 1 421 ? 0.172 -42.719 -23.688 1 92.81 421 LYS B O 1
ATOM 6865 N N . THR B 1 422 ? 0.155 -40.75 -22.859 1 93.69 422 THR B N 1
ATOM 6866 C CA . THR B 1 422 ? -1.219 -40.781 -22.359 1 93.69 422 THR B CA 1
ATOM 6867 C C . THR B 1 422 ? -1.976 -39.531 -22.812 1 93.69 422 THR B C 1
ATOM 6869 O O . THR B 1 422 ? -1.519 -38.812 -23.703 1 93.69 422 THR B O 1
ATOM 6872 N N . LYS B 1 423 ? -3.207 -39.375 -22.328 1 95.88 423 LYS B N 1
ATOM 6873 C CA . LYS B 1 423 ? -4.027 -38.219 -22.625 1 95.88 423 LYS B CA 1
ATOM 6874 C C . LYS B 1 423 ? -4.605 -37.625 -21.344 1 95.88 423 LYS B C 1
ATOM 6876 O O . LYS B 1 423 ? -5.129 -38.344 -20.5 1 95.88 423 LYS B O 1
ATOM 6881 N N . GLY B 1 424 ? -4.312 -36.406 -21.203 1 97.25 424 GLY B N 1
ATOM 6882 C CA . GLY B 1 424 ? -4.926 -35.688 -20.094 1 97.25 424 GLY B CA 1
ATOM 6883 C C . GLY B 1 424 ? -6.309 -35.156 -20.422 1 97.25 424 GLY B C 1
ATOM 6884 O O . GLY B 1 424 ? -6.801 -35.312 -21.531 1 97.25 424 GLY B O 1
ATOM 6885 N N . SER B 1 425 ? -7 -34.562 -19.438 1 97.94 425 SER B N 1
ATOM 6886 C CA . SER B 1 425 ? -8.336 -34 -19.594 1 97.94 425 SER B CA 1
ATOM 6887 C C . SER B 1 425 ? -8.477 -32.688 -18.844 1 97.94 425 SER B C 1
ATOM 6889 O O . SER B 1 425 ? -7.727 -32.438 -17.906 1 97.94 425 SER B O 1
ATOM 6891 N N . PHE B 1 426 ? -9.438 -31.922 -19.344 1 98.62 426 PHE B N 1
ATOM 6892 C CA . PHE B 1 426 ? -9.805 -30.719 -18.594 1 98.62 426 PHE B CA 1
ATOM 6893 C C . PHE B 1 426 ? -10.422 -31.078 -17.25 1 98.62 426 PHE B C 1
ATOM 6895 O O . PHE B 1 426 ? -11.281 -31.953 -17.172 1 98.62 426 PHE B O 1
ATOM 6902 N N . ILE B 1 427 ? -9.906 -30.406 -16.203 1 98.56 427 ILE B N 1
ATOM 6903 C CA . ILE B 1 427 ? -10.445 -30.609 -14.852 1 98.56 427 ILE B CA 1
ATOM 6904 C C . ILE B 1 427 ? -11.164 -29.344 -14.391 1 98.56 427 ILE B C 1
ATOM 6906 O O . ILE B 1 427 ? -10.555 -28.266 -14.297 1 98.56 427 ILE B O 1
ATOM 6910 N N . GLU B 1 428 ? -12.484 -29.469 -14.086 1 98.31 428 GLU B N 1
ATOM 6911 C CA . GLU B 1 428 ? -13.203 -28.375 -13.422 1 98.31 428 GLU B CA 1
ATOM 6912 C C . GLU B 1 428 ? -12.734 -28.203 -11.977 1 98.31 428 GLU B C 1
ATOM 6914 O O . GLU B 1 428 ? -12.469 -29.188 -11.281 1 98.31 428 GLU B O 1
ATOM 6919 N N . ARG B 1 429 ? -12.656 -27 -11.562 1 98.56 429 ARG B N 1
ATOM 6920 C CA . ARG B 1 429 ? -12.172 -26.688 -10.219 1 98.56 429 ARG B CA 1
ATOM 6921 C C . ARG B 1 429 ? -13.258 -26 -9.398 1 98.56 429 ARG B C 1
ATOM 6923 O O . ARG B 1 429 ? -14.117 -25.297 -9.945 1 98.56 429 ARG B O 1
ATOM 6930 N N . LYS B 1 430 ? -13.211 -26.234 -8.125 1 97.31 430 LYS B N 1
ATOM 6931 C CA . LYS B 1 430 ? -14.117 -25.609 -7.172 1 97.31 430 LYS B CA 1
ATOM 6932 C C . LYS B 1 430 ? -13.422 -25.344 -5.84 1 97.31 430 LYS B C 1
ATOM 6934 O O . LYS B 1 430 ? -13.023 -26.297 -5.152 1 97.31 430 LYS B O 1
ATOM 6939 N N . ILE B 1 431 ? -13.289 -24.094 -5.48 1 95.62 431 ILE B N 1
ATOM 6940 C CA . ILE B 1 431 ? -12.688 -23.75 -4.195 1 95.62 431 ILE B CA 1
ATOM 6941 C C . ILE B 1 431 ? -13.688 -24.047 -3.07 1 95.62 431 ILE B C 1
ATOM 6943 O O . ILE B 1 431 ? -14.852 -23.656 -3.154 1 95.62 431 ILE B O 1
ATOM 6947 N N . LEU B 1 432 ? -13.266 -24.781 -2.049 1 84 432 LEU B N 1
ATOM 6948 C CA . LEU B 1 432 ? -14.125 -25.25 -0.962 1 84 432 LEU B CA 1
ATOM 6949 C C . LEU B 1 432 ? -14.234 -24.188 0.127 1 84 432 LEU B C 1
ATOM 6951 O O . LEU B 1 432 ? -13.297 -23.422 0.35 1 84 432 LEU B O 1
#

pLDDT: mean 97.43, std 2.48, range [78.12, 98.94]

Foldseek 3Di:
DFAEKEAQAQEQFPNGTDGWIWTHHQQFTADIHNDDDDHPYYHYLHLWYKAFQFEFAAAAAQDDDPPDGQQHFLQLVLVLLVLQRHQEYEYEFDAAQELVCQVVSVVVVQVRNQNHLHEYHYEYEYFPHPDALVSNQVSCQVVLFQEYEAECADPRRHDDPVRLLRNQLCCVVSVGEYEYAFFQHVQAQDDWDFLLCLDVNRDPVRRQVRLVVSLVSNVVNVGAYEYEADQFLNSLVCCVVPVVVCQLPRYAYEHELCSLVDASVCSVDPCSLQQFAPPHGHHPVRSVSCLVNVLSHQAYHHNARDDEPVQSPDGTNVRHDHHHHDSNCGVQSVCQSPNSSRSQNGAVRCCQSRFNPPLTRRRDGPHRPWIWTKNQADKDFDDDTSHPYPDDPRGGPITGMGTQWTDGSRHTCHHRNDGDRHTHYYDRGDHD/DFAEKEAQAQEQFPNGTDGWIWTHHQQFTADIHNDDDDHPYYHYLHLWYKAFQFEFAAAEAQDDDPPDGQQHFLQLVLVLLVLQRHQEYEYEFDAAQELVCQVVSVVVVQVRNQNHLHEYHYAHEYFPHDDALVSNQVSCQVVLFQEYEAECADPRRHDDDVRLLRNQLCCVVSVGEYEYAFFQHVQAQDDWDFLLCLCVNRDPVRRQVRLVVSLVSNVVNVGAYEYEADQFLNSLVCCVVPVVVCQLPRYAYEHELCSLVDASVCSVDPCSLQQFAPPHGHHPVRSVSCLVNVLSHQAYHHNARPDEPVQSPDGTNVRHDHHHHDSNCGVQSVCQSPNSSRSQNGAVRCCQSRFNPPLTRRRDGPHRPWIWTKNQADKDFDDDTSGPYPDDPRGGPITGMGTQWTDGSRHTCHHRNDGDRHTHYYDRGDHD

Sequence (864 aa):
MFDLAILHGKVYINNEFKELNIYIKDGKISALSNELLFSKEKYNAKNMYVLPGFIDPHVHFELTVGNHTSIDTFESGSISAVYGGVTTFIDFLDPINKVENLEKAFKIRNTLAKKSIIDYSFHTTIFNPKSSPMDLVKKSKTLGIPSIKLFTTYGERQTYDDYIYELLKISSKEKINVMIHSENDTLIKKGRNIIAEHAKSRPEISEITEIIKLSQMAEYTNGRLYIVHTTCGTSVEKLKKCYSKILNKTLFIESCPHYFYFNSEVYNSNKGNLYTMTPPLRNELEVEKLKQNIDNIYTIGTDHCPFTLKEKMTSFTDLIPMGIGGIEHSFVLMYSMFGEKIINKFTINPAKVHGLYPKKGILLPGSDADIVIFNPNEESIIKSTHSLCDYEIYQNIKVKGKIMSVLSNGKFILKENKFIKTKGSFIERKILMFDLAILHGKVYINNEFKELNIYIKDGKISALSNELLFSKEKYNAKNMYVLPGFIDPHVHFELTVGNHTSIDTFESGSISAVYGGVTTFIDFLDPINKVENLEKAFKIRNTLAKKSIIDYSFHTTIFNPKSSPMDLVKKSKTLGIPSIKLFTTYGERQTYDDYIYELLKISSKEKINVMIHSENDTLIKKGRNIIAEHAKSRPEISEITEIIKLSQMAEYTNGRLYIVHTTCGTSVEKLKKCYSKILNKTLFIESCPHYFYFNSEVYNSNKGNLYTMTPPLRNELEVEKLKQNIDNIYTIGTDHCPFTLKEKMTSFTDLIPMGIGGIEHSFVLMYSMFGEKIINKFTINPAKVHGLYPKKGILLPGSDADIVIFNPNEESIIKSTHSLCDYEIYQNIKVKGKIMSVLSNGKFILKENKFIKTKGSFIERKIL

Organism: NCBI:txid2108365

Secondary structure (DSSP, 8-state):
-EEEEEEEEEEEETTEEEEEEEEEETTEEEEEESS---EEEEEE-TTSEEEEPEEES-B-TT-EETTEE-S--HHHHHHHHHHTTEEEEEEEPPPBSSGGGHHHHHHHHHHHHTT-SSEEEEEEEBSS--S-HHHHHHHHHHTT--EEEEES-SGGGBPPHHHHHHHHHHHHHHT-EEEEE---GGGS--S--BGGGHHHHS-HHHHHHHHHHHHHHHHHHT--EEE-S---HHHHHHHHHH-TTTBTTTEEEEE-THHHH--GGGGGSTTGGGG--SSPP--HHHHHHHHHTGGG--EE---B----HHHH--SBTTTS---B--GGGHHHHHHHHHGGGGHHHHTHHHHHHTT-TTTSSS-STTSB--EEEEEEEEEEE----SSS-S--TTTT-EEEEEEEEEEETTEEEEETTEE------B------/-EEEEEEEEEEEETTEEEEEEEEEETTEEEEEESS---EEEEEE-TTSEEEEPEEES-B-TT-EETTEE-S--HHHHHHHHHHTTEEEEEEEPPPBSSGGGHHHHHHHHHHHHTT-SSEEEEEEEBSS--S-HHHHHHHHHHTT--EEEEES-SGGGBPPHHHHHHHHHHHHHHT-EEEEE---GGGS--S--BGGGHHHHS-HHHHHHHHHHHHHHHHHHT--EEE-S---HHHHHHHHHH-TTTBTTTEEEEE-THHHH--GGGGGSTTGGGG--SSPP--HHHHHHHHHTGGG--EE---B----HHHH--SBTTTS---B--GGGHHHHHHHHHGGGGHHHHTHHHHHHTT-TTTSSS-STTSB--EEEEEEEEEEE----SSS-S--TTTT-EEEEEEEEEEETTEEEEETTEE------B------

Solvent-accessible surface area (backbone atoms only — not comparable to full-atom values): 41818 Å² total; per-residue (Å²): 125,28,53,34,28,43,32,60,13,35,30,46,50,94,96,36,74,39,78,34,24,41,30,25,41,94,29,16,25,61,42,76,37,84,64,90,70,74,44,77,35,78,42,83,32,63,90,20,39,34,34,31,16,23,34,32,69,30,37,36,55,52,39,71,56,88,94,44,52,21,57,24,35,33,41,43,37,35,52,16,20,41,68,29,32,33,33,32,39,24,31,65,36,65,66,35,38,46,60,85,49,49,63,59,34,46,52,57,50,51,60,56,43,63,53,13,39,37,31,33,38,51,28,42,28,42,24,48,61,75,51,56,56,68,59,42,52,53,54,32,44,74,72,22,21,42,31,40,34,36,26,41,31,71,73,80,37,25,42,56,62,43,60,52,49,55,38,26,52,46,14,47,86,70,38,27,36,42,29,32,47,52,34,35,49,65,50,41,61,79,67,88,37,46,43,66,41,48,37,69,30,49,32,69,65,20,33,36,34,32,46,51,27,50,50,48,50,22,63,76,46,58,11,23,35,32,38,48,58,54,50,50,11,62,43,54,52,47,40,56,70,62,38,51,91,36,51,79,74,37,34,38,34,24,25,33,59,66,40,66,77,44,40,38,69,49,27,73,43,100,61,16,44,70,66,38,31,81,74,43,41,40,53,63,69,29,24,52,38,33,60,76,41,48,88,71,42,42,26,46,23,48,54,22,23,23,52,44,59,76,57,26,69,48,66,33,54,72,74,26,72,66,26,37,67,45,49,40,50,39,53,39,52,48,31,50,74,58,40,74,77,45,52,47,22,26,13,40,40,41,15,48,74,61,11,38,49,65,47,36,25,37,75,44,67,74,7,39,25,26,30,20,37,29,33,73,78,42,68,49,61,40,73,78,71,69,44,69,41,79,67,59,94,59,51,70,41,73,32,36,32,40,69,36,29,24,22,48,52,56,36,66,35,26,53,77,76,41,81,36,91,57,70,30,48,83,51,72,28,52,46,128,127,28,53,33,28,44,32,60,13,34,30,47,48,94,94,36,74,38,78,33,23,41,30,25,39,94,29,17,26,62,42,75,35,86,63,92,71,76,44,78,36,79,41,84,32,63,88,20,36,34,34,33,16,22,34,32,70,30,39,36,56,52,40,71,58,89,95,44,53,22,58,23,35,34,39,43,38,35,52,16,21,42,68,29,32,33,34,32,39,24,31,64,35,63,67,36,36,46,59,85,48,49,63,59,34,46,52,56,50,52,59,58,42,64,52,12,40,38,32,34,39,52,27,43,29,42,25,47,62,74,51,56,56,67,58,43,52,52,54,32,46,74,70,23,22,42,30,41,34,38,27,41,30,73,72,80,36,24,42,55,60,43,59,52,50,56,37,25,53,46,14,47,84,69,38,28,35,42,30,33,47,51,35,34,48,65,49,42,59,80,66,88,37,46,42,66,40,48,36,69,29,50,32,68,66,20,32,36,34,33,48,52,28,50,50,48,51,22,64,74,46,58,11,22,36,32,39,47,59,54,50,49,11,62,41,54,54,48,41,57,71,62,38,52,89,37,50,79,74,35,33,36,34,22,24,32,57,65,42,66,76,43,40,37,69,48,26,73,45,99,61,17,44,69,68,38,34,80,74,45,40,39,52,63,69,29,26,51,38,32,60,75,41,49,88,70,43,42,27,46,24,49,55,22,23,23,52,45,60,75,55,26,70,47,66,34,53,73,72,27,70,66,27,38,67,44,49,39,51,39,54,37,54,45,31,47,76,57,42,76,78,44,51,46,23,27,11,40,40,42,16,48,73,61,11,38,48,64,46,35,26,36,75,43,67,72,6,40,24,26,32,21,36,29,33,72,76,42,70,47,60,39,74,76,70,69,44,66,42,77,69,57,96,59,50,71,41,76,32,37,31,40,70,37,28,23,22,48,53,57,36,65,35,27,53,78,75,39,79,38,92,57,72,30,48,83,49,71,28,53,46,126

Nearest PDB structures (foldseek):
  4tqt-assembly1_D  TM=9.323E-01  e=3.560E-40  Brucella suis 1330
  1nfg-assembly1_B  TM=9.161E-01  e=1.896E-40  Ralstonia pickettii
  1gkp-assembly1_A  TM=9.203E-01  e=7.078E-40  Thermus sp.
  5mle-assembly1_C  TM=9.329E-01  e=8.109E-37  Homo sapiens
  3dc8-assembly1_A  TM=9.164E-01  e=1.707E-36  Sinorhizobium meliloti

InterPro domains:
  IPR006680 Amidohydrolase-related [PF01979] (49-412)
  IPR011059 Metal-dependent hydrolase, composite domain superfamily [G3DSA:2.30.40.10] (8-424)
  IPR011059 Metal-dependent hydrolase, composite domain superfamily [SSF51338] (1-383)
  IPR011059 Metal-dependent hydrolase, composite domain superfamily [SSF51338] (341-430)
  IPR032466 Metal-dependent hydrolase [SSF51556] (53-362)
  IPR050378 Metallo-dependent Hydrolases Superfamily [PTHR11647] (3-430)